Protein AF-A0A239II29-F1 (afdb_monomer)

pLDDT: mean 87.59, std 15.87, range [24.72, 98.88]

Nearest PDB structures (foldseek):
  6ksv-assembly1_A  TM=7.958E-01  e=6.996E-16  Streptomyces albidoflavus
  4u0t-assembly4_D  TM=7.988E-01  e=3.301E-16  Acinetobacter baumannii
  5wad-assembly4_D  TM=7.938E-01  e=5.446E-16  Acinetobacter baumannii
  4hes-assembly3_E  TM=8.765E-01  e=2.449E-13  Veillonella parvula DSM 2008
  6ixf-assembly1_A  TM=4.937E-01  e=3.330E-03  Homo sapiens

Radius of gyration: 54.1 Å; Cα contacts (8 Å, |Δi|>4): 1459; chains: 1; bounding box: 141×80×183 Å

Solvent-accessible surface area (backbone atoms only — not comparable to full-atom values): 43984 Å² total; per-residue (Å²): 139,77,89,79,90,82,90,82,88,83,86,90,82,89,79,88,86,89,84,82,89,90,83,83,90,90,81,90,73,76,77,74,76,81,72,78,83,39,49,44,47,72,52,49,54,56,32,50,50,39,50,52,40,54,49,32,56,53,34,46,76,69,60,27,47,35,18,36,13,37,31,47,69,51,50,75,57,81,44,56,70,44,72,36,63,66,81,67,79,38,73,25,53,47,43,57,52,53,65,54,53,50,51,52,39,42,35,35,76,73,68,77,39,56,54,80,43,71,47,74,44,57,63,90,41,89,40,64,46,69,82,53,48,65,71,71,77,56,78,63,64,36,76,42,33,47,47,58,34,51,44,40,29,47,18,54,48,13,29,26,36,43,36,49,48,40,57,73,57,61,31,55,64,48,49,41,50,52,40,43,75,75,68,44,86,56,54,38,65,47,56,58,64,92,56,80,63,47,87,81,75,26,52,35,29,23,45,19,56,63,54,24,50,52,48,49,38,42,74,70,34,72,83,40,54,63,71,48,32,52,50,53,48,53,39,21,42,54,37,66,74,50,76,31,48,56,62,69,43,63,65,94,33,36,25,38,37,63,15,66,48,91,43,27,40,34,39,36,38,36,42,57,45,90,87,30,25,31,31,37,16,32,38,35,43,41,52,84,90,55,46,54,76,66,47,26,55,56,42,23,51,54,43,43,55,54,49,53,55,46,68,53,68,61,47,77,90,74,85,50,72,67,55,51,40,51,50,36,51,53,50,28,52,50,39,48,52,51,30,50,54,38,47,54,52,28,50,56,40,46,56,50,31,55,56,38,50,56,49,34,52,52,33,51,52,49,31,52,53,37,46,53,52,22,53,52,31,45,52,49,20,51,50,31,45,51,50,25,54,50,30,50,50,54,27,55,54,33,47,55,50,26,54,55,34,47,54,48,29,56,53,31,48,58,50,22,76,72,66,72,42,75,70,35,52,52,50,30,52,52,29,48,52,52,25,54,54,29,48,52,49,31,53,55,28,51,51,49,29,51,54,29,47,51,49,24,51,52,31,43,51,49,24,51,53,31,49,50,51,32,54,51,35,50,51,52,31,52,52,38,51,52,50,37,56,50,35,51,53,51,33,52,52,33,50,53,54,31,52,55,34,52,52,50,31,54,50,35,47,51,54,34,54,50,52,50,52,51,52,51,53,52,51,54,49,49,50,57,35,54,78,52,52,35,50,17,33,35,38,26,40,34,46,80,86,47,74,49,79,45,64,35,59,20,26,28,66,78,50,59,48,58,34,51,84,77,34,25,36,50,34,10,35,44,20,29,43,61,45,32,51,55,54,52,35,33,38,75,70,67,76,45,62,52,81,47,34,43,41,84,80,34,81,44,80,39,29,70,90,29,79,71,38,39,62,34,21,52,48,25,34,35,28,19,11,38,23,35,51,43,49,46,84,39,87,92,45,82,47,64,48,61,48,81,48,68,54,69,74,47,51,32,74,32,40,46,42,40,39,52,50,47,53,39,50,24,64,73,71,71,46,60,58,56,58,53,41,41,70,72,42,27,59,78,54,64,18,87,65,51,40,29,48,57,53,80,91,45,57,92,40,40,38,18,26,9,44,76,87,42,52,56,60,66,70,78,78,35,91,65,61,39,49,34,42,42,24,30,25,20,40,65,38,52,43,39,43,44,55,41,37,73,65,59,33,59,87,46,53,71,69,57,44,52,52,38,74,33,84,68,34,62,52,46,84,44,95,87,51,66,70,47,92,48,40,31,18,9,46,34,39,35,34,37,54,46,95,92,41,60,30,45,33,50,58,14,69,66,69,20,26,17,22,39,38,44,33,24,67,94,68,45,33,37,38,30,38,36,22,28,10,43,42,30,70,81,39,45,68,61,53,47,26,73,77,74,48,82,71,76,56,65,66,59,64,67,71,103

Mean predicted aligned error: 17.49 Å

Sequence (848 aa):
MSQHQTRKHSRHTRVAVITALTMLFTFLAGAVPARAADPTPSQAASLLKRDLQGLVDEAASNNIRMGVSITDLAGVIDGDTITVGDQEPYKAASVIKLPLLAQLMDLADNGELSLDELVTIPEGSSNIVGGSGTLRLREFPLDISVRELMELMVQVSDNTATNVLIDRAGGFDAINDYIAELGYETMWLGRKMIHTAVPPLQENWLNSSEVTDFLVRLYEHDFLSAASSEHIIDLMKGQLVNTKFGAVVPREVLANKTGELGDASHDSGYILVEGREVALTATTAFAAPVTQAQANVYVQRAATFAYDFALTELSEQGPTTAERIAALREEEAAQRAQATLVEDQRTAKADELIRTEARVEDAQETLNATQNSSKISDQNATAATKKLTQAKTKRKKAVKKAAKATKKVAQAKKKHTRKKTTKTKRQLAQAKKRTRAAKTRVKNRRQAVLVAKLDAKNTKAAATAARTNVSEAQTSLNNLMAKQKQLTAEVDSLTTQLNDLLAQVEDLRTQADALEGISSKKSTLAEILAGRAIPGAQVVYTKDGVTEKYEYGVQNTRTGIKVAEDTIFQAASLSKVVGSYVVLKRVDEGVIDLDTPLWEYYESPRTAGNELAKTVTARMVLNHTTGFPNWAGGVGSDTPLVPAWTPGTKFGYSGDGFFLLQRTIEHLDGKPFEQTLQEEVFEPFGMSNTTLVTLPENFSRTAVGHNAAGVAGNVSNYSNGNTAYTLQTTAADYDKFIQRALLGGEGLESATHELWTTESSDAVRSATNGANPYIKWGLGVGLQTNANGKALWHWGDNGDRKAFFIAYPERRESIAIFWNSANGQQSANQILSLFLGAQAFHSVTWVG

Secondary structure (DSSP, 8-state):
-------------------------------PPP-PPPPPHHHHHHHHHHHHHHHHHHHHHTTEEEEEEEEESS-TTTT-EEEES--S-EE-GGGGHHHHHHHHHHHHHTTS--TT-EEEE-TT-TT---SS-SGGGS-SSEEEEHHHHHHHHHHS--HHHHHHHHHHTTHHHHHHHHHHHTT-SS-B--S-TTSPP-TTT---EE-HHHHHHHHHHHHTTSSS-HHHHHHHHHHHHT----SSHHHHS-GGGEEEEEEEETTEEEEEEEE--TT--EEEEEEEEE-TT--HHHHHHHHHHHHHHHHHHHH---PPPPPPHHHHHHHHHHHHHHHHHHHHHHHHHHHHHHHHHHHHHHHHHHHHHHHHHHHHHHHHHHHHHHHHHHHHHHHHHHHHHHHHHHHHHHHHHHHHHHHHHHH--HHHHHHHHHHHHHHHHHHHHHHHHHHHHHHHHHHHHHHHHHHHHHHHHHHHHHHHHHHHHHHHHHHHHHHHHHHHHHHHHHHHHHHHHHHHHHHHHHHHHHHHHHHHHHTTT--EEEEEEEETTEEEEEEEEBS-TTT-PBP-TT-BEE-GGGHHHHHHHHHHHHHHTTS--TTSBGGGT---TTTTT-TTGGG-BHHHHHTT-S---SSTTSTT--PPP--SS-TTSS----HHHHHHHHHHHHHHHTS-HHHHHIIIIIHHHT-TT-BSS--GGGGGGBPPPB-TT--B-PPP--SS--TTT--EE-HHHHHHHIIIIIIT-TTS-HHHHHHHHS--EE----SSSPPPTTEEE-SSSEEEEETTEEEEEEEEESSS-EEEEEEEGGGTEEEEEEESBTTGGGGHHHHHHHHH-SS--HHHHHH-

Structure (mmCIF, N/CA/C/O backbone):
data_AF-A0A239II29-F1
#
_entry.id   AF-A0A239II29-F1
#
loop_
_atom_site.group_PDB
_atom_site.id
_atom_site.type_symbol
_atom_site.label_atom_id
_atom_site.label_alt_id
_atom_site.label_comp_id
_atom_site.label_asym_id
_atom_site.label_entity_id
_atom_site.label_seq_id
_atom_site.pdbx_PDB_ins_code
_atom_site.Cartn_x
_atom_site.Cartn_y
_atom_site.Cartn_z
_atom_site.occupancy
_atom_site.B_iso_or_equiv
_atom_site.auth_seq_id
_atom_site.auth_comp_id
_atom_site.auth_asym_id
_atom_site.auth_atom_id
_atom_site.pdbx_PDB_model_num
ATOM 1 N N . MET A 1 1 ? 15.847 -54.180 61.008 1.00 36.28 1 MET A N 1
ATOM 2 C CA . MET A 1 1 ? 16.900 -53.158 60.816 1.00 36.28 1 MET A CA 1
ATOM 3 C C . MET A 1 1 ? 16.466 -52.295 59.647 1.00 36.28 1 MET A C 1
ATOM 5 O O . MET A 1 1 ? 16.169 -52.868 58.617 1.00 36.28 1 MET A O 1
ATOM 9 N N . SER A 1 2 ? 16.341 -50.979 59.696 1.00 30.03 2 SER A N 1
ATOM 10 C CA . SER A 1 2 ? 16.467 -49.950 60.737 1.00 30.03 2 SER A CA 1
ATOM 11 C C . SER A 1 2 ? 15.974 -48.674 60.021 1.00 30.03 2 SER A C 1
ATOM 13 O O . SER A 1 2 ? 16.447 -48.425 58.921 1.00 30.03 2 SER A O 1
ATOM 15 N N . GLN A 1 3 ? 14.828 -48.091 60.403 1.00 30.27 3 GLN A N 1
ATOM 16 C CA . GLN A 1 3 ? 14.713 -46.815 61.151 1.00 30.27 3 GLN A CA 1
ATOM 17 C C . GLN A 1 3 ? 15.144 -45.557 60.362 1.00 30.27 3 GLN A C 1
ATOM 19 O O . GLN A 1 3 ? 16.160 -45.580 59.695 1.00 30.27 3 GLN A O 1
ATOM 24 N N . HIS A 1 4 ? 14.520 -44.379 60.467 1.00 32.84 4 HIS A N 1
ATOM 25 C CA . HIS A 1 4 ? 13.220 -43.927 60.972 1.00 32.84 4 HIS A CA 1
ATOM 26 C C . HIS A 1 4 ? 13.128 -42.404 60.701 1.00 32.84 4 HIS A C 1
ATOM 28 O O . HIS A 1 4 ? 14.103 -41.704 60.927 1.00 32.84 4 HIS A O 1
ATOM 34 N N . GLN A 1 5 ? 11.925 -41.945 60.318 1.00 37.03 5 GLN A N 1
ATOM 35 C CA . GLN A 1 5 ? 11.215 -40.710 60.728 1.00 37.03 5 GLN A CA 1
ATOM 36 C C . GLN A 1 5 ? 11.885 -39.316 60.603 1.00 37.03 5 GLN A C 1
ATOM 38 O O . GLN A 1 5 ? 12.972 -39.070 61.096 1.00 37.03 5 GLN A O 1
ATOM 43 N N . THR A 1 6 ? 11.197 -38.287 60.086 1.00 30.09 6 THR A N 1
ATOM 44 C CA . THR A 1 6 ? 10.053 -37.591 60.739 1.00 30.09 6 THR A CA 1
ATOM 45 C C . THR A 1 6 ? 9.332 -36.659 59.724 1.00 30.09 6 THR A C 1
ATOM 47 O O . THR A 1 6 ? 9.998 -35.955 58.983 1.00 30.09 6 THR A O 1
ATOM 50 N N . ARG A 1 7 ? 8.008 -36.810 59.472 1.00 31.16 7 ARG A N 1
ATOM 51 C CA . ARG A 1 7 ? 6.821 -36.024 59.964 1.00 31.16 7 ARG A CA 1
ATOM 52 C C . ARG A 1 7 ? 6.779 -34.541 59.495 1.00 31.16 7 ARG A C 1
ATOM 54 O O . ARG A 1 7 ? 7.757 -33.851 59.698 1.00 31.16 7 ARG A O 1
ATOM 61 N N . LYS A 1 8 ? 5.683 -33.933 58.982 1.00 27.06 8 LYS A N 1
ATOM 62 C CA . LYS A 1 8 ? 4.230 -34.069 59.282 1.00 27.06 8 LYS A CA 1
ATOM 63 C C . LYS A 1 8 ? 3.334 -33.246 58.301 1.00 27.06 8 LYS A C 1
ATOM 65 O O . LYS A 1 8 ? 3.743 -32.187 57.849 1.00 27.06 8 LYS A O 1
ATOM 70 N N . HIS A 1 9 ? 2.092 -33.714 58.084 1.00 28.48 9 HIS A N 1
ATOM 71 C CA . HIS A 1 9 ? 0.885 -33.026 57.546 1.00 28.48 9 HIS A CA 1
ATOM 72 C C . HIS A 1 9 ? 0.504 -31.724 58.325 1.00 28.48 9 HIS A C 1
ATOM 74 O O . HIS A 1 9 ? 0.981 -31.572 59.445 1.00 28.48 9 HIS A O 1
ATOM 80 N N . SER A 1 10 ? -0.389 -30.790 57.917 1.00 27.70 10 SER A N 1
ATOM 81 C CA . SER A 1 10 ? -1.692 -30.908 57.216 1.00 27.70 10 SER A CA 1
ATOM 82 C C . SER A 1 10 ? -2.357 -29.548 56.843 1.00 27.70 10 SER A C 1
ATOM 84 O O . SER A 1 10 ? -2.187 -28.603 57.606 1.00 27.70 10 SER A O 1
ATOM 86 N N . ARG A 1 11 ? -3.287 -29.583 55.857 1.00 28.25 11 ARG A N 1
ATOM 87 C CA . ARG A 1 11 ? -4.561 -28.806 55.682 1.00 28.25 11 ARG A CA 1
ATOM 88 C C . ARG A 1 11 ? -4.477 -27.327 55.248 1.00 28.25 11 ARG A C 1
ATOM 90 O O . ARG A 1 11 ? -3.965 -26.497 55.976 1.00 28.25 11 ARG A O 1
ATOM 97 N N . HIS A 1 12 ? -4.881 -26.986 54.016 1.00 32.94 12 HIS A N 1
ATOM 98 C CA . HIS A 1 12 ? -6.247 -26.810 53.455 1.00 32.94 12 HIS A CA 1
ATOM 99 C C . HIS A 1 12 ? -6.937 -25.485 53.817 1.00 32.94 12 HIS A C 1
ATOM 101 O O . HIS A 1 12 ? -7.573 -25.412 54.864 1.00 32.94 12 HIS A O 1
ATOM 107 N N . THR A 1 13 ? -6.967 -24.561 52.842 1.00 29.80 13 THR A N 1
ATOM 108 C CA . THR A 1 13 ? -8.073 -23.618 52.586 1.00 29.80 13 THR A CA 1
ATOM 109 C C . THR A 1 13 ? -8.157 -23.318 51.073 1.00 29.80 13 THR A C 1
ATOM 111 O O . THR A 1 13 ? -7.210 -22.766 50.537 1.00 29.80 13 THR A O 1
ATOM 114 N N . ARG A 1 14 ? -9.253 -23.781 50.430 1.00 30.72 14 ARG A N 1
ATOM 115 C CA . ARG A 1 14 ? -10.121 -23.202 49.352 1.00 30.72 14 ARG A CA 1
ATOM 116 C C . ARG A 1 14 ? -9.496 -22.318 48.239 1.00 30.72 14 ARG A C 1
ATOM 118 O O . ARG A 1 14 ? -8.676 -21.482 48.552 1.00 30.72 14 ARG A O 1
ATOM 125 N N . VAL A 1 15 ? -9.914 -22.301 46.963 1.00 26.47 15 VAL A N 1
ATOM 126 C CA . VAL A 1 15 ? -11.033 -22.862 46.164 1.00 26.47 15 VAL A CA 1
ATOM 127 C C . VAL A 1 15 ? -10.697 -22.612 44.670 1.00 26.47 15 VAL A C 1
ATOM 129 O O . VAL A 1 15 ? -10.082 -21.595 44.386 1.00 26.47 15 VAL A O 1
ATOM 132 N N . ALA A 1 16 ? -11.135 -23.533 43.791 1.00 27.48 16 ALA A N 1
ATOM 133 C CA . ALA A 1 16 ? -11.420 -23.447 42.337 1.00 27.48 16 ALA A CA 1
ATOM 134 C C . ALA A 1 16 ? -10.447 -22.727 41.384 1.00 27.48 16 ALA A C 1
ATOM 136 O O . ALA A 1 16 ? -10.238 -21.547 41.577 1.00 27.48 16 ALA A O 1
ATOM 137 N N . VAL A 1 17 ? -10.035 -23.385 40.281 1.00 25.89 17 VAL A N 1
ATOM 138 C CA . VAL A 1 17 ? -10.300 -22.972 38.876 1.00 25.89 17 VAL A CA 1
ATOM 139 C C . VAL A 1 17 ? -10.040 -24.181 37.927 1.00 25.89 17 VAL A C 1
ATOM 141 O O . VAL A 1 17 ? -9.161 -25.000 38.179 1.00 25.89 17 VAL A O 1
ATOM 144 N N . ILE A 1 18 ? -10.779 -24.196 36.809 1.00 27.67 18 ILE A N 1
ATOM 145 C CA . ILE A 1 18 ? -10.488 -24.738 35.462 1.00 27.67 18 ILE A CA 1
ATOM 146 C C . ILE A 1 18 ? -11.085 -26.112 35.120 1.00 27.67 18 ILE A C 1
ATOM 148 O O . ILE A 1 18 ? -10.563 -27.175 35.445 1.00 27.67 18 ILE A O 1
ATOM 152 N N . THR A 1 19 ? -12.151 -26.070 34.318 1.00 26.77 19 THR A N 1
ATOM 153 C CA . THR A 1 19 ? -12.469 -27.097 33.321 1.00 26.77 19 THR A CA 1
ATOM 154 C C . THR A 1 19 ? -12.763 -26.401 31.994 1.00 26.77 19 THR A C 1
ATOM 156 O O . THR A 1 19 ? -13.279 -25.289 31.957 1.00 26.77 19 THR A O 1
ATOM 159 N N . ALA A 1 20 ? -12.325 -27.073 30.940 1.00 26.86 20 ALA A N 1
ATOM 160 C CA . ALA A 1 20 ? -12.114 -26.644 29.574 1.00 26.86 20 ALA A CA 1
ATOM 161 C C . ALA A 1 20 ? -13.373 -26.579 28.685 1.00 26.86 20 ALA A C 1
ATOM 163 O O . ALA A 1 20 ? -14.328 -27.316 28.906 1.00 26.86 20 ALA A O 1
ATOM 164 N N . LEU A 1 21 ? -13.234 -25.757 27.631 1.00 28.20 21 LEU A N 1
ATOM 165 C CA . LEU A 1 21 ? -13.748 -25.858 26.252 1.00 28.20 21 LEU A CA 1
ATOM 166 C C . LEU A 1 21 ? -15.239 -26.162 26.006 1.00 28.20 21 LEU A C 1
ATOM 168 O O . LEU A 1 21 ? -15.677 -27.289 26.210 1.00 28.20 21 LEU A O 1
ATOM 172 N N . THR A 1 22 ? -15.947 -25.238 25.333 1.00 26.81 22 THR A N 1
ATOM 173 C CA . THR A 1 22 ? -16.417 -25.396 23.925 1.00 26.81 22 THR A CA 1
ATOM 174 C C . THR A 1 22 ? -17.244 -24.187 23.431 1.00 26.81 22 THR A C 1
ATOM 176 O O . THR A 1 22 ? -18.323 -23.941 23.948 1.00 26.81 22 THR A O 1
ATOM 179 N N . MET A 1 23 ? -16.752 -23.480 22.402 1.00 25.64 23 MET A N 1
ATOM 180 C CA . MET A 1 23 ? -17.468 -22.659 21.386 1.00 25.64 23 MET A CA 1
ATOM 181 C C . MET A 1 23 ? -16.372 -22.207 20.396 1.00 25.64 23 MET A C 1
ATOM 183 O O . MET A 1 23 ? -15.473 -21.482 20.799 1.00 25.64 23 MET A O 1
ATOM 187 N N . LEU A 1 24 ? -16.138 -22.820 19.231 1.00 28.00 24 LEU A N 1
ATOM 188 C CA . LEU A 1 24 ? -16.898 -22.898 17.970 1.00 28.00 24 LEU A CA 1
ATOM 189 C C . LEU A 1 24 ? -17.251 -21.533 17.334 1.00 28.00 24 LEU A C 1
ATOM 191 O O . LEU A 1 24 ? -18.266 -20.938 17.665 1.00 28.00 24 LEU A O 1
ATOM 195 N N . PHE A 1 25 ? -16.373 -21.116 16.406 1.00 30.91 25 PHE A N 1
ATOM 196 C CA . PHE A 1 25 ? -16.589 -20.371 15.151 1.00 30.91 25 PHE A CA 1
ATOM 197 C C . PHE A 1 25 ? -17.743 -19.357 15.071 1.00 30.91 25 PHE A C 1
ATOM 199 O O . PHE A 1 25 ? -18.886 -19.764 14.906 1.00 30.91 25 PHE A O 1
ATOM 206 N N . THR A 1 26 ? -17.431 -18.054 15.000 1.00 28.48 26 THR A N 1
ATOM 207 C CA . THR A 1 26 ? -17.599 -17.159 13.818 1.00 28.48 26 THR A CA 1
ATOM 208 C C . THR A 1 26 ? -17.416 -15.688 14.222 1.00 28.48 26 THR A C 1
ATOM 210 O O . THR A 1 26 ? -18.191 -15.181 15.016 1.00 28.48 26 THR A O 1
ATOM 213 N N . PHE A 1 27 ? -16.386 -15.026 13.684 1.00 24.72 27 PHE A N 1
ATOM 214 C CA . PHE A 1 27 ? -16.415 -13.698 13.039 1.00 24.72 27 PHE A CA 1
ATOM 215 C C . PHE A 1 27 ? -14.976 -13.361 12.613 1.00 24.72 27 PHE A C 1
ATOM 217 O O . PHE A 1 27 ? -14.222 -12.690 13.309 1.00 24.72 27 PHE A O 1
ATOM 224 N N . LEU A 1 28 ? -14.576 -13.891 11.454 1.00 31.11 28 LEU A N 1
ATOM 225 C CA . LEU A 1 28 ? -13.528 -13.281 10.640 1.00 31.11 28 LEU A CA 1
ATOM 226 C C . LEU A 1 28 ? -14.181 -12.082 9.948 1.00 31.11 28 LEU A C 1
ATOM 228 O O . LEU A 1 28 ? -14.804 -12.226 8.902 1.00 31.11 28 LEU A O 1
ATOM 232 N N . ALA A 1 29 ? -14.076 -10.912 10.565 1.00 25.62 29 ALA A N 1
ATOM 233 C CA . ALA A 1 29 ? -14.125 -9.648 9.851 1.00 25.62 29 ALA A CA 1
ATOM 234 C C . ALA A 1 29 ? -12.725 -9.055 9.990 1.00 25.62 29 ALA A C 1
ATOM 236 O O . ALA A 1 29 ? -12.438 -8.304 10.918 1.00 25.62 29 ALA A O 1
ATOM 237 N N . GLY A 1 30 ? -11.816 -9.494 9.115 1.00 26.52 30 GLY A N 1
ATOM 238 C CA . GLY A 1 30 ? -10.582 -8.758 8.903 1.00 26.52 30 GLY A CA 1
ATOM 239 C C . GLY A 1 30 ? -10.982 -7.352 8.483 1.00 26.52 30 GLY A C 1
ATOM 240 O O . GLY A 1 30 ? -11.693 -7.192 7.491 1.00 26.52 30 GLY A O 1
ATOM 241 N N . ALA A 1 31 ? -10.594 -6.352 9.270 1.00 28.73 31 ALA A N 1
ATOM 242 C CA . ALA A 1 31 ? -10.656 -4.974 8.831 1.00 28.73 31 ALA A CA 1
ATOM 243 C C . ALA A 1 31 ? -9.832 -4.891 7.543 1.00 28.73 31 ALA A C 1
ATOM 245 O O . ALA A 1 31 ? -8.610 -5.036 7.568 1.00 28.73 31 ALA A O 1
ATOM 246 N N . VAL A 1 32 ? -10.523 -4.741 6.415 1.00 24.89 32 VAL A N 1
ATOM 247 C CA . VAL A 1 32 ? -9.907 -4.365 5.148 1.00 24.89 32 VAL A CA 1
ATOM 248 C C . VAL A 1 32 ? -9.171 -3.052 5.434 1.00 24.89 32 VAL A C 1
ATOM 250 O O . VAL A 1 32 ? -9.819 -2.103 5.890 1.00 24.89 32 VAL A O 1
ATOM 253 N N . PRO A 1 33 ? -7.836 -2.983 5.287 1.00 28.55 33 PRO A N 1
ATOM 254 C CA . PRO A 1 33 ? -7.124 -1.733 5.492 1.00 28.55 33 PRO A CA 1
ATOM 255 C C . PRO A 1 33 ? -7.699 -0.697 4.525 1.00 28.55 33 PRO A C 1
ATOM 257 O O . PRO A 1 33 ? -7.908 -0.983 3.347 1.00 28.55 33 PRO A O 1
ATOM 260 N N . ALA A 1 34 ? -8.028 0.484 5.052 1.00 29.78 34 ALA A N 1
ATOM 261 C CA . ALA A 1 34 ? -8.545 1.581 4.251 1.00 29.78 34 ALA A CA 1
ATOM 262 C C . ALA A 1 34 ? -7.544 1.889 3.129 1.00 29.78 34 ALA A C 1
ATOM 264 O O . ALA A 1 34 ? -6.390 2.223 3.403 1.00 29.78 34 ALA A O 1
ATOM 265 N N . ARG A 1 35 ? -8.012 1.733 1.888 1.00 32.53 35 ARG A N 1
ATOM 266 C CA . ARG A 1 35 ? -7.337 2.094 0.641 1.00 32.53 35 ARG A CA 1
ATOM 267 C C . ARG A 1 35 ? -6.657 3.463 0.787 1.00 32.53 35 ARG A C 1
ATOM 269 O O . ARG A 1 35 ? -7.245 4.381 1.365 1.00 32.53 35 ARG A O 1
ATOM 276 N N . ALA A 1 36 ? -5.423 3.600 0.294 1.00 41.00 36 ALA A N 1
ATOM 277 C CA . ALA A 1 36 ? -4.785 4.908 0.159 1.00 41.00 36 ALA A CA 1
ATOM 278 C C . ALA A 1 36 ? -5.750 5.845 -0.582 1.00 41.00 36 ALA A C 1
ATOM 280 O O . ALA A 1 36 ? -6.350 5.430 -1.566 1.00 41.00 36 ALA A O 1
ATOM 281 N N . ALA A 1 37 ? -5.955 7.066 -0.077 1.00 47.47 37 ALA A N 1
ATOM 282 C CA . ALA A 1 37 ? -6.949 7.962 -0.658 1.00 47.47 37 ALA A CA 1
ATOM 283 C C . ALA A 1 37 ? -6.609 8.230 -2.130 1.00 47.47 37 ALA A C 1
ATOM 285 O O . ALA A 1 37 ? -5.547 8.784 -2.430 1.00 47.47 37 ALA A O 1
ATOM 286 N N . ASP A 1 38 ? -7.514 7.818 -3.013 1.00 53.19 38 ASP A N 1
ATOM 287 C CA . ASP A 1 38 ? -7.429 8.026 -4.451 1.00 53.19 38 ASP A CA 1
ATOM 288 C C . ASP A 1 38 ? -7.221 9.530 -4.768 1.00 53.19 38 ASP A C 1
ATOM 290 O O . ASP A 1 38 ? -7.723 10.392 -4.032 1.00 53.19 38 ASP A O 1
ATOM 294 N N . PRO A 1 39 ? -6.450 9.905 -5.806 1.00 57.88 39 PRO A N 1
ATOM 295 C CA . PRO A 1 39 ? -6.188 11.311 -6.118 1.00 57.88 39 PRO A CA 1
ATOM 296 C C . PRO A 1 39 ? -7.489 12.069 -6.417 1.00 57.88 39 PRO A C 1
ATOM 298 O O . PRO A 1 39 ? -8.451 11.501 -6.930 1.00 57.88 39 PRO A O 1
ATOM 301 N N . THR A 1 40 ? -7.536 13.370 -6.108 1.00 71.81 40 THR A N 1
ATOM 302 C CA . THR A 1 40 ? -8.659 14.197 -6.580 1.00 71.81 40 THR A CA 1
ATOM 303 C C . THR A 1 40 ? -8.574 14.373 -8.102 1.00 71.81 40 THR A C 1
ATOM 305 O O . THR A 1 40 ? -7.468 14.316 -8.649 1.00 71.81 40 THR A O 1
ATOM 308 N N . PRO A 1 41 ? -9.687 14.674 -8.796 1.00 73.12 41 PRO A N 1
ATOM 309 C CA . PRO A 1 41 ? -9.674 14.936 -10.237 1.00 73.12 41 PRO A CA 1
ATOM 310 C C . PRO A 1 41 ? -8.590 15.938 -10.673 1.00 73.12 41 PRO A C 1
ATOM 312 O O . PRO A 1 41 ? -7.702 15.615 -11.457 1.00 73.12 41 PRO A O 1
ATOM 315 N N . SER A 1 42 ? -8.545 17.123 -10.057 1.00 67.31 42 SER A N 1
ATOM 316 C CA . SER A 1 42 ? -7.530 18.148 -10.362 1.00 67.31 42 SER A CA 1
ATOM 317 C C . SER A 1 42 ? -6.082 17.673 -10.126 1.00 67.31 42 SER A C 1
ATOM 319 O O . SER A 1 42 ? -5.158 18.070 -10.845 1.00 67.31 42 SER A O 1
ATOM 321 N N . GLN A 1 43 ? -5.864 16.790 -9.144 1.00 69.00 43 GLN A N 1
ATOM 322 C CA . GLN A 1 43 ? -4.553 16.185 -8.909 1.00 69.00 43 GLN A CA 1
ATOM 323 C C . GLN A 1 43 ? -4.198 15.195 -10.018 1.00 69.00 43 GLN A C 1
ATOM 325 O O . GLN A 1 43 ? -3.090 15.279 -10.539 1.00 69.00 43 GLN A O 1
ATOM 330 N N . ALA A 1 44 ? -5.122 14.320 -10.417 1.00 73.44 44 ALA A N 1
ATOM 331 C CA . ALA A 1 44 ? -4.906 13.361 -11.499 1.00 73.44 44 ALA A CA 1
ATOM 332 C C . ALA A 1 44 ? -4.549 14.058 -12.826 1.00 73.44 44 ALA A C 1
ATOM 334 O O . ALA A 1 44 ? -3.544 13.704 -13.442 1.00 73.44 44 ALA A O 1
ATOM 335 N N . ALA A 1 45 ? -5.264 15.123 -13.211 1.00 75.50 45 ALA A N 1
ATOM 336 C CA . ALA A 1 45 ? -4.929 15.913 -14.405 1.00 75.50 45 ALA A CA 1
ATOM 337 C C . ALA A 1 45 ? -3.557 16.594 -14.308 1.00 75.50 45 ALA A C 1
ATOM 339 O O . ALA A 1 45 ? -2.775 16.599 -15.261 1.00 75.50 45 ALA A O 1
ATOM 340 N N . SER A 1 46 ? -3.226 17.146 -13.137 1.00 76.69 46 SER A N 1
ATOM 341 C CA . SER A 1 46 ? -1.924 17.781 -12.911 1.00 76.69 46 SER A CA 1
ATOM 342 C C . SER A 1 46 ? -0.761 16.786 -12.974 1.00 76.69 46 SER A C 1
ATOM 344 O O . SER A 1 46 ? 0.338 17.168 -13.379 1.00 76.69 46 SER A O 1
ATOM 346 N N . LEU A 1 47 ? -0.978 15.533 -12.557 1.00 75.81 47 LEU A N 1
ATOM 347 C CA . LEU A 1 47 ? -0.005 14.442 -12.670 1.00 75.81 47 LEU A CA 1
ATOM 348 C C . LEU A 1 47 ? 0.163 14.031 -14.135 1.00 75.81 47 LEU A C 1
ATOM 350 O O . LEU A 1 47 ? 1.283 14.081 -14.644 1.00 75.81 47 LEU A O 1
ATOM 354 N N . LEU A 1 48 ? -0.948 13.765 -14.829 1.00 83.38 48 LEU A N 1
ATOM 355 C CA . LEU A 1 48 ? -0.954 13.386 -16.241 1.00 83.38 48 LEU A CA 1
ATOM 356 C C . LEU A 1 48 ? -0.223 14.421 -17.107 1.00 83.38 48 LEU A C 1
ATOM 358 O O . LEU A 1 48 ? 0.715 14.076 -17.822 1.00 83.38 48 LEU A O 1
ATOM 362 N N . LYS A 1 49 ? -0.559 15.713 -16.981 1.00 85.50 49 LYS A N 1
ATOM 363 C CA . LYS A 1 49 ? 0.130 16.802 -17.703 1.00 85.50 49 LYS A CA 1
ATOM 364 C C . LYS A 1 49 ? 1.638 16.773 -17.509 1.00 85.50 49 LYS A C 1
ATOM 366 O O . LYS A 1 49 ? 2.404 17.099 -18.417 1.00 85.50 49 LYS A O 1
ATOM 371 N N . ARG A 1 50 ? 2.074 16.390 -16.318 1.00 75.62 50 ARG A N 1
ATOM 372 C CA . ARG A 1 50 ? 3.481 16.372 -15.965 1.00 75.62 50 ARG A CA 1
ATOM 373 C C . ARG A 1 50 ? 4.221 15.160 -16.507 1.00 75.62 50 ARG A C 1
ATOM 375 O O . ARG A 1 50 ? 5.358 15.313 -16.950 1.00 75.62 50 ARG A O 1
ATOM 382 N N . ASP A 1 51 ? 3.585 13.995 -16.487 1.00 80.50 51 ASP A N 1
ATOM 383 C CA . ASP A 1 51 ? 4.117 12.769 -17.084 1.00 80.50 51 ASP A CA 1
ATOM 384 C C . ASP A 1 51 ? 4.284 12.934 -18.594 1.00 80.50 51 ASP A C 1
ATOM 386 O O . ASP A 1 51 ? 5.351 12.637 -19.138 1.00 80.50 51 ASP A O 1
ATOM 390 N N . LEU A 1 52 ? 3.286 13.532 -19.251 1.00 88.69 52 LEU A N 1
ATOM 391 C CA . LEU A 1 52 ? 3.359 13.863 -20.671 1.00 88.69 52 LEU A CA 1
ATOM 392 C C . LEU A 1 52 ? 4.471 14.874 -20.971 1.00 88.69 52 LEU A C 1
ATOM 394 O O . LEU A 1 52 ? 5.245 14.664 -21.902 1.00 88.69 52 LEU A O 1
ATOM 398 N N . GLN A 1 53 ? 4.609 15.946 -20.180 1.00 90.12 53 GLN A N 1
ATOM 399 C CA . GLN A 1 53 ? 5.701 16.907 -20.380 1.00 90.12 53 GLN A CA 1
ATOM 400 C C . GLN A 1 53 ? 7.071 16.236 -20.203 1.00 90.12 53 GLN A C 1
ATOM 402 O O . GLN A 1 53 ? 7.971 16.433 -21.015 1.00 90.12 53 GLN A O 1
ATOM 407 N N . GLY A 1 54 ? 7.221 15.389 -19.180 1.00 76.81 54 GLY A N 1
ATOM 408 C CA . GLY A 1 54 ? 8.452 14.635 -18.954 1.00 76.81 54 GLY A CA 1
ATOM 409 C C . GLY A 1 54 ? 8.788 13.673 -20.096 1.00 76.81 54 GLY A C 1
ATOM 410 O O . GLY A 1 54 ? 9.966 13.478 -20.391 1.00 76.81 54 GLY A O 1
ATOM 411 N N . LEU A 1 55 ? 7.774 13.095 -20.744 1.00 87.56 55 LEU A N 1
ATOM 412 C CA . LEU A 1 55 ? 7.930 12.259 -21.933 1.00 87.56 55 LEU A CA 1
ATOM 413 C C . LEU A 1 55 ? 8.395 13.073 -23.147 1.00 87.56 55 LEU A C 1
ATOM 415 O O . LEU A 1 55 ? 9.307 12.636 -23.847 1.00 87.56 55 LEU A O 1
ATOM 419 N N . VAL A 1 56 ? 7.811 14.255 -23.369 1.00 93.25 56 VAL A N 1
ATOM 420 C CA . VAL A 1 56 ? 8.212 15.182 -24.443 1.00 93.25 56 VAL A CA 1
ATOM 421 C C . VAL A 1 56 ? 9.669 15.619 -24.275 1.00 93.25 56 VAL A C 1
ATOM 423 O O . VAL A 1 56 ? 10.437 15.578 -25.237 1.00 93.25 56 VAL A O 1
ATOM 426 N N . ASP A 1 57 ? 10.080 15.972 -23.057 1.00 87.31 57 ASP A N 1
ATOM 427 C CA . ASP A 1 57 ? 11.458 16.389 -22.763 1.00 87.31 57 ASP A CA 1
ATOM 428 C C . ASP A 1 57 ? 12.465 15.240 -22.990 1.00 87.31 57 ASP A C 1
ATOM 430 O O . ASP A 1 57 ? 13.578 15.435 -23.499 1.00 87.31 57 ASP A O 1
ATOM 434 N N . GLU A 1 58 ? 12.075 14.012 -22.637 1.00 83.94 58 GLU A N 1
ATOM 435 C CA . GLU A 1 58 ? 12.879 12.810 -22.865 1.00 83.94 58 GLU A CA 1
ATOM 436 C C . GLU A 1 58 ? 12.997 12.478 -24.359 1.00 83.94 58 GLU A C 1
ATOM 438 O O . GLU A 1 58 ? 14.094 12.165 -24.832 1.00 83.94 58 GLU A O 1
ATOM 443 N N . ALA A 1 59 ? 11.897 12.574 -25.112 1.00 89.06 59 ALA A N 1
ATOM 444 C CA . ALA A 1 59 ? 11.892 12.396 -26.562 1.00 89.06 59 ALA A CA 1
ATOM 445 C C . ALA A 1 59 ? 12.834 13.408 -27.230 1.00 89.06 59 ALA A C 1
ATOM 447 O O . ALA A 1 59 ? 13.702 13.020 -28.019 1.00 89.06 59 ALA A O 1
ATOM 448 N N . ALA A 1 60 ? 12.751 14.682 -26.830 1.00 92.12 60 ALA A N 1
ATOM 449 C CA . ALA A 1 60 ? 13.613 15.743 -27.344 1.00 92.12 60 ALA A CA 1
ATOM 450 C C . ALA A 1 60 ? 15.101 15.444 -27.095 1.00 92.12 60 ALA A C 1
ATOM 452 O O . ALA A 1 60 ? 15.929 15.592 -27.995 1.00 92.12 60 ALA A O 1
ATOM 453 N N . SER A 1 61 ? 15.436 14.924 -25.910 1.00 88.12 61 SER A N 1
ATOM 454 C CA . SER A 1 61 ? 16.802 14.505 -25.554 1.00 88.12 61 SER A CA 1
ATOM 455 C C . SER A 1 61 ? 17.327 13.338 -26.405 1.00 88.12 61 SER A C 1
ATOM 457 O O . SER A 1 61 ? 18.536 13.135 -26.501 1.00 88.12 61 SER A O 1
ATOM 459 N N . ASN A 1 62 ? 16.429 12.589 -27.049 1.00 87.81 62 ASN A N 1
ATOM 460 C CA . ASN A 1 62 ? 16.734 11.491 -27.967 1.00 87.81 62 ASN A CA 1
ATOM 461 C C . ASN A 1 62 ? 16.557 11.883 -29.446 1.00 87.81 62 ASN A C 1
ATOM 463 O O . ASN A 1 62 ? 16.485 11.013 -30.314 1.00 87.81 62 ASN A O 1
ATOM 467 N N . ASN A 1 63 ? 16.551 13.187 -29.749 1.00 95.06 63 ASN A N 1
ATOM 468 C CA . ASN A 1 63 ? 16.378 13.750 -31.094 1.00 95.06 63 ASN A CA 1
ATOM 469 C C . ASN A 1 63 ? 15.024 13.411 -31.746 1.00 95.06 63 ASN A C 1
ATOM 471 O O . ASN A 1 63 ? 14.928 13.303 -32.970 1.00 95.06 63 ASN A O 1
ATOM 475 N N . ILE A 1 64 ? 13.979 13.252 -30.932 1.00 96.44 64 ILE A N 1
ATOM 476 C CA . ILE A 1 64 ? 12.594 13.084 -31.375 1.00 96.44 64 ILE A CA 1
ATOM 477 C C . ILE A 1 64 ? 11.800 14.291 -30.886 1.00 96.44 64 ILE A C 1
ATOM 479 O O . ILE A 1 64 ? 11.620 14.487 -29.688 1.00 96.44 64 ILE A O 1
ATOM 483 N N . ARG A 1 65 ? 11.292 15.107 -31.807 1.00 97.12 65 ARG A N 1
ATOM 484 C CA . ARG A 1 65 ? 10.313 16.142 -31.457 1.00 97.12 65 ARG A CA 1
ATOM 485 C C . ARG A 1 65 ? 8.961 15.472 -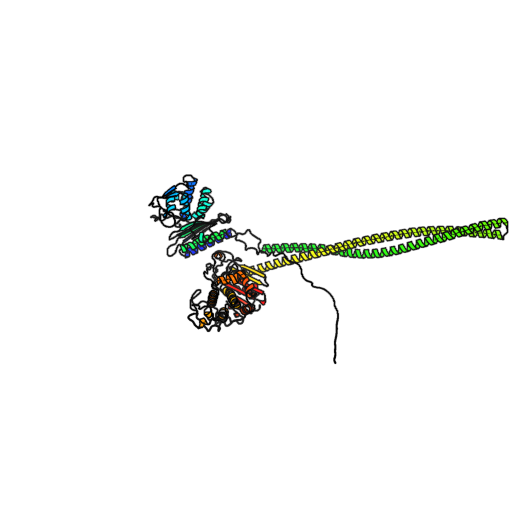31.256 1.00 97.12 65 ARG A C 1
ATOM 487 O O . ARG A 1 65 ? 8.585 14.655 -32.091 1.00 97.12 65 ARG A O 1
ATOM 494 N N . MET A 1 66 ? 8.247 15.815 -30.188 1.00 97.00 66 MET A N 1
ATOM 495 C CA . MET A 1 66 ? 6.977 15.180 -29.839 1.00 97.00 66 MET A CA 1
ATOM 496 C C . MET A 1 66 ? 5.941 16.199 -29.369 1.00 97.00 66 MET A C 1
ATOM 498 O O . MET A 1 66 ? 6.276 17.087 -28.590 1.00 97.00 66 MET A O 1
ATOM 502 N N . GLY A 1 67 ? 4.696 16.033 -29.817 1.00 97.88 67 GLY A N 1
ATOM 503 C CA . GLY A 1 67 ? 3.517 16.734 -29.314 1.00 97.88 67 GLY A CA 1
ATOM 504 C C . GLY A 1 67 ? 2.496 15.726 -28.797 1.00 97.88 67 GLY A C 1
ATOM 505 O O . GLY A 1 67 ? 2.321 14.662 -29.392 1.00 97.88 67 GLY A O 1
ATOM 506 N N . VAL A 1 68 ? 1.849 16.026 -27.673 1.00 98.19 68 VAL A N 1
ATOM 507 C CA . VAL A 1 68 ? 0.786 15.188 -27.107 1.00 98.19 68 VAL A CA 1
ATOM 508 C C . VAL A 1 68 ? -0.359 16.064 -26.635 1.00 98.19 68 VAL A C 1
ATOM 510 O O . VAL A 1 68 ? -0.121 17.043 -25.927 1.00 98.19 68 VAL A O 1
ATOM 513 N N . SER A 1 69 ? -1.584 15.682 -26.987 1.00 97.56 69 SER A N 1
ATOM 514 C CA . SER A 1 69 ? -2.810 16.319 -26.505 1.00 97.56 69 SER A CA 1
ATOM 515 C C . SER A 1 69 ? -3.818 15.275 -26.034 1.00 97.56 69 SER A C 1
ATOM 517 O O . SER A 1 69 ? -4.090 14.319 -26.763 1.00 97.56 69 SER A O 1
ATOM 519 N N . ILE A 1 70 ? -4.359 15.460 -24.828 1.00 95.44 70 ILE A N 1
ATOM 520 C CA . ILE A 1 70 ? -5.329 14.564 -24.183 1.00 95.44 70 ILE A CA 1
ATOM 521 C C . ILE A 1 70 ? -6.527 15.359 -23.677 1.00 95.44 70 ILE A C 1
ATOM 523 O O . ILE A 1 70 ? -6.320 16.364 -23.003 1.00 95.44 70 ILE A O 1
ATOM 527 N N . THR A 1 71 ? -7.742 14.871 -23.913 1.00 93.06 71 THR A N 1
ATOM 528 C CA . THR A 1 71 ? -8.981 15.444 -23.364 1.00 93.06 71 THR A CA 1
ATOM 529 C C . THR A 1 71 ? -9.801 14.363 -22.669 1.00 93.06 71 THR A C 1
ATOM 531 O O . THR A 1 71 ? -10.026 13.293 -23.235 1.00 93.06 71 THR A O 1
ATOM 534 N N . ASP A 1 72 ? -10.238 14.647 -21.442 1.00 87.88 72 ASP A N 1
ATOM 535 C CA . ASP A 1 72 ? -11.201 13.831 -20.697 1.00 87.88 72 ASP A CA 1
ATOM 536 C C . ASP A 1 72 ? -12.617 14.080 -21.234 1.00 87.88 72 ASP A C 1
ATOM 538 O O . ASP A 1 72 ? -13.153 15.177 -21.087 1.00 87.88 72 ASP A O 1
ATOM 542 N N . LEU A 1 73 ? -13.210 13.063 -21.859 1.00 85.56 73 LEU A N 1
ATOM 543 C CA . LEU A 1 73 ? -14.542 13.135 -22.468 1.00 85.56 73 LEU A CA 1
ATOM 544 C C . LEU A 1 73 ? -15.657 12.845 -21.456 1.00 85.56 73 LEU A C 1
ATOM 546 O O . LEU A 1 73 ? -16.809 13.202 -21.687 1.00 85.56 73 LEU A O 1
ATOM 550 N N . ALA A 1 74 ? -15.330 12.214 -20.326 1.00 78.62 74 ALA A N 1
ATOM 551 C CA . ALA A 1 74 ? -16.296 11.867 -19.288 1.00 78.62 74 ALA A CA 1
ATOM 552 C C . ALA A 1 74 ? -16.613 13.039 -18.337 1.00 78.62 74 ALA A C 1
ATOM 554 O O . ALA A 1 74 ? -17.498 12.928 -17.486 1.00 78.62 74 ALA A O 1
ATOM 555 N N . GLY A 1 75 ? -15.899 14.165 -18.464 1.00 66.88 75 GLY A N 1
ATOM 556 C CA . GLY A 1 75 ? -16.119 15.369 -17.656 1.00 66.88 75 GLY A CA 1
ATOM 557 C C . GLY A 1 75 ? -15.732 15.205 -16.184 1.00 66.88 75 GLY A C 1
ATOM 558 O O . GLY A 1 75 ? -16.197 15.957 -15.329 1.00 66.88 75 GLY A O 1
ATOM 559 N N . VAL A 1 76 ? -14.882 14.226 -15.872 1.00 63.81 76 VAL A N 1
ATOM 560 C CA . VAL A 1 76 ? -14.425 13.928 -14.512 1.00 63.81 76 VAL A CA 1
ATOM 561 C C . VAL A 1 76 ? -13.465 15.008 -14.001 1.00 63.81 76 VAL A C 1
ATOM 563 O O . VAL A 1 76 ? -13.423 15.268 -12.798 1.00 63.81 76 VAL A O 1
ATOM 566 N N . ILE A 1 77 ? -12.729 15.673 -14.896 1.00 60.25 77 ILE A N 1
ATOM 567 C CA . ILE A 1 77 ? -11.788 16.766 -14.586 1.00 60.25 77 ILE A CA 1
ATOM 568 C C . ILE A 1 77 ? -12.177 18.080 -15.283 1.00 60.25 77 ILE A C 1
ATOM 570 O O . ILE A 1 77 ? -11.325 18.781 -15.821 1.00 60.25 77 ILE A O 1
ATOM 574 N N . ASP A 1 78 ? -13.468 18.419 -15.290 1.00 56.78 78 ASP A N 1
ATOM 575 C CA . ASP A 1 78 ? -14.004 19.641 -15.921 1.00 56.78 78 ASP A CA 1
ATOM 576 C C . ASP A 1 78 ? -13.678 19.784 -17.434 1.00 56.78 78 ASP A C 1
ATOM 578 O O . ASP A 1 78 ? -13.771 20.876 -17.987 1.00 56.78 78 ASP A O 1
ATOM 582 N N . GLY A 1 79 ? -13.336 18.687 -18.130 1.00 53.91 79 GLY A N 1
ATOM 583 C CA . GLY A 1 79 ? -13.138 18.661 -19.590 1.00 53.91 79 GLY A CA 1
ATOM 584 C C . GLY A 1 79 ? -11.851 19.328 -20.103 1.00 53.91 79 GLY A C 1
ATOM 585 O O . GLY A 1 79 ? -11.740 19.605 -21.296 1.00 53.91 79 GLY A O 1
ATOM 586 N N . ASP A 1 80 ? -10.871 19.601 -19.234 1.00 66.50 80 ASP A N 1
ATOM 587 C CA . ASP A 1 80 ? -9.636 20.290 -19.627 1.00 66.50 80 ASP A CA 1
ATOM 588 C C . ASP A 1 80 ? -8.782 19.464 -20.612 1.00 66.50 80 ASP A C 1
ATOM 590 O O . ASP A 1 80 ? -8.337 18.350 -20.317 1.00 66.50 80 ASP A O 1
ATOM 594 N N . THR A 1 81 ? -8.454 20.062 -21.761 1.00 85.56 81 THR A N 1
ATOM 595 C CA . THR A 1 81 ? -7.452 19.523 -22.688 1.00 85.56 81 THR A CA 1
ATOM 596 C C . THR A 1 81 ? -6.040 19.786 -22.164 1.00 85.56 81 THR A C 1
ATOM 598 O O . THR A 1 81 ? -5.604 20.923 -21.961 1.00 85.56 81 THR A O 1
ATOM 601 N N . ILE A 1 82 ? -5.275 18.715 -21.987 1.00 91.81 82 ILE A N 1
ATOM 602 C CA . ILE A 1 82 ? -3.863 18.747 -21.630 1.00 91.81 82 ILE A CA 1
ATOM 603 C C . ILE A 1 82 ? -3.031 18.632 -22.904 1.00 91.81 82 ILE A C 1
ATOM 605 O O . ILE A 1 82 ? -2.921 17.550 -23.474 1.00 91.81 82 ILE A O 1
ATOM 609 N N . THR A 1 83 ? -2.365 19.720 -23.287 1.00 94.69 83 THR A N 1
ATOM 610 C CA . THR A 1 83 ? -1.430 19.749 -24.422 1.00 94.69 83 THR A CA 1
ATOM 611 C C . THR A 1 83 ? -0.001 20.046 -23.966 1.00 94.69 83 THR A C 1
ATOM 613 O O . THR A 1 83 ? 0.238 20.979 -23.194 1.00 94.69 83 THR A O 1
ATOM 616 N N . VAL A 1 84 ? 0.964 19.270 -24.468 1.00 95.00 84 VAL A N 1
ATOM 617 C CA . VAL A 1 84 ? 2.410 19.446 -24.250 1.00 95.00 84 VAL A CA 1
ATOM 618 C C . VAL A 1 84 ? 3.188 19.229 -25.552 1.00 95.00 84 VAL A C 1
ATOM 620 O O . VAL A 1 84 ? 2.806 18.414 -26.386 1.00 95.00 84 VAL A O 1
ATOM 623 N N . GLY A 1 85 ? 4.290 19.958 -25.755 1.00 91.50 85 GLY A N 1
ATOM 624 C CA . GLY A 1 85 ? 5.177 19.772 -26.921 1.00 91.50 85 GLY A CA 1
ATOM 625 C C . GLY A 1 85 ? 4.605 20.182 -28.292 1.00 91.50 85 GLY A C 1
ATOM 626 O O . GLY A 1 85 ? 5.267 20.038 -29.321 1.00 91.50 85 GLY A O 1
ATOM 627 N N . ASP A 1 86 ? 3.392 20.731 -28.327 1.00 91.25 86 ASP A N 1
ATOM 628 C CA . ASP A 1 86 ? 2.676 21.087 -29.554 1.00 91.25 86 ASP A CA 1
ATOM 629 C C . ASP A 1 86 ? 2.991 22.520 -30.010 1.00 91.25 86 ASP A C 1
ATOM 631 O O . ASP A 1 86 ? 2.193 23.433 -29.849 1.00 91.25 86 ASP A O 1
ATOM 635 N N . GLN A 1 87 ? 4.224 22.754 -30.466 1.00 79.88 87 GLN A N 1
ATOM 636 C CA . GLN A 1 87 ? 4.716 24.111 -30.771 1.00 79.88 87 GLN A CA 1
ATOM 637 C C . GLN A 1 87 ? 4.836 24.412 -32.273 1.00 79.88 87 GLN A C 1
ATOM 639 O O . GLN A 1 87 ? 4.770 25.570 -32.669 1.00 79.88 87 GLN A O 1
ATOM 644 N N . GLU A 1 88 ? 5.026 23.388 -33.109 1.00 87.12 88 GLU A N 1
ATOM 645 C CA . GLU A 1 88 ? 5.195 23.524 -34.561 1.00 87.12 88 GLU A CA 1
ATOM 646 C C . GLU A 1 88 ? 4.446 22.401 -35.298 1.00 87.12 88 GLU A C 1
ATOM 648 O O . GLU A 1 88 ? 4.382 21.283 -34.770 1.00 87.12 88 GLU A O 1
ATOM 653 N N . PRO A 1 89 ? 3.971 22.632 -36.537 1.00 92.56 89 PRO A N 1
ATOM 654 C CA . PRO A 1 89 ? 3.302 21.607 -37.335 1.00 92.56 89 PRO A CA 1
ATOM 655 C C . PRO A 1 89 ? 4.153 20.344 -37.539 1.00 92.56 89 PRO A C 1
ATOM 657 O O . PRO A 1 89 ? 5.380 20.389 -37.673 1.00 92.56 89 PRO A O 1
ATOM 660 N N . TYR A 1 90 ? 3.494 19.193 -37.592 1.00 95.81 90 TYR A N 1
ATOM 661 C CA . TYR A 1 90 ? 4.066 17.880 -37.877 1.00 95.81 90 TYR A CA 1
ATOM 662 C C . TYR A 1 90 ? 3.581 17.398 -39.240 1.00 95.81 90 TYR A C 1
ATOM 664 O O . TYR A 1 90 ? 2.428 17.620 -39.611 1.00 95.81 90 TYR A O 1
ATOM 672 N N . LYS A 1 91 ? 4.437 16.677 -39.975 1.00 96.19 91 LYS A N 1
ATOM 673 C CA . LYS A 1 91 ? 3.980 15.957 -41.169 1.00 96.19 91 LYS A CA 1
ATOM 674 C C . LYS A 1 91 ? 2.887 14.990 -40.754 1.00 96.19 91 LYS A C 1
ATOM 676 O O . LYS A 1 91 ? 3.140 14.135 -39.917 1.00 96.19 91 LYS A O 1
ATOM 681 N N . ALA A 1 92 ? 1.709 15.075 -41.344 1.00 94.81 92 ALA A N 1
ATOM 682 C CA . ALA A 1 92 ? 0.522 14.413 -40.819 1.00 94.81 92 ALA A CA 1
ATOM 683 C C . ALA A 1 92 ? 0.510 12.885 -40.947 1.00 94.81 92 ALA A C 1
ATOM 685 O O . ALA A 1 92 ? -0.294 12.203 -40.305 1.00 94.81 92 ALA A O 1
ATOM 686 N N . ALA A 1 93 ? 1.398 12.329 -41.776 1.00 94.50 93 ALA A N 1
ATOM 687 C CA . ALA A 1 93 ? 1.388 10.915 -42.126 1.00 94.50 93 ALA A CA 1
ATOM 688 C C . ALA A 1 93 ? -0.044 10.459 -42.494 1.00 94.50 93 ALA A C 1
ATOM 690 O O . ALA A 1 93 ? -0.749 11.165 -43.208 1.00 94.50 93 ALA A O 1
ATOM 691 N N . SER A 1 94 ? -0.488 9.291 -42.022 1.00 96.50 94 SER A N 1
ATOM 692 C CA . SER A 1 94 ? -1.851 8.794 -42.275 1.00 96.50 94 SER A CA 1
ATOM 693 C C . SER A 1 94 ? -2.916 9.299 -41.290 1.00 96.50 94 SER A C 1
ATOM 695 O O . SER A 1 94 ? -4.074 8.922 -41.452 1.00 96.50 94 SER A O 1
ATOM 697 N N . VAL A 1 95 ? -2.576 10.147 -40.310 1.00 97.56 95 VAL A N 1
ATOM 698 C CA . VAL A 1 95 ? -3.581 10.744 -39.405 1.00 97.56 95 VAL A CA 1
ATOM 699 C C . VAL A 1 95 ? -4.449 11.770 -40.153 1.00 97.56 95 VAL A C 1
ATOM 701 O O . VAL A 1 95 ? -5.637 11.867 -39.875 1.00 97.56 95 VAL A O 1
ATOM 704 N N . IL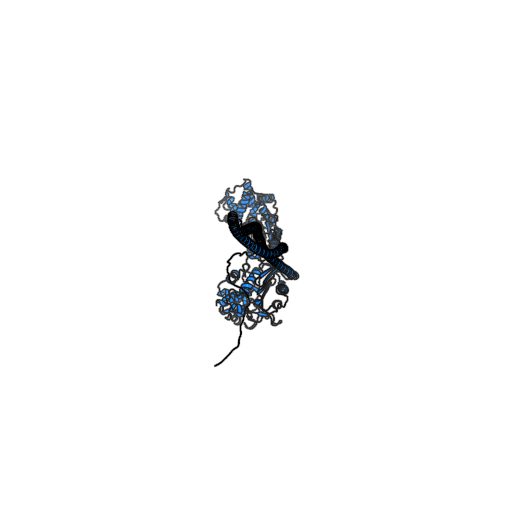E A 1 96 ? -3.930 12.402 -41.220 1.00 96.69 96 ILE A N 1
ATOM 705 C CA . ILE A 1 96 ? -4.700 13.294 -42.124 1.00 96.69 96 ILE A CA 1
ATOM 706 C C . ILE A 1 96 ? -5.920 12.624 -42.779 1.00 96.69 96 ILE A C 1
ATOM 708 O O . ILE A 1 96 ? -6.776 13.289 -43.349 1.00 96.69 96 ILE A O 1
ATOM 712 N N . LYS A 1 97 ? -6.013 11.292 -42.731 1.00 98.00 97 LYS A N 1
ATOM 713 C CA . LYS A 1 97 ? -7.159 10.551 -43.267 1.00 98.00 97 LYS A CA 1
ATOM 714 C C . LYS A 1 97 ? -8.428 10.763 -42.427 1.00 98.00 97 LYS A C 1
ATOM 716 O O . LYS A 1 97 ? -9.508 10.497 -42.937 1.00 98.00 97 LYS A O 1
ATOM 721 N N . LEU A 1 98 ? -8.307 11.238 -41.182 1.00 98.25 98 LEU A N 1
ATOM 722 C CA . LEU A 1 98 ? -9.439 11.538 -40.299 1.00 98.25 98 LEU A CA 1
ATOM 723 C C . LEU A 1 98 ? -10.333 12.680 -40.823 1.00 98.25 98 LEU A C 1
ATOM 725 O O . LEU A 1 98 ? -11.522 12.426 -41.004 1.00 98.25 98 LEU A O 1
ATOM 729 N N . PRO A 1 99 ? -9.820 13.884 -41.151 1.00 97.50 99 PRO A N 1
ATOM 730 C CA . PRO A 1 99 ? -10.660 14.937 -41.728 1.00 97.50 99 PRO A CA 1
ATOM 731 C C . PRO A 1 99 ? -11.234 14.570 -43.104 1.00 97.50 99 PRO A C 1
ATOM 733 O O . PRO A 1 99 ? -12.388 14.883 -43.376 1.00 97.50 99 PRO A O 1
ATOM 736 N N . LEU A 1 100 ? -10.491 13.831 -43.944 1.00 98.38 100 LEU A N 1
ATOM 737 C CA . LEU A 1 100 ? -11.031 13.287 -45.201 1.00 98.38 100 LEU A CA 1
ATOM 738 C C . LEU A 1 100 ? -12.227 12.358 -44.947 1.00 98.38 100 LEU A C 1
ATOM 740 O O . LEU A 1 100 ? -13.238 12.432 -45.641 1.00 98.38 100 LEU A O 1
ATOM 744 N N . LEU A 1 101 ? -12.104 11.460 -43.967 1.00 98.00 101 LEU A N 1
ATOM 745 C CA . LEU A 1 101 ? -13.179 10.547 -43.602 1.00 98.00 101 LEU A CA 1
ATOM 746 C C . LEU A 1 101 ? -14.408 11.310 -43.096 1.00 98.00 101 LEU A C 1
ATOM 748 O O . LEU A 1 101 ? -15.513 10.996 -43.522 1.00 98.00 101 LEU A O 1
ATOM 752 N N . ALA A 1 102 ? -14.213 12.323 -42.249 1.00 98.19 102 ALA A N 1
ATOM 753 C CA . ALA A 1 102 ? -15.302 13.176 -41.787 1.00 98.19 102 ALA A CA 1
ATOM 754 C C . ALA A 1 102 ? -16.008 13.903 -42.929 1.00 98.19 102 ALA A C 1
ATOM 756 O O . ALA A 1 102 ? -17.227 13.830 -43.002 1.00 98.19 102 ALA A O 1
ATOM 757 N N . GLN A 1 103 ? -15.274 14.517 -43.859 1.00 98.38 103 GLN A N 1
ATOM 758 C CA . GLN A 1 103 ? -15.897 15.190 -44.997 1.00 98.38 103 GLN A CA 1
ATOM 759 C C . GLN A 1 103 ? -16.736 14.233 -45.852 1.00 98.38 103 GLN A C 1
ATOM 761 O O . GLN A 1 103 ? -17.833 14.568 -46.283 1.00 98.38 103 GLN A O 1
ATOM 766 N N . LEU A 1 104 ? -16.239 13.025 -46.121 1.00 98.50 104 LEU A N 1
ATOM 767 C CA . LEU A 1 104 ? -17.006 12.051 -46.899 1.00 98.50 104 LEU A CA 1
ATOM 768 C C . LEU A 1 104 ? -18.304 11.638 -46.190 1.00 98.50 104 LEU A C 1
ATOM 770 O O . LEU A 1 104 ? -19.295 11.355 -46.862 1.00 98.50 104 LEU A O 1
ATOM 774 N N . MET A 1 105 ? -18.294 11.594 -44.856 1.00 98.38 105 MET A N 1
ATOM 775 C CA . MET A 1 105 ? -19.496 11.346 -44.063 1.00 98.38 105 MET A CA 1
ATOM 776 C C . MET A 1 105 ? -20.420 12.568 -44.015 1.00 98.38 105 MET A C 1
ATOM 778 O O . MET A 1 105 ? -21.629 12.384 -44.081 1.00 98.38 105 MET A O 1
ATOM 782 N N . ASP A 1 106 ? -19.886 13.791 -44.010 1.00 98.25 106 ASP A N 1
ATOM 783 C CA . ASP A 1 106 ? -20.677 15.022 -44.150 1.00 98.25 106 ASP A CA 1
ATOM 784 C C . ASP A 1 106 ? -21.403 15.063 -45.507 1.00 98.25 106 ASP A C 1
ATOM 786 O O . ASP A 1 106 ? -22.615 15.265 -45.578 1.00 98.25 106 ASP A O 1
ATOM 790 N N . LEU A 1 107 ? -20.707 14.727 -46.599 1.00 98.12 107 LEU A N 1
ATOM 791 C CA . LEU A 1 107 ? -21.331 14.555 -47.916 1.00 98.12 107 LEU A CA 1
ATOM 792 C C . LEU A 1 107 ? -22.433 13.483 -47.892 1.00 98.12 107 LEU A C 1
ATOM 794 O O . LEU A 1 107 ? -23.436 13.613 -48.596 1.00 98.12 107 LEU A O 1
ATOM 798 N N . ALA A 1 108 ? -22.267 12.417 -47.103 1.00 97.81 108 ALA A N 1
ATOM 799 C CA . ALA A 1 108 ? -23.284 11.380 -46.954 1.00 97.81 108 ALA A CA 1
ATOM 800 C C . ALA A 1 108 ? -24.500 11.867 -46.148 1.00 97.81 108 ALA A C 1
ATOM 802 O O . ALA A 1 108 ? -25.635 11.619 -46.562 1.00 97.81 108 ALA A O 1
ATOM 803 N N . ASP A 1 109 ? -24.280 12.600 -45.054 1.00 97.62 109 ASP A N 1
ATOM 804 C CA . ASP A 1 109 ? -25.333 13.231 -44.247 1.00 97.62 109 ASP A CA 1
ATOM 805 C C . ASP A 1 109 ? -26.162 14.219 -45.082 1.00 97.62 109 ASP A C 1
ATOM 807 O O . ASP A 1 109 ? -27.391 14.261 -44.969 1.00 97.62 109 ASP A O 1
ATOM 811 N N . ASN A 1 110 ? -25.505 14.947 -45.988 1.00 97.00 110 ASN A N 1
ATOM 812 C CA . ASN A 1 110 ? -26.134 15.893 -46.911 1.00 97.00 110 ASN A CA 1
ATOM 813 C C . ASN A 1 110 ? -26.738 15.229 -48.169 1.00 97.00 110 ASN A C 1
ATOM 815 O O . ASN A 1 110 ? -27.368 15.896 -48.992 1.00 97.00 110 ASN A O 1
ATOM 819 N N . GLY A 1 111 ? -26.605 13.905 -48.318 1.00 96.50 111 GLY A N 1
ATOM 820 C CA . GLY A 1 111 ? -27.156 13.140 -49.444 1.00 96.50 111 GLY A CA 1
ATOM 821 C C . GLY A 1 111 ? -26.419 13.335 -50.776 1.00 96.50 111 GLY A C 1
ATOM 822 O O . GLY A 1 111 ? -26.940 12.958 -51.827 1.00 96.50 111 GLY A O 1
ATOM 823 N N . GLU A 1 112 ? -25.216 13.906 -50.745 1.00 97.19 112 GLU A N 1
ATOM 824 C CA . GLU A 1 112 ? -24.327 14.137 -51.895 1.00 97.19 112 GLU A CA 1
ATOM 825 C C . GLU A 1 112 ? -23.405 12.939 -52.185 1.00 97.19 112 GLU A C 1
ATOM 827 O O . GLU A 1 112 ? -22.775 12.835 -53.246 1.00 97.19 112 GLU A O 1
ATOM 832 N N . LEU A 1 113 ? -23.330 12.005 -51.238 1.00 96.12 113 LEU A N 1
ATOM 833 C CA . LEU A 1 113 ? -22.579 10.764 -51.337 1.00 96.12 113 LEU A CA 1
ATOM 834 C C . LEU A 1 113 ? -23.407 9.596 -50.797 1.00 96.12 113 LEU A C 1
ATOM 836 O O . LEU A 1 113 ? -24.129 9.722 -49.813 1.00 96.12 113 LEU A O 1
ATOM 840 N N . SER A 1 114 ? -23.289 8.428 -51.430 1.00 97.06 114 SER A N 1
ATOM 841 C CA . SER A 1 114 ? -23.816 7.180 -50.876 1.00 97.06 114 SER A CA 1
ATOM 842 C C . SER A 1 114 ? -22.661 6.238 -50.586 1.00 97.06 114 SER A C 1
ATOM 844 O O . SER A 1 114 ? -21.858 5.952 -51.467 1.00 97.06 114 SER A O 1
ATOM 846 N N . LEU A 1 115 ? -22.595 5.703 -49.366 1.00 97.00 115 LEU A N 1
ATOM 847 C CA . LEU A 1 115 ? -21.541 4.760 -48.976 1.00 97.00 115 LEU A CA 1
ATOM 848 C C . LEU A 1 115 ? -21.539 3.479 -49.829 1.00 97.00 115 LEU A C 1
ATOM 850 O O . LEU A 1 115 ? -20.502 2.837 -49.981 1.00 97.00 115 LEU A O 1
ATOM 854 N N . ASP A 1 116 ? -22.683 3.119 -50.410 1.00 97.19 116 ASP A N 1
ATOM 855 C CA . ASP A 1 116 ? -22.827 1.917 -51.230 1.00 97.19 116 ASP A CA 1
ATOM 856 C C . ASP A 1 116 ? -22.638 2.201 -52.732 1.00 97.19 116 ASP A C 1
ATOM 858 O O . ASP A 1 116 ? -22.710 1.279 -53.547 1.00 97.19 116 ASP A O 1
ATOM 862 N N . GLU A 1 117 ? -22.379 3.457 -53.122 1.00 96.62 117 GLU A N 1
ATOM 863 C CA . GLU A 1 117 ? -22.033 3.767 -54.507 1.00 96.62 117 GLU A CA 1
ATOM 864 C C . GLU A 1 117 ? -20.670 3.171 -54.872 1.00 96.62 117 GLU A C 1
ATOM 866 O O . GLU A 1 117 ? -19.744 3.129 -54.057 1.00 96.62 117 GLU A O 1
ATOM 871 N N . LEU A 1 118 ? -20.548 2.715 -56.119 1.00 97.56 118 LEU A N 1
ATOM 872 C CA . LEU A 1 118 ? -19.324 2.116 -56.631 1.00 97.56 118 LEU A CA 1
ATOM 873 C C . LEU A 1 118 ? -18.437 3.172 -57.285 1.00 97.56 118 LEU A C 1
ATOM 875 O O . LEU A 1 118 ? -18.887 3.950 -58.126 1.00 97.56 118 LEU A O 1
ATOM 879 N N . VAL A 1 119 ? -17.152 3.131 -56.946 1.00 96.62 119 VAL A N 1
ATOM 880 C CA . VAL A 1 119 ? -16.090 3.873 -57.620 1.00 96.62 119 VAL A CA 1
ATOM 881 C C . VAL A 1 119 ? -15.266 2.890 -58.444 1.00 96.62 119 VAL A C 1
ATOM 883 O O . VAL A 1 119 ? -14.724 1.922 -57.911 1.00 96.62 119 VAL A O 1
ATOM 886 N N . THR A 1 120 ? -15.146 3.148 -59.746 1.00 96.88 120 THR A N 1
ATOM 887 C CA . THR A 1 120 ? -14.267 2.374 -60.628 1.00 96.88 120 THR A CA 1
ATOM 888 C C . THR A 1 120 ? -12.837 2.889 -60.515 1.00 96.88 120 THR A C 1
ATOM 890 O O . THR A 1 120 ? -12.565 4.055 -60.803 1.00 96.88 120 THR A O 1
ATOM 893 N N . ILE A 1 121 ? -11.899 2.014 -60.161 1.00 97.44 121 ILE A N 1
ATOM 894 C CA . ILE A 1 121 ? -10.459 2.285 -60.202 1.00 97.44 121 ILE A CA 1
ATOM 895 C C . ILE A 1 121 ? -9.903 1.696 -61.506 1.00 97.44 121 ILE A C 1
ATOM 897 O O . ILE A 1 121 ? -9.833 0.471 -61.622 1.00 97.44 121 ILE A O 1
ATOM 901 N N . PRO A 1 122 ? -9.499 2.519 -62.494 1.00 96.44 122 PRO A N 1
ATOM 902 C CA . PRO A 1 122 ? -8.959 2.013 -63.753 1.00 96.44 122 PRO A CA 1
ATOM 903 C C . PRO A 1 122 ? -7.604 1.325 -63.578 1.00 96.44 122 PRO A C 1
ATOM 905 O O . PRO A 1 122 ? -6.790 1.726 -62.739 1.00 96.44 122 PRO A O 1
ATOM 908 N N . GLU A 1 123 ? -7.320 0.346 -64.438 1.00 95.06 123 GLU A N 1
ATOM 909 C CA . GLU A 1 123 ? -5.970 -0.198 -64.581 1.00 95.06 123 GLU A CA 1
ATOM 910 C C . GLU A 1 123 ? -4.976 0.928 -64.925 1.00 95.06 123 GLU A C 1
ATOM 912 O O . GLU A 1 123 ? -5.255 1.797 -65.753 1.00 95.06 123 GLU A O 1
ATOM 917 N N . GLY A 1 124 ? -3.821 0.948 -64.254 1.00 92.44 124 GLY A N 1
ATOM 918 C CA . GLY A 1 124 ? -2.794 1.976 -64.459 1.00 92.44 124 GLY A CA 1
ATOM 919 C C . GLY A 1 124 ? -3.111 3.353 -63.858 1.00 92.44 124 GLY A C 1
ATOM 920 O O . GLY A 1 124 ? -2.373 4.303 -64.117 1.00 92.44 124 GLY A O 1
ATOM 921 N N . SER A 1 125 ? -4.174 3.485 -63.054 1.00 95.44 125 SER A N 1
ATOM 922 C CA . SER A 1 125 ? -4.492 4.729 -62.344 1.00 95.44 125 SER A CA 1
ATOM 923 C C . SER A 1 125 ? -3.325 5.220 -61.477 1.00 95.44 125 SER A C 1
ATOM 925 O O . SER A 1 125 ? -2.725 4.452 -60.725 1.00 95.44 125 SER A O 1
ATOM 927 N N . SER A 1 126 ? -3.059 6.532 -61.496 1.00 94.50 126 SER A N 1
ATOM 928 C CA . SER A 1 126 ? -2.046 7.181 -60.644 1.00 94.50 126 SER A CA 1
ATOM 929 C C . SER A 1 126 ? -2.370 7.136 -59.146 1.00 94.50 126 SER A C 1
ATOM 931 O O . SER A 1 126 ? -1.535 7.509 -58.317 1.00 94.50 126 SER A O 1
ATOM 933 N N . ASN A 1 127 ? -3.586 6.713 -58.789 1.00 96.31 127 ASN A N 1
ATOM 934 C CA . ASN A 1 127 ? -3.987 6.497 -57.403 1.00 96.31 127 ASN A CA 1
ATOM 935 C C . ASN A 1 127 ? -3.481 5.161 -56.852 1.00 96.31 127 ASN A C 1
ATOM 937 O O . ASN A 1 127 ? -3.362 5.041 -55.635 1.00 96.31 127 ASN A O 1
ATOM 941 N N . ILE A 1 128 ? -3.145 4.195 -57.717 1.00 96.44 128 ILE A N 1
ATOM 942 C CA . ILE A 1 128 ? -2.592 2.897 -57.318 1.00 96.44 128 ILE A CA 1
ATOM 943 C C . ILE A 1 128 ? -1.136 3.105 -56.900 1.00 96.44 128 ILE A C 1
ATOM 945 O O . ILE A 1 128 ? -0.247 3.294 -57.730 1.00 96.44 128 ILE A O 1
ATOM 949 N N . VAL A 1 129 ? -0.890 3.094 -55.591 1.00 95.50 129 VAL A N 1
ATOM 950 C CA . VAL A 1 129 ? 0.415 3.420 -54.998 1.00 95.50 129 VAL A CA 1
ATOM 951 C C . VAL A 1 129 ? 0.874 2.362 -53.996 1.00 95.50 129 VAL A C 1
ATOM 953 O O . VAL A 1 129 ? 0.095 1.542 -53.513 1.00 95.50 129 VAL A O 1
ATOM 956 N N . GLY A 1 130 ? 2.176 2.367 -53.699 1.00 89.38 130 GLY A N 1
ATOM 957 C CA . GLY A 1 130 ? 2.792 1.471 -52.721 1.00 89.38 130 GLY A CA 1
ATOM 958 C C . GLY A 1 130 ? 2.562 1.865 -51.254 1.00 89.38 130 GLY A C 1
ATOM 959 O O . GLY A 1 130 ? 1.664 2.630 -50.909 1.00 89.38 130 GLY A O 1
ATOM 960 N N . GLY A 1 131 ? 3.416 1.341 -50.371 1.00 88.31 131 GLY A N 1
ATOM 961 C CA . GLY A 1 131 ? 3.287 1.516 -48.921 1.00 88.31 131 GLY A CA 1
ATOM 962 C C . GLY A 1 131 ? 2.246 0.575 -48.303 1.00 88.31 131 GLY A C 1
ATOM 963 O O . GLY A 1 131 ? 2.057 -0.542 -48.795 1.00 88.31 131 GLY A O 1
ATOM 964 N N . SER A 1 132 ? 1.616 1.023 -47.215 1.00 86.25 132 SER A N 1
ATOM 965 C CA . SER A 1 132 ? 0.575 0.290 -46.481 1.00 86.25 132 SER A CA 1
ATOM 966 C C . SER A 1 132 ? -0.718 0.148 -47.290 1.00 86.25 132 SER A C 1
ATOM 968 O O . SER A 1 132 ? -1.067 1.027 -48.084 1.00 86.25 132 SER A O 1
ATOM 970 N N . GLY A 1 133 ? -1.426 -0.963 -47.073 1.00 87.81 133 GLY A N 1
ATOM 971 C CA . GLY A 1 133 ? -2.658 -1.300 -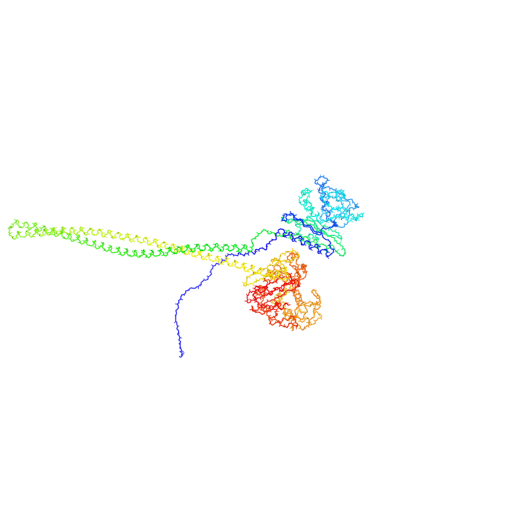47.785 1.00 87.81 133 GLY A CA 1
ATOM 972 C C . GLY A 1 133 ? -2.593 -2.599 -48.583 1.00 87.81 133 GLY A C 1
ATOM 973 O O . GLY A 1 133 ? -1.518 -3.089 -48.944 1.00 87.81 133 GLY A O 1
ATOM 974 N N . THR A 1 134 ? -3.767 -3.151 -48.866 1.00 92.06 134 THR A N 1
ATOM 975 C CA . THR A 1 134 ? -3.969 -4.410 -49.596 1.00 92.06 134 THR A CA 1
ATOM 976 C C . THR A 1 134 ? -4.667 -4.208 -50.939 1.00 92.06 134 THR A C 1
ATOM 978 O O . THR A 1 134 ? -4.582 -5.087 -51.794 1.00 92.06 134 THR A O 1
ATOM 981 N N . LEU A 1 135 ? -5.299 -3.055 -51.180 1.00 94.44 135 LEU A N 1
ATOM 982 C CA . LEU A 1 135 ? -6.090 -2.782 -52.380 1.00 94.44 135 LEU A CA 1
ATOM 983 C C . LEU A 1 135 ? -5.248 -2.862 -53.654 1.00 94.44 135 LEU A C 1
ATOM 985 O O . LEU A 1 135 ? -5.680 -3.440 -54.645 1.00 94.44 135 LEU A O 1
ATOM 989 N N . ARG A 1 136 ? -4.002 -2.375 -53.601 1.00 92.88 136 ARG A N 1
ATOM 990 C CA . ARG A 1 136 ? -3.038 -2.446 -54.716 1.00 92.88 136 ARG A CA 1
ATOM 991 C C . ARG A 1 136 ? -2.697 -3.871 -55.170 1.00 92.88 136 ARG A C 1
ATOM 993 O O . ARG A 1 136 ? -2.081 -4.030 -56.216 1.00 92.88 136 ARG A O 1
ATOM 1000 N N . LEU A 1 137 ? -3.005 -4.880 -54.351 1.00 92.31 137 LEU A N 1
ATOM 1001 C CA . LEU A 1 137 ? -2.744 -6.292 -54.644 1.00 92.31 137 LEU A CA 1
ATOM 1002 C C . LEU A 1 137 ? -3.919 -6.969 -55.364 1.00 92.31 137 LEU A C 1
ATOM 1004 O O . LEU A 1 137 ? -3.806 -8.139 -55.721 1.00 92.31 137 LEU A O 1
ATOM 1008 N N . ARG A 1 138 ? -5.046 -6.269 -55.539 1.00 95.38 138 ARG A N 1
ATOM 1009 C CA . ARG A 1 138 ? -6.205 -6.767 -56.284 1.00 95.38 138 ARG A CA 1
ATOM 1010 C C . ARG A 1 138 ? -6.016 -6.562 -57.791 1.00 95.38 138 ARG A C 1
ATOM 1012 O O . ARG A 1 138 ? -5.147 -5.807 -58.223 1.00 95.38 138 ARG A O 1
ATOM 1019 N N . GLU A 1 139 ? -6.831 -7.250 -58.586 1.00 95.75 139 GLU A N 1
ATOM 1020 C CA . GLU A 1 139 ? -6.879 -7.059 -60.038 1.00 95.75 139 GLU A CA 1
ATOM 1021 C C . GLU A 1 139 ? -7.675 -5.791 -60.389 1.00 95.75 139 GLU A C 1
ATOM 1023 O O . GLU A 1 139 ? -8.701 -5.510 -59.770 1.00 95.75 139 GLU A O 1
ATOM 1028 N N . PHE A 1 140 ? -7.190 -5.034 -61.378 1.00 95.44 140 PHE A N 1
ATOM 1029 C CA . PHE A 1 140 ? -7.814 -3.809 -61.888 1.00 95.44 140 PHE A CA 1
ATOM 1030 C C . PHE A 1 140 ? -8.184 -3.979 -63.377 1.00 95.44 140 PHE A C 1
ATOM 1032 O O . PHE A 1 140 ? -7.494 -4.726 -64.071 1.00 95.44 140 PHE A O 1
ATOM 1039 N N . PRO A 1 141 ? -9.215 -3.283 -63.900 1.00 95.75 141 PRO A N 1
ATOM 1040 C CA . PRO A 1 141 ? -10.052 -2.297 -63.217 1.00 95.75 141 PRO A CA 1
ATOM 1041 C C . PRO A 1 141 ? -10.938 -2.926 -62.136 1.00 95.75 141 PRO A C 1
ATOM 1043 O O . PRO A 1 141 ? -11.353 -4.074 -62.260 1.00 95.75 141 PRO A O 1
ATOM 1046 N N . LEU A 1 142 ? -11.207 -2.169 -61.074 1.00 97.31 142 LEU A N 1
ATOM 1047 C CA . LEU A 1 142 ? -11.951 -2.646 -59.910 1.00 97.31 142 LEU A CA 1
ATOM 1048 C C . LEU A 1 142 ? -13.080 -1.676 -59.574 1.00 97.31 142 LEU A C 1
ATOM 1050 O O . LEU A 1 142 ? -12.809 -0.510 -59.298 1.00 97.31 142 LEU A O 1
ATOM 1054 N N . ASP A 1 143 ? -14.312 -2.177 -59.546 1.00 97.75 143 ASP A N 1
ATOM 1055 C CA . ASP A 1 143 ? -15.440 -1.478 -58.932 1.00 97.75 143 ASP A CA 1
ATOM 1056 C C . ASP A 1 143 ? -15.483 -1.827 -57.444 1.00 97.75 143 ASP A C 1
ATOM 1058 O O . ASP A 1 143 ? -15.494 -3.002 -57.070 1.00 97.75 143 ASP A O 1
ATOM 1062 N N . ILE A 1 144 ? -15.482 -0.809 -56.592 1.00 98.06 144 ILE A N 1
ATOM 1063 C CA . ILE A 1 144 ? -15.444 -0.963 -55.137 1.00 98.06 144 ILE A CA 1
ATOM 1064 C C . ILE A 1 144 ? -16.296 0.124 -54.488 1.00 98.06 144 ILE A C 1
ATOM 1066 O O . ILE A 1 144 ? -16.339 1.253 -54.980 1.00 98.06 144 ILE A O 1
ATOM 1070 N N . SER A 1 145 ? -17.012 -0.211 -53.416 1.00 98.44 145 SER A N 1
ATOM 1071 C CA . SER A 1 145 ? -17.885 0.759 -52.755 1.00 98.44 145 SER A CA 1
ATOM 1072 C C . SER A 1 145 ? -17.086 1.804 -51.982 1.00 98.44 145 SER A C 1
ATOM 1074 O O . SER A 1 145 ? -15.986 1.530 -51.490 1.00 98.44 145 SER A O 1
ATOM 1076 N N . VAL A 1 146 ? -17.655 3.001 -51.823 1.00 98.19 146 VAL A N 1
ATOM 1077 C CA . VAL A 1 146 ? -17.075 4.037 -50.951 1.00 98.19 146 VAL A CA 1
ATOM 1078 C C . VAL A 1 146 ? -16.894 3.510 -49.523 1.00 98.19 146 VAL A C 1
ATOM 1080 O O . VAL A 1 146 ? -15.848 3.743 -48.920 1.00 98.19 146 VAL A O 1
ATOM 1083 N N . ARG A 1 147 ? -17.850 2.723 -49.017 1.00 98.06 147 ARG A N 1
ATOM 1084 C CA . ARG A 1 147 ? -17.774 2.044 -47.717 1.00 98.06 147 ARG A CA 1
ATOM 1085 C C . ARG A 1 147 ? -16.527 1.174 -47.588 1.00 98.06 147 ARG A C 1
ATOM 1087 O O . ARG A 1 147 ? -15.770 1.332 -46.636 1.00 98.06 147 ARG A O 1
ATOM 1094 N N . GLU A 1 148 ? -16.283 0.286 -48.550 1.00 98.19 148 GLU A N 1
ATOM 1095 C CA . GLU A 1 148 ? -15.124 -0.610 -48.493 1.00 98.19 148 GLU A CA 1
ATOM 1096 C C . GLU A 1 148 ? -13.809 0.176 -48.633 1.00 98.19 148 GLU A C 1
ATOM 1098 O O . GLU A 1 148 ? -12.815 -0.127 -47.970 1.00 98.19 148 GLU A O 1
ATOM 1103 N N . LEU A 1 149 ? -13.795 1.238 -49.445 1.00 98.50 149 LEU A N 1
ATOM 1104 C CA . LEU A 1 149 ? -12.647 2.141 -49.528 1.00 98.50 149 LEU A CA 1
ATOM 1105 C C . LEU A 1 149 ? -12.356 2.823 -48.182 1.00 98.50 149 LEU A C 1
ATOM 1107 O O . LEU A 1 149 ? -11.188 2.919 -47.800 1.00 98.50 149 LEU A O 1
ATOM 1111 N N . MET A 1 150 ? -13.381 3.272 -47.450 1.00 98.38 150 MET A N 1
ATOM 1112 C CA . MET A 1 150 ? -13.226 3.860 -46.112 1.00 98.38 150 MET A CA 1
ATOM 1113 C C . MET A 1 150 ? -12.699 2.837 -45.103 1.00 98.38 150 MET A C 1
ATOM 1115 O O . MET A 1 150 ? -11.753 3.131 -44.370 1.00 98.38 150 MET A O 1
ATOM 1119 N N . GLU A 1 151 ? -13.245 1.619 -45.108 1.00 97.81 151 GLU A N 1
ATOM 1120 C CA . GLU A 1 151 ? -12.778 0.512 -44.266 1.00 97.81 151 GLU A CA 1
ATOM 1121 C C . GLU A 1 151 ? -11.292 0.223 -44.498 1.00 97.81 151 GLU A C 1
ATOM 1123 O O . GLU A 1 151 ? -10.500 0.229 -43.553 1.00 97.81 151 GLU A O 1
ATOM 1128 N N . LEU A 1 152 ? -10.873 0.060 -45.756 1.00 97.38 152 LEU A N 1
ATOM 1129 C CA . LEU A 1 152 ? -9.469 -0.170 -46.106 1.00 97.38 152 LEU A CA 1
ATOM 1130 C C . LEU A 1 152 ? -8.578 1.025 -45.732 1.00 97.38 152 LEU A C 1
ATOM 1132 O O . LEU A 1 152 ? -7.466 0.848 -45.219 1.00 97.38 152 LEU A O 1
ATOM 1136 N N . MET A 1 153 ? -9.065 2.248 -45.956 1.00 97.88 153 MET A N 1
ATOM 1137 C CA . MET A 1 153 ? -8.361 3.485 -45.626 1.00 97.88 153 MET A CA 1
ATOM 1138 C C . MET A 1 153 ? -8.070 3.609 -44.126 1.00 97.88 153 MET A C 1
ATOM 1140 O O . MET A 1 153 ? -6.991 4.085 -43.756 1.00 97.88 153 MET A O 1
ATOM 1144 N N . VAL A 1 154 ? -9.005 3.206 -43.267 1.00 97.50 154 VAL A N 1
ATOM 1145 C CA . VAL A 1 154 ? -8.858 3.324 -41.812 1.00 97.50 154 VAL A CA 1
ATOM 1146 C C . VAL A 1 154 ? -8.162 2.097 -41.236 1.00 97.50 154 VAL A C 1
ATOM 1148 O O . VAL A 1 154 ? -7.112 2.254 -40.610 1.00 97.50 154 VAL A O 1
ATOM 1151 N N . GLN A 1 155 ? -8.681 0.890 -41.485 1.00 95.69 155 GLN A N 1
ATOM 1152 C CA . GLN A 1 155 ? -8.311 -0.324 -40.747 1.00 95.69 155 GLN A CA 1
ATOM 1153 C C . GLN A 1 155 ? -6.927 -0.874 -41.103 1.00 95.69 155 GLN A C 1
ATOM 1155 O O . GLN A 1 155 ? -6.211 -1.364 -40.233 1.00 95.69 155 GLN A O 1
ATOM 1160 N N . VAL A 1 156 ? -6.524 -0.777 -42.373 1.00 94.00 156 VAL A N 1
ATOM 1161 C CA . VAL A 1 156 ? -5.189 -1.204 -42.849 1.00 94.00 156 VAL A CA 1
ATOM 1162 C C . VAL A 1 156 ? -4.364 -0.043 -43.401 1.00 94.00 156 VAL A C 1
ATOM 1164 O O . VAL A 1 156 ? -3.298 -0.241 -43.989 1.00 94.00 156 VAL A O 1
ATOM 1167 N N . SER A 1 157 ? -4.840 1.186 -43.183 1.00 95.44 157 SER A N 1
ATOM 1168 C CA . SER A 1 157 ? -4.202 2.425 -43.621 1.00 95.44 157 SER A CA 1
ATOM 1169 C C . SER A 1 157 ? -3.898 2.472 -45.125 1.00 95.44 157 SER A C 1
ATOM 1171 O O . SER A 1 157 ? -2.867 3.023 -45.519 1.00 95.44 157 SER A O 1
ATOM 1173 N N . ASP A 1 158 ? -4.777 1.922 -45.969 1.00 97.12 158 ASP A N 1
ATOM 1174 C CA . ASP A 1 158 ? -4.529 1.758 -47.406 1.00 97.12 158 ASP A CA 1
ATOM 1175 C C . ASP A 1 158 ? -4.336 3.098 -48.131 1.00 97.12 158 ASP A C 1
ATOM 1177 O O . ASP A 1 158 ? -5.169 3.999 -48.042 1.00 97.12 158 ASP A O 1
ATOM 1181 N N . ASN A 1 159 ? -3.210 3.255 -48.830 1.00 97.19 159 ASN A N 1
ATOM 1182 C CA . ASN A 1 159 ? -2.877 4.494 -49.540 1.00 97.19 159 ASN A CA 1
ATOM 1183 C C . ASN A 1 159 ? -3.602 4.649 -50.881 1.00 97.19 159 ASN A C 1
ATOM 1185 O O . ASN A 1 159 ? -3.893 5.774 -51.287 1.00 97.19 159 ASN A O 1
ATOM 1189 N N . THR A 1 160 ? -3.892 3.539 -51.565 1.00 97.88 160 THR A N 1
ATOM 1190 C CA . THR A 1 160 ? -4.628 3.564 -52.836 1.00 97.88 160 THR A CA 1
ATOM 1191 C C . THR A 1 160 ? -6.074 3.958 -52.576 1.00 97.88 160 THR A C 1
ATOM 1193 O O . THR A 1 160 ? -6.584 4.857 -53.242 1.00 97.88 160 THR A O 1
ATOM 1196 N N . ALA A 1 161 ? -6.694 3.370 -51.548 1.00 98.19 161 ALA A N 1
ATOM 1197 C CA . ALA A 1 161 ? -8.045 3.730 -51.134 1.00 98.19 161 ALA A CA 1
ATOM 1198 C C . ALA A 1 161 ? -8.142 5.217 -50.764 1.00 98.19 161 ALA A C 1
ATOM 1200 O O . ALA A 1 161 ? -9.015 5.915 -51.269 1.00 98.19 161 ALA A O 1
ATOM 1201 N N . THR A 1 162 ? -7.186 5.737 -49.982 1.00 98.38 162 THR A N 1
ATOM 1202 C CA . THR A 1 162 ? -7.122 7.172 -49.654 1.00 98.38 162 THR A CA 1
ATOM 1203 C C . THR A 1 162 ? -7.047 8.053 -50.895 1.00 98.38 162 THR A C 1
ATOM 1205 O O . THR A 1 162 ? -7.786 9.023 -50.989 1.00 98.38 162 THR A O 1
ATOM 1208 N N . ASN A 1 163 ? -6.180 7.739 -51.860 1.00 98.31 163 ASN A N 1
ATOM 1209 C CA . ASN A 1 163 ? -6.020 8.577 -53.052 1.00 98.31 163 ASN A CA 1
ATOM 1210 C C . ASN A 1 163 ? -7.281 8.609 -53.925 1.00 98.31 163 ASN A C 1
ATOM 1212 O O . ASN A 1 163 ? -7.590 9.652 -54.495 1.00 98.31 163 ASN A O 1
ATOM 1216 N N . VAL A 1 164 ? -8.003 7.487 -54.013 1.00 98.31 164 VAL A N 1
ATOM 1217 C CA . VAL A 1 164 ? -9.302 7.405 -54.699 1.00 98.31 164 VAL A CA 1
ATOM 1218 C C . VAL A 1 164 ? -10.362 8.213 -53.951 1.00 98.31 164 VAL A C 1
ATOM 1220 O O . VAL A 1 164 ? -11.110 8.966 -54.568 1.00 98.31 164 VAL A O 1
ATOM 1223 N N . LEU A 1 165 ? -10.394 8.105 -52.623 1.00 98.56 165 LEU A N 1
ATOM 1224 C CA . LEU A 1 165 ? -11.331 8.841 -51.779 1.00 98.56 165 LEU A CA 1
ATOM 1225 C C . LEU A 1 165 ? -11.081 10.355 -51.777 1.00 98.56 165 LEU A C 1
ATOM 1227 O O . LEU A 1 165 ? -12.045 11.108 -51.740 1.00 98.56 165 LEU A O 1
ATOM 1231 N N . ILE A 1 166 ? -9.829 10.806 -51.901 1.00 98.50 166 ILE A N 1
ATOM 1232 C CA . ILE A 1 166 ? -9.502 12.229 -52.102 1.00 98.50 166 ILE A CA 1
ATOM 1233 C C . ILE A 1 166 ? -10.171 12.757 -53.375 1.00 98.50 166 ILE A C 1
ATOM 1235 O O . ILE A 1 166 ? -10.781 13.821 -53.353 1.00 98.50 166 ILE A O 1
ATOM 1239 N N . ASP A 1 167 ? -10.085 12.010 -54.480 1.00 97.75 167 ASP A N 1
ATOM 1240 C CA . ASP A 1 167 ? -10.731 12.419 -55.733 1.00 97.75 167 ASP A CA 1
ATOM 1241 C C . ASP A 1 167 ? -12.256 12.407 -55.596 1.00 97.75 167 ASP A C 1
ATOM 1243 O O . ASP A 1 167 ? -12.923 13.326 -56.071 1.00 97.75 167 ASP A O 1
ATOM 1247 N N . ARG A 1 168 ? -12.813 11.403 -54.901 1.00 97.00 168 ARG A N 1
ATOM 1248 C CA . ARG A 1 168 ? -14.258 11.314 -54.649 1.00 97.00 168 ARG A CA 1
ATOM 1249 C C . ARG A 1 168 ? -14.775 12.447 -53.758 1.00 97.00 168 ARG A C 1
ATOM 1251 O O . ARG A 1 168 ? -15.906 12.879 -53.967 1.00 97.00 168 ARG A O 1
ATOM 1258 N N . ALA A 1 169 ? -13.974 12.933 -52.814 1.00 96.94 169 ALA A N 1
ATOM 1259 C CA . ALA A 1 169 ? -14.316 14.054 -51.937 1.00 96.94 169 ALA A CA 1
ATOM 1260 C C . ALA A 1 169 ? -14.265 15.427 -52.640 1.00 96.94 169 ALA A C 1
ATOM 1262 O O . ALA A 1 169 ? -14.621 16.431 -52.037 1.00 96.94 169 ALA A O 1
ATOM 1263 N N . GLY A 1 170 ? -13.840 15.490 -53.910 1.00 95.81 170 GLY A N 1
ATOM 1264 C CA . GLY A 1 170 ? -13.720 16.746 -54.660 1.00 95.81 170 GLY A CA 1
ATOM 1265 C C . GLY A 1 170 ? -12.295 17.303 -54.745 1.00 95.81 170 GLY A C 1
ATOM 1266 O O . GLY A 1 170 ? -12.099 18.403 -55.257 1.00 95.81 170 GLY A O 1
ATOM 1267 N N . GLY A 1 171 ? -11.287 16.539 -54.312 1.00 95.69 171 GLY A N 1
ATOM 1268 C CA . GLY A 1 171 ? -9.878 16.929 -54.370 1.00 95.69 171 GLY A CA 1
ATOM 1269 C C . GLY A 1 171 ? -9.422 17.778 -53.179 1.00 95.69 171 GLY A C 1
ATOM 1270 O O . GLY A 1 171 ? -10.134 17.934 -52.192 1.00 95.69 171 GLY A O 1
ATOM 1271 N N . PHE A 1 172 ? -8.193 18.300 -53.253 1.00 94.56 172 PHE A N 1
ATOM 1272 C CA . PHE A 1 172 ? -7.549 18.990 -52.126 1.00 94.56 172 PHE A CA 1
ATOM 1273 C C . PHE A 1 172 ? -8.306 20.234 -51.660 1.00 94.56 172 PHE A C 1
ATOM 1275 O O . PHE A 1 172 ? -8.434 20.426 -50.457 1.00 94.56 172 PHE A O 1
ATOM 1282 N N . ASP A 1 173 ? -8.800 21.049 -52.595 1.00 95.19 173 ASP A N 1
ATOM 1283 C CA . ASP A 1 173 ? -9.471 22.312 -52.275 1.00 95.19 173 ASP A CA 1
ATOM 1284 C C . ASP A 1 173 ? -10.729 22.052 -51.441 1.00 95.19 173 ASP A C 1
ATOM 1286 O O . ASP A 1 173 ? -10.846 22.585 -50.347 1.00 95.19 173 ASP A O 1
ATOM 1290 N N . ALA A 1 174 ? -11.588 21.121 -51.874 1.00 97.50 174 ALA A N 1
ATOM 1291 C CA . ALA A 1 174 ? -12.792 20.756 -51.132 1.00 97.50 174 ALA A CA 1
ATOM 1292 C C . ALA A 1 174 ? -12.475 20.249 -49.715 1.00 97.50 174 ALA A C 1
ATOM 1294 O O . ALA A 1 174 ? -13.159 20.610 -48.762 1.00 97.50 174 ALA A O 1
ATOM 1295 N N . ILE A 1 175 ? -11.449 19.404 -49.560 1.00 98.12 175 ILE A N 1
ATOM 1296 C CA . ILE A 1 175 ? -11.057 18.856 -48.250 1.00 98.12 175 ILE A CA 1
ATOM 1297 C C . ILE A 1 175 ? -10.518 19.956 -47.335 1.00 98.12 175 ILE A C 1
ATOM 1299 O O . ILE A 1 175 ? -10.861 20.002 -46.156 1.00 98.12 175 ILE A O 1
ATOM 1303 N N . ASN A 1 176 ? -9.669 20.839 -47.857 1.00 97.56 176 ASN A N 1
ATOM 1304 C CA . ASN A 1 176 ? -9.072 21.905 -47.062 1.00 97.56 176 ASN A CA 1
ATOM 1305 C C . ASN A 1 176 ? -10.077 23.019 -46.735 1.00 97.56 176 ASN A C 1
ATOM 1307 O O . ASN A 1 176 ? -10.000 23.572 -45.642 1.00 97.56 176 ASN A O 1
ATOM 1311 N N . ASP A 1 177 ? -11.035 23.304 -47.622 1.00 97.44 177 ASP A N 1
ATOM 1312 C CA . ASP A 1 177 ? -12.153 24.211 -47.341 1.00 97.44 177 ASP A CA 1
ATOM 1313 C C . ASP A 1 177 ? -13.000 23.663 -46.185 1.00 97.44 177 ASP A C 1
ATOM 1315 O O . ASP A 1 177 ? -13.252 24.383 -45.224 1.00 97.44 177 ASP A O 1
ATOM 1319 N N . TYR A 1 178 ? -13.328 22.366 -46.202 1.00 97.94 178 TYR A N 1
ATOM 1320 C CA . TYR A 1 178 ? -14.030 21.707 -45.095 1.00 97.94 178 TYR A CA 1
ATOM 1321 C C . TYR A 1 178 ? -13.242 21.775 -43.775 1.00 97.94 178 TYR A C 1
ATOM 1323 O O . TYR A 1 178 ? -13.786 22.127 -42.731 1.00 97.94 178 TYR A O 1
ATOM 1331 N N . ILE A 1 179 ? -11.933 21.494 -43.804 1.00 97.62 179 ILE A N 1
ATOM 1332 C CA . ILE A 1 179 ? -11.064 21.616 -42.620 1.00 97.62 179 ILE A CA 1
ATOM 1333 C C . ILE A 1 179 ? -11.063 23.057 -42.076 1.00 97.62 179 ILE A C 1
ATOM 1335 O O . ILE A 1 179 ? -11.147 23.258 -40.862 1.00 97.62 179 ILE A O 1
ATOM 1339 N N . ALA A 1 180 ? -11.004 24.056 -42.960 1.00 96.31 180 ALA A N 1
ATOM 1340 C CA . ALA A 1 180 ? -11.024 25.466 -42.588 1.00 96.31 180 ALA A CA 1
ATOM 1341 C C . ALA A 1 180 ? -12.393 25.917 -42.051 1.00 96.31 180 ALA A C 1
ATOM 1343 O O . ALA A 1 180 ? -12.444 26.707 -41.108 1.00 96.31 180 ALA A O 1
ATOM 1344 N N . GLU A 1 181 ? -13.500 25.401 -42.594 1.00 96.94 181 GLU A N 1
ATOM 1345 C CA . GLU A 1 181 ? -14.862 25.639 -42.092 1.00 96.94 181 GLU A CA 1
ATOM 1346 C C . GLU A 1 181 ? -15.054 25.103 -40.669 1.00 96.94 181 GLU A C 1
ATOM 1348 O O . GLU A 1 181 ? -15.735 25.734 -39.858 1.00 96.94 181 GLU A O 1
ATOM 1353 N N . LEU A 1 182 ? -14.388 23.996 -40.328 1.00 95.44 182 LEU A N 1
ATOM 1354 C CA . LEU A 1 182 ? -14.325 23.491 -38.955 1.00 95.44 182 LEU A CA 1
ATOM 1355 C C . LEU A 1 182 ? -13.428 24.338 -38.036 1.00 95.44 182 LEU A C 1
ATOM 1357 O O . LEU A 1 182 ? -13.465 24.137 -36.823 1.00 95.44 182 LEU A O 1
ATOM 1361 N N . GLY A 1 183 ? -12.672 25.299 -38.571 1.00 95.56 183 GLY A N 1
ATOM 1362 C CA . GLY A 1 183 ? -11.857 26.243 -37.804 1.00 95.56 183 GLY A CA 1
ATOM 1363 C C . GLY A 1 183 ? -10.413 25.804 -37.555 1.00 95.56 183 GLY A C 1
ATOM 1364 O O . GLY A 1 183 ? -9.760 26.375 -36.682 1.00 95.56 183 GLY A O 1
ATOM 1365 N N . TYR A 1 184 ? -9.904 24.813 -38.291 1.00 95.69 184 TYR A N 1
ATOM 1366 C CA . TYR A 1 184 ? -8.525 24.338 -38.147 1.00 95.69 184 TYR A CA 1
ATOM 1367 C C . TYR A 1 184 ? -7.578 25.057 -39.109 1.00 95.69 184 TYR A C 1
ATOM 1369 O O . TYR A 1 184 ? -7.832 25.138 -40.309 1.00 95.69 184 TYR A O 1
ATOM 1377 N N . GLU A 1 185 ? -6.468 25.573 -38.578 1.00 89.56 185 GLU A N 1
ATOM 1378 C CA . GLU A 1 185 ? -5.493 26.357 -39.347 1.00 89.56 185 GLU A CA 1
ATOM 1379 C C . GLU A 1 185 ? -4.252 25.539 -39.734 1.00 89.56 185 GLU A C 1
ATOM 1381 O O . GLU A 1 185 ? -3.591 25.846 -40.730 1.00 89.56 185 GLU A O 1
ATOM 1386 N N . THR A 1 186 ? -3.911 24.507 -38.955 1.00 93.69 186 THR A N 1
ATOM 1387 C CA . THR A 1 186 ? -2.694 23.707 -39.156 1.00 93.69 186 THR A CA 1
ATOM 1388 C C . THR A 1 186 ? -2.960 22.435 -39.945 1.00 93.69 186 THR A C 1
ATOM 1390 O O . THR A 1 186 ? -2.100 22.006 -40.725 1.00 93.69 186 THR A O 1
ATOM 1393 N N . MET A 1 187 ? -4.116 21.802 -39.737 1.00 95.44 187 MET A N 1
ATOM 1394 C CA . MET A 1 187 ? -4.522 20.651 -40.534 1.00 95.44 187 MET A CA 1
ATOM 1395 C C . MET A 1 187 ? -4.613 21.025 -42.011 1.00 95.44 187 MET A C 1
ATOM 1397 O O . MET A 1 187 ? -5.344 21.925 -42.405 1.00 95.44 187 MET A O 1
ATOM 1401 N N . TRP A 1 188 ? -3.857 20.318 -42.843 1.00 95.19 188 TRP A N 1
ATOM 1402 C CA . TRP A 1 188 ? -3.792 20.621 -44.267 1.00 95.19 188 TRP A CA 1
ATOM 1403 C C . TRP A 1 188 ? -3.443 19.377 -45.072 1.00 95.19 188 TRP A C 1
ATOM 1405 O O . TRP A 1 188 ? -2.471 18.680 -44.769 1.00 95.19 188 TRP A O 1
ATOM 1415 N N . LEU A 1 189 ? -4.197 19.112 -46.136 1.00 96.25 189 LEU A N 1
ATOM 1416 C CA . LEU A 1 189 ? -3.902 18.081 -47.123 1.00 96.25 189 LEU A CA 1
ATOM 1417 C C . LEU A 1 189 ? -3.264 18.727 -48.361 1.00 96.25 189 LEU A C 1
ATOM 1419 O O . LEU A 1 189 ? -3.950 19.218 -49.256 1.00 96.25 189 LEU A O 1
ATOM 1423 N N . GLY A 1 190 ? -1.933 18.712 -48.423 1.00 93.44 190 GLY A N 1
ATOM 1424 C CA . GLY A 1 190 ? -1.162 19.276 -49.534 1.00 93.44 190 GLY A CA 1
ATOM 1425 C C . GLY A 1 190 ? -0.840 18.284 -50.651 1.00 93.44 190 GLY A C 1
ATOM 1426 O O . GLY A 1 190 ? -0.541 18.696 -51.767 1.00 93.44 190 GLY A O 1
ATOM 1427 N N . ARG A 1 191 ? -0.878 16.974 -50.382 1.00 94.56 191 ARG A N 1
ATOM 1428 C CA . ARG A 1 191 ? -0.558 15.943 -51.379 1.00 94.56 191 ARG A CA 1
ATOM 1429 C C . ARG A 1 191 ? -1.242 14.606 -51.122 1.00 94.56 191 ARG A C 1
ATOM 1431 O O . ARG A 1 191 ? -1.521 14.204 -49.990 1.00 94.56 191 ARG A O 1
ATOM 1438 N N . LYS A 1 192 ? -1.375 13.835 -52.202 1.00 95.69 192 LYS A N 1
ATOM 1439 C CA . LYS A 1 192 ? -1.759 12.420 -52.159 1.00 95.69 192 LYS A CA 1
ATOM 1440 C C . LYS A 1 192 ? -0.718 11.560 -51.428 1.00 95.69 192 LYS A C 1
ATOM 1442 O O . LYS A 1 192 ? 0.463 11.910 -51.304 1.00 95.69 192 LYS A O 1
ATOM 1447 N N . MET A 1 193 ? -1.157 10.402 -50.941 1.00 95.50 193 MET A N 1
ATOM 1448 C CA . MET A 1 193 ? -0.296 9.436 -50.255 1.00 95.50 193 MET A CA 1
ATOM 1449 C C . MET A 1 193 ? 0.775 8.906 -51.213 1.00 95.50 193 MET A C 1
ATOM 1451 O O . MET A 1 193 ? 0.454 8.563 -52.348 1.00 95.50 193 MET A O 1
ATOM 1455 N N . ILE A 1 194 ? 2.033 8.811 -50.757 1.00 91.94 194 ILE A N 1
ATOM 1456 C CA . ILE A 1 194 ? 3.219 8.334 -51.514 1.00 91.94 194 ILE A CA 1
ATOM 1457 C C . ILE A 1 194 ? 3.663 9.240 -52.680 1.00 91.94 194 ILE A C 1
ATOM 1459 O O . ILE A 1 194 ? 4.798 9.131 -53.138 1.00 91.94 194 ILE A O 1
ATOM 1463 N N . HIS A 1 195 ? 2.836 10.190 -53.117 1.00 88.88 195 HIS A N 1
ATOM 1464 C CA . HIS A 1 195 ? 3.247 11.214 -54.079 1.00 88.88 195 HIS A CA 1
ATOM 1465 C C . HIS A 1 195 ? 4.271 12.167 -53.445 1.00 88.88 195 HIS A C 1
ATOM 1467 O O . HIS A 1 195 ? 4.207 12.454 -52.247 1.00 88.88 195 HIS A O 1
ATOM 1473 N N . THR A 1 196 ? 5.230 12.647 -54.235 1.00 84.31 196 THR A N 1
ATOM 1474 C CA . THR A 1 196 ? 6.288 13.554 -53.765 1.00 84.31 196 THR A CA 1
ATOM 1475 C C . THR A 1 196 ? 5.717 14.943 -53.482 1.00 84.31 196 THR A C 1
ATOM 1477 O O . THR A 1 196 ? 5.006 15.492 -54.319 1.00 84.31 196 THR A O 1
ATOM 1480 N N . ALA A 1 197 ? 6.063 15.537 -52.336 1.00 80.94 197 ALA A N 1
ATOM 1481 C CA . ALA A 1 197 ? 5.768 16.945 -52.070 1.00 80.94 197 ALA A CA 1
ATOM 1482 C C . ALA A 1 197 ? 6.532 17.841 -53.061 1.00 80.94 197 ALA A C 1
ATOM 1484 O O . ALA A 1 197 ? 7.742 17.684 -53.241 1.00 80.94 197 ALA A O 1
ATOM 1485 N N . VAL A 1 198 ? 5.843 18.788 -53.696 1.00 78.00 198 VAL A N 1
ATOM 1486 C CA . VAL A 1 198 ? 6.440 19.710 -54.677 1.00 78.00 198 VAL A CA 1
ATOM 1487 C C . VAL A 1 198 ? 6.595 21.116 -54.084 1.00 78.00 198 VAL A C 1
ATOM 1489 O O . VAL A 1 198 ? 5.758 21.495 -53.274 1.00 78.00 198 VAL A O 1
ATOM 1492 N N . PRO A 1 199 ? 7.644 21.894 -54.425 1.00 59.06 199 PRO A N 1
ATOM 1493 C CA . PRO A 1 199 ? 7.803 23.276 -53.958 1.00 59.06 199 PRO A CA 1
ATOM 1494 C C . PRO A 1 199 ? 6.750 24.267 -54.518 1.00 59.06 199 PRO A C 1
ATOM 1496 O O . PRO A 1 199 ? 6.452 24.180 -55.710 1.00 59.06 199 PRO A O 1
ATOM 1499 N N . PRO A 1 200 ? 6.269 25.262 -53.733 1.00 70.62 200 PRO A N 1
ATOM 1500 C CA . PRO A 1 200 ? 6.477 25.402 -52.284 1.00 70.62 200 PRO A CA 1
ATOM 1501 C C . PRO A 1 200 ? 5.904 24.178 -51.567 1.00 70.62 200 PRO A C 1
ATOM 1503 O O . PRO A 1 200 ? 4.811 23.768 -51.920 1.00 70.62 200 PRO A O 1
ATOM 1506 N N . LEU A 1 201 ? 6.667 23.570 -50.643 1.00 69.56 201 LEU A N 1
ATOM 1507 C CA . LEU A 1 201 ? 6.444 22.195 -50.164 1.00 69.56 201 LEU A CA 1
ATOM 1508 C C . LEU A 1 201 ? 4.969 21.918 -49.833 1.00 69.56 201 LEU A C 1
ATOM 1510 O O . LEU A 1 201 ? 4.482 22.285 -48.767 1.00 69.56 201 LEU A O 1
ATOM 1514 N N . GLN A 1 202 ? 4.292 21.230 -50.750 1.00 83.69 202 GLN A N 1
ATOM 1515 C CA . GLN A 1 202 ? 2.915 20.778 -50.594 1.00 83.69 202 GLN A CA 1
ATOM 1516 C C . GLN A 1 202 ? 2.915 19.452 -49.830 1.00 83.69 202 GLN A C 1
ATOM 1518 O O . GLN A 1 202 ? 2.909 18.367 -50.409 1.00 83.69 202 GLN A O 1
ATOM 1523 N N . GLU A 1 203 ? 3.035 19.550 -48.511 1.00 92.19 203 GLU A N 1
ATOM 1524 C CA . GLU A 1 203 ? 3.021 18.418 -47.583 1.00 92.19 203 GLU A CA 1
ATOM 1525 C C . GLU A 1 203 ? 1.722 18.417 -46.770 1.00 92.19 203 GLU A C 1
ATOM 1527 O O . GLU A 1 203 ? 1.022 19.426 -46.702 1.00 92.19 203 GLU A O 1
ATOM 1532 N N . ASN A 1 204 ? 1.390 17.270 -46.184 1.00 96.12 204 ASN A N 1
ATOM 1533 C CA . ASN A 1 204 ? 0.253 17.148 -45.285 1.00 96.12 204 ASN A CA 1
ATOM 1534 C C . ASN A 1 204 ? 0.680 17.541 -43.870 1.00 96.12 204 ASN A C 1
ATOM 1536 O O . ASN A 1 204 ? 1.667 16.996 -43.369 1.00 96.12 204 ASN A O 1
ATOM 1540 N N . TRP A 1 205 ? -0.060 18.433 -43.221 1.00 95.44 205 TRP A N 1
ATOM 1541 C CA . TRP A 1 205 ? 0.287 19.004 -41.917 1.00 95.44 205 TRP A CA 1
ATOM 1542 C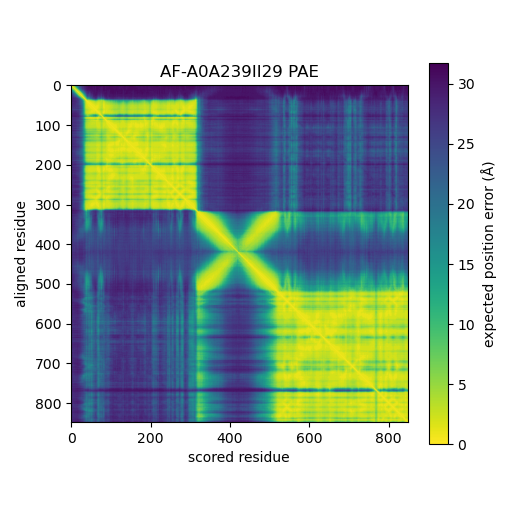 C . TRP A 1 205 ? -0.820 18.793 -40.893 1.00 95.44 205 TRP A C 1
ATOM 1544 O O . TRP A 1 205 ? -1.983 18.644 -41.255 1.00 95.44 205 TRP A O 1
ATOM 1554 N N . LEU A 1 206 ? -0.423 18.712 -39.624 1.00 96.12 206 LEU A N 1
ATOM 1555 C CA . LEU A 1 206 ? -1.294 18.744 -38.449 1.00 96.12 206 LEU A CA 1
ATOM 1556 C C . LEU A 1 206 ? -0.476 19.099 -37.205 1.00 96.12 206 LEU A C 1
ATOM 1558 O O . LEU A 1 206 ? 0.757 19.080 -37.215 1.00 96.12 206 LEU A O 1
ATOM 1562 N N . ASN A 1 207 ? -1.165 19.339 -36.108 1.00 94.88 207 ASN A N 1
ATOM 1563 C CA . ASN A 1 207 ? -0.651 19.427 -34.748 1.00 94.88 207 ASN A CA 1
ATOM 1564 C C . ASN A 1 207 ? -1.510 18.530 -33.840 1.00 94.88 207 ASN A C 1
ATOM 1566 O O . ASN A 1 207 ? -2.590 18.079 -34.219 1.00 94.88 207 ASN A O 1
ATOM 1570 N N . SER A 1 208 ? -0.993 18.179 -32.664 1.00 96.56 208 SER A N 1
ATOM 1571 C CA . SER A 1 208 ? -1.698 17.254 -31.768 1.00 96.56 208 SER A CA 1
ATOM 1572 C C . SER A 1 208 ? -2.953 17.880 -31.159 1.00 96.56 208 SER A C 1
ATOM 1574 O O . SER A 1 208 ? -3.933 17.168 -30.963 1.00 96.56 208 SER A O 1
ATOM 1576 N N . SER A 1 209 ? -2.944 19.192 -30.899 1.00 95.56 209 SER A N 1
ATOM 1577 C CA . SER A 1 209 ? -4.082 19.903 -30.305 1.00 95.56 209 SER A CA 1
ATOM 1578 C C . SER A 1 209 ? -5.298 19.959 -31.226 1.00 95.56 209 SER A C 1
ATOM 1580 O O . SER A 1 209 ? -6.371 19.554 -30.789 1.00 95.56 209 SER A O 1
ATOM 1582 N N . GLU A 1 210 ? -5.150 20.367 -32.495 1.00 96.44 210 GLU A N 1
ATOM 1583 C CA . GLU A 1 210 ? -6.288 20.413 -33.430 1.00 96.44 210 GLU A CA 1
ATOM 1584 C C . GLU A 1 210 ? -6.851 19.014 -33.692 1.00 96.44 210 GLU A C 1
ATOM 1586 O O . GLU A 1 210 ? -8.060 18.854 -33.811 1.00 96.44 210 GLU A O 1
ATOM 1591 N N . VAL A 1 211 ? -6.003 17.978 -33.761 1.00 98.12 211 VAL A N 1
ATOM 1592 C CA . VAL A 1 211 ? -6.483 16.603 -33.992 1.00 98.12 211 VAL A CA 1
ATOM 1593 C C . VAL A 1 211 ? -7.246 16.085 -32.781 1.00 98.12 211 VAL A C 1
ATOM 1595 O O . VAL A 1 211 ? -8.285 15.454 -32.953 1.00 98.12 211 VAL A O 1
ATOM 1598 N N . THR A 1 212 ? -6.775 16.357 -31.562 1.00 97.94 212 THR A N 1
ATOM 1599 C CA . THR A 1 212 ? -7.523 15.993 -30.353 1.00 97.94 212 THR A CA 1
ATOM 1600 C C . THR A 1 212 ? -8.836 16.768 -30.256 1.00 97.94 212 THR A C 1
ATOM 1602 O O . THR A 1 212 ? -9.851 16.149 -29.966 1.00 97.94 212 THR A O 1
ATOM 1605 N N . ASP A 1 213 ? -8.860 18.065 -30.569 1.00 96.12 213 ASP A N 1
ATOM 1606 C CA . ASP A 1 213 ? -10.101 18.854 -30.620 1.00 96.12 213 ASP A CA 1
ATOM 1607 C C . ASP A 1 213 ? -11.092 18.317 -31.669 1.00 96.12 213 ASP A C 1
ATOM 1609 O O . ASP A 1 213 ? -12.268 18.119 -31.374 1.00 96.12 213 ASP A O 1
ATOM 1613 N N . PHE A 1 214 ? -10.607 17.974 -32.864 1.00 98.19 214 PHE A N 1
ATOM 1614 C CA . PHE A 1 214 ? -11.413 17.327 -33.901 1.00 98.19 214 PHE A CA 1
ATOM 1615 C C . PHE A 1 214 ? -12.030 16.013 -33.413 1.00 98.19 214 PHE A C 1
ATOM 1617 O O . PHE A 1 214 ? -13.201 15.751 -33.678 1.00 98.19 214 PHE A O 1
ATOM 1624 N N . LEU A 1 215 ? -11.266 15.193 -32.683 1.00 98.25 215 LEU A N 1
ATOM 1625 C CA . LEU A 1 215 ? -11.774 13.961 -32.074 1.00 98.25 215 LEU A CA 1
ATOM 1626 C C . LEU A 1 215 ? -12.832 14.262 -30.998 1.00 98.25 215 LEU A C 1
ATOM 1628 O O . LEU A 1 215 ? -13.878 13.625 -30.984 1.00 98.25 215 LEU A O 1
ATOM 1632 N N . VAL A 1 216 ? -12.617 15.255 -30.134 1.00 95.81 216 VAL A N 1
ATOM 1633 C CA . VAL A 1 216 ? -13.617 15.669 -29.129 1.00 95.81 216 VAL A CA 1
ATOM 1634 C C . VAL A 1 216 ? -14.930 16.059 -29.812 1.00 95.81 216 VAL A C 1
ATOM 1636 O O . VAL A 1 216 ? -15.974 15.483 -29.521 1.00 95.81 216 VAL A O 1
ATOM 1639 N N . ARG A 1 217 ? -14.874 16.949 -30.804 1.00 95.12 217 ARG A N 1
ATOM 1640 C CA . ARG A 1 217 ? -16.059 17.431 -31.532 1.00 95.12 217 ARG A CA 1
ATOM 1641 C C . ARG A 1 217 ? -16.738 16.342 -32.364 1.00 95.12 217 ARG A C 1
ATOM 1643 O O . ARG A 1 217 ? -17.959 16.337 -32.506 1.00 95.12 217 ARG A O 1
ATOM 1650 N N . LEU A 1 218 ? -15.965 15.391 -32.890 1.00 96.81 218 LEU A N 1
ATOM 1651 C CA . LEU A 1 218 ? -16.493 14.208 -33.570 1.00 96.81 218 LEU A CA 1
ATOM 1652 C C . LEU A 1 218 ? -17.268 13.304 -32.599 1.00 96.81 218 LEU A C 1
ATOM 1654 O O . LEU A 1 218 ? -18.360 12.843 -32.946 1.00 96.81 218 LEU A O 1
ATOM 1658 N N . TYR A 1 219 ? -16.712 13.067 -31.407 1.00 94.56 219 TYR A N 1
ATOM 1659 C CA . TYR A 1 219 ? -17.329 12.286 -30.330 1.00 94.56 219 TYR A CA 1
ATOM 1660 C C . TYR A 1 219 ? -18.607 12.950 -29.801 1.00 94.56 219 TYR A C 1
ATOM 1662 O O . TYR A 1 219 ? -19.595 12.270 -29.553 1.00 94.56 219 TYR A O 1
ATOM 1670 N N . GLU A 1 220 ? -18.619 14.280 -29.707 1.00 89.50 220 GLU A N 1
ATOM 1671 C CA . GLU A 1 220 ? -19.778 15.081 -29.286 1.00 89.50 220 GLU A CA 1
ATOM 1672 C C . GLU A 1 220 ? -20.839 15.278 -30.387 1.00 89.50 220 GLU A C 1
ATOM 1674 O O . GLU A 1 220 ? -21.901 15.843 -30.123 1.00 89.50 220 GLU A O 1
ATOM 1679 N N . HIS A 1 221 ? -20.579 14.790 -31.606 1.00 93.25 221 HIS A N 1
ATOM 1680 C CA . HIS A 1 221 ? -21.448 14.944 -32.782 1.00 93.25 221 HIS A CA 1
ATOM 1681 C C . HIS A 1 221 ? -21.703 16.415 -33.168 1.00 93.25 221 HIS A C 1
ATOM 1683 O O . HIS A 1 221 ? -22.805 16.780 -33.576 1.00 93.25 221 HIS A O 1
ATOM 1689 N N . ASP A 1 222 ? -20.687 17.270 -33.028 1.00 91.19 222 ASP A N 1
ATOM 1690 C CA . ASP A 1 222 ? -20.808 18.721 -33.231 1.00 91.19 222 ASP A CA 1
ATOM 1691 C C . ASP A 1 222 ? -21.000 19.108 -34.709 1.00 91.19 222 ASP A C 1
ATOM 1693 O O . ASP A 1 222 ? -21.782 20.000 -35.032 1.00 91.19 222 ASP A O 1
ATOM 1697 N N . PHE A 1 223 ? -20.310 18.420 -35.624 1.00 95.12 223 PHE A N 1
ATOM 1698 C CA . PHE A 1 223 ? -20.297 18.761 -37.055 1.00 95.12 223 PHE A CA 1
ATOM 1699 C C . PHE A 1 223 ? -20.743 17.623 -37.989 1.00 95.12 223 PHE A C 1
ATOM 1701 O O . PHE A 1 223 ? -20.795 17.820 -39.196 1.00 95.12 223 PHE A O 1
ATOM 1708 N N . LEU A 1 224 ? -21.081 16.448 -37.452 1.00 96.69 224 LEU A N 1
ATOM 1709 C CA . LEU A 1 224 ? -21.643 15.317 -38.201 1.00 96.69 224 LEU A CA 1
ATOM 1710 C C . LEU A 1 224 ? -22.893 14.796 -37.502 1.00 96.69 224 LEU A C 1
ATOM 1712 O O . LEU A 1 224 ? -23.072 14.977 -36.296 1.00 96.69 224 LEU A O 1
ATOM 1716 N N . SER A 1 225 ? -23.745 14.082 -38.238 1.00 96.19 225 SER A N 1
ATOM 1717 C CA . SER A 1 225 ? -24.819 13.322 -37.610 1.00 96.19 225 SER A CA 1
ATOM 1718 C C . SER A 1 225 ? -24.245 12.265 -36.660 1.00 96.19 225 SER A C 1
ATOM 1720 O O . SER A 1 225 ? -23.187 11.686 -36.910 1.00 96.19 225 SER A O 1
ATOM 1722 N N . ALA A 1 226 ? -24.977 11.948 -35.588 1.00 90.62 226 ALA A N 1
ATOM 1723 C CA . ALA A 1 226 ? -24.551 10.922 -34.634 1.00 90.62 226 ALA A CA 1
ATOM 1724 C C . ALA A 1 226 ? -24.269 9.569 -35.317 1.00 90.62 226 ALA A C 1
ATOM 1726 O O . ALA A 1 226 ? -23.299 8.894 -34.989 1.00 90.62 226 ALA A O 1
ATOM 1727 N N . ALA A 1 227 ? -25.074 9.198 -36.321 1.00 95.88 227 ALA A N 1
ATOM 1728 C CA . ALA A 1 227 ? -24.861 7.974 -37.092 1.00 95.88 227 ALA A CA 1
ATOM 1729 C C . ALA A 1 227 ? -23.531 8.000 -37.862 1.00 95.88 227 ALA A C 1
ATOM 1731 O O . ALA A 1 227 ? -22.839 6.984 -37.933 1.00 95.88 227 ALA A O 1
ATOM 1732 N N . SER A 1 228 ? -23.170 9.157 -38.413 1.00 98.00 228 SER A N 1
ATOM 1733 C CA . SER A 1 228 ? -21.929 9.354 -39.151 1.00 98.00 228 SER A CA 1
ATOM 1734 C C . SER A 1 228 ? -20.702 9.383 -38.241 1.00 98.00 228 SER A C 1
ATOM 1736 O O . SER A 1 228 ? -19.723 8.690 -38.526 1.00 98.00 228 SER A O 1
ATOM 1738 N N . SER A 1 229 ? -20.768 10.088 -37.109 1.00 96.94 229 SER A N 1
ATOM 1739 C CA . SER A 1 229 ? -19.720 10.064 -36.081 1.00 96.94 229 SER A CA 1
ATOM 1740 C C . SER A 1 229 ? -19.456 8.654 -35.551 1.00 96.94 229 SER A C 1
ATOM 1742 O O . SER A 1 229 ? -18.306 8.213 -35.520 1.00 96.94 229 SER A O 1
ATOM 1744 N N . GLU A 1 230 ? -20.509 7.920 -35.184 1.00 95.81 230 GLU A N 1
ATOM 1745 C CA . GLU A 1 230 ? -20.382 6.548 -34.678 1.00 95.81 230 GLU A CA 1
ATOM 1746 C C . GLU A 1 230 ? -19.815 5.603 -35.738 1.00 95.81 230 GLU A C 1
ATOM 1748 O O . GLU A 1 230 ? -18.962 4.770 -35.434 1.00 95.81 230 GLU A O 1
ATOM 1753 N N . HIS A 1 231 ? -20.196 5.778 -37.010 1.00 97.31 231 HIS A N 1
ATOM 1754 C CA . HIS A 1 231 ? -19.611 4.995 -38.096 1.00 97.31 231 HIS A CA 1
ATOM 1755 C C . HIS A 1 231 ? -18.094 5.200 -38.194 1.00 97.31 231 HIS A C 1
ATOM 1757 O O . HIS A 1 231 ? -17.349 4.233 -38.360 1.00 97.31 231 HIS A O 1
ATOM 1763 N N . ILE A 1 232 ? -17.614 6.439 -38.045 1.00 98.31 232 ILE A N 1
ATOM 1764 C CA . ILE A 1 232 ? -16.176 6.737 -38.030 1.00 98.31 232 ILE A CA 1
ATOM 1765 C C . ILE A 1 232 ? -15.484 6.063 -36.842 1.00 98.31 232 ILE A C 1
ATOM 1767 O O . ILE A 1 232 ? -14.444 5.423 -37.023 1.00 98.31 232 ILE A O 1
ATOM 1771 N N . ILE A 1 233 ? -16.055 6.177 -35.642 1.00 97.69 233 ILE A N 1
ATOM 1772 C CA . ILE A 1 233 ? -15.501 5.564 -34.429 1.00 97.69 233 ILE A CA 1
ATOM 1773 C C . ILE A 1 233 ? -15.434 4.036 -34.586 1.00 97.69 233 ILE A C 1
ATOM 1775 O O . ILE A 1 233 ? -14.414 3.428 -34.255 1.00 97.69 233 ILE A O 1
ATOM 1779 N N . ASP A 1 234 ? -16.457 3.407 -35.161 1.00 97.50 234 ASP A N 1
ATOM 1780 C CA . ASP A 1 234 ? -16.479 1.964 -35.418 1.00 97.50 234 ASP A CA 1
ATOM 1781 C C . ASP A 1 234 ? -15.426 1.525 -36.445 1.00 97.50 234 ASP A C 1
ATOM 1783 O O . ASP A 1 234 ? -14.746 0.512 -36.246 1.00 97.50 234 ASP A O 1
ATOM 1787 N N . LEU A 1 235 ? -15.197 2.311 -37.502 1.00 97.94 235 LEU A N 1
ATOM 1788 C CA . LEU A 1 235 ? -14.082 2.070 -38.423 1.00 97.94 235 LEU A CA 1
ATOM 1789 C C . LEU A 1 235 ? -12.728 2.144 -37.701 1.00 97.94 235 LEU A C 1
ATOM 1791 O O . LEU A 1 235 ? -11.838 1.334 -37.973 1.00 97.94 235 LEU A O 1
ATOM 1795 N N . MET A 1 236 ? -12.571 3.088 -36.768 1.00 98.31 236 MET A N 1
ATOM 1796 C CA . MET A 1 236 ? -11.359 3.250 -35.959 1.00 98.31 236 MET A CA 1
ATOM 1797 C C . MET A 1 236 ? -11.151 2.099 -34.961 1.00 98.31 236 MET A C 1
ATOM 1799 O O . MET A 1 236 ? -10.006 1.689 -34.762 1.00 98.31 236 MET A O 1
ATOM 1803 N N . LYS A 1 237 ? -12.216 1.523 -34.381 1.00 97.56 237 LYS A N 1
ATOM 1804 C CA . LYS A 1 237 ? -12.137 0.285 -33.568 1.00 97.56 237 LYS A CA 1
ATOM 1805 C C . LYS A 1 237 ? -11.598 -0.897 -34.382 1.00 97.56 237 LYS A C 1
ATOM 1807 O O . LYS A 1 237 ? -10.878 -1.742 -33.858 1.00 97.56 237 LYS A O 1
ATOM 1812 N N . GLY A 1 238 ? -11.884 -0.931 -35.685 1.00 95.06 238 GLY A N 1
ATOM 1813 C CA . GLY A 1 238 ? -11.385 -1.948 -36.618 1.00 95.06 238 GLY A CA 1
ATOM 1814 C C . GLY A 1 238 ? -9.901 -1.827 -37.000 1.00 95.06 238 GLY A C 1
ATOM 1815 O O . GLY A 1 238 ? -9.426 -2.598 -37.832 1.00 95.06 238 GLY A O 1
ATOM 1816 N N . GLN A 1 239 ? -9.147 -0.867 -36.454 1.00 94.56 239 GLN A N 1
ATOM 1817 C CA . GLN A 1 239 ? -7.734 -0.655 -36.785 1.00 94.56 239 GLN A CA 1
ATOM 1818 C C . GLN A 1 239 ? -6.879 -1.908 -36.555 1.00 94.56 239 GLN A C 1
ATOM 1820 O O . GLN A 1 239 ? -6.747 -2.375 -35.429 1.00 94.56 239 GLN A O 1
ATOM 1825 N N . LEU A 1 240 ? -6.186 -2.397 -37.585 1.00 90.56 240 LEU A N 1
ATOM 1826 C CA . LEU A 1 240 ? -5.369 -3.614 -37.492 1.00 90.56 240 LEU A CA 1
ATOM 1827 C C . LEU A 1 240 ? -3.887 -3.339 -37.205 1.00 90.56 240 LEU A C 1
ATOM 1829 O O . LEU A 1 240 ? -3.165 -4.228 -36.750 1.00 90.56 240 LEU A O 1
ATOM 1833 N N . VAL A 1 241 ? -3.401 -2.116 -37.434 1.00 87.00 241 VAL A N 1
ATOM 1834 C CA . VAL A 1 241 ? -2.003 -1.764 -37.136 1.00 87.00 241 VAL A CA 1
ATOM 1835 C C . VAL A 1 241 ? -1.796 -1.703 -35.619 1.00 87.00 241 VAL A C 1
ATOM 1837 O O . VAL A 1 241 ? -2.434 -0.903 -34.938 1.00 87.00 241 VAL A O 1
ATOM 1840 N N . ASN A 1 242 ? -0.900 -2.546 -35.084 1.00 87.94 242 ASN A N 1
ATOM 1841 C CA . ASN A 1 242 ? -0.729 -2.776 -33.639 1.00 87.94 242 ASN A CA 1
ATOM 1842 C C . ASN A 1 242 ? 0.622 -2.327 -33.058 1.00 87.94 242 ASN A C 1
ATOM 1844 O O . ASN A 1 242 ? 1.083 -2.877 -32.067 1.00 87.94 242 ASN A O 1
ATOM 1848 N N . THR A 1 243 ? 1.309 -1.381 -33.695 1.00 88.25 243 THR A N 1
ATOM 1849 C CA . THR A 1 243 ? 2.690 -1.009 -33.330 1.00 88.25 243 THR A CA 1
ATOM 1850 C C . THR A 1 243 ? 2.793 0.145 -32.330 1.00 88.25 243 THR A C 1
ATOM 1852 O O . THR A 1 243 ? 3.895 0.434 -31.867 1.00 88.25 243 THR A O 1
ATOM 1855 N N . LYS A 1 244 ? 1.684 0.830 -32.020 1.00 95.19 244 LYS A N 1
ATOM 1856 C CA . LYS A 1 244 ? 1.629 2.074 -31.226 1.00 95.19 244 LYS A CA 1
ATOM 1857 C C . LYS A 1 244 ? 0.590 1.970 -30.108 1.00 95.19 244 LYS A C 1
ATOM 1859 O O . LYS A 1 244 ? 0.820 1.171 -29.210 1.00 95.19 244 LYS A O 1
ATOM 1864 N N . PHE A 1 245 ? -0.541 2.682 -30.147 1.00 97.12 245 PHE A N 1
ATOM 1865 C CA . PHE A 1 245 ? -1.538 2.603 -29.067 1.00 97.12 245 PHE A CA 1
ATOM 1866 C C . PHE A 1 245 ? -2.021 1.164 -28.856 1.00 97.12 245 PHE A C 1
ATOM 1868 O O . PHE A 1 245 ? -1.974 0.664 -27.739 1.00 97.12 245 PHE A O 1
ATOM 1875 N N . GLY A 1 246 ? -2.330 0.439 -29.937 1.00 89.75 246 GLY A N 1
ATOM 1876 C CA . GLY A 1 246 ? -2.744 -0.970 -29.854 1.00 89.75 246 GLY A CA 1
ATOM 1877 C C . GLY A 1 246 ? -1.683 -1.935 -29.300 1.00 89.75 246 GLY A C 1
ATOM 1878 O O . GLY A 1 246 ? -2.014 -3.055 -28.919 1.00 89.75 246 GLY A O 1
ATOM 1879 N N . ALA A 1 247 ? -0.411 -1.528 -29.221 1.00 89.06 247 ALA A N 1
ATOM 1880 C CA . ALA A 1 247 ? 0.621 -2.349 -28.587 1.00 89.06 247 ALA A CA 1
ATOM 1881 C C . ALA A 1 247 ? 0.499 -2.370 -27.053 1.00 89.06 247 ALA A C 1
ATOM 1883 O O . ALA A 1 247 ? 1.037 -3.280 -26.428 1.00 89.06 247 ALA A O 1
ATOM 1884 N N . VAL A 1 248 ? -0.153 -1.361 -26.459 1.00 86.25 248 VAL A N 1
ATOM 1885 C CA . VAL A 1 248 ? -0.165 -1.123 -25.003 1.00 86.25 248 VAL A CA 1
ATOM 1886 C C . VAL A 1 248 ? -1.554 -0.863 -24.414 1.00 86.25 248 VAL A C 1
ATOM 1888 O O . VAL A 1 248 ? -1.709 -0.960 -23.202 1.00 86.25 248 VAL A O 1
ATOM 1891 N N . VAL A 1 249 ? -2.561 -0.563 -25.240 1.00 84.00 249 VAL A N 1
ATOM 1892 C CA . VAL A 1 249 ? -3.967 -0.410 -24.835 1.00 84.00 249 VAL A CA 1
ATOM 1893 C C . VAL A 1 249 ? -4.775 -1.597 -25.374 1.00 84.00 249 VAL A C 1
ATOM 1895 O O . VAL A 1 249 ? -4.631 -1.917 -26.561 1.00 84.00 249 VAL A O 1
ATOM 1898 N N . PRO A 1 250 ? -5.623 -2.253 -24.553 1.00 87.00 250 PRO A N 1
ATOM 1899 C CA . PRO A 1 250 ? -6.473 -3.350 -25.011 1.00 87.00 250 PRO A CA 1
ATOM 1900 C C . PRO A 1 250 ? -7.374 -2.934 -26.177 1.00 87.00 250 PRO A C 1
ATOM 1902 O O . PRO A 1 250 ? -7.895 -1.818 -26.220 1.00 87.00 250 PRO A O 1
ATOM 1905 N N . ARG A 1 251 ? -7.560 -3.836 -27.143 1.00 88.81 251 ARG A N 1
ATOM 1906 C CA . ARG A 1 251 ? -8.283 -3.528 -28.388 1.00 88.81 251 ARG A CA 1
ATOM 1907 C C . ARG A 1 251 ? -9.767 -3.279 -28.173 1.00 88.81 251 ARG A C 1
ATOM 1909 O O . ARG A 1 251 ? -10.376 -2.554 -28.947 1.00 88.81 251 ARG A O 1
ATOM 1916 N N . GLU A 1 252 ? -10.322 -3.843 -27.115 1.00 89.94 252 GLU A N 1
ATOM 1917 C CA . GLU A 1 252 ? -11.729 -3.756 -26.742 1.00 89.94 252 GLU A CA 1
ATOM 1918 C C . GLU A 1 252 ? -12.144 -2.325 -26.382 1.00 89.94 252 GLU A C 1
ATOM 1920 O O . GLU A 1 252 ? -13.307 -1.968 -26.541 1.00 89.94 252 GLU A O 1
ATOM 1925 N N . VAL A 1 253 ? -11.190 -1.510 -25.925 1.00 93.69 253 VAL A N 1
ATOM 1926 C CA . VAL A 1 253 ? -11.406 -0.122 -25.492 1.00 93.69 253 VAL A CA 1
ATOM 1927 C C . VAL A 1 253 ? -10.679 0.886 -26.384 1.00 93.69 253 VAL A C 1
ATOM 1929 O O . VAL A 1 253 ? -10.607 2.058 -26.038 1.00 93.69 253 VAL A O 1
ATOM 1932 N N . LEU A 1 254 ? -10.112 0.466 -27.520 1.00 97.00 254 LEU A N 1
ATOM 1933 C CA . LEU A 1 254 ? -9.306 1.332 -28.381 1.00 97.00 254 LEU A CA 1
ATOM 1934 C C . LEU A 1 254 ? -9.981 1.562 -29.733 1.00 97.00 254 LEU A C 1
ATOM 1936 O O . LEU A 1 254 ? -10.251 0.620 -30.476 1.00 97.00 254 LEU A O 1
ATOM 1940 N N . ALA A 1 255 ? -10.146 2.830 -30.097 1.00 98.19 255 ALA A N 1
ATOM 1941 C CA . ALA A 1 255 ? -10.529 3.245 -31.441 1.00 98.19 255 ALA A CA 1
ATOM 1942 C C . ALA A 1 255 ? -9.487 4.237 -31.956 1.00 98.19 255 ALA A C 1
ATOM 1944 O O . ALA A 1 255 ? -9.405 5.343 -31.434 1.00 98.19 255 ALA A O 1
ATOM 1945 N N . ASN A 1 256 ? -8.661 3.877 -32.945 1.00 98.19 256 ASN A N 1
ATOM 1946 C CA . ASN A 1 256 ? -7.530 4.728 -33.328 1.00 98.19 256 ASN A CA 1
ATOM 1947 C C . ASN A 1 256 ? -7.166 4.732 -34.820 1.00 98.19 256 ASN A C 1
ATOM 1949 O O . ASN A 1 256 ? -7.456 3.815 -35.595 1.00 98.19 256 ASN A O 1
ATOM 1953 N N . LYS A 1 257 ? -6.441 5.779 -35.220 1.00 97.69 257 LYS A N 1
ATOM 1954 C CA . LYS A 1 257 ? -5.804 5.921 -36.525 1.00 97.69 257 LYS A CA 1
ATOM 1955 C C . LYS A 1 257 ? -4.301 6.116 -36.367 1.00 97.69 257 LYS A C 1
ATOM 1957 O O . LYS A 1 257 ? -3.816 7.136 -35.893 1.00 97.69 257 LYS A O 1
ATOM 1962 N N . THR A 1 258 ? -3.557 5.160 -36.913 1.00 96.50 258 THR A N 1
ATOM 1963 C CA . THR A 1 258 ? -2.093 5.213 -36.957 1.00 96.50 258 THR A CA 1
ATOM 1964 C C . THR A 1 258 ? -1.571 6.105 -38.091 1.00 96.50 258 THR A C 1
ATOM 1966 O O . THR A 1 258 ? -2.176 6.188 -39.166 1.00 96.50 258 THR A O 1
ATOM 1969 N N . GLY A 1 259 ? -0.409 6.731 -37.893 1.00 95.00 259 GLY A N 1
ATOM 1970 C CA . GLY A 1 259 ? 0.311 7.489 -38.918 1.00 95.00 259 GLY A CA 1
ATOM 1971 C C . GLY A 1 259 ? 1.791 7.130 -38.962 1.00 95.00 259 GLY A C 1
ATOM 1972 O O . GLY A 1 259 ? 2.462 7.163 -37.940 1.00 95.00 259 GLY A O 1
ATOM 1973 N N . GLU A 1 260 ? 2.311 6.792 -40.142 1.00 91.69 260 GLU A N 1
ATOM 1974 C CA . GLU A 1 260 ? 3.709 6.383 -40.311 1.00 91.69 260 GLU A CA 1
ATOM 1975 C C . GLU A 1 260 ? 4.339 7.011 -41.563 1.00 91.69 260 GLU A C 1
ATOM 1977 O O . GLU A 1 260 ? 3.782 6.937 -42.660 1.00 91.69 260 GLU A O 1
ATOM 1982 N N . LEU A 1 261 ? 5.518 7.609 -41.388 1.00 91.62 261 LEU A N 1
ATOM 1983 C CA . LEU A 1 261 ? 6.464 8.011 -42.434 1.00 91.62 261 LEU A CA 1
ATOM 1984 C C . LEU A 1 261 ? 7.878 7.565 -42.022 1.00 91.62 261 LEU A C 1
ATOM 1986 O O . LEU A 1 261 ? 8.092 7.074 -40.913 1.00 91.62 261 LEU A O 1
ATOM 1990 N N . GLY A 1 262 ? 8.862 7.740 -42.908 1.00 88.88 262 GLY A N 1
ATOM 1991 C CA . GLY A 1 262 ? 10.266 7.453 -42.580 1.00 88.88 262 GLY A CA 1
ATOM 1992 C C . GLY A 1 262 ? 10.847 8.364 -41.489 1.00 88.88 262 GLY A C 1
ATOM 1993 O O . GLY A 1 262 ? 11.823 7.991 -40.848 1.00 88.88 262 GLY A O 1
ATOM 1994 N N . ASP A 1 263 ? 10.239 9.532 -41.278 1.00 94.06 263 ASP A N 1
ATOM 1995 C CA . ASP A 1 263 ? 10.662 10.608 -40.375 1.00 94.06 263 ASP A CA 1
ATOM 1996 C C . ASP A 1 263 ? 9.555 11.052 -39.393 1.00 94.06 263 ASP A C 1
ATOM 1998 O O . ASP A 1 263 ? 9.690 12.075 -38.719 1.00 94.06 263 ASP A O 1
ATOM 2002 N N . ALA A 1 264 ? 8.453 10.298 -39.307 1.00 95.56 264 ALA A N 1
ATOM 2003 C CA . ALA A 1 264 ? 7.342 10.574 -38.397 1.00 95.56 264 ALA A CA 1
ATOM 2004 C C . ALA A 1 264 ? 6.624 9.287 -37.961 1.00 95.56 264 ALA A C 1
ATOM 2006 O O . ALA A 1 264 ? 6.460 8.352 -38.752 1.00 95.56 264 ALA A O 1
ATOM 2007 N N . SER A 1 265 ? 6.163 9.254 -36.711 1.00 96.62 265 SER A N 1
ATOM 2008 C CA . SER A 1 265 ? 5.358 8.158 -36.166 1.00 96.62 265 SER A CA 1
ATOM 2009 C C . SER A 1 265 ? 4.310 8.687 -35.192 1.00 96.62 265 SER A C 1
ATOM 2011 O O . SER A 1 265 ? 4.651 9.264 -34.161 1.00 96.62 265 SER A O 1
ATOM 2013 N N . HIS A 1 266 ? 3.038 8.499 -35.526 1.00 97.56 266 HIS A N 1
ATOM 2014 C CA . HIS A 1 266 ? 1.900 9.120 -34.849 1.00 97.56 266 HIS A CA 1
ATOM 2015 C C . HIS A 1 266 ? 0.817 8.102 -34.538 1.00 97.56 266 HIS A C 1
ATOM 2017 O O . HIS A 1 266 ? 0.675 7.096 -35.241 1.00 97.56 266 HIS A O 1
ATOM 2023 N N . ASP A 1 267 ? -0.011 8.407 -33.552 1.00 98.38 267 ASP A N 1
ATOM 2024 C CA . ASP A 1 267 ? -1.273 7.707 -33.326 1.00 98.38 267 ASP A CA 1
ATOM 2025 C C . ASP A 1 267 ? -2.293 8.669 -32.703 1.00 98.38 267 ASP A C 1
ATOM 2027 O O . ASP A 1 267 ? -1.923 9.627 -32.011 1.00 98.38 267 ASP A O 1
ATOM 2031 N N . SER A 1 268 ? -3.570 8.483 -33.022 1.00 98.50 268 SER A N 1
ATOM 2032 C CA . SER A 1 268 ? -4.646 9.398 -32.618 1.00 98.50 268 SER A CA 1
ATOM 2033 C C . SER A 1 268 ? -5.965 8.650 -32.505 1.00 98.50 268 SER A C 1
ATOM 2035 O O . SER A 1 268 ? -6.295 7.854 -33.386 1.00 98.50 268 SER A O 1
ATOM 2037 N N . GLY A 1 269 ? -6.725 8.882 -31.442 1.00 97.94 269 GLY A N 1
ATOM 2038 C CA . GLY A 1 269 ? -7.999 8.204 -31.241 1.00 97.94 269 GLY A CA 1
ATOM 2039 C C . GLY A 1 269 ? -8.515 8.271 -29.814 1.00 97.94 269 GLY A C 1
ATOM 2040 O O . GLY A 1 269 ? -8.169 9.178 -29.063 1.00 97.94 269 GLY A O 1
ATOM 2041 N N . TYR A 1 270 ? -9.334 7.289 -29.455 1.00 98.31 270 TYR A N 1
ATOM 2042 C CA . TYR A 1 270 ? -10.041 7.217 -28.186 1.00 98.31 270 TYR A CA 1
ATOM 2043 C C . TYR A 1 270 ? -9.628 6.002 -27.367 1.00 98.31 270 TYR A C 1
ATOM 2045 O O . TYR A 1 270 ? -9.419 4.910 -27.905 1.00 98.31 270 TYR A O 1
ATOM 2053 N N . ILE A 1 271 ? -9.604 6.204 -26.056 1.00 97.06 271 ILE A N 1
ATOM 2054 C CA . ILE A 1 271 ? -9.632 5.159 -25.040 1.00 97.06 271 ILE A CA 1
ATOM 2055 C C . ILE A 1 271 ? -11.037 5.187 -24.428 1.00 97.06 271 ILE A C 1
ATOM 2057 O O . ILE A 1 271 ? -11.410 6.151 -23.767 1.00 97.06 271 ILE A O 1
ATOM 2061 N N . LEU A 1 272 ? -11.822 4.145 -24.685 1.00 94.25 272 LEU A N 1
ATOM 2062 C CA . LEU A 1 272 ? -13.254 4.043 -24.394 1.00 94.25 272 LEU A CA 1
ATOM 2063 C C . LEU A 1 272 ? -13.504 3.155 -23.168 1.00 94.25 272 LEU A C 1
ATOM 2065 O O . LEU A 1 272 ? -14.129 2.099 -23.257 1.00 94.25 272 LEU A O 1
ATOM 2069 N N . VAL A 1 273 ? -12.952 3.560 -22.025 1.00 87.00 273 VAL A N 1
ATOM 2070 C CA . VAL A 1 273 ? -13.297 2.963 -20.728 1.00 87.00 273 VAL A CA 1
ATOM 2071 C C . VAL A 1 273 ? -14.601 3.601 -20.257 1.00 87.00 273 VAL A C 1
ATOM 2073 O O . VAL A 1 273 ? -14.675 4.822 -20.176 1.00 87.00 273 VAL A O 1
ATOM 2076 N N . GLU A 1 274 ? -15.610 2.783 -19.950 1.00 82.94 274 GLU A N 1
ATOM 2077 C CA . GLU A 1 274 ? -16.955 3.253 -19.593 1.00 82.94 274 GLU A CA 1
ATOM 2078 C C . GLU A 1 274 ? -16.924 4.270 -18.438 1.00 82.94 274 GLU A C 1
ATOM 2080 O O . GLU A 1 274 ? -16.428 3.982 -17.345 1.00 82.94 274 GLU A O 1
ATOM 2085 N N . GLY A 1 275 ? -17.458 5.467 -18.695 1.00 79.38 275 GLY A N 1
ATOM 2086 C CA . GLY A 1 275 ? -17.527 6.578 -17.745 1.00 79.38 275 GLY A CA 1
ATOM 2087 C C . GLY A 1 275 ? -16.193 7.278 -17.483 1.00 79.38 275 GLY A C 1
ATOM 2088 O O . GLY A 1 275 ? -16.122 8.079 -16.551 1.00 79.38 275 GLY A O 1
ATOM 2089 N N . ARG A 1 276 ? -15.141 6.948 -18.246 1.00 86.75 276 ARG A N 1
ATOM 2090 C CA . ARG A 1 276 ? -13.764 7.473 -18.165 1.00 86.75 276 ARG A CA 1
ATOM 2091 C C . ARG A 1 276 ? -13.130 7.594 -19.555 1.00 86.75 276 ARG A C 1
ATOM 2093 O O . ARG A 1 276 ? -11.944 7.316 -19.737 1.00 86.75 276 ARG A O 1
ATOM 2100 N N . GLU A 1 277 ? -13.931 7.959 -20.544 1.00 91.94 277 GLU A N 1
ATOM 2101 C CA . GLU A 1 277 ? -13.524 8.047 -21.939 1.00 91.94 277 GLU A CA 1
ATOM 2102 C C . GLU A 1 277 ? -12.534 9.199 -22.165 1.00 91.94 277 GLU A C 1
ATOM 2104 O O . GLU A 1 277 ? -12.655 10.278 -21.585 1.00 91.94 277 GLU A O 1
ATOM 2109 N N . VAL A 1 278 ? -11.534 8.979 -23.022 1.00 93.69 278 VAL A N 1
ATOM 2110 C CA . VAL A 1 278 ? -10.454 9.943 -23.283 1.00 93.69 278 VAL A CA 1
ATOM 2111 C C . VAL A 1 278 ? -10.152 10.023 -24.778 1.00 93.69 278 VAL A C 1
ATOM 2113 O O . VAL A 1 278 ? -9.972 8.990 -25.425 1.00 93.69 278 VAL A O 1
ATOM 2116 N N . ALA A 1 279 ? -10.014 11.239 -25.313 1.00 97.25 279 ALA A N 1
ATOM 2117 C CA . ALA A 1 279 ? -9.423 11.497 -26.628 1.00 97.25 279 ALA A CA 1
ATOM 2118 C C . ALA A 1 279 ? -7.917 11.777 -26.488 1.00 97.25 279 ALA A C 1
ATOM 2120 O O . ALA A 1 279 ? -7.500 12.543 -25.621 1.00 97.25 279 ALA A O 1
ATOM 2121 N N . LEU A 1 280 ? -7.089 11.173 -27.341 1.00 97.75 280 LEU A N 1
ATOM 2122 C CA . LEU A 1 280 ? -5.628 11.271 -27.292 1.00 97.75 280 LEU A CA 1
ATOM 2123 C C . LEU A 1 280 ? -5.035 11.378 -28.701 1.00 97.75 280 LEU A C 1
ATOM 2125 O O . LEU A 1 280 ? -5.300 10.543 -29.566 1.00 97.75 280 LEU A O 1
ATOM 2129 N N . THR A 1 281 ? -4.106 12.317 -28.874 1.00 98.62 281 THR A N 1
ATOM 2130 C CA . THR A 1 281 ? -3.218 12.402 -30.038 1.00 98.62 281 THR A CA 1
ATOM 2131 C C . THR A 1 281 ? -1.767 12.504 -29.596 1.00 98.62 281 THR A C 1
ATOM 2133 O O . THR A 1 281 ? -1.425 13.360 -28.782 1.00 98.62 281 THR A O 1
ATOM 2136 N N . ALA A 1 282 ? -0.897 11.678 -30.178 1.00 98.31 282 ALA A N 1
ATOM 2137 C CA . ALA A 1 282 ? 0.551 11.763 -30.016 1.00 98.31 282 ALA A CA 1
ATOM 2138 C C . ALA A 1 282 ? 1.238 11.851 -31.387 1.00 98.31 282 ALA A C 1
ATOM 2140 O O . ALA A 1 282 ? 1.078 10.966 -32.233 1.00 98.31 282 ALA A O 1
ATOM 2141 N N . THR A 1 283 ? 2.024 12.907 -31.592 1.00 98.25 283 THR A N 1
ATOM 2142 C CA . THR A 1 283 ? 2.746 13.189 -32.837 1.00 98.25 283 THR A CA 1
ATOM 2143 C C . THR A 1 283 ? 4.255 13.200 -32.613 1.00 98.25 283 THR A C 1
ATOM 2145 O O . THR A 1 283 ? 4.727 13.687 -31.590 1.00 98.25 283 THR A O 1
ATOM 2148 N N . THR A 1 284 ? 5.039 12.684 -33.566 1.00 97.81 284 THR A N 1
ATOM 2149 C CA . THR A 1 284 ? 6.509 12.723 -33.527 1.00 97.81 284 THR A CA 1
ATOM 2150 C C . THR A 1 284 ? 7.154 13.153 -34.847 1.00 97.81 284 THR A C 1
ATOM 2152 O O . THR A 1 284 ? 6.663 12.849 -35.931 1.00 97.81 284 THR A O 1
ATOM 2155 N N . ALA A 1 285 ? 8.297 13.830 -34.776 1.00 97.06 285 ALA A N 1
ATOM 2156 C CA . ALA A 1 285 ? 9.155 14.116 -35.924 1.00 97.06 285 ALA A CA 1
ATOM 2157 C C . ALA A 1 285 ? 10.615 13.810 -35.577 1.00 97.06 285 ALA A C 1
ATOM 2159 O O . ALA A 1 285 ? 11.107 14.214 -34.521 1.00 97.06 285 ALA A O 1
ATOM 2160 N N . PHE A 1 286 ? 11.312 13.098 -36.459 1.00 96.50 286 PHE A N 1
ATOM 2161 C CA . PHE A 1 286 ? 12.683 12.642 -36.224 1.00 96.50 286 PHE A CA 1
ATOM 2162 C C . PHE A 1 286 ? 13.452 12.452 -37.534 1.00 96.50 286 PHE A C 1
ATOM 2164 O O . PHE A 1 286 ? 12.877 12.418 -38.615 1.00 96.50 286 PHE A O 1
ATOM 2171 N N . ALA A 1 287 ? 14.774 12.316 -37.448 1.00 94.00 287 ALA A N 1
ATOM 2172 C CA . ALA A 1 287 ? 15.640 12.040 -38.592 1.00 94.00 287 ALA A CA 1
ATOM 2173 C C . ALA A 1 287 ? 16.640 10.925 -38.262 1.00 94.00 287 ALA A C 1
ATOM 2175 O O . ALA A 1 287 ? 16.894 10.627 -37.093 1.00 94.00 287 ALA A O 1
ATOM 2176 N N . ALA A 1 288 ? 17.246 10.326 -39.292 1.00 87.44 288 ALA A N 1
ATOM 2177 C CA . ALA A 1 288 ? 18.295 9.326 -39.107 1.00 87.44 288 ALA A CA 1
ATOM 2178 C C . ALA A 1 288 ? 19.419 9.865 -38.185 1.00 87.44 288 ALA A C 1
ATOM 2180 O O . ALA A 1 288 ? 19.827 11.018 -38.344 1.00 87.44 288 ALA A O 1
ATOM 2181 N N . PRO A 1 289 ? 19.940 9.059 -37.237 1.00 90.56 289 PRO A N 1
ATOM 2182 C CA . PRO A 1 289 ? 19.790 7.605 -37.132 1.00 90.56 289 PRO A CA 1
ATOM 2183 C C . PRO A 1 289 ? 18.562 7.125 -36.338 1.00 90.56 289 PRO A C 1
ATOM 2185 O O . PRO A 1 289 ? 18.435 5.920 -36.132 1.00 90.56 289 PRO A O 1
ATOM 2188 N N . VAL A 1 290 ? 17.675 8.020 -35.886 1.00 93.19 290 VAL A N 1
ATOM 2189 C CA . VAL A 1 290 ? 16.459 7.618 -35.167 1.00 93.19 290 VAL A CA 1
ATOM 2190 C C . VAL A 1 290 ? 15.559 6.811 -36.096 1.00 93.19 290 VAL A C 1
ATOM 2192 O O . VAL A 1 290 ? 15.245 7.228 -37.212 1.00 93.19 290 VAL A O 1
ATOM 2195 N N . THR A 1 291 ? 15.150 5.639 -35.626 1.00 92.94 291 THR A N 1
ATOM 2196 C CA . THR A 1 291 ? 14.244 4.743 -36.343 1.00 92.94 291 THR A CA 1
ATOM 2197 C C . THR A 1 291 ? 12.806 4.933 -35.876 1.00 92.94 291 THR A C 1
ATOM 2199 O O . THR A 1 291 ? 12.542 5.296 -34.730 1.00 92.94 291 THR A O 1
ATOM 2202 N N . GLN A 1 292 ? 11.855 4.582 -36.739 1.00 91.81 292 GLN A N 1
ATOM 2203 C CA . GLN A 1 292 ? 10.439 4.568 -36.381 1.00 91.81 292 GLN A CA 1
ATOM 2204 C C . GLN A 1 292 ? 10.150 3.675 -35.162 1.00 91.81 292 GLN A C 1
ATOM 2206 O O . GLN A 1 292 ? 9.360 4.053 -34.307 1.00 91.81 292 GLN A O 1
ATOM 2211 N N . ALA A 1 293 ? 10.826 2.527 -35.032 1.00 89.44 293 ALA A N 1
ATOM 2212 C CA . ALA A 1 293 ? 10.668 1.647 -33.874 1.00 89.44 293 ALA A CA 1
ATOM 2213 C C . ALA A 1 293 ? 11.054 2.340 -32.554 1.00 89.44 293 ALA A C 1
ATOM 2215 O O . ALA A 1 293 ? 10.386 2.138 -31.545 1.00 89.44 293 ALA A O 1
ATOM 2216 N N . GLN A 1 294 ? 12.084 3.193 -32.567 1.00 88.94 294 GLN A N 1
ATOM 2217 C CA . GLN A 1 294 ? 12.463 3.997 -31.401 1.00 88.94 294 GLN A CA 1
ATOM 2218 C C . GLN A 1 294 ? 11.430 5.091 -31.108 1.00 88.94 294 GLN A C 1
ATOM 2220 O O . GLN A 1 294 ? 11.086 5.298 -29.949 1.00 88.94 294 GLN A O 1
ATOM 2225 N N . ALA A 1 295 ? 10.884 5.748 -32.136 1.00 93.31 295 ALA A N 1
ATOM 2226 C CA . ALA A 1 295 ? 9.822 6.740 -31.960 1.00 93.31 295 ALA A CA 1
ATOM 2227 C C . ALA A 1 295 ? 8.505 6.122 -31.447 1.00 93.31 295 ALA A C 1
ATOM 2229 O O . ALA A 1 295 ? 7.837 6.720 -30.604 1.00 93.31 295 ALA A O 1
ATOM 2230 N N . ASN A 1 296 ? 8.166 4.900 -31.880 1.00 93.88 296 ASN A N 1
ATOM 2231 C CA . ASN A 1 296 ? 6.966 4.180 -31.437 1.00 93.88 296 ASN A CA 1
ATOM 2232 C C . ASN A 1 296 ? 6.914 4.015 -29.917 1.00 93.88 296 ASN A C 1
ATOM 2234 O O . ASN A 1 296 ? 5.833 4.115 -29.347 1.00 93.88 296 ASN A O 1
ATOM 2238 N N . VAL A 1 297 ? 8.059 3.815 -29.257 1.00 89.31 297 VAL A N 1
ATOM 2239 C CA . VAL A 1 297 ? 8.132 3.668 -27.792 1.00 89.31 297 VAL A CA 1
ATOM 2240 C C . VAL A 1 297 ? 7.578 4.903 -27.077 1.00 89.31 297 VAL A C 1
ATOM 2242 O O . VAL A 1 297 ? 6.900 4.777 -26.060 1.00 89.31 297 VAL A O 1
ATOM 2245 N N . TYR A 1 298 ? 7.817 6.102 -27.609 1.00 94.38 298 TYR A N 1
ATOM 2246 C CA . TYR A 1 298 ? 7.294 7.333 -27.014 1.00 94.38 298 TYR A CA 1
ATOM 2247 C C . TYR A 1 298 ? 5.786 7.462 -27.232 1.00 94.38 298 TYR A C 1
ATOM 2249 O O . TYR A 1 298 ? 5.056 7.765 -26.293 1.00 94.38 298 TYR A O 1
ATOM 2257 N N . VAL A 1 299 ? 5.301 7.145 -28.435 1.00 97.19 299 VAL A N 1
ATOM 2258 C CA . VAL A 1 299 ? 3.859 7.131 -28.738 1.00 97.19 299 VAL A CA 1
ATOM 2259 C C . VAL A 1 299 ? 3.117 6.113 -27.862 1.00 97.19 299 VAL A C 1
ATOM 2261 O O . VAL A 1 299 ? 2.062 6.423 -27.317 1.00 97.19 299 VAL A O 1
ATOM 2264 N N . GLN A 1 300 ? 3.692 4.925 -27.663 1.00 94.31 300 GLN A N 1
ATOM 2265 C CA . GLN A 1 300 ? 3.170 3.901 -26.752 1.00 94.31 300 GLN A CA 1
ATOM 2266 C C . GLN A 1 300 ? 3.072 4.432 -25.319 1.00 94.31 300 GLN A C 1
ATOM 2268 O O . GLN A 1 300 ? 2.013 4.358 -24.711 1.00 94.31 300 GLN A O 1
ATOM 2273 N N . ARG A 1 301 ? 4.140 5.043 -24.794 1.00 90.50 301 ARG A N 1
ATOM 2274 C CA . ARG A 1 301 ? 4.145 5.586 -23.426 1.00 90.50 301 ARG A CA 1
ATOM 2275 C C . ARG A 1 301 ? 3.115 6.696 -23.215 1.00 90.50 301 ARG A C 1
ATOM 2277 O O . ARG A 1 301 ? 2.525 6.752 -22.142 1.00 90.50 301 ARG A O 1
ATOM 2284 N N . ALA A 1 302 ? 2.858 7.537 -24.220 1.00 92.62 302 ALA A N 1
ATOM 2285 C CA . ALA A 1 302 ? 1.780 8.527 -24.151 1.00 92.62 302 ALA A CA 1
ATOM 2286 C C . ALA A 1 302 ? 0.400 7.860 -23.997 1.00 92.62 302 ALA A C 1
ATOM 2288 O O . ALA A 1 302 ? -0.391 8.283 -23.157 1.00 92.62 302 ALA A O 1
ATOM 2289 N N . ALA A 1 303 ? 0.142 6.782 -24.746 1.00 90.00 303 ALA A N 1
ATOM 2290 C CA . ALA A 1 303 ? -1.071 5.978 -24.593 1.00 90.00 303 ALA A CA 1
ATOM 2291 C C . ALA A 1 303 ? -1.155 5.258 -23.247 1.00 90.00 303 ALA A C 1
ATOM 2293 O O . ALA A 1 303 ? -2.230 5.223 -22.661 1.00 90.00 303 ALA A O 1
ATOM 2294 N N . THR A 1 304 ? -0.044 4.731 -22.727 1.00 82.25 304 THR A N 1
ATOM 2295 C CA . THR A 1 304 ? -0.014 4.132 -21.385 1.00 82.25 304 THR A CA 1
ATOM 2296 C C . THR A 1 304 ? -0.414 5.151 -20.322 1.00 82.25 304 THR A C 1
ATOM 2298 O O . THR A 1 304 ? -1.276 4.853 -19.508 1.00 82.25 304 THR A O 1
ATOM 2301 N N . PHE A 1 305 ? 0.123 6.377 -20.363 1.00 85.56 305 PHE A N 1
ATOM 2302 C CA . PHE A 1 305 ? -0.269 7.419 -19.407 1.00 85.56 305 PHE A CA 1
ATOM 2303 C C . PHE A 1 305 ? -1.751 7.793 -19.506 1.00 85.56 305 PHE A C 1
ATOM 2305 O O . PHE A 1 305 ? -2.404 7.973 -18.482 1.00 85.56 305 PHE A O 1
ATOM 2312 N N . ALA A 1 306 ? -2.294 7.880 -20.722 1.00 88.69 306 ALA A N 1
ATOM 2313 C CA . ALA A 1 306 ? -3.714 8.147 -20.940 1.00 88.69 306 ALA A CA 1
ATOM 2314 C C . ALA A 1 306 ? -4.614 7.004 -20.436 1.00 88.69 306 ALA A C 1
ATOM 2316 O O . ALA A 1 306 ? -5.664 7.249 -19.845 1.00 88.69 306 ALA A O 1
ATOM 2317 N N . TYR A 1 307 ? -4.194 5.755 -20.650 1.00 87.44 307 TYR A N 1
ATOM 2318 C CA . TYR A 1 307 ? -4.930 4.568 -20.225 1.00 87.44 307 TYR A CA 1
ATOM 2319 C C . TYR A 1 307 ? -4.904 4.393 -18.704 1.00 87.44 307 TYR A C 1
ATOM 2321 O O . TYR A 1 307 ? -5.954 4.218 -18.089 1.00 87.44 307 TYR A O 1
ATOM 2329 N N . ASP A 1 308 ? -3.733 4.535 -18.080 1.00 79.06 308 ASP A N 1
ATOM 2330 C CA . ASP A 1 308 ? -3.577 4.509 -16.621 1.00 79.06 308 ASP A CA 1
ATOM 2331 C C . ASP A 1 308 ? -4.428 5.602 -15.963 1.00 79.06 308 ASP A C 1
ATOM 2333 O O . ASP A 1 308 ? -5.088 5.377 -14.946 1.00 79.06 308 ASP A O 1
ATOM 2337 N N . PHE A 1 309 ? -4.462 6.786 -16.574 1.00 82.12 309 PHE A N 1
ATOM 2338 C CA . PHE A 1 309 ? -5.326 7.874 -16.147 1.00 82.12 309 PHE A CA 1
ATOM 2339 C C . PHE A 1 309 ? -6.815 7.487 -16.192 1.00 82.12 309 PHE A C 1
ATOM 2341 O O . PHE A 1 309 ? -7.516 7.684 -15.197 1.00 82.12 309 PHE A O 1
ATOM 2348 N N . ALA A 1 310 ? -7.289 6.889 -17.291 1.00 80.31 310 ALA A N 1
ATOM 2349 C CA . ALA A 1 310 ? -8.673 6.425 -17.427 1.00 80.31 310 ALA A CA 1
ATOM 2350 C C . ALA A 1 310 ? -9.042 5.344 -16.390 1.00 80.31 310 ALA A C 1
ATOM 2352 O O . ALA A 1 310 ? -10.169 5.316 -15.898 1.00 80.31 310 ALA A O 1
ATOM 2353 N N . LEU A 1 311 ? -8.084 4.500 -15.992 1.00 75.38 311 LEU A N 1
ATOM 2354 C CA . LEU A 1 311 ? -8.272 3.457 -14.975 1.00 75.38 311 LEU A CA 1
ATOM 2355 C C . LEU A 1 311 ? -8.105 3.940 -13.524 1.00 75.38 311 LEU A C 1
ATOM 2357 O O . LEU A 1 311 ? -8.467 3.218 -12.595 1.00 75.38 311 LEU A O 1
ATOM 2361 N N . THR A 1 312 ? -7.548 5.132 -13.302 1.00 68.88 312 THR A N 1
ATOM 2362 C CA . THR A 1 312 ? -7.266 5.648 -11.954 1.00 68.88 312 THR A CA 1
ATOM 2363 C C . THR A 1 312 ? -8.570 5.892 -11.197 1.00 68.88 312 THR A C 1
ATOM 2365 O O . THR A 1 312 ? -9.336 6.769 -11.585 1.00 68.88 312 THR A O 1
ATOM 2368 N N . GLU A 1 313 ? -8.832 5.168 -10.107 1.00 64.12 313 GLU A N 1
ATOM 2369 C CA . GLU A 1 313 ? -9.928 5.521 -9.193 1.00 64.12 313 GLU A CA 1
ATOM 2370 C C . GLU A 1 313 ? -9.657 6.901 -8.572 1.00 64.12 313 GLU A C 1
ATOM 2372 O O . GLU A 1 313 ? -8.504 7.251 -8.320 1.00 64.12 313 GLU A O 1
ATOM 2377 N N . LEU A 1 314 ? -10.703 7.709 -8.372 1.00 60.53 314 LEU A N 1
ATOM 2378 C CA . LEU A 1 314 ? -10.623 9.075 -7.839 1.00 60.53 314 LEU A CA 1
ATOM 2379 C C . LEU A 1 314 ? -11.454 9.161 -6.557 1.00 60.53 314 LEU A C 1
ATOM 2381 O O . LEU A 1 314 ? -12.550 8.605 -6.502 1.00 60.53 314 LEU A O 1
ATOM 2385 N N . SER A 1 315 ? -10.954 9.841 -5.520 1.00 55.19 315 SER A N 1
ATOM 2386 C CA . SER A 1 315 ? -11.637 9.825 -4.216 1.00 55.19 315 SER A CA 1
ATOM 2387 C C . SER A 1 315 ? -12.805 10.806 -4.146 1.00 55.19 315 SER A C 1
ATOM 2389 O O . SER A 1 315 ? -12.665 11.990 -4.460 1.00 55.19 315 SER A O 1
ATOM 2391 N N . GLU A 1 316 ? -13.924 10.342 -3.582 1.00 50.12 316 GLU A N 1
ATOM 2392 C CA . GLU A 1 316 ? -14.781 11.179 -2.737 1.00 50.12 316 GLU A CA 1
ATOM 2393 C C . GLU A 1 316 ? -14.177 11.194 -1.313 1.00 50.12 316 GLU A C 1
ATOM 2395 O O . GLU A 1 316 ? -13.787 10.153 -0.780 1.00 50.12 316 GLU A O 1
ATOM 2400 N N . GLN A 1 317 ? -14.009 12.371 -0.697 1.00 41.91 317 GLN A N 1
ATOM 2401 C CA . GLN A 1 317 ? -13.215 12.537 0.536 1.00 41.91 317 GLN A CA 1
ATOM 2402 C C . GLN A 1 317 ? -13.763 11.736 1.741 1.00 41.91 317 GLN A C 1
ATOM 2404 O O . GLN A 1 317 ? -14.836 12.039 2.258 1.00 41.91 317 GLN A O 1
ATOM 2409 N N . GLY A 1 318 ? -12.987 10.768 2.249 1.00 43.59 318 GLY A N 1
ATOM 2410 C CA . GLY A 1 318 ? -13.203 10.115 3.553 1.00 43.59 318 GLY A CA 1
ATOM 2411 C C . GLY A 1 318 ? -12.528 10.846 4.736 1.00 43.59 318 GLY A C 1
ATOM 2412 O O . GLY A 1 318 ? -11.680 11.714 4.513 1.00 43.59 318 GLY A O 1
ATOM 2413 N N . PRO A 1 319 ? -12.858 10.498 6.001 1.00 44.38 319 PRO A N 1
ATOM 2414 C CA . PRO A 1 319 ? -12.363 11.200 7.189 1.00 44.38 319 PRO A CA 1
ATOM 2415 C C . PRO A 1 319 ? -10.865 10.966 7.452 1.00 44.38 319 PRO A C 1
ATOM 2417 O O . PRO A 1 319 ? -10.359 9.840 7.429 1.00 44.38 319 PRO A O 1
ATOM 2420 N N . THR A 1 320 ? -10.154 12.046 7.766 1.00 55.09 320 THR A N 1
ATOM 2421 C CA . THR A 1 320 ? -8.733 12.092 8.134 1.00 55.09 320 THR A CA 1
ATOM 2422 C C . THR A 1 320 ? -8.438 11.350 9.445 1.00 55.09 320 THR A C 1
ATOM 2424 O O . THR A 1 320 ? -9.313 11.138 10.283 1.00 55.09 320 THR A O 1
ATOM 2427 N N . THR A 1 321 ? -7.172 10.987 9.695 1.00 58.81 321 THR A N 1
ATOM 2428 C CA . THR A 1 321 ? -6.752 10.374 10.975 1.00 58.81 321 THR A CA 1
ATOM 2429 C C . THR A 1 321 ? -7.099 11.248 12.184 1.00 58.81 321 THR A C 1
ATOM 2431 O O . THR A 1 321 ? -7.478 10.715 13.222 1.00 58.81 321 THR A O 1
ATOM 2434 N N . ALA A 1 322 ? -7.010 12.576 12.052 1.00 57.28 322 ALA A N 1
ATOM 2435 C CA . ALA A 1 322 ? -7.390 13.504 13.114 1.00 57.28 322 ALA A CA 1
ATOM 2436 C C . ALA A 1 322 ? -8.899 13.444 13.404 1.00 57.28 322 ALA A C 1
ATOM 2438 O O . ALA A 1 322 ? -9.294 13.397 14.565 1.00 57.28 322 ALA A O 1
ATOM 2439 N N . GLU A 1 323 ? -9.728 13.369 12.361 1.00 62.59 323 GLU A N 1
ATOM 2440 C CA . GLU A 1 323 ? -11.181 13.204 12.493 1.00 62.59 323 GLU A CA 1
ATOM 2441 C C . GLU A 1 323 ? -11.548 11.831 13.065 1.00 62.59 323 GLU A C 1
ATOM 2443 O O . GLU A 1 323 ? -12.441 11.738 13.900 1.00 62.59 323 GLU A O 1
ATOM 2448 N N . ARG A 1 324 ? -10.814 10.771 12.706 1.00 67.62 324 ARG A N 1
ATOM 2449 C CA . ARG A 1 324 ? -10.988 9.432 13.294 1.00 67.62 324 ARG A CA 1
ATOM 2450 C C . ARG A 1 324 ? -10.633 9.400 14.782 1.00 67.62 324 ARG A C 1
ATOM 2452 O O . ARG A 1 324 ? -11.377 8.813 15.559 1.00 67.62 324 ARG A O 1
ATOM 2459 N N . ILE A 1 325 ? -9.531 10.038 15.189 1.00 66.81 325 ILE A N 1
ATOM 2460 C CA . ILE A 1 325 ? -9.167 10.174 16.611 1.00 66.81 325 ILE A CA 1
ATOM 2461 C C . ILE A 1 325 ? -10.242 10.983 17.343 1.00 66.81 325 ILE A C 1
ATOM 2463 O O . ILE A 1 325 ? -10.700 10.561 18.400 1.00 66.81 325 ILE A O 1
ATOM 2467 N N . ALA A 1 326 ? -10.680 12.111 16.776 1.00 72.88 326 ALA A N 1
ATOM 2468 C CA . ALA A 1 326 ? -11.729 12.934 17.370 1.00 72.88 326 ALA A CA 1
ATOM 2469 C C . ALA A 1 326 ? -13.038 12.149 17.556 1.00 72.88 326 ALA A C 1
ATOM 2471 O O . ALA A 1 326 ? -13.612 12.196 18.641 1.00 72.88 326 ALA A O 1
ATOM 2472 N N . ALA A 1 327 ? -13.450 11.367 16.554 1.00 73.94 327 ALA A N 1
ATOM 2473 C CA . ALA A 1 327 ? -14.633 10.514 16.626 1.00 73.94 327 ALA A CA 1
ATOM 2474 C C . ALA A 1 327 ? -14.512 9.435 17.716 1.00 73.94 327 ALA A C 1
ATOM 2476 O O . ALA A 1 327 ? -15.423 9.284 18.526 1.00 73.94 327 ALA A O 1
ATOM 2477 N N . LEU A 1 328 ? -13.370 8.740 17.804 1.00 79.69 328 LEU A N 1
ATOM 2478 C CA . LEU A 1 328 ? -13.126 7.746 18.860 1.00 79.69 328 LEU A CA 1
ATOM 2479 C C . LEU A 1 328 ? -13.164 8.373 20.259 1.00 79.69 328 LEU A C 1
ATOM 2481 O O . LEU A 1 328 ? -13.713 7.779 21.181 1.00 79.69 328 LEU A O 1
ATOM 2485 N N . ARG A 1 329 ? -12.615 9.583 20.425 1.00 88.81 329 ARG A N 1
ATOM 2486 C CA . ARG A 1 329 ? -12.647 10.317 21.702 1.00 88.81 329 ARG A CA 1
ATOM 2487 C C . ARG A 1 329 ? -14.045 10.807 22.061 1.00 88.81 329 ARG A C 1
ATOM 2489 O O . ARG A 1 329 ? -14.404 10.812 23.237 1.00 88.81 329 ARG A O 1
ATOM 2496 N N . GLU A 1 330 ? -14.825 11.230 21.073 1.00 92.12 330 GLU A N 1
ATOM 2497 C CA . GLU A 1 330 ? -16.221 11.613 21.272 1.00 92.12 330 GLU A CA 1
ATOM 2498 C C . GLU A 1 330 ? -17.056 10.405 21.715 1.00 92.12 330 GLU A C 1
ATOM 2500 O O . GLU A 1 330 ? -17.804 10.496 22.692 1.00 92.12 330 GLU A O 1
ATOM 2505 N N . GLU A 1 331 ? -16.860 9.250 21.077 1.00 92.19 331 GLU A N 1
ATOM 2506 C CA . GLU A 1 331 ? -17.519 8.002 21.458 1.00 92.19 331 GLU A CA 1
ATOM 2507 C C . GLU A 1 331 ? -17.055 7.499 22.837 1.00 92.19 331 GLU A C 1
ATOM 2509 O O . GLU A 1 331 ? -17.891 7.146 23.671 1.00 92.19 331 GLU A O 1
ATOM 2514 N N . GLU A 1 332 ? -15.751 7.559 23.141 1.00 94.38 332 GLU A N 1
ATOM 2515 C CA . GLU A 1 332 ? -15.191 7.256 24.469 1.00 94.38 332 GLU A CA 1
ATOM 2516 C C . GLU A 1 332 ? -15.866 8.118 25.550 1.00 94.38 332 GLU A C 1
ATOM 2518 O O . GLU A 1 332 ? -16.317 7.613 26.585 1.00 94.38 332 GLU A O 1
ATOM 2523 N N . ALA A 1 333 ? -15.988 9.427 25.301 1.00 91.88 333 ALA A N 1
ATOM 2524 C CA . ALA A 1 333 ? -16.629 10.364 26.216 1.00 91.88 333 ALA A CA 1
ATOM 2525 C C . ALA A 1 333 ? -18.125 10.061 26.403 1.00 91.88 333 ALA A C 1
ATOM 2527 O O . ALA A 1 333 ? -18.619 10.109 27.535 1.00 91.88 333 ALA A O 1
ATOM 2528 N N . ALA A 1 334 ? -18.835 9.708 25.327 1.00 93.62 334 ALA A N 1
ATOM 2529 C CA . ALA A 1 334 ? -20.242 9.323 25.378 1.00 93.62 334 ALA A CA 1
ATOM 2530 C C . ALA A 1 334 ? -20.454 8.042 26.203 1.00 93.62 334 ALA A C 1
ATOM 2532 O O . ALA A 1 334 ? -21.298 8.021 27.106 1.00 93.62 334 ALA A O 1
ATOM 2533 N N . GLN A 1 335 ? -19.644 7.004 25.974 1.00 95.00 335 GLN A N 1
ATOM 2534 C CA . GLN A 1 335 ? -19.716 5.751 26.734 1.00 95.00 335 GLN A CA 1
ATOM 2535 C C . GLN A 1 335 ? -19.362 5.958 28.209 1.00 95.00 335 GLN A C 1
ATOM 2537 O O . GLN A 1 335 ? -20.022 5.421 29.100 1.00 95.00 335 GLN A O 1
ATOM 2542 N N . ARG A 1 336 ? -18.378 6.812 28.504 1.00 94.75 336 ARG A N 1
ATOM 2543 C CA . ARG A 1 336 ? -18.012 7.163 29.882 1.00 94.75 336 ARG A CA 1
ATOM 2544 C C . ARG A 1 336 ? -19.119 7.936 30.606 1.00 94.75 336 ARG A C 1
ATOM 2546 O O . ARG A 1 336 ? -19.356 7.706 31.797 1.00 94.75 336 ARG A O 1
ATOM 2553 N N . ALA A 1 337 ? -19.813 8.832 29.905 1.00 94.75 337 ALA A N 1
ATOM 2554 C CA . ALA A 1 337 ? -20.982 9.523 30.444 1.00 94.75 337 ALA A CA 1
ATOM 2555 C C . ALA A 1 337 ? -22.118 8.531 30.750 1.00 94.75 337 ALA A C 1
ATOM 2557 O O . ALA A 1 337 ? -22.705 8.579 31.833 1.00 94.75 337 ALA A O 1
ATOM 2558 N N . GLN A 1 338 ? -22.366 7.576 29.849 1.00 95.50 338 GLN A N 1
ATOM 2559 C CA . GLN A 1 338 ? -23.344 6.510 30.060 1.00 95.50 338 GLN A CA 1
ATOM 2560 C C . GLN A 1 338 ? -22.970 5.607 31.247 1.00 95.50 338 GLN A C 1
ATOM 2562 O O . GLN A 1 338 ? -23.833 5.293 32.067 1.00 95.50 338 GLN A O 1
ATOM 2567 N N . ALA A 1 339 ? -21.694 5.237 31.392 1.00 95.62 339 ALA A N 1
ATOM 2568 C CA . ALA A 1 339 ? -21.198 4.461 32.530 1.00 95.62 339 ALA A CA 1
ATOM 2569 C C . ALA A 1 339 ? -21.447 5.184 33.862 1.00 95.62 339 ALA A C 1
ATOM 2571 O O . ALA A 1 339 ? -21.884 4.567 34.830 1.00 95.62 339 ALA A O 1
ATOM 2572 N N . THR A 1 340 ? -21.245 6.505 33.893 1.00 96.56 340 THR A N 1
ATOM 2573 C CA . THR A 1 340 ? -21.517 7.333 35.080 1.00 96.56 340 THR A CA 1
ATOM 2574 C C . THR A 1 340 ? -23.001 7.297 35.453 1.00 96.56 340 THR A C 1
ATOM 2576 O O . THR A 1 340 ? -23.343 7.078 36.612 1.00 96.56 340 THR A O 1
ATOM 2579 N N . LEU A 1 341 ? -23.896 7.422 34.467 1.00 96.44 341 LEU A N 1
ATOM 2580 C CA . LEU A 1 341 ? -25.340 7.335 34.700 1.00 96.44 341 LEU A CA 1
ATOM 2581 C C . LEU A 1 341 ? -25.763 5.956 35.234 1.00 96.44 341 LEU A C 1
ATOM 2583 O O . LEU A 1 341 ? -26.592 5.870 36.142 1.00 96.44 341 LEU A O 1
ATOM 2587 N N . VAL A 1 342 ? -25.211 4.877 34.673 1.00 97.06 342 VAL A N 1
ATOM 2588 C CA . VAL A 1 342 ? -25.486 3.502 35.126 1.00 97.06 342 VAL A CA 1
ATOM 2589 C C . VAL A 1 342 ? -24.959 3.282 36.545 1.00 97.06 342 VAL A C 1
ATOM 2591 O O . VAL A 1 342 ? -25.646 2.659 37.354 1.00 97.06 342 VAL A O 1
ATOM 2594 N N . GLU A 1 343 ? -23.795 3.836 36.886 1.00 97.12 343 GLU A N 1
ATOM 2595 C CA . GLU A 1 343 ? -23.237 3.773 38.240 1.00 97.12 343 GLU A CA 1
ATOM 2596 C C . GLU A 1 343 ? -24.109 4.512 39.265 1.00 97.12 343 GLU A C 1
ATOM 2598 O O . GLU A 1 343 ? -24.376 3.983 40.349 1.00 97.12 343 GLU A O 1
ATOM 2603 N N . ASP A 1 344 ? -24.631 5.689 38.915 1.00 96.75 344 ASP A N 1
ATOM 2604 C CA . ASP A 1 344 ? -25.564 6.437 39.765 1.00 96.75 344 ASP A CA 1
ATOM 2605 C C . ASP A 1 344 ? -26.865 5.651 39.993 1.00 96.75 344 ASP A C 1
ATOM 2607 O O . ASP A 1 344 ? -27.356 5.543 41.123 1.00 96.75 344 ASP A O 1
ATOM 2611 N N . GLN A 1 345 ? -27.412 5.040 38.935 1.00 96.81 345 GLN A N 1
ATOM 2612 C CA . GLN A 1 345 ? -28.588 4.170 39.032 1.00 96.81 345 GLN A CA 1
ATOM 2613 C C . GLN A 1 345 ? -28.311 2.952 39.914 1.00 96.81 345 GLN A C 1
ATOM 2615 O O . GLN A 1 345 ? -29.121 2.626 40.787 1.00 96.81 345 GLN A O 1
ATOM 2620 N N . ARG A 1 346 ? -27.161 2.298 39.718 1.00 97.62 346 ARG A N 1
ATOM 2621 C CA . ARG A 1 346 ? -26.724 1.146 40.513 1.00 97.62 346 ARG A CA 1
ATOM 2622 C C . ARG A 1 346 ? -26.623 1.521 41.985 1.00 97.62 346 ARG A C 1
ATOM 2624 O O . ARG A 1 346 ? -27.160 0.805 42.828 1.00 97.62 346 ARG A O 1
ATOM 2631 N N . THR A 1 347 ? -26.003 2.659 42.286 1.00 96.50 347 THR A N 1
ATOM 2632 C CA . THR A 1 347 ? -25.827 3.173 43.650 1.00 96.50 347 THR A CA 1
ATOM 2633 C C . THR A 1 347 ? -27.175 3.468 44.305 1.00 96.50 347 THR A C 1
ATOM 2635 O O . THR A 1 347 ? -27.450 2.983 45.402 1.00 96.50 347 THR A O 1
ATOM 2638 N N . ALA A 1 348 ? -28.079 4.161 43.606 1.00 95.38 348 ALA A N 1
ATOM 2639 C CA . ALA A 1 348 ? -29.421 4.441 44.117 1.00 95.38 348 ALA A CA 1
ATOM 2640 C C . ALA A 1 348 ? -30.218 3.156 44.413 1.00 95.38 348 ALA A C 1
ATOM 2642 O O . ALA A 1 348 ? -30.942 3.080 45.413 1.00 95.38 348 ALA A O 1
ATOM 2643 N N . LYS A 1 349 ? -30.076 2.129 43.566 1.00 97.00 349 LYS A N 1
ATOM 2644 C CA . LYS A 1 349 ? -30.706 0.815 43.757 1.00 97.00 349 LYS A CA 1
ATOM 2645 C C . LYS A 1 349 ? -30.076 0.016 44.888 1.00 97.00 349 LYS A C 1
ATOM 2647 O O . LYS A 1 349 ? -30.815 -0.603 45.652 1.00 97.00 349 LYS A O 1
ATOM 2652 N N . ALA A 1 350 ? -28.759 0.078 45.049 1.00 95.75 350 ALA A N 1
ATOM 2653 C CA . ALA A 1 350 ? -28.057 -0.518 46.180 1.00 95.75 350 ALA A CA 1
ATOM 2654 C C . ALA A 1 350 ? -28.502 0.119 47.510 1.00 95.75 350 ALA A C 1
ATOM 2656 O O . ALA A 1 350 ? -28.803 -0.596 48.464 1.00 95.75 350 ALA A O 1
ATOM 2657 N N . ASP A 1 351 ? -28.677 1.441 47.557 1.00 96.31 351 ASP A N 1
ATOM 2658 C CA . ASP A 1 351 ? -29.206 2.140 48.735 1.00 96.31 351 ASP A CA 1
ATOM 2659 C C . ASP A 1 351 ? -30.675 1.786 49.034 1.00 96.31 351 ASP A C 1
ATOM 2661 O O . ASP A 1 351 ? -31.107 1.741 50.193 1.00 96.31 351 ASP A O 1
ATOM 2665 N N . GLU A 1 352 ? -31.498 1.569 48.001 1.00 96.69 352 GLU A N 1
ATOM 2666 C CA . GLU A 1 352 ? -32.866 1.050 48.160 1.00 96.69 352 GLU A CA 1
ATOM 2667 C C . GLU A 1 352 ? -32.851 -0.394 48.684 1.00 96.69 352 GLU A C 1
ATOM 2669 O O . GLU A 1 352 ? -33.650 -0.734 49.565 1.00 96.69 352 GLU A O 1
ATOM 2674 N N . LEU A 1 353 ? -31.927 -1.224 48.188 1.00 96.94 353 LEU A N 1
ATOM 2675 C CA . LEU A 1 353 ? -31.734 -2.604 48.625 1.00 96.94 353 LEU A CA 1
ATOM 2676 C C . LEU A 1 353 ? -31.357 -2.641 50.105 1.00 96.94 353 LEU A C 1
ATOM 2678 O O . LEU A 1 353 ? -32.105 -3.230 50.877 1.00 96.94 353 LEU A O 1
ATOM 2682 N N . ILE A 1 354 ? -30.316 -1.919 50.527 1.00 95.38 354 ILE A N 1
ATOM 2683 C CA . ILE A 1 354 ? -29.863 -1.856 51.930 1.00 95.38 354 ILE A CA 1
ATOM 2684 C C . ILE A 1 354 ? -31.009 -1.444 52.866 1.00 95.38 354 ILE A C 1
ATOM 2686 O O . ILE A 1 354 ? -31.249 -2.067 53.903 1.00 95.38 354 ILE A O 1
ATOM 2690 N N . ARG A 1 355 ? -31.782 -0.414 52.494 1.00 95.25 355 ARG A N 1
ATOM 2691 C CA . ARG A 1 355 ? -32.955 0.009 53.280 1.00 95.25 355 ARG A CA 1
ATOM 2692 C C . ARG A 1 355 ? -34.046 -1.058 53.318 1.00 95.25 355 ARG A C 1
ATOM 2694 O O . ARG A 1 355 ? -34.730 -1.194 54.331 1.00 95.25 355 ARG A O 1
ATOM 2701 N N . THR A 1 356 ? -34.240 -1.795 52.230 1.00 95.50 356 THR A N 1
ATOM 2702 C CA . THR A 1 356 ? -35.211 -2.894 52.161 1.00 95.50 356 THR A CA 1
ATOM 2703 C C . THR A 1 356 ? -34.765 -4.075 53.016 1.00 95.50 356 THR A C 1
ATOM 2705 O O . THR A 1 356 ? -35.595 -4.631 53.728 1.00 95.50 356 THR A O 1
ATOM 2708 N N . GLU A 1 357 ? -33.475 -4.407 53.030 1.00 94.81 357 GLU A N 1
ATOM 2709 C CA . GLU A 1 357 ? -32.892 -5.459 53.871 1.00 94.81 357 GLU A CA 1
ATOM 2710 C C . GLU A 1 357 ? -33.099 -5.176 55.357 1.00 94.81 357 GLU A C 1
ATOM 2712 O O . GLU A 1 357 ? -33.623 -6.028 56.075 1.00 94.81 357 GLU A O 1
ATOM 2717 N N . ALA A 1 358 ? -32.831 -3.944 55.796 1.00 94.69 358 ALA A N 1
ATOM 2718 C CA . ALA A 1 358 ? -33.114 -3.526 57.170 1.00 94.69 358 ALA A CA 1
ATOM 2719 C C . ALA A 1 358 ? -34.609 -3.661 57.529 1.00 94.69 358 ALA A C 1
ATOM 2721 O O . ALA A 1 358 ? -34.963 -4.069 58.635 1.00 94.69 358 ALA A O 1
ATOM 2722 N N . ARG A 1 359 ? -35.517 -3.361 56.587 1.00 95.25 359 ARG A N 1
ATOM 2723 C CA . ARG A 1 359 ? -36.971 -3.529 56.789 1.00 95.25 359 ARG A CA 1
ATOM 2724 C C . ARG A 1 359 ? -37.396 -4.995 56.804 1.00 95.25 359 ARG A C 1
ATOM 2726 O O . ARG A 1 359 ? -38.342 -5.326 57.513 1.00 95.25 359 ARG A O 1
ATOM 2733 N N . VAL A 1 360 ? -36.747 -5.860 56.022 1.00 95.12 360 VAL A N 1
ATOM 2734 C CA . VAL A 1 360 ? -36.961 -7.316 56.067 1.00 95.12 360 VAL A CA 1
ATOM 2735 C C . VAL A 1 360 ? -36.587 -7.842 57.451 1.00 95.12 360 VAL A C 1
ATOM 2737 O O . VAL A 1 360 ? -37.364 -8.598 58.033 1.00 95.12 360 VAL A O 1
ATOM 2740 N N . GLU A 1 361 ? -35.453 -7.405 57.998 1.00 93.94 361 GLU A N 1
ATOM 2741 C CA . GLU A 1 361 ? -34.986 -7.802 59.330 1.00 93.94 361 GLU A CA 1
ATOM 2742 C C . GLU A 1 361 ? -35.968 -7.364 60.434 1.00 93.94 361 GLU A C 1
ATOM 2744 O O . GLU A 1 361 ? -36.443 -8.201 61.206 1.00 93.94 361 GLU A O 1
ATOM 2749 N N . ASP A 1 362 ? -36.402 -6.099 60.428 1.00 93.31 362 ASP A N 1
ATOM 2750 C CA . ASP A 1 362 ? -37.403 -5.575 61.376 1.00 93.31 362 ASP A CA 1
ATOM 2751 C C . ASP A 1 362 ? -38.779 -6.265 61.242 1.00 93.31 362 ASP A C 1
ATOM 2753 O O . ASP A 1 362 ? -39.432 -6.625 62.231 1.00 93.31 362 ASP A O 1
ATOM 2757 N N . ALA A 1 363 ? -39.227 -6.533 60.010 1.00 93.19 363 ALA A N 1
ATOM 2758 C CA . ALA A 1 363 ? -40.466 -7.269 59.759 1.00 93.19 363 ALA A CA 1
ATOM 2759 C C . ALA A 1 363 ? -40.381 -8.722 60.251 1.00 93.19 363 ALA A C 1
ATOM 2761 O O . ALA A 1 363 ? -41.370 -9.266 60.758 1.00 93.19 363 ALA A O 1
ATOM 2762 N N . GLN A 1 364 ? -39.209 -9.349 60.138 1.00 94.50 364 GLN A N 1
ATOM 2763 C CA . GLN A 1 364 ? -38.952 -10.695 60.637 1.00 94.50 364 GLN A CA 1
ATOM 2764 C C . GLN A 1 364 ? -38.973 -10.737 62.172 1.00 94.50 364 GLN A C 1
ATOM 2766 O O . GLN A 1 364 ? -39.580 -11.649 62.749 1.00 94.50 364 GLN A O 1
ATOM 2771 N N . GLU A 1 365 ? -38.386 -9.746 62.846 1.00 92.94 365 GLU A N 1
ATOM 2772 C CA . GLU A 1 365 ? -38.487 -9.596 64.304 1.00 92.94 365 GLU A CA 1
ATOM 2773 C C . GLU A 1 365 ? -39.933 -9.358 64.756 1.00 92.94 365 GLU A C 1
ATOM 2775 O O . GLU A 1 365 ? -40.427 -10.029 65.671 1.00 92.94 365 GLU A O 1
ATOM 2780 N N . THR A 1 366 ? -40.654 -8.473 64.065 1.00 91.81 366 THR A N 1
ATOM 2781 C CA . THR A 1 366 ? -42.072 -8.192 64.326 1.00 91.81 366 THR A CA 1
ATOM 2782 C C . THR A 1 366 ? -42.925 -9.448 64.171 1.00 91.81 366 THR A C 1
ATOM 2784 O O . THR A 1 366 ? -43.760 -9.748 65.033 1.00 91.81 366 THR A O 1
ATOM 2787 N N . LEU A 1 367 ? -42.709 -10.237 63.115 1.00 93.38 367 LEU A N 1
ATOM 2788 C CA . LEU A 1 367 ? -43.391 -11.514 62.916 1.00 93.38 367 LEU A CA 1
ATOM 2789 C C . LEU A 1 367 ? -43.125 -12.469 64.086 1.00 93.38 367 LEU A C 1
ATOM 2791 O O . LEU A 1 367 ? -44.076 -13.027 64.641 1.00 93.38 367 LEU A O 1
ATOM 2795 N N . ASN A 1 368 ? -41.865 -12.608 64.510 1.00 91.50 368 ASN A N 1
ATOM 2796 C CA . ASN A 1 368 ? -41.481 -13.458 65.641 1.00 91.50 368 ASN A CA 1
ATOM 2797 C C . ASN A 1 368 ? -42.190 -13.027 66.938 1.00 91.50 368 ASN A C 1
ATOM 2799 O O . ASN A 1 368 ? -42.772 -13.859 67.645 1.00 91.50 368 ASN A O 1
ATOM 2803 N N . ALA A 1 369 ? -42.216 -11.724 67.233 1.00 90.12 369 ALA A N 1
ATOM 2804 C CA . ALA A 1 369 ? -42.913 -11.171 68.394 1.00 90.12 369 ALA A CA 1
ATOM 2805 C C . ALA A 1 369 ? -44.432 -11.425 68.332 1.00 90.12 369 ALA A C 1
ATOM 2807 O O . ALA A 1 369 ? -45.047 -11.859 69.316 1.00 90.12 369 ALA A O 1
ATOM 2808 N N . THR A 1 370 ? -45.038 -11.224 67.160 1.00 90.75 370 THR A N 1
ATOM 2809 C CA . THR A 1 370 ? -46.482 -11.401 66.935 1.00 90.75 370 THR A CA 1
ATOM 2810 C C . THR A 1 370 ? -46.891 -12.872 67.047 1.00 90.75 370 THR A C 1
ATOM 2812 O O . THR A 1 370 ? -47.901 -13.192 67.681 1.00 90.75 370 THR A O 1
ATOM 2815 N N . GLN A 1 371 ? -46.076 -13.793 66.522 1.00 91.00 371 GLN A N 1
ATOM 2816 C CA . GLN A 1 371 ? -46.260 -15.238 66.683 1.00 91.00 371 GLN A CA 1
ATOM 2817 C C . GLN A 1 371 ? -46.215 -15.651 68.157 1.00 91.00 371 GLN A C 1
ATOM 2819 O O . GLN A 1 371 ? -47.054 -16.438 68.612 1.00 91.00 371 GLN A O 1
ATOM 2824 N N . ASN A 1 372 ? -45.287 -15.085 68.931 1.00 89.56 372 ASN A N 1
ATOM 2825 C CA . ASN A 1 372 ? -45.170 -15.374 70.358 1.00 89.56 372 ASN A CA 1
ATOM 2826 C C . ASN A 1 372 ? -46.401 -14.869 71.142 1.00 89.56 372 ASN A C 1
ATOM 2828 O O . ASN A 1 372 ? -46.980 -15.602 71.948 1.00 89.56 372 ASN A O 1
ATOM 2832 N N . SER A 1 373 ? -46.878 -13.656 70.838 1.00 87.00 373 SER A N 1
ATOM 2833 C CA . SER A 1 373 ? -48.110 -13.084 71.411 1.00 87.00 373 SER A CA 1
ATOM 2834 C C . SER A 1 373 ? -49.370 -13.889 71.050 1.00 87.00 373 SER A C 1
ATOM 2836 O O . SER A 1 373 ? -50.226 -14.158 71.905 1.00 87.00 373 SER A O 1
ATOM 2838 N N . SER A 1 374 ? -49.468 -14.358 69.802 1.00 91.00 374 SER A N 1
ATOM 2839 C CA . SER A 1 374 ? -50.540 -15.250 69.340 1.00 91.00 374 SER A CA 1
ATOM 2840 C C . SER A 1 374 ? -50.554 -16.570 70.115 1.00 91.00 374 SER A C 1
ATOM 2842 O O . SER A 1 374 ? -51.602 -16.991 70.614 1.00 91.00 374 SER A O 1
ATOM 2844 N N . LYS A 1 375 ? -49.378 -17.167 70.349 1.00 89.94 375 LYS A N 1
ATOM 2845 C CA . LYS A 1 375 ? -49.222 -18.393 71.147 1.00 89.94 375 LYS A CA 1
ATOM 2846 C C . LYS A 1 375 ? -49.715 -18.213 72.587 1.00 89.94 375 LYS A C 1
ATOM 2848 O O . LYS A 1 375 ? -50.419 -19.080 73.110 1.00 89.94 375 LYS A O 1
ATOM 2853 N N . ILE A 1 376 ? -49.408 -17.077 73.216 1.00 88.62 376 ILE A N 1
ATOM 2854 C CA . ILE A 1 376 ? -49.908 -16.720 74.557 1.00 88.62 376 ILE A CA 1
ATOM 2855 C C . ILE A 1 376 ? -51.435 -16.544 74.540 1.00 88.62 376 ILE A C 1
ATOM 2857 O O . ILE A 1 376 ? -52.139 -17.049 75.421 1.00 88.62 376 ILE A O 1
ATOM 2861 N N . SER A 1 377 ? -51.973 -15.867 73.524 1.00 87.69 377 SER A N 1
ATOM 2862 C CA . SER A 1 377 ? -53.418 -15.652 73.366 1.00 87.69 377 SER A CA 1
ATOM 2863 C C . SER A 1 377 ? -54.183 -16.969 73.185 1.00 87.69 377 SER A C 1
ATOM 2865 O O . SER A 1 377 ? -55.224 -17.173 73.819 1.00 87.69 377 SER A O 1
ATOM 2867 N N . ASP A 1 378 ? -53.630 -17.909 72.418 1.00 85.25 378 ASP A N 1
ATOM 2868 C CA . ASP A 1 378 ? -54.165 -19.263 72.240 1.00 85.25 378 ASP A CA 1
ATOM 2869 C C . ASP A 1 378 ? -54.146 -20.081 73.542 1.00 85.25 378 ASP A C 1
ATOM 2871 O O . ASP A 1 378 ? -55.127 -20.762 73.884 1.00 85.25 378 ASP A O 1
ATOM 2875 N N . GLN A 1 379 ? -53.068 -19.982 74.326 1.00 88.00 379 GLN A N 1
ATOM 2876 C CA . GLN A 1 379 ? -52.985 -20.601 75.653 1.00 88.00 379 GLN A CA 1
ATOM 2877 C C . GLN A 1 379 ? -54.047 -20.034 76.608 1.00 88.00 379 GLN A C 1
ATOM 2879 O O . GLN A 1 379 ? -54.741 -20.797 77.293 1.00 88.00 379 GLN A O 1
ATOM 2884 N N . ASN A 1 380 ? -54.240 -18.713 76.612 1.00 86.88 380 ASN A N 1
ATOM 2885 C CA . ASN A 1 380 ? -55.249 -18.036 77.429 1.00 86.88 380 ASN A CA 1
ATOM 2886 C C . ASN A 1 380 ? -56.680 -18.426 77.030 1.00 86.88 380 ASN A C 1
ATOM 2888 O O . ASN A 1 380 ? -57.491 -18.758 77.902 1.00 86.88 380 ASN A O 1
ATOM 2892 N N . ALA A 1 381 ? -56.986 -18.478 75.730 1.00 87.06 381 ALA A N 1
ATOM 2893 C CA . ALA A 1 381 ? -58.279 -18.942 75.222 1.00 87.06 381 ALA A CA 1
ATOM 2894 C C . ALA A 1 381 ? -58.563 -20.402 75.620 1.00 87.06 381 ALA A C 1
ATOM 2896 O O . ALA A 1 381 ? -59.674 -20.749 76.049 1.00 87.06 381 ALA A O 1
ATOM 2897 N N . THR A 1 382 ? -57.541 -21.258 75.564 1.00 87.44 382 THR A N 1
ATOM 2898 C CA . THR A 1 382 ? -57.620 -22.659 76.003 1.00 87.44 382 THR A CA 1
ATOM 2899 C C . THR A 1 382 ? -57.893 -22.756 77.508 1.00 87.44 382 THR A C 1
ATOM 2901 O O . THR A 1 382 ? -58.799 -23.479 77.948 1.00 87.44 382 THR A O 1
ATOM 2904 N N . ALA A 1 383 ? -57.178 -21.974 78.322 1.00 86.12 383 ALA A N 1
ATOM 2905 C CA . ALA A 1 383 ? -57.363 -21.919 79.770 1.00 86.12 383 ALA A CA 1
ATOM 2906 C C . ALA A 1 383 ? -58.759 -21.399 80.168 1.00 86.12 383 ALA A C 1
ATOM 2908 O O . ALA A 1 383 ? -59.417 -21.991 81.037 1.00 86.12 383 ALA A O 1
ATOM 2909 N N . ALA A 1 384 ? -59.256 -20.346 79.514 1.00 86.69 384 ALA A N 1
ATOM 2910 C CA . ALA A 1 384 ? -60.594 -19.792 79.733 1.00 86.69 384 ALA A CA 1
ATOM 2911 C C . ALA A 1 384 ? -61.696 -20.800 79.356 1.00 86.69 384 ALA A C 1
ATOM 2913 O O . ALA A 1 384 ? -62.650 -21.015 80.115 1.00 86.69 384 ALA A O 1
ATOM 2914 N N . THR A 1 385 ? -61.522 -21.527 78.249 1.00 86.81 385 THR A N 1
ATOM 2915 C CA . THR A 1 385 ? -62.430 -22.608 77.824 1.00 86.81 385 THR A CA 1
ATOM 2916 C C . THR A 1 385 ? -62.473 -23.751 78.846 1.00 86.81 385 THR A C 1
ATOM 2918 O O . THR A 1 385 ? -63.551 -24.259 79.199 1.00 86.81 385 THR A O 1
ATOM 2921 N N . LYS A 1 386 ? -61.320 -24.116 79.421 1.00 87.69 386 LYS A N 1
ATOM 2922 C CA . LYS A 1 386 ? -61.222 -25.097 80.516 1.00 87.69 386 LYS A CA 1
ATOM 2923 C C . LYS A 1 386 ? -61.943 -24.602 81.777 1.00 87.69 386 LYS A C 1
ATOM 2925 O O . LYS A 1 386 ? -62.739 -25.351 82.357 1.00 87.69 386 LYS A O 1
ATOM 2930 N N . LYS A 1 387 ? -61.757 -23.334 82.175 1.00 87.69 387 LYS A N 1
ATOM 2931 C CA . LYS A 1 387 ? -62.469 -22.700 83.309 1.00 87.69 387 LYS A CA 1
ATOM 2932 C C . LYS A 1 387 ? -63.987 -22.677 83.098 1.00 87.69 387 LYS A C 1
ATOM 2934 O O . LYS A 1 387 ? -64.730 -23.040 84.016 1.00 87.69 387 LYS A O 1
ATOM 2939 N N . LEU A 1 388 ? -64.465 -22.340 81.898 1.00 89.69 388 LEU A N 1
ATOM 2940 C CA . LEU A 1 388 ? -65.889 -22.383 81.540 1.00 89.69 388 LEU A CA 1
ATOM 2941 C C . LEU A 1 388 ? -66.466 -23.796 81.687 1.00 89.69 388 LEU A C 1
ATOM 2943 O O . LEU A 1 388 ? -67.534 -23.982 82.284 1.00 89.69 388 LEU A O 1
ATOM 2947 N N . THR A 1 389 ? -65.749 -24.807 81.199 1.00 86.75 389 THR A N 1
ATOM 2948 C CA . THR A 1 389 ? -66.145 -26.221 81.300 1.00 86.75 389 THR A CA 1
ATOM 2949 C C . THR A 1 389 ? -66.238 -26.674 82.762 1.00 86.75 389 THR A C 1
ATOM 2951 O O . THR A 1 389 ? -67.236 -27.276 83.187 1.00 86.75 389 THR A O 1
ATOM 2954 N N . GLN A 1 390 ? -65.264 -26.294 83.592 1.00 85.94 390 GLN A N 1
ATOM 2955 C CA . GLN A 1 390 ? -65.297 -26.546 85.035 1.00 85.94 390 GLN A CA 1
ATOM 2956 C C . GLN A 1 390 ? -66.450 -25.808 85.735 1.00 85.94 390 GLN A C 1
ATOM 2958 O O . GLN A 1 390 ? -67.127 -26.389 86.592 1.00 85.94 390 GLN A O 1
ATOM 2963 N N . ALA A 1 391 ? -66.713 -24.547 85.382 1.00 85.94 391 ALA A N 1
ATOM 2964 C CA . ALA A 1 391 ? -67.803 -23.751 85.946 1.00 85.94 391 ALA A CA 1
ATOM 2965 C C . ALA A 1 391 ? -69.177 -24.356 85.609 1.00 85.94 391 ALA A C 1
ATOM 2967 O O . ALA A 1 391 ? -70.009 -24.529 86.510 1.00 85.94 391 ALA A O 1
ATOM 2968 N N . LYS A 1 392 ? -69.391 -24.771 84.349 1.00 86.94 392 LYS A N 1
ATOM 2969 C CA . LYS A 1 392 ? -70.595 -25.499 83.897 1.00 86.94 392 LYS A CA 1
ATOM 2970 C C . LYS A 1 392 ? -70.791 -26.787 84.701 1.00 86.94 392 LYS A C 1
ATOM 2972 O O . LYS A 1 392 ? -71.884 -27.040 85.216 1.00 86.94 392 LYS A O 1
ATOM 2977 N N . THR A 1 393 ? -69.718 -27.548 84.911 1.00 86.25 393 THR A N 1
ATOM 2978 C CA . THR A 1 393 ? -69.730 -28.792 85.698 1.00 86.25 393 THR A CA 1
ATOM 2979 C C . THR A 1 393 ? -70.079 -28.544 87.170 1.00 86.25 393 THR A C 1
ATOM 2981 O O . THR A 1 393 ? -70.963 -29.204 87.732 1.00 86.25 393 THR A O 1
ATOM 2984 N N . LYS A 1 394 ? -69.450 -27.547 87.809 1.00 86.00 394 LYS A N 1
ATOM 2985 C CA . LYS A 1 394 ? -69.736 -27.144 89.200 1.00 86.00 394 LYS A CA 1
ATOM 2986 C C . LYS A 1 394 ? -71.181 -26.648 89.356 1.00 86.00 394 LYS A C 1
ATOM 2988 O O . LYS A 1 394 ? -71.826 -26.983 90.354 1.00 86.00 394 LYS A O 1
ATOM 2993 N N . ARG A 1 395 ? -71.727 -25.917 88.374 1.00 88.50 395 ARG A N 1
ATOM 2994 C CA . ARG A 1 395 ? -73.145 -25.512 88.332 1.00 88.50 395 ARG A CA 1
ATOM 2995 C C . ARG A 1 395 ? -74.072 -26.724 88.228 1.00 88.50 395 ARG A C 1
ATOM 2997 O O . ARG A 1 395 ? -74.988 -26.827 89.039 1.00 88.50 395 ARG A O 1
ATOM 3004 N N . LYS A 1 396 ? -73.807 -27.672 87.320 1.00 86.19 396 LYS A N 1
ATOM 3005 C CA . LYS A 1 396 ? -74.586 -28.923 87.171 1.00 86.19 396 LYS A CA 1
ATOM 3006 C C . LYS A 1 396 ? -74.649 -29.703 88.493 1.00 86.19 396 LYS A C 1
ATOM 3008 O O . LYS A 1 396 ? -75.729 -30.104 88.926 1.00 86.19 396 LYS A O 1
ATOM 3013 N N . LYS A 1 397 ? -73.516 -29.830 89.202 1.00 83.81 397 LYS A N 1
ATOM 3014 C CA . LYS A 1 397 ? -73.451 -30.441 90.548 1.00 83.81 397 LYS A CA 1
ATOM 3015 C C . LYS A 1 397 ? -74.255 -29.652 91.598 1.00 83.81 397 LYS A C 1
ATOM 3017 O O . LYS A 1 397 ? -74.957 -30.258 92.409 1.00 83.81 397 LYS A O 1
ATOM 3022 N N . ALA A 1 398 ? -74.183 -28.318 91.593 1.00 81.75 398 ALA A N 1
ATOM 3023 C CA . ALA A 1 398 ? -74.932 -27.464 92.522 1.00 81.75 398 ALA A CA 1
ATOM 3024 C C . ALA A 1 398 ? -76.453 -27.538 92.300 1.00 81.75 398 ALA A C 1
ATOM 3026 O O . ALA A 1 398 ? -77.195 -27.636 93.275 1.00 81.75 398 ALA A O 1
ATOM 3027 N N . VAL A 1 399 ? -76.907 -27.571 91.042 1.00 82.38 399 VAL A N 1
ATOM 3028 C CA . VAL A 1 399 ? -78.323 -27.751 90.670 1.00 82.38 399 VAL A CA 1
ATOM 3029 C C . VAL A 1 399 ? -78.844 -29.099 91.173 1.00 82.38 399 VAL A C 1
ATOM 3031 O O . VAL A 1 399 ? -79.855 -29.132 91.873 1.00 82.38 399 VAL A O 1
ATOM 3034 N N . LYS A 1 400 ? -78.106 -30.199 90.940 1.00 82.75 400 LYS A N 1
ATOM 3035 C CA . LYS A 1 400 ? -78.451 -31.526 91.490 1.00 82.75 400 LYS A CA 1
ATOM 3036 C C . LYS A 1 400 ? -78.555 -31.511 93.025 1.00 82.75 400 LYS A C 1
ATOM 3038 O O . LYS A 1 400 ? -79.509 -32.049 93.589 1.00 82.75 400 LYS A O 1
ATOM 3043 N N . LYS A 1 401 ? -77.607 -30.868 93.724 1.00 80.69 401 LYS A N 1
ATOM 3044 C CA . LYS A 1 401 ? -77.646 -30.732 95.197 1.00 80.69 401 LYS A CA 1
ATOM 3045 C C . LYS A 1 401 ? -78.835 -29.889 95.680 1.00 80.69 401 LYS A C 1
ATOM 3047 O O . LYS A 1 401 ? -79.454 -30.258 96.676 1.00 80.69 401 LYS A O 1
ATOM 3052 N N . ALA A 1 402 ? -79.177 -28.800 94.990 1.00 80.12 402 ALA A N 1
ATOM 3053 C CA . ALA A 1 402 ? -80.329 -27.960 95.320 1.00 80.12 402 ALA A CA 1
ATOM 3054 C C . ALA A 1 402 ? -81.663 -28.696 95.116 1.00 80.12 402 ALA A C 1
ATOM 3056 O O . ALA A 1 402 ? -82.536 -28.613 95.982 1.00 80.12 402 ALA A O 1
ATOM 3057 N N . ALA A 1 403 ? -81.796 -29.489 94.048 1.00 79.81 403 ALA A N 1
ATOM 3058 C CA . ALA A 1 403 ? -82.952 -30.361 93.830 1.00 79.81 403 ALA A CA 1
ATOM 3059 C C . ALA A 1 403 ? -83.111 -31.383 94.975 1.00 79.81 403 ALA A C 1
ATOM 3061 O O . ALA A 1 403 ? -84.189 -31.511 95.559 1.00 79.81 403 ALA A O 1
ATOM 3062 N N . LYS A 1 404 ? -82.011 -32.029 95.394 1.00 79.31 404 LYS A N 1
ATOM 3063 C CA . LYS A 1 404 ? -82.001 -32.975 96.529 1.00 79.31 404 LYS A CA 1
ATOM 3064 C C . LYS A 1 404 ? -82.356 -32.301 97.865 1.00 79.31 404 LYS A C 1
ATOM 3066 O O . LYS A 1 404 ? -83.096 -32.876 98.660 1.00 79.31 404 LYS A O 1
ATOM 3071 N N . ALA A 1 405 ? -81.864 -31.085 98.118 1.00 75.94 405 ALA A N 1
ATOM 3072 C CA . ALA A 1 405 ? -82.191 -30.308 99.320 1.00 75.94 405 ALA A CA 1
ATOM 3073 C C . ALA A 1 405 ? -83.669 -29.873 99.355 1.00 75.94 405 ALA A C 1
ATOM 3075 O O . ALA A 1 405 ? -84.320 -29.998 100.391 1.00 75.94 405 ALA A O 1
ATOM 3076 N N . THR A 1 406 ? -84.215 -29.466 98.206 1.00 77.38 406 THR A N 1
ATOM 3077 C CA . THR A 1 406 ? -85.634 -29.104 98.051 1.00 77.38 406 THR A CA 1
ATOM 3078 C C . THR A 1 406 ? -86.541 -30.311 98.321 1.00 77.38 406 THR A C 1
ATOM 3080 O O . THR A 1 406 ? -87.504 -30.200 99.080 1.00 77.38 406 THR A O 1
ATOM 3083 N N . LYS A 1 407 ? -86.169 -31.501 97.822 1.00 78.50 407 LYS A N 1
ATOM 3084 C CA . LYS A 1 407 ? -86.861 -32.770 98.120 1.00 78.50 407 LYS A CA 1
ATOM 3085 C C . LYS A 1 407 ? -86.837 -33.105 99.623 1.00 78.50 407 LYS A C 1
ATOM 3087 O O . LYS A 1 407 ? -87.855 -33.511 100.180 1.00 78.50 407 LYS A O 1
ATOM 3092 N N . LYS A 1 408 ? -85.715 -32.851 100.315 1.00 74.69 408 LYS A N 1
ATOM 3093 C CA . LYS A 1 408 ? -85.605 -33.013 101.781 1.00 74.69 408 LYS A CA 1
ATOM 3094 C C . LYS A 1 408 ? -86.460 -32.015 102.574 1.00 74.69 408 LYS A C 1
ATOM 3096 O O . LYS A 1 408 ? -86.965 -32.384 103.629 1.00 74.69 408 LYS A O 1
ATOM 3101 N N . VAL A 1 409 ? -86.658 -30.784 102.090 1.00 74.56 409 VAL A N 1
ATOM 3102 C CA . VAL A 1 409 ? -87.611 -29.835 102.703 1.00 74.56 409 VAL A CA 1
ATOM 3103 C C . VAL A 1 409 ? -89.036 -30.352 102.593 1.00 74.56 409 VAL A C 1
ATOM 3105 O O . VAL A 1 409 ? -89.741 -30.327 103.594 1.00 74.56 409 VAL A O 1
ATOM 3108 N N . ALA A 1 410 ? -89.448 -30.865 101.430 1.00 73.38 410 ALA A N 1
ATOM 3109 C CA . ALA A 1 410 ? -90.777 -31.457 101.261 1.00 73.38 410 ALA A CA 1
ATOM 3110 C C . ALA A 1 410 ? -91.004 -32.633 102.235 1.00 73.38 410 ALA A C 1
ATOM 3112 O O . ALA A 1 410 ? -92.026 -32.683 102.918 1.00 73.38 410 ALA A O 1
ATOM 3113 N N . GLN A 1 411 ? -90.009 -33.515 102.392 1.00 71.88 411 GLN A N 1
ATOM 3114 C CA . GLN A 1 411 ? -90.043 -34.623 103.358 1.00 71.88 411 GLN A CA 1
ATOM 3115 C C . GLN A 1 411 ? -90.092 -34.147 104.821 1.00 71.88 411 GLN A C 1
ATOM 3117 O O . GLN A 1 411 ? -90.899 -34.648 105.602 1.00 71.88 411 GLN A O 1
ATOM 3122 N N . ALA A 1 412 ? -89.263 -33.169 105.205 1.00 66.88 412 ALA A N 1
ATOM 3123 C CA . ALA A 1 412 ? -89.246 -32.609 106.561 1.00 66.88 412 ALA A CA 1
ATOM 3124 C C . ALA A 1 412 ? -90.532 -31.831 106.891 1.00 66.88 412 ALA A C 1
ATOM 3126 O O . ALA A 1 412 ? -91.006 -31.892 108.024 1.00 66.88 412 ALA A O 1
ATOM 3127 N N . LYS A 1 413 ? -91.128 -31.150 105.900 1.00 73.25 413 LYS A N 1
ATOM 3128 C CA . LYS A 1 413 ? -92.413 -30.442 106.023 1.00 73.25 413 LYS A CA 1
ATOM 3129 C C . LYS A 1 413 ? -93.530 -31.448 106.301 1.00 73.25 413 LYS A C 1
ATOM 3131 O O . LYS A 1 413 ? -94.235 -31.275 107.286 1.00 73.25 413 LYS A O 1
ATOM 3136 N N . LYS A 1 414 ? -93.570 -32.554 105.540 1.00 72.06 414 LYS A N 1
ATOM 3137 C CA . LYS A 1 414 ? -94.498 -33.687 105.727 1.00 72.06 414 LYS A CA 1
ATOM 3138 C C . LYS A 1 414 ? -94.339 -34.372 107.098 1.00 72.06 414 LYS A C 1
ATOM 3140 O O . LYS A 1 414 ? -95.327 -34.762 107.716 1.00 72.06 414 LYS A O 1
ATOM 3145 N N . LYS A 1 415 ? -93.101 -34.498 107.602 1.00 66.56 415 LYS A N 1
ATOM 3146 C CA . LYS A 1 415 ? -92.793 -35.061 108.935 1.00 66.56 415 LYS A CA 1
ATOM 3147 C C . LYS A 1 415 ? -93.223 -34.138 110.085 1.00 66.56 415 LYS A C 1
ATOM 3149 O O . LYS A 1 415 ? -93.730 -34.629 111.091 1.00 66.56 415 LYS A O 1
ATOM 3154 N N . HIS A 1 416 ? -93.036 -32.823 109.943 1.00 69.31 416 HIS A N 1
ATOM 3155 C CA . HIS A 1 416 ? -93.443 -31.839 110.951 1.00 69.31 416 HIS A CA 1
ATOM 3156 C C . HIS A 1 416 ? -94.968 -31.702 111.049 1.00 69.31 416 HIS A C 1
ATOM 3158 O O . HIS A 1 416 ? -95.486 -31.697 112.161 1.00 69.31 416 HIS A O 1
ATOM 3164 N N . THR A 1 417 ? -95.691 -31.693 109.922 1.00 67.62 417 THR A N 1
ATOM 3165 C CA . THR A 1 417 ? -97.168 -31.673 109.916 1.00 67.62 417 THR A CA 1
ATOM 3166 C C . THR A 1 417 ? -97.792 -32.887 110.607 1.00 67.62 417 THR A C 1
ATOM 3168 O O . THR A 1 417 ? -98.858 -32.742 111.186 1.00 67.62 417 THR A O 1
ATOM 3171 N N . ARG A 1 418 ? -97.123 -34.054 110.601 1.00 65.06 418 ARG A N 1
ATOM 3172 C CA . ARG A 1 418 ? -97.591 -35.273 111.292 1.00 65.06 418 ARG A CA 1
ATOM 3173 C C . ARG A 1 418 ? -97.277 -35.318 112.793 1.00 65.06 418 ARG A C 1
ATOM 3175 O O . ARG A 1 418 ? -98.121 -35.755 113.554 1.00 65.06 418 ARG A O 1
ATOM 3182 N N . LYS A 1 419 ? -96.062 -34.939 113.220 1.00 65.62 419 LYS A N 1
ATOM 3183 C CA . LYS A 1 419 ? -95.606 -35.130 114.619 1.00 65.62 419 LYS A CA 1
ATOM 3184 C C . LYS A 1 419 ? -95.611 -33.865 115.489 1.00 65.62 419 LYS A C 1
ATOM 3186 O O . LYS A 1 419 ? -95.552 -33.997 116.700 1.00 65.62 419 LYS A O 1
ATOM 3191 N N . LYS A 1 420 ? -95.589 -32.659 114.903 1.00 65.12 420 LYS A N 1
ATOM 3192 C CA . LYS A 1 420 ? -95.622 -31.335 115.577 1.00 65.12 420 LYS A CA 1
ATOM 3193 C C . LYS A 1 420 ? -94.667 -31.104 116.776 1.00 65.12 420 LYS A C 1
ATOM 3195 O O . LYS A 1 420 ? -94.824 -30.135 117.504 1.00 65.12 420 LYS A O 1
ATOM 3200 N N . THR A 1 421 ? -93.606 -31.896 116.943 1.00 66.00 421 THR A N 1
ATOM 3201 C CA . THR A 1 421 ? -92.637 -31.732 118.047 1.00 66.00 421 THR A CA 1
ATOM 3202 C C . THR A 1 421 ? -91.554 -30.677 117.779 1.00 66.00 421 THR A C 1
ATOM 3204 O O . THR A 1 421 ? -91.181 -30.417 116.627 1.00 66.00 421 THR A O 1
ATOM 3207 N N . THR A 1 422 ? -90.933 -30.155 118.841 1.00 67.94 422 THR A N 1
ATOM 3208 C CA . THR A 1 422 ? -89.807 -29.195 118.804 1.00 67.94 422 THR A CA 1
ATOM 3209 C C . THR A 1 422 ? -88.633 -29.686 117.940 1.00 67.94 422 THR A C 1
ATOM 3211 O O . THR A 1 422 ? -88.044 -28.920 117.170 1.00 67.94 422 THR A O 1
ATOM 3214 N N . LYS A 1 423 ? -88.351 -30.998 117.962 1.00 72.69 423 LYS A N 1
ATOM 3215 C CA . LYS A 1 423 ? -87.333 -31.658 117.119 1.00 72.69 423 LYS A CA 1
ATOM 3216 C C . LYS A 1 423 ? -87.665 -31.561 115.625 1.00 72.69 423 LYS A C 1
ATOM 3218 O O . LYS A 1 423 ? -86.786 -31.270 114.813 1.00 72.69 423 LYS A O 1
ATOM 3223 N N . THR A 1 424 ? -88.931 -31.744 115.245 1.00 68.25 424 THR A N 1
ATOM 3224 C CA . THR A 1 424 ? -89.357 -31.664 113.833 1.00 68.25 424 THR A CA 1
ATOM 3225 C C . THR A 1 424 ? -89.424 -30.224 113.304 1.00 68.25 424 THR A C 1
ATOM 3227 O O . THR A 1 424 ? -89.081 -29.998 112.141 1.00 68.25 424 THR A O 1
ATOM 3230 N N . LYS A 1 425 ? -89.735 -29.234 114.158 1.00 72.94 425 LYS A N 1
ATOM 3231 C CA . LYS A 1 425 ? -89.671 -27.792 113.829 1.00 72.94 425 LYS A CA 1
ATOM 3232 C C . LYS A 1 425 ? -88.234 -27.345 113.521 1.00 72.94 425 LYS A C 1
ATOM 3234 O O . LYS A 1 425 ? -87.992 -26.723 112.484 1.00 72.94 425 LYS A O 1
ATOM 3239 N N . ARG A 1 426 ? -87.257 -27.744 114.354 1.00 74.00 426 ARG A N 1
ATOM 3240 C CA . ARG A 1 426 ? -85.815 -27.505 114.111 1.00 74.00 426 ARG A CA 1
ATOM 3241 C C . ARG A 1 426 ? -85.327 -28.171 112.820 1.00 74.00 426 ARG A C 1
ATOM 3243 O O . ARG A 1 426 ? -84.646 -27.524 112.027 1.00 74.00 426 ARG A O 1
ATOM 3250 N N . GLN A 1 427 ? -85.724 -29.418 112.551 1.00 74.38 427 GLN A N 1
ATOM 3251 C CA . GLN A 1 427 ? -85.354 -30.126 111.316 1.00 74.38 427 GLN A CA 1
ATOM 3252 C C . GLN A 1 427 ? -85.920 -29.459 110.048 1.00 74.38 427 GLN A C 1
ATOM 3254 O O . GLN A 1 427 ? -85.204 -29.340 109.051 1.00 74.38 427 GLN A O 1
ATOM 3259 N N . LEU A 1 428 ? -87.167 -28.969 110.076 1.00 73.56 428 LEU A N 1
ATOM 3260 C CA . LEU A 1 428 ? -87.761 -28.210 108.968 1.00 73.56 428 LEU A CA 1
ATOM 3261 C C . LEU A 1 428 ? -87.062 -26.856 108.758 1.00 73.56 428 LEU A C 1
ATOM 3263 O O . LEU A 1 428 ? -86.750 -26.502 107.618 1.00 73.56 428 LEU A O 1
ATOM 3267 N N . ALA A 1 429 ? -86.765 -26.122 109.834 1.00 75.31 429 ALA A N 1
ATOM 3268 C CA . ALA A 1 429 ? -86.018 -24.863 109.767 1.00 75.31 429 ALA A CA 1
ATOM 3269 C C . ALA A 1 429 ? -84.601 -25.068 109.195 1.00 75.31 429 ALA A C 1
ATOM 3271 O O . ALA A 1 429 ? -84.175 -24.344 108.292 1.00 75.31 429 ALA A O 1
ATOM 3272 N N . GLN A 1 430 ? -83.900 -26.118 109.630 1.00 76.94 430 GLN A N 1
ATOM 3273 C CA . GLN A 1 430 ? -82.563 -26.465 109.142 1.00 76.94 430 GLN A CA 1
ATOM 3274 C C . GLN A 1 430 ? -82.583 -26.921 107.672 1.00 76.94 430 GLN A C 1
ATOM 3276 O O . GLN A 1 430 ? -81.697 -26.554 106.896 1.00 76.94 430 GLN A O 1
ATOM 3281 N N . ALA A 1 431 ? -83.613 -27.660 107.244 1.00 74.62 431 ALA A N 1
ATOM 3282 C CA . ALA A 1 431 ? -83.805 -28.038 105.843 1.00 74.62 431 ALA A CA 1
ATOM 3283 C C . ALA A 1 431 ? -84.112 -26.821 104.947 1.00 74.62 431 ALA A C 1
ATOM 3285 O O . ALA A 1 431 ? -83.545 -26.705 103.853 1.00 74.62 431 ALA A O 1
ATOM 3286 N N . LYS A 1 432 ? -84.952 -25.880 105.412 1.00 78.81 432 LYS A N 1
ATOM 3287 C CA . LYS A 1 432 ? -85.225 -24.607 104.718 1.00 78.81 432 LYS A CA 1
ATOM 3288 C C . LYS A 1 432 ? -83.953 -23.758 104.595 1.00 78.81 432 LYS A C 1
ATOM 3290 O O . LYS A 1 432 ? -83.649 -23.303 103.493 1.00 78.81 432 LYS A O 1
ATOM 3295 N N . LYS A 1 433 ? -83.155 -23.635 105.666 1.00 81.44 433 LYS A N 1
ATOM 3296 C CA . LYS A 1 433 ? -81.848 -22.941 105.660 1.00 81.44 433 LYS A CA 1
ATOM 3297 C C . LYS A 1 433 ? -80.878 -23.569 104.653 1.00 81.44 433 LYS A C 1
ATOM 3299 O O . LYS A 1 433 ? -80.314 -22.862 103.820 1.00 81.44 433 LYS A O 1
ATOM 3304 N N . ARG A 1 434 ? -80.751 -24.903 104.648 1.00 80.12 434 ARG A N 1
ATOM 3305 C CA . ARG A 1 434 ? -79.920 -25.650 103.680 1.00 80.12 434 ARG A CA 1
ATOM 3306 C C . ARG A 1 434 ? -80.386 -25.470 102.233 1.00 80.12 434 ARG A C 1
ATOM 3308 O O . ARG A 1 434 ? -79.551 -25.372 101.338 1.00 80.12 434 ARG A O 1
ATOM 3315 N N . THR A 1 435 ? -81.693 -25.387 101.993 1.00 81.25 435 THR A N 1
ATOM 3316 C CA . THR A 1 435 ? -82.249 -25.155 100.649 1.00 81.25 435 THR A CA 1
ATOM 3317 C C . THR A 1 435 ? -82.028 -23.723 100.180 1.00 81.25 435 THR A C 1
ATOM 3319 O O . THR A 1 435 ? -81.634 -23.527 99.033 1.00 81.25 435 THR A O 1
ATOM 3322 N N . ARG A 1 436 ? -82.202 -22.726 101.058 1.00 80.44 436 ARG A N 1
ATOM 3323 C CA . ARG A 1 436 ? -81.897 -21.318 100.754 1.00 80.44 436 ARG A CA 1
ATOM 3324 C C . ARG A 1 436 ? -80.413 -21.159 100.406 1.00 80.44 436 ARG A C 1
ATOM 3326 O O . ARG A 1 436 ? -80.103 -20.654 99.335 1.00 80.44 436 ARG A O 1
ATOM 3333 N N . ALA A 1 437 ? -79.517 -21.740 101.209 1.00 80.44 437 ALA A N 1
ATOM 3334 C CA . ALA A 1 437 ? -78.081 -21.782 100.919 1.00 80.44 437 ALA A CA 1
ATOM 3335 C C . ALA A 1 437 ? -77.754 -22.507 99.595 1.00 80.44 437 ALA A C 1
ATOM 3337 O O . ALA A 1 437 ? -76.911 -22.047 98.827 1.00 80.44 437 ALA A O 1
ATOM 3338 N N . ALA A 1 438 ? -78.437 -23.615 99.279 1.00 79.62 438 ALA A N 1
ATOM 3339 C CA . ALA A 1 438 ? -78.247 -24.329 98.016 1.00 79.62 438 ALA A CA 1
ATOM 3340 C C . ALA A 1 438 ? -78.748 -23.533 96.795 1.00 79.62 438 ALA A C 1
ATOM 3342 O O . ALA A 1 438 ? -78.070 -23.526 95.768 1.00 79.62 438 ALA A O 1
ATOM 3343 N N . LYS A 1 439 ? -79.883 -22.825 96.904 1.00 81.88 439 LYS A N 1
ATOM 3344 C CA . LYS A 1 439 ? -80.401 -21.922 95.858 1.00 81.88 439 LYS A CA 1
ATOM 3345 C C . LYS A 1 439 ? -79.464 -20.732 95.630 1.00 81.88 439 LYS A C 1
ATOM 3347 O O . LYS A 1 439 ? -79.125 -20.458 94.480 1.00 81.88 439 LYS A O 1
ATOM 3352 N N . THR A 1 440 ? -78.956 -20.104 96.693 1.00 84.25 440 THR A N 1
ATOM 3353 C CA . THR A 1 440 ? -77.920 -19.058 96.592 1.00 84.25 440 THR A CA 1
ATOM 3354 C C . THR A 1 440 ? -76.660 -19.595 95.912 1.00 84.25 440 THR A C 1
ATOM 3356 O O . THR A 1 440 ? -76.128 -18.970 95.000 1.00 84.25 440 THR A O 1
ATOM 3359 N N . ARG A 1 441 ? -76.227 -20.817 96.248 1.00 84.44 441 ARG A N 1
ATOM 3360 C CA . ARG A 1 441 ? -75.074 -21.464 95.601 1.00 84.44 441 ARG A CA 1
ATOM 3361 C C . ARG A 1 441 ? -75.304 -21.729 94.109 1.00 84.44 441 ARG A C 1
ATOM 3363 O O . ARG A 1 441 ? -74.358 -21.621 93.335 1.00 84.44 441 ARG A O 1
ATOM 3370 N N . VAL A 1 442 ? -76.530 -22.049 93.686 1.00 82.06 442 VAL A N 1
ATOM 3371 C CA . VAL A 1 442 ? -76.892 -22.160 92.260 1.00 82.06 442 VAL A CA 1
ATOM 3372 C C . VAL A 1 442 ? -76.863 -20.795 91.573 1.00 82.06 442 VAL A C 1
ATOM 3374 O O . VAL A 1 442 ? -76.293 -20.708 90.487 1.00 82.06 442 VAL A O 1
ATOM 3377 N N . LYS A 1 443 ? -77.405 -19.739 92.198 1.00 83.88 443 LYS A N 1
ATOM 3378 C CA . LYS A 1 443 ? -77.353 -18.360 91.675 1.00 83.88 443 LYS A CA 1
ATOM 3379 C C . LYS A 1 443 ? -75.902 -17.909 91.466 1.00 83.88 443 LYS A C 1
ATOM 3381 O O . LYS A 1 443 ? -75.537 -17.554 90.351 1.00 83.88 443 LYS A O 1
ATOM 3386 N N . ASN A 1 444 ? -75.044 -18.074 92.473 1.00 83.62 444 ASN A N 1
ATOM 3387 C CA . ASN A 1 444 ? -73.625 -17.707 92.386 1.00 83.62 444 ASN A CA 1
ATOM 3388 C C . ASN A 1 444 ? -72.877 -18.540 91.330 1.00 83.62 444 ASN A C 1
ATOM 3390 O O . ASN A 1 444 ? -72.035 -18.024 90.604 1.00 83.62 444 ASN A O 1
ATOM 3394 N N . ARG A 1 445 ? -73.202 -19.834 91.180 1.00 87.56 445 ARG A N 1
ATOM 3395 C CA . ARG A 1 445 ? -72.616 -20.680 90.122 1.00 87.56 445 ARG A CA 1
ATOM 3396 C C . ARG A 1 445 ? -73.149 -20.352 88.726 1.00 87.56 445 ARG A C 1
ATOM 3398 O O . ARG A 1 445 ? -72.424 -20.564 87.762 1.00 87.56 445 ARG A O 1
ATOM 3405 N N . ARG A 1 446 ? -74.383 -19.855 88.597 1.00 85.81 446 ARG A N 1
ATOM 3406 C CA . ARG A 1 446 ? -74.919 -19.321 87.334 1.00 85.81 446 ARG A CA 1
ATOM 3407 C C . ARG A 1 446 ? -74.161 -18.058 86.938 1.00 85.81 446 ARG A C 1
ATOM 3409 O O . ARG A 1 446 ? -73.721 -17.999 85.797 1.00 85.81 446 ARG A O 1
ATOM 3416 N N . GLN A 1 447 ? -73.934 -17.144 87.883 1.00 86.25 447 GLN A N 1
ATOM 3417 C CA . GLN A 1 447 ? -73.123 -15.947 87.656 1.00 86.25 447 GLN A CA 1
ATOM 3418 C C . GLN A 1 447 ? -71.691 -16.308 87.239 1.00 86.25 447 GLN A C 1
ATOM 3420 O O . GLN A 1 447 ? -71.220 -15.833 86.215 1.00 86.25 447 GLN A O 1
ATOM 3425 N N . ALA A 1 448 ? -71.041 -17.244 87.939 1.00 85.00 448 ALA A N 1
ATOM 3426 C CA . ALA A 1 448 ? -69.692 -17.702 87.589 1.00 85.00 448 ALA A CA 1
ATOM 3427 C C . ALA A 1 448 ? -69.595 -18.349 86.191 1.00 85.00 448 ALA A C 1
ATOM 3429 O O . ALA A 1 448 ? -68.570 -18.228 85.531 1.00 85.00 448 ALA A O 1
ATOM 3430 N N . VAL A 1 449 ? -70.646 -19.038 85.723 1.00 86.50 449 VAL A N 1
ATOM 3431 C CA . VAL A 1 449 ? -70.703 -19.554 84.341 1.00 86.50 449 VAL A CA 1
ATOM 3432 C C . VAL A 1 449 ? -70.861 -18.423 83.332 1.00 86.50 449 VAL A C 1
ATOM 3434 O O . VAL A 1 449 ? -70.301 -18.521 82.249 1.00 86.50 449 VAL A O 1
ATOM 3437 N N . LEU A 1 450 ? -71.626 -17.381 83.663 1.00 86.00 450 LEU A N 1
ATOM 3438 C CA . LEU A 1 450 ? -71.834 -16.228 82.789 1.00 86.00 450 LEU A CA 1
ATOM 3439 C C . LEU A 1 450 ? -70.528 -15.444 82.608 1.00 86.00 450 LEU A C 1
ATOM 3441 O O . LEU A 1 450 ? -70.127 -15.205 81.475 1.00 86.00 450 LEU A O 1
ATOM 3445 N N . VAL A 1 451 ? -69.821 -15.182 83.713 1.00 86.31 451 VAL A N 1
ATOM 3446 C CA . VAL A 1 451 ? -68.487 -14.559 83.718 1.00 86.31 451 VAL A CA 1
ATOM 3447 C C . VAL A 1 451 ? -67.488 -15.403 82.924 1.00 86.31 451 VAL A C 1
ATOM 3449 O O . VAL A 1 451 ? -66.883 -14.899 81.991 1.00 86.31 451 VAL A O 1
ATOM 3452 N N . ALA A 1 452 ? -67.388 -16.711 83.195 1.00 86.19 452 ALA A N 1
ATOM 3453 C CA . ALA A 1 452 ? -66.477 -17.587 82.450 1.00 86.19 452 ALA A CA 1
ATOM 3454 C C . ALA A 1 452 ? -66.852 -17.746 80.961 1.00 86.19 452 ALA A C 1
ATOM 3456 O O . ALA A 1 452 ? -66.005 -18.095 80.147 1.00 86.19 452 ALA A O 1
ATOM 3457 N N . LYS A 1 453 ? -68.127 -17.539 80.592 1.00 88.81 453 LYS A N 1
ATOM 3458 C CA . LYS A 1 453 ? -68.582 -17.581 79.193 1.00 88.81 453 LYS A CA 1
ATOM 3459 C C . LYS A 1 453 ? -68.170 -16.311 78.451 1.00 88.81 453 LYS A C 1
ATOM 3461 O O . LYS A 1 453 ? -67.761 -16.417 77.302 1.00 88.81 453 LYS A O 1
ATOM 3466 N N . LEU A 1 454 ? -68.286 -15.151 79.099 1.00 88.62 454 LEU A N 1
ATOM 3467 C CA . LEU A 1 454 ? -67.777 -13.880 78.581 1.00 88.62 454 LEU A CA 1
ATOM 3468 C C . LEU A 1 454 ? -66.253 -13.919 78.436 1.00 88.62 454 LEU A C 1
ATOM 3470 O O . LEU A 1 454 ? -65.752 -13.633 77.359 1.00 88.62 454 LEU A O 1
ATOM 3474 N N . ASP A 1 455 ? -65.547 -14.384 79.466 1.00 88.75 455 ASP A N 1
ATOM 3475 C CA . ASP A 1 455 ? -64.087 -14.541 79.466 1.00 88.75 455 ASP A CA 1
ATOM 3476 C C . ASP A 1 455 ? -63.605 -15.447 78.317 1.00 88.75 455 ASP A C 1
ATOM 3478 O O . ASP A 1 455 ? -62.760 -15.058 77.516 1.00 88.75 455 ASP A O 1
ATOM 3482 N N . ALA A 1 456 ? -64.230 -16.619 78.135 1.00 86.75 456 ALA A N 1
ATOM 3483 C CA . ALA A 1 456 ? -63.925 -17.518 77.017 1.00 86.75 456 ALA A CA 1
ATOM 3484 C C . ALA A 1 456 ? -64.277 -16.927 75.637 1.00 86.75 456 ALA A C 1
ATOM 3486 O O . ALA A 1 456 ? -63.607 -17.233 74.655 1.00 86.75 456 ALA A O 1
ATOM 3487 N N . LYS A 1 457 ? -65.329 -16.099 75.534 1.00 90.00 457 LYS A N 1
ATOM 3488 C CA . LYS A 1 457 ? -65.684 -15.416 74.278 1.00 90.00 457 LYS A CA 1
ATOM 3489 C C . LYS A 1 457 ? -64.638 -14.354 73.931 1.00 90.00 457 LYS A C 1
ATOM 3491 O O . LYS A 1 457 ? -64.172 -14.330 72.798 1.00 90.00 457 LYS A O 1
ATOM 3496 N N . ASN A 1 458 ? -64.262 -13.524 74.901 1.00 88.19 458 ASN A N 1
ATOM 3497 C CA . ASN A 1 458 ? -63.313 -12.429 74.710 1.00 88.19 458 ASN A CA 1
ATOM 3498 C C . ASN A 1 458 ? -61.906 -12.957 74.409 1.00 88.19 458 ASN A C 1
ATOM 3500 O O . ASN A 1 458 ? -61.291 -12.519 73.446 1.00 88.19 458 ASN A O 1
ATOM 3504 N N . THR A 1 459 ? -61.431 -13.956 75.157 1.00 88.62 459 THR A N 1
ATOM 3505 C CA . THR A 1 459 ? -60.121 -14.585 74.900 1.00 88.62 459 THR A CA 1
ATOM 3506 C C . THR A 1 459 ? -60.073 -15.319 73.559 1.00 88.62 459 THR A C 1
ATOM 3508 O O . THR A 1 459 ? -59.059 -15.254 72.875 1.00 88.62 459 THR A O 1
ATOM 3511 N N . LYS A 1 460 ? -61.170 -15.958 73.117 1.00 88.12 460 LYS A N 1
ATOM 3512 C CA . LYS A 1 460 ? -61.250 -16.562 71.775 1.00 88.12 460 LYS A CA 1
ATOM 3513 C C . LYS A 1 460 ? -61.236 -15.512 70.656 1.00 88.12 460 LYS A C 1
ATOM 3515 O O . LYS A 1 460 ? -60.598 -15.736 69.630 1.00 88.12 460 LYS A O 1
ATOM 3520 N N . ALA A 1 461 ? -61.925 -14.386 70.842 1.00 87.56 461 ALA A N 1
ATOM 3521 C CA . ALA A 1 461 ? -61.880 -13.270 69.898 1.00 87.56 461 ALA A CA 1
ATOM 3522 C C . ALA A 1 461 ? -60.467 -12.664 69.821 1.00 87.56 461 ALA A C 1
ATOM 3524 O O . ALA A 1 461 ? -59.956 -12.482 68.723 1.00 87.56 461 ALA A O 1
ATOM 3525 N N . ALA A 1 462 ? -59.805 -12.465 70.967 1.00 86.62 462 ALA A N 1
ATOM 3526 C CA . ALA A 1 462 ? -58.422 -11.991 71.035 1.00 86.62 462 ALA A CA 1
ATOM 3527 C C . ALA A 1 462 ? -57.433 -12.953 70.352 1.00 86.62 462 ALA A C 1
ATOM 3529 O O . ALA A 1 462 ? -56.591 -12.512 69.582 1.00 86.62 462 ALA A O 1
ATOM 3530 N N . ALA A 1 463 ? -57.577 -14.266 70.559 1.00 87.00 463 ALA A N 1
ATOM 3531 C CA . ALA A 1 463 ? -56.773 -15.276 69.866 1.00 87.00 463 ALA A CA 1
ATOM 3532 C C . ALA A 1 463 ? -56.998 -15.274 68.343 1.00 87.00 463 ALA A C 1
ATOM 3534 O O . ALA A 1 463 ? -56.059 -15.451 67.574 1.00 87.00 463 ALA A O 1
ATOM 3535 N N . THR A 1 464 ? -58.236 -15.034 67.896 1.00 88.94 464 THR A N 1
ATOM 3536 C CA . THR A 1 464 ? -58.547 -14.910 66.462 1.00 88.94 464 THR A CA 1
ATOM 3537 C C . THR A 1 464 ? -57.878 -13.668 65.871 1.00 88.94 464 THR A C 1
ATOM 3539 O O . THR A 1 464 ? -57.191 -13.789 64.865 1.00 88.94 464 THR A O 1
ATOM 3542 N N . ALA A 1 465 ? -57.999 -12.512 66.533 1.00 89.00 465 ALA A N 1
ATOM 3543 C CA . ALA A 1 465 ? -57.335 -11.277 66.115 1.00 89.00 465 ALA A CA 1
ATOM 3544 C C . ALA A 1 465 ? -55.803 -11.424 66.086 1.00 89.00 465 ALA A C 1
ATOM 3546 O O . ALA A 1 465 ? -55.164 -11.023 65.123 1.00 89.00 465 ALA A O 1
ATOM 3547 N N . ALA A 1 466 ? -55.209 -12.083 67.087 1.00 88.38 466 ALA A N 1
ATOM 3548 C CA . ALA A 1 466 ? -53.766 -12.313 67.124 1.00 88.38 466 ALA A CA 1
ATOM 3549 C C . ALA A 1 466 ? -53.267 -13.187 65.958 1.00 88.38 466 ALA A C 1
ATOM 3551 O O . ALA A 1 466 ? -52.180 -12.951 65.441 1.00 88.38 466 ALA A O 1
ATOM 3552 N N . ARG A 1 467 ? -54.056 -14.172 65.503 1.00 88.62 467 ARG A N 1
ATOM 3553 C CA . ARG A 1 467 ? -53.734 -14.965 64.302 1.00 88.62 467 ARG A CA 1
ATOM 3554 C C . ARG A 1 467 ? -53.843 -14.147 63.018 1.00 88.62 467 ARG A C 1
ATOM 3556 O O . ARG A 1 467 ? -53.005 -14.324 62.141 1.00 88.62 467 ARG A O 1
ATOM 3563 N N . THR A 1 468 ? -54.829 -13.255 62.923 1.00 91.31 468 THR A N 1
ATOM 3564 C CA . THR A 1 468 ? -54.929 -12.305 61.806 1.00 91.31 468 THR A CA 1
ATOM 3565 C C . THR A 1 468 ? -53.683 -11.423 61.739 1.00 91.31 468 THR A C 1
ATOM 3567 O O . THR A 1 468 ? -53.049 -11.375 60.691 1.00 91.31 468 THR A O 1
ATOM 3570 N N . ASN A 1 469 ? -53.243 -10.860 62.869 1.00 91.19 469 ASN A N 1
ATOM 3571 C CA . ASN A 1 469 ? -52.026 -10.042 62.924 1.00 91.19 469 ASN A CA 1
ATOM 3572 C C . ASN A 1 469 ? -50.768 -10.821 62.492 1.00 91.19 469 ASN A C 1
ATOM 3574 O O . ASN A 1 469 ? -49.907 -10.267 61.819 1.00 91.19 469 ASN A O 1
ATOM 3578 N N . VAL A 1 470 ? -50.653 -12.114 62.839 1.00 91.81 470 VAL A N 1
ATOM 3579 C CA . VAL A 1 470 ? -49.554 -12.971 62.343 1.00 91.81 470 VAL A CA 1
ATOM 3580 C C . VAL A 1 470 ? -49.615 -13.123 60.822 1.00 91.81 470 VAL A C 1
ATOM 3582 O O . VAL A 1 470 ? -48.584 -13.036 60.161 1.00 91.81 470 VAL A O 1
ATOM 3585 N N . SER A 1 471 ? -50.806 -13.342 60.260 1.00 91.94 471 SER A N 1
ATOM 3586 C CA . SER A 1 471 ? -50.994 -13.460 58.809 1.00 91.94 471 SER A CA 1
ATOM 3587 C C . SER A 1 471 ? -50.630 -12.167 58.074 1.00 91.94 471 SER A C 1
ATOM 3589 O O . SER A 1 471 ? -49.998 -12.216 57.018 1.00 91.94 471 SER A O 1
ATOM 3591 N N . GLU A 1 472 ? -51.010 -11.015 58.624 1.00 92.62 472 GLU A N 1
ATOM 3592 C CA . GLU A 1 472 ? -50.675 -9.696 58.077 1.00 92.62 472 GLU A CA 1
ATOM 3593 C C . GLU A 1 472 ? -49.164 -9.434 58.142 1.00 92.62 472 GLU A C 1
ATOM 3595 O O . GLU A 1 472 ? -48.565 -9.073 57.128 1.00 92.62 472 GLU A O 1
ATOM 3600 N N . ALA A 1 473 ? -48.521 -9.714 59.283 1.00 91.62 473 ALA A N 1
ATOM 3601 C CA . ALA A 1 473 ? -47.070 -9.592 59.440 1.00 91.62 473 ALA A CA 1
ATOM 3602 C C . ALA A 1 473 ? -46.301 -10.505 58.468 1.00 91.62 473 ALA A C 1
ATOM 3604 O O . ALA A 1 473 ? -45.343 -10.066 57.835 1.00 91.62 473 ALA A O 1
ATOM 3605 N N . GLN A 1 474 ? -46.754 -11.751 58.281 1.00 93.50 474 GLN A N 1
ATOM 3606 C CA . GLN A 1 474 ? -46.154 -12.684 57.322 1.00 93.50 474 GLN A CA 1
ATOM 3607 C C . GLN A 1 474 ? -46.292 -12.189 55.878 1.00 93.50 474 GLN A C 1
ATOM 3609 O O . GLN A 1 474 ? -45.356 -12.310 55.091 1.00 93.50 474 GLN A O 1
ATOM 3614 N N . THR A 1 475 ? -47.452 -11.633 55.523 1.00 94.00 475 THR A N 1
ATOM 3615 C CA . THR A 1 475 ? -47.691 -11.075 54.184 1.00 94.00 475 THR A CA 1
ATOM 3616 C C . THR A 1 475 ? -46.776 -9.879 53.928 1.00 94.00 475 THR A C 1
ATOM 3618 O O . THR A 1 475 ? -46.154 -9.800 52.871 1.00 94.00 475 THR A O 1
ATOM 3621 N N . SER A 1 476 ? -46.636 -8.989 54.916 1.00 93.62 476 SER A N 1
ATOM 3622 C CA . SER A 1 476 ? -45.720 -7.845 54.851 1.00 93.62 476 SER A CA 1
ATOM 3623 C C . SER A 1 476 ? -44.268 -8.289 54.627 1.00 93.62 476 SER A C 1
ATOM 3625 O O . SER A 1 476 ? -43.612 -7.801 53.708 1.00 93.62 476 SER A O 1
ATOM 3627 N N . LEU A 1 477 ? -43.795 -9.280 55.394 1.00 94.75 477 LEU A N 1
ATOM 3628 C CA . LEU A 1 477 ? -42.455 -9.851 55.236 1.00 94.75 477 LEU A CA 1
ATOM 3629 C C . LEU A 1 477 ? -42.244 -10.455 53.840 1.00 94.75 477 LEU A C 1
ATOM 3631 O O . LEU A 1 477 ? -41.236 -10.179 53.197 1.00 94.75 477 LEU A O 1
ATOM 3635 N N . ASN A 1 478 ? -43.199 -11.247 53.344 1.00 94.00 478 ASN A N 1
ATOM 3636 C CA . ASN A 1 478 ? -43.097 -11.863 52.018 1.00 94.00 478 ASN A CA 1
ATOM 3637 C C . ASN A 1 478 ? -42.996 -10.809 50.904 1.00 94.00 478 ASN A C 1
ATOM 3639 O O . ASN A 1 478 ? -42.203 -10.974 49.978 1.00 94.00 478 ASN A O 1
ATOM 3643 N N . ASN A 1 479 ? -43.761 -9.718 51.008 1.00 94.44 479 ASN A N 1
ATOM 3644 C CA . ASN A 1 479 ? -43.702 -8.612 50.052 1.00 94.44 479 ASN A CA 1
ATOM 3645 C C . ASN A 1 479 ? -42.335 -7.912 50.080 1.00 94.44 479 ASN A C 1
ATOM 3647 O O . ASN A 1 479 ? -41.782 -7.609 49.023 1.00 94.44 479 ASN A O 1
ATOM 3651 N N . LEU A 1 480 ? -41.768 -7.690 51.271 1.00 96.06 480 LEU A N 1
ATOM 3652 C CA . LEU A 1 480 ? -40.434 -7.101 51.417 1.00 96.06 480 LEU A CA 1
ATOM 3653 C C . LEU A 1 480 ? -39.337 -8.020 50.865 1.00 96.06 480 LEU A C 1
ATOM 3655 O O . LEU A 1 480 ? -38.483 -7.543 50.126 1.00 96.06 480 LEU A O 1
ATOM 3659 N N . MET A 1 481 ? -39.390 -9.330 51.130 1.00 95.50 481 MET A N 1
ATOM 3660 C CA . MET A 1 481 ? -38.432 -10.293 50.563 1.00 95.50 481 MET A CA 1
ATOM 3661 C C . MET A 1 481 ? -38.527 -10.382 49.033 1.00 95.50 481 MET A C 1
ATOM 3663 O O . MET A 1 481 ? -37.509 -10.498 48.353 1.00 95.50 481 MET A O 1
ATOM 3667 N N . ALA A 1 482 ? -39.736 -10.301 48.464 1.00 95.25 482 ALA A N 1
ATOM 3668 C CA . ALA A 1 482 ? -39.911 -10.251 47.012 1.00 95.25 482 ALA A CA 1
ATOM 3669 C C . ALA A 1 482 ? -39.280 -8.983 46.412 1.00 95.25 482 ALA A C 1
ATOM 3671 O O . ALA A 1 482 ? -38.576 -9.064 45.405 1.00 95.25 482 ALA A O 1
ATOM 3672 N N . LYS A 1 483 ? -39.476 -7.829 47.064 1.00 95.69 483 LYS A N 1
ATOM 3673 C CA . LYS A 1 483 ? -38.863 -6.557 46.665 1.00 95.69 483 LYS A CA 1
ATOM 3674 C C . LYS A 1 483 ? -37.338 -6.572 46.822 1.00 95.69 483 LYS A C 1
ATOM 3676 O O . LYS A 1 483 ? -36.657 -6.085 45.928 1.00 95.69 483 LYS A O 1
ATOM 3681 N N . GLN A 1 484 ? -36.808 -7.172 47.891 1.00 96.50 484 GLN A N 1
ATOM 3682 C CA . GLN A 1 484 ? -35.368 -7.387 48.078 1.00 96.50 484 GLN A CA 1
ATOM 3683 C C . GLN A 1 484 ? -34.795 -8.189 46.906 1.00 96.50 484 GLN A C 1
ATOM 3685 O O . GLN A 1 484 ? -33.882 -7.718 46.241 1.00 96.50 484 GLN A O 1
ATOM 3690 N N . LYS A 1 485 ? -35.389 -9.347 46.582 1.00 96.31 485 LYS A N 1
ATOM 3691 C CA . LYS A 1 485 ? -34.945 -10.193 45.462 1.00 96.31 485 LYS A CA 1
ATOM 3692 C C . LYS A 1 485 ? -34.962 -9.451 44.121 1.00 96.31 485 LYS A C 1
ATOM 3694 O O . LYS A 1 485 ? -34.053 -9.630 43.317 1.00 96.31 485 LYS A O 1
ATOM 3699 N N . GLN A 1 486 ? -35.995 -8.644 43.877 1.00 96.50 486 GLN A N 1
ATOM 3700 C CA . GLN A 1 486 ? -36.076 -7.808 42.679 1.00 96.50 486 GLN A CA 1
ATOM 3701 C C . GLN A 1 486 ? -34.930 -6.787 42.635 1.00 96.50 486 GLN A C 1
ATOM 3703 O O . GLN A 1 486 ? -34.255 -6.683 41.617 1.00 96.50 486 GLN A O 1
ATOM 3708 N N . LEU A 1 487 ? -34.694 -6.061 43.731 1.00 96.75 487 LEU A N 1
ATOM 3709 C CA . LEU A 1 487 ? -33.630 -5.059 43.808 1.00 96.75 487 LEU A CA 1
ATOM 3710 C C . LEU A 1 487 ? -32.237 -5.677 43.660 1.00 96.75 487 LEU A C 1
ATOM 3712 O O . LEU A 1 487 ? -31.404 -5.093 42.980 1.00 96.75 487 LEU A O 1
ATOM 3716 N N . THR A 1 488 ? -31.996 -6.864 44.224 1.00 96.81 488 THR A N 1
ATOM 3717 C CA . THR A 1 488 ? -30.744 -7.606 44.006 1.00 96.81 488 THR A CA 1
ATOM 3718 C C . THR A 1 488 ? -30.516 -7.874 42.519 1.00 96.81 488 THR A C 1
ATOM 3720 O O . THR A 1 488 ? -29.458 -7.542 42.002 1.00 96.81 488 THR A O 1
ATOM 3723 N N . ALA A 1 489 ? -31.527 -8.382 41.805 1.00 96.00 489 ALA A N 1
ATOM 3724 C CA . ALA A 1 489 ? -31.413 -8.633 40.369 1.00 96.00 489 ALA A CA 1
ATOM 3725 C C . ALA A 1 489 ? -31.202 -7.342 39.550 1.00 96.00 489 ALA A C 1
ATOM 3727 O O . ALA A 1 489 ? -30.451 -7.353 38.578 1.00 96.00 489 ALA A O 1
ATOM 3728 N N . GLU A 1 490 ? -31.839 -6.230 39.941 1.00 97.06 490 GLU A N 1
ATOM 3729 C CA . GLU A 1 490 ? -31.622 -4.916 39.315 1.00 97.06 490 GLU A CA 1
ATOM 3730 C C . GLU A 1 490 ? -30.177 -4.423 39.524 1.00 97.06 490 GLU A C 1
ATOM 3732 O O . GLU A 1 490 ? -29.543 -3.980 38.568 1.00 97.06 490 GLU A O 1
ATOM 3737 N N . VAL A 1 491 ? -29.631 -4.539 40.742 1.00 97.50 491 VAL A N 1
ATOM 3738 C CA . VAL A 1 491 ? -28.239 -4.161 41.054 1.00 97.50 491 VAL A CA 1
ATOM 3739 C C . VAL A 1 491 ? -27.238 -5.037 40.299 1.00 97.50 491 VAL A C 1
ATOM 3741 O O . VAL A 1 491 ? -26.279 -4.508 39.733 1.00 97.50 491 VAL A O 1
ATOM 3744 N N . ASP A 1 492 ? -27.462 -6.352 40.244 1.00 95.94 492 ASP A N 1
ATOM 3745 C CA . ASP A 1 492 ? -26.599 -7.282 39.507 1.00 95.94 492 ASP A CA 1
ATOM 3746 C C . ASP A 1 492 ? -26.590 -6.946 38.008 1.00 95.94 492 ASP A C 1
ATOM 3748 O O . ASP A 1 492 ? -25.526 -6.824 37.404 1.00 95.94 492 ASP A O 1
ATOM 3752 N N . SER A 1 493 ? -27.768 -6.701 37.421 1.00 97.06 493 SER A N 1
ATOM 3753 C CA . SER A 1 493 ? -27.897 -6.314 36.011 1.00 97.06 493 SER A CA 1
ATOM 3754 C C . SER A 1 493 ? -27.175 -5.002 35.697 1.00 97.06 493 SER A C 1
ATOM 3756 O O . SER A 1 493 ? -26.473 -4.919 34.691 1.00 97.06 493 SER A O 1
ATOM 3758 N N . LEU A 1 494 ? -27.328 -3.979 36.546 1.00 97.50 494 LEU A N 1
ATOM 3759 C CA . LEU A 1 494 ? -26.639 -2.694 36.376 1.00 97.50 494 LEU A CA 1
ATOM 3760 C C . LEU A 1 494 ? -25.123 -2.836 36.561 1.00 97.50 494 LEU A C 1
ATOM 3762 O O . LEU A 1 494 ? -24.358 -2.153 35.890 1.00 97.50 494 LEU A O 1
ATOM 3766 N N . THR A 1 495 ? -24.676 -3.750 37.426 1.00 97.00 495 THR A N 1
ATOM 3767 C CA . THR A 1 495 ? -23.248 -4.050 37.607 1.00 97.00 495 THR A CA 1
ATOM 3768 C C . THR A 1 495 ? -22.644 -4.671 36.351 1.00 97.00 495 THR A C 1
ATOM 3770 O O . THR A 1 495 ? -21.561 -4.263 35.937 1.00 97.00 495 THR A O 1
ATOM 3773 N N . THR A 1 496 ? -23.335 -5.622 35.718 1.00 96.44 496 THR A N 1
ATOM 3774 C CA . THR A 1 496 ? -22.899 -6.182 34.430 1.00 96.44 496 THR A CA 1
ATOM 3775 C C . THR A 1 496 ? -22.839 -5.099 33.357 1.00 96.44 496 THR A C 1
ATOM 3777 O O . THR A 1 496 ? -21.798 -4.935 32.729 1.00 96.44 496 THR A O 1
ATOM 3780 N N . GLN A 1 497 ? -23.903 -4.302 33.217 1.00 96.88 497 GLN A N 1
ATOM 3781 C CA . GLN A 1 497 ? -23.953 -3.217 32.235 1.00 96.88 497 GLN A CA 1
ATOM 3782 C C . GLN A 1 497 ? -22.822 -2.194 32.431 1.00 96.88 497 GLN A C 1
ATOM 3784 O O . GLN A 1 497 ? -22.235 -1.731 31.456 1.00 96.88 497 GLN A O 1
ATOM 3789 N N . LEU A 1 498 ? -22.495 -1.851 33.680 1.00 96.88 498 LEU A N 1
ATOM 3790 C CA . LEU A 1 498 ? -21.388 -0.952 33.995 1.00 96.88 498 LEU A CA 1
ATOM 3791 C C . LEU A 1 498 ? -20.036 -1.532 33.565 1.00 96.88 498 LEU A C 1
ATOM 3793 O O . LEU A 1 498 ? -19.233 -0.820 32.969 1.00 96.88 498 LEU A O 1
ATOM 3797 N N . ASN A 1 499 ? -19.780 -2.808 33.862 1.00 94.75 499 ASN A N 1
ATOM 3798 C CA . ASN A 1 499 ? -18.518 -3.454 33.500 1.00 94.75 499 ASN A CA 1
ATOM 3799 C C . ASN A 1 499 ? -18.325 -3.509 31.977 1.00 94.75 499 ASN A C 1
ATOM 3801 O O . ASN A 1 499 ? -17.221 -3.244 31.504 1.00 94.75 499 ASN A O 1
ATOM 3805 N N . ASP A 1 500 ? -19.389 -3.791 31.222 1.00 94.50 500 ASP A N 1
ATOM 3806 C CA . ASP A 1 500 ? -19.344 -3.814 29.756 1.00 94.50 500 ASP A CA 1
ATOM 3807 C C . ASP A 1 500 ? -19.030 -2.423 29.180 1.00 94.50 500 ASP A C 1
ATOM 3809 O O . ASP A 1 500 ? -18.186 -2.295 28.293 1.00 94.50 500 ASP A O 1
ATOM 3813 N N . LEU A 1 501 ? -19.652 -1.367 29.720 1.00 94.56 501 LEU A N 1
ATOM 3814 C CA . LEU A 1 501 ? -19.368 0.018 29.322 1.00 94.56 501 LEU A CA 1
ATOM 3815 C C . LEU A 1 501 ? -17.921 0.419 29.633 1.00 94.56 501 LEU A C 1
ATOM 3817 O O . LEU A 1 501 ? -17.266 1.050 28.808 1.00 94.56 501 LEU A O 1
ATOM 3821 N N . LEU A 1 502 ? -17.395 0.039 30.801 1.00 94.00 502 LEU A N 1
ATOM 3822 C CA . LEU A 1 502 ? -16.006 0.329 31.172 1.00 94.00 502 LEU A CA 1
ATOM 3823 C C . LEU A 1 502 ? -15.000 -0.396 30.269 1.00 94.00 502 LEU A C 1
ATOM 3825 O O . LEU A 1 502 ? -13.968 0.182 29.935 1.00 94.00 502 LEU A O 1
ATOM 3829 N N . ALA A 1 503 ? -15.303 -1.624 29.841 1.00 90.81 503 ALA A N 1
ATOM 3830 C CA . ALA A 1 503 ? -14.474 -2.347 28.879 1.00 90.81 503 ALA A CA 1
ATOM 3831 C C . ALA A 1 503 ? -14.458 -1.657 27.503 1.00 90.81 503 ALA A C 1
ATOM 3833 O O . ALA A 1 503 ? -13.394 -1.524 26.906 1.00 90.81 503 ALA A O 1
ATOM 3834 N N . GLN A 1 504 ? -15.610 -1.166 27.029 1.00 91.50 504 GLN A N 1
ATOM 3835 C CA . GLN A 1 504 ? -15.700 -0.399 25.777 1.00 91.50 504 GLN A CA 1
ATOM 3836 C C . GLN A 1 504 ? -14.920 0.919 25.848 1.00 91.50 504 GLN A C 1
ATOM 3838 O O . GLN A 1 504 ? -14.233 1.273 24.895 1.00 91.50 504 GLN A O 1
ATOM 3843 N N . VAL A 1 505 ? -14.981 1.630 26.981 1.00 92.75 505 VAL A N 1
ATOM 3844 C CA . VAL A 1 505 ? -14.197 2.859 27.199 1.00 92.75 505 VAL A CA 1
ATOM 3845 C C . VAL A 1 505 ? -12.695 2.584 27.090 1.00 92.75 505 VAL A C 1
ATOM 3847 O O . VAL A 1 505 ? -11.988 3.338 26.428 1.00 92.75 505 VAL A O 1
ATOM 3850 N N . GLU A 1 506 ? -12.201 1.509 27.709 1.00 90.31 506 GLU A N 1
ATOM 3851 C CA . GLU A 1 506 ? -10.774 1.166 27.656 1.00 90.31 506 GLU A CA 1
ATOM 3852 C C . GLU A 1 506 ? -10.323 0.763 26.243 1.00 90.31 506 GLU A C 1
ATOM 3854 O O . GLU A 1 506 ? -9.232 1.141 25.813 1.00 90.31 506 GLU A O 1
ATOM 3859 N N . ASP A 1 507 ? -11.165 0.043 25.499 1.00 85.50 507 ASP A N 1
ATOM 3860 C CA . ASP A 1 507 ? -10.885 -0.331 24.110 1.00 85.50 507 ASP A CA 1
ATOM 3861 C C . ASP A 1 507 ? -10.811 0.900 23.191 1.00 85.50 507 ASP A C 1
ATOM 3863 O O . ASP A 1 507 ? -9.797 1.109 22.523 1.00 85.50 507 ASP A O 1
ATOM 3867 N N . LEU A 1 508 ? -11.821 1.778 23.231 1.00 86.56 508 LEU A N 1
ATOM 3868 C CA . LEU A 1 508 ? -11.846 3.030 22.458 1.00 86.56 508 LEU A CA 1
ATOM 3869 C C . LEU A 1 508 ? -10.635 3.914 22.768 1.00 86.56 508 LEU A C 1
ATOM 3871 O O . LEU A 1 508 ? -9.992 4.445 21.858 1.00 86.56 508 LEU A O 1
ATOM 3875 N N . ARG A 1 509 ? -10.280 4.025 24.051 1.00 86.31 509 ARG A N 1
ATOM 3876 C CA . ARG A 1 509 ? -9.091 4.753 24.488 1.00 86.31 509 ARG A CA 1
ATOM 3877 C C . ARG A 1 509 ? -7.813 4.138 23.925 1.00 86.31 509 ARG A C 1
ATOM 3879 O O . ARG A 1 509 ? -6.968 4.870 23.417 1.00 86.31 509 ARG A O 1
ATOM 3886 N N . THR A 1 510 ? -7.673 2.816 23.994 1.00 80.94 510 THR A N 1
ATOM 3887 C CA . THR A 1 510 ? -6.501 2.099 23.471 1.00 80.94 510 THR A CA 1
ATOM 3888 C C . THR A 1 510 ? -6.359 2.305 21.963 1.00 80.94 510 THR A C 1
ATOM 3890 O O . THR A 1 510 ? -5.256 2.558 21.478 1.00 80.94 510 THR A O 1
ATOM 3893 N N . GLN A 1 511 ? -7.468 2.268 21.218 1.00 73.12 511 GLN A N 1
ATOM 3894 C CA . GLN A 1 511 ? -7.481 2.555 19.782 1.00 73.12 511 GLN A CA 1
ATOM 3895 C C . GLN A 1 511 ? -7.048 3.999 19.480 1.00 73.12 511 GLN A C 1
ATOM 3897 O O . GLN A 1 511 ? -6.227 4.223 18.586 1.00 73.12 511 GLN A O 1
ATOM 3902 N N . ALA A 1 512 ? -7.558 4.978 20.233 1.00 71.81 512 ALA A N 1
ATOM 3903 C CA . ALA A 1 512 ? -7.184 6.381 20.072 1.00 71.81 512 ALA A CA 1
ATOM 3904 C C . ALA A 1 512 ? -5.702 6.628 20.412 1.00 71.81 512 ALA A C 1
ATOM 3906 O O . ALA A 1 512 ? -4.990 7.237 19.614 1.00 71.81 512 ALA A O 1
ATOM 3907 N N . ASP A 1 513 ? -5.216 6.093 21.536 1.00 75.44 513 ASP A N 1
ATOM 3908 C CA . ASP A 1 513 ? -3.817 6.202 21.972 1.00 75.44 513 ASP A CA 1
ATOM 3909 C C . ASP A 1 513 ? -2.862 5.553 20.946 1.00 75.44 513 ASP A C 1
ATOM 3911 O O . ASP A 1 513 ? -1.799 6.102 20.637 1.00 75.44 513 ASP A O 1
ATOM 3915 N N . ALA A 1 514 ? -3.245 4.414 20.356 1.00 68.00 514 ALA A N 1
ATOM 3916 C CA . ALA A 1 514 ? -2.475 3.762 19.295 1.00 68.00 514 ALA A CA 1
ATOM 3917 C C . ALA A 1 514 ? -2.397 4.625 18.023 1.00 68.00 514 ALA A C 1
ATOM 3919 O O . ALA A 1 514 ? -1.311 4.808 17.464 1.00 68.00 514 ALA A O 1
ATOM 3920 N N . LEU A 1 515 ? -3.522 5.201 17.581 1.00 65.50 515 LEU A N 1
ATOM 3921 C CA . LEU A 1 515 ? -3.556 6.105 16.425 1.00 65.50 515 LEU A CA 1
ATOM 3922 C C . LEU A 1 515 ? -2.758 7.391 16.671 1.00 65.50 515 LEU A C 1
ATOM 3924 O O . LEU A 1 515 ? -2.065 7.857 15.765 1.00 65.50 515 LEU A O 1
ATOM 3928 N N . GLU A 1 516 ? -2.806 7.946 17.882 1.00 73.56 516 GLU A N 1
ATOM 3929 C CA . GLU A 1 516 ? -1.975 9.084 18.288 1.00 73.56 516 GLU A CA 1
ATOM 3930 C C . GLU A 1 516 ? -0.483 8.729 18.258 1.00 73.56 516 GLU A C 1
ATOM 3932 O O . GLU A 1 516 ? 0.320 9.488 17.710 1.00 73.56 516 GLU A O 1
ATOM 3937 N N . GLY A 1 517 ? -0.104 7.556 18.774 1.00 67.44 517 GLY A N 1
ATOM 3938 C CA . GLY A 1 517 ? 1.269 7.051 18.721 1.00 67.44 517 GLY A CA 1
ATOM 3939 C C . GLY A 1 517 ? 1.785 6.900 17.288 1.00 67.44 517 GLY A C 1
ATOM 3940 O O . GLY A 1 517 ? 2.883 7.366 16.970 1.00 67.44 517 GLY A O 1
ATOM 3941 N N . ILE A 1 518 ? 0.976 6.317 16.397 1.00 68.88 518 ILE A N 1
ATOM 3942 C CA . ILE A 1 518 ? 1.293 6.198 14.966 1.00 68.88 518 ILE A CA 1
ATOM 3943 C C . ILE A 1 518 ? 1.412 7.585 14.324 1.00 68.88 518 ILE A C 1
ATOM 3945 O O . ILE A 1 518 ? 2.376 7.838 13.602 1.00 68.88 518 ILE A O 1
ATOM 3949 N N . SER A 1 519 ? 0.477 8.497 14.606 1.00 69.50 519 SER A N 1
ATOM 3950 C CA . SER A 1 519 ? 0.480 9.869 14.081 1.00 69.50 519 SER A CA 1
ATOM 3951 C C . SER A 1 519 ? 1.733 10.645 14.507 1.00 69.50 519 SER A C 1
ATOM 3953 O O . SER A 1 519 ? 2.397 11.271 13.678 1.00 69.50 519 SER A O 1
ATOM 3955 N N . SER A 1 520 ? 2.125 10.526 15.777 1.00 75.88 520 SER A N 1
ATOM 3956 C CA . SER A 1 520 ? 3.344 11.129 16.325 1.00 75.88 520 SER A CA 1
ATOM 3957 C C . SER A 1 520 ? 4.603 10.597 15.634 1.00 75.88 520 SER A C 1
ATOM 3959 O O . SER A 1 520 ? 5.388 11.379 15.092 1.00 75.88 520 SER A O 1
ATOM 3961 N N . LYS A 1 521 ? 4.752 9.265 15.532 1.00 83.00 521 LYS A N 1
ATOM 3962 C CA . LYS A 1 521 ? 5.857 8.638 14.784 1.00 83.00 521 LYS A CA 1
ATOM 3963 C C . LYS A 1 521 ? 5.876 9.092 13.324 1.00 83.00 521 LYS A C 1
ATOM 3965 O O . LYS A 1 521 ? 6.947 9.395 12.807 1.00 83.00 521 LYS A O 1
ATOM 3970 N N . LYS A 1 522 ? 4.714 9.194 12.668 1.00 80.69 522 LYS A N 1
ATOM 3971 C CA . LYS A 1 522 ? 4.597 9.672 11.281 1.00 80.69 522 LYS A CA 1
ATOM 3972 C C . LYS A 1 522 ? 5.100 11.110 11.136 1.00 80.69 522 LYS A C 1
ATOM 3974 O O . LYS A 1 522 ? 5.843 11.390 10.198 1.00 80.69 522 LYS A O 1
ATOM 3979 N N . SER A 1 523 ? 4.756 11.998 12.070 1.00 76.88 523 SER A N 1
ATOM 3980 C CA . SER A 1 523 ? 5.245 13.385 12.082 1.00 76.88 523 SER A CA 1
ATOM 3981 C C . SER A 1 523 ? 6.759 13.453 12.285 1.00 76.88 523 SER A C 1
ATOM 3983 O O . SER A 1 523 ? 7.461 14.086 11.501 1.00 76.88 523 SER A O 1
ATOM 3985 N N . THR A 1 524 ? 7.298 12.752 13.285 1.00 84.12 524 THR A N 1
ATOM 3986 C CA . THR A 1 524 ? 8.748 12.743 13.536 1.00 84.12 524 THR A CA 1
ATOM 3987 C C . THR A 1 524 ? 9.524 12.097 12.387 1.00 84.12 524 THR A C 1
ATOM 3989 O O . THR A 1 524 ? 10.585 12.586 12.003 1.00 84.12 524 THR A O 1
ATOM 3992 N N . LEU A 1 525 ? 8.996 11.027 11.785 1.00 90.50 525 LEU A N 1
ATOM 3993 C CA . LEU A 1 525 ? 9.564 10.423 10.580 1.00 90.50 525 LEU A CA 1
ATOM 3994 C C . LEU A 1 525 ? 9.599 11.435 9.427 1.00 90.50 525 LEU A C 1
ATOM 3996 O O . LEU A 1 525 ? 10.630 11.573 8.768 1.00 90.50 525 LEU A O 1
ATOM 4000 N N . ALA A 1 526 ? 8.508 12.176 9.221 1.00 83.56 526 ALA A N 1
ATOM 4001 C CA . ALA A 1 526 ? 8.436 13.221 8.209 1.00 83.56 526 ALA A CA 1
ATOM 4002 C C . ALA A 1 526 ? 9.487 14.319 8.432 1.00 83.56 526 ALA A C 1
ATOM 4004 O O . ALA A 1 526 ? 10.136 14.734 7.475 1.00 83.56 526 ALA A O 1
ATOM 4005 N N . GLU A 1 527 ? 9.716 14.742 9.676 1.00 83.94 527 GLU A N 1
ATOM 4006 C CA . GLU A 1 527 ? 10.764 15.710 10.030 1.00 83.94 527 GLU A CA 1
ATOM 4007 C C . GLU A 1 527 ? 12.176 15.171 9.751 1.00 83.94 527 GLU A C 1
ATOM 4009 O O . GLU A 1 527 ? 13.006 15.873 9.165 1.00 83.94 527 GLU A O 1
ATOM 4014 N N . ILE A 1 528 ? 12.453 13.912 10.117 1.00 91.00 528 ILE A N 1
ATOM 4015 C CA . ILE A 1 528 ? 13.747 13.250 9.875 1.00 91.00 528 ILE A CA 1
ATOM 4016 C C . ILE A 1 528 ? 14.068 13.194 8.374 1.00 91.00 528 ILE A C 1
ATOM 4018 O O . ILE A 1 528 ? 15.214 13.450 7.978 1.00 91.00 528 ILE A O 1
ATOM 4022 N N . LEU A 1 529 ? 13.073 12.836 7.557 1.00 92.88 529 LEU A N 1
ATOM 4023 C CA . LEU A 1 529 ? 13.205 12.689 6.107 1.00 92.88 529 LEU A CA 1
ATOM 4024 C C . LEU A 1 529 ? 13.291 14.055 5.407 1.00 92.88 529 LEU A C 1
ATOM 4026 O O . LEU A 1 529 ? 14.196 14.270 4.593 1.00 92.88 529 LEU A O 1
ATOM 4030 N N . ALA A 1 530 ? 12.433 15.007 5.791 1.00 85.88 530 ALA A N 1
ATOM 4031 C CA . ALA A 1 530 ? 12.442 16.377 5.273 1.00 85.88 530 ALA A CA 1
ATOM 4032 C C . ALA A 1 530 ? 13.779 17.079 5.541 1.00 85.88 530 ALA A C 1
ATOM 4034 O O . ALA A 1 530 ? 14.349 17.693 4.639 1.00 85.88 530 ALA A O 1
ATOM 4035 N N . GLY A 1 531 ? 14.331 16.927 6.752 1.00 84.25 531 GLY A N 1
ATOM 4036 C CA . GLY A 1 531 ? 15.610 17.523 7.152 1.00 84.25 531 GLY A CA 1
ATOM 4037 C C . GLY A 1 531 ? 16.823 17.059 6.333 1.00 84.25 531 GLY A C 1
ATOM 4038 O O . GLY A 1 531 ? 17.911 17.605 6.497 1.00 84.25 531 GLY A O 1
ATOM 4039 N N . ARG A 1 532 ? 16.655 16.064 5.450 1.00 87.12 532 ARG A N 1
ATOM 4040 C CA . ARG A 1 532 ? 17.691 15.524 4.550 1.00 87.12 532 ARG A CA 1
ATOM 4041 C C . ARG A 1 532 ? 17.349 15.625 3.068 1.00 87.12 532 ARG A C 1
ATOM 4043 O O . ARG A 1 532 ? 18.051 15.029 2.250 1.00 87.12 532 ARG A O 1
ATOM 4050 N N . ALA A 1 533 ? 16.280 16.344 2.723 1.00 87.44 533 ALA A N 1
ATOM 4051 C CA . ALA A 1 533 ?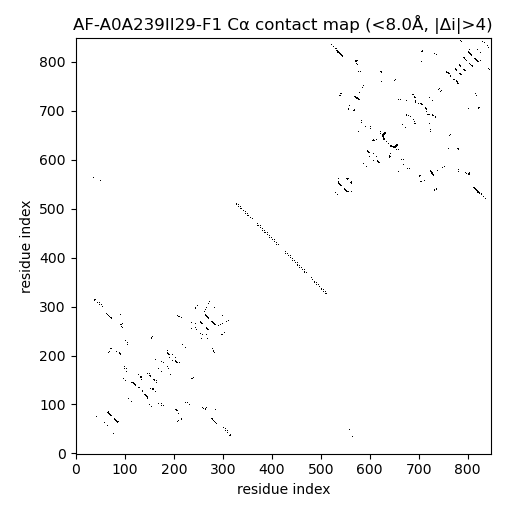 15.775 16.425 1.355 1.00 87.44 533 ALA A CA 1
ATOM 4052 C C . ALA A 1 533 ? 15.555 15.035 0.722 1.00 87.44 533 ALA A C 1
ATOM 4054 O O . ALA A 1 533 ? 15.854 14.822 -0.452 1.00 87.44 533 ALA A O 1
ATOM 4055 N N . ILE A 1 534 ? 15.075 14.068 1.513 1.00 94.50 534 ILE A N 1
ATOM 4056 C CA . ILE A 1 534 ? 14.692 12.746 1.013 1.00 94.50 534 ILE A CA 1
ATOM 4057 C C . ILE A 1 534 ? 13.280 12.867 0.438 1.00 94.50 534 ILE A C 1
ATOM 4059 O O . ILE A 1 534 ? 12.377 13.192 1.204 1.00 94.50 534 ILE A O 1
ATOM 4063 N N . PRO A 1 535 ? 13.048 12.621 -0.864 1.00 90.31 535 PRO A N 1
ATOM 4064 C CA . PRO A 1 535 ? 11.730 12.872 -1.435 1.00 90.31 535 PRO A CA 1
ATOM 4065 C C . PRO A 1 535 ? 10.667 11.859 -1.057 1.00 90.31 535 PRO A C 1
ATOM 4067 O O . PRO A 1 535 ? 9.523 12.257 -0.876 1.00 90.31 535 PRO A O 1
ATOM 4070 N N . GLY A 1 536 ? 11.024 10.582 -0.944 1.00 95.19 536 GLY A N 1
ATOM 4071 C CA . GLY A 1 536 ? 10.077 9.509 -0.699 1.00 95.19 536 GLY A CA 1
ATOM 4072 C C . GLY A 1 536 ? 10.676 8.327 0.054 1.00 95.19 536 GLY A C 1
ATOM 4073 O O . GLY A 1 536 ? 11.852 7.977 -0.111 1.00 95.19 536 GLY A O 1
ATOM 4074 N N . ALA A 1 537 ? 9.856 7.709 0.900 1.00 98.19 537 ALA A N 1
ATOM 4075 C CA . ALA A 1 537 ? 10.234 6.513 1.638 1.00 98.19 537 ALA A CA 1
ATOM 4076 C C . ALA A 1 537 ? 9.027 5.648 2.011 1.00 98.19 537 ALA A C 1
ATOM 4078 O O . ALA A 1 537 ? 7.933 6.169 2.232 1.00 98.19 537 ALA A O 1
ATOM 4079 N N . GLN A 1 538 ? 9.276 4.349 2.161 1.00 98.38 538 GLN A N 1
ATOM 4080 C CA . GLN A 1 538 ? 8.420 3.428 2.904 1.00 98.38 538 GLN A CA 1
ATOM 4081 C C . GLN A 1 538 ? 9.173 2.915 4.135 1.00 98.38 538 GLN A C 1
ATOM 4083 O O . GLN A 1 538 ? 10.344 2.537 4.042 1.00 98.38 538 GLN A O 1
ATOM 4088 N N . VAL A 1 539 ? 8.502 2.879 5.284 1.00 98.38 539 VAL A N 1
ATOM 4089 C CA . VAL A 1 539 ? 8.987 2.245 6.516 1.00 98.38 539 VAL A CA 1
ATOM 4090 C C . VAL A 1 539 ? 7.930 1.263 6.996 1.00 98.38 539 VAL A C 1
ATOM 4092 O O . VAL A 1 539 ? 6.775 1.641 7.176 1.00 98.38 539 VAL A O 1
ATOM 4095 N N . VAL A 1 540 ? 8.328 0.021 7.243 1.00 98.31 540 VAL A N 1
ATOM 4096 C CA . VAL A 1 540 ? 7.477 -0.994 7.869 1.00 98.31 540 VAL A CA 1
ATOM 4097 C C . VAL A 1 540 ? 8.145 -1.445 9.151 1.00 98.31 540 VAL A C 1
ATOM 4099 O O . VAL A 1 540 ? 9.292 -1.882 9.127 1.00 98.31 540 VAL A O 1
ATOM 4102 N N . TYR A 1 541 ? 7.441 -1.294 10.267 1.00 98.00 541 TYR A N 1
ATOM 4103 C CA . TYR A 1 541 ? 7.887 -1.684 11.597 1.00 98.00 541 TYR A CA 1
ATOM 4104 C C . TYR A 1 541 ? 6.942 -2.748 12.141 1.00 98.00 541 TYR A C 1
ATOM 4106 O O . TYR A 1 541 ? 5.743 -2.507 12.245 1.00 98.00 541 TYR A O 1
ATOM 4114 N N . THR A 1 542 ? 7.478 -3.907 12.509 1.00 97.50 542 THR A N 1
ATOM 4115 C CA . THR A 1 542 ? 6.687 -5.015 13.045 1.00 97.50 542 THR A CA 1
ATOM 4116 C C . THR A 1 542 ? 7.188 -5.371 14.434 1.00 97.50 542 THR A C 1
ATOM 4118 O O . THR A 1 542 ? 8.386 -5.570 14.629 1.00 97.50 542 THR A O 1
ATOM 4121 N N . LYS A 1 543 ? 6.284 -5.471 15.411 1.00 94.88 543 LYS A N 1
ATOM 4122 C CA . LYS A 1 543 ? 6.589 -5.914 16.776 1.00 94.88 543 LYS A CA 1
ATOM 4123 C C . LYS A 1 543 ? 5.491 -6.809 17.319 1.00 94.88 543 LYS A C 1
ATOM 4125 O O . LYS A 1 543 ? 4.319 -6.450 17.276 1.00 94.88 543 LYS A O 1
ATOM 4130 N N . ASP A 1 544 ? 5.878 -7.975 17.830 1.00 89.81 544 ASP A N 1
ATOM 4131 C CA . ASP A 1 544 ? 4.960 -8.961 18.414 1.00 89.81 544 ASP A CA 1
ATOM 4132 C C . ASP A 1 544 ? 3.801 -9.347 17.467 1.00 89.81 544 ASP A C 1
ATOM 4134 O O . ASP A 1 544 ? 2.707 -9.700 17.898 1.00 89.81 544 ASP A O 1
ATOM 4138 N N . GLY A 1 545 ? 4.060 -9.315 16.153 1.00 84.62 545 GLY A N 1
ATOM 4139 C CA . GLY A 1 545 ? 3.079 -9.599 15.098 1.00 84.62 545 GLY A CA 1
ATOM 4140 C C . GLY A 1 545 ? 2.184 -8.417 14.703 1.00 84.62 545 GLY A C 1
ATOM 4141 O O . GLY A 1 545 ? 1.362 -8.570 13.805 1.00 84.62 545 GLY A O 1
ATOM 4142 N N . VAL A 1 546 ? 2.338 -7.250 15.333 1.00 84.50 546 VAL A N 1
ATOM 4143 C CA . VAL A 1 546 ? 1.655 -6.008 14.948 1.00 84.50 546 VAL A CA 1
ATOM 4144 C C . VAL A 1 546 ? 2.545 -5.225 13.990 1.00 84.50 546 VAL A C 1
ATOM 4146 O O . VAL A 1 546 ? 3.678 -4.901 14.339 1.00 84.50 546 VAL A O 1
ATOM 4149 N N . THR A 1 547 ? 2.027 -4.908 12.802 1.00 88.31 547 THR A N 1
ATOM 4150 C CA . THR A 1 547 ? 2.754 -4.191 11.746 1.00 88.31 547 THR A CA 1
ATOM 4151 C C . THR A 1 547 ? 2.228 -2.766 11.584 1.00 88.31 547 THR A C 1
ATOM 4153 O O . THR A 1 547 ? 1.051 -2.553 11.298 1.00 88.31 547 THR A O 1
ATOM 4156 N N . GLU A 1 548 ? 3.119 -1.790 11.713 1.00 89.44 548 GLU A N 1
ATOM 4157 C CA . GLU A 1 548 ? 2.906 -0.377 11.406 1.00 89.44 548 GLU A CA 1
ATOM 4158 C C . GLU A 1 548 ? 3.577 -0.049 10.058 1.00 89.44 548 GLU A C 1
ATOM 4160 O O . GLU A 1 548 ? 4.736 -0.404 9.832 1.00 89.44 548 GLU A O 1
ATOM 4165 N N . LYS A 1 549 ? 2.864 0.641 9.161 1.00 90.19 549 LYS A N 1
ATOM 4166 C CA . LYS A 1 549 ? 3.356 1.045 7.833 1.00 90.19 549 LYS A CA 1
ATOM 4167 C C . LYS A 1 549 ? 3.347 2.563 7.711 1.00 90.19 549 LYS A C 1
ATOM 4169 O O . LYS A 1 549 ? 2.423 3.222 8.194 1.00 90.19 549 LYS A O 1
ATOM 4174 N N . TYR A 1 550 ? 4.388 3.108 7.099 1.00 90.12 550 TYR A N 1
ATOM 4175 C CA . TYR A 1 550 ? 4.562 4.541 6.927 1.00 90.12 550 TYR A CA 1
ATOM 4176 C C . TYR A 1 550 ? 5.051 4.864 5.526 1.00 90.12 550 TYR A C 1
ATOM 4178 O O . TYR A 1 550 ? 6.173 4.524 5.148 1.00 90.12 550 TYR A O 1
ATOM 4186 N N . GLU A 1 551 ? 4.241 5.626 4.809 1.00 92.25 551 GLU A N 1
ATOM 4187 C CA . GLU A 1 551 ? 4.566 6.204 3.518 1.00 92.25 551 GLU A CA 1
ATOM 4188 C C . GLU A 1 551 ? 4.860 7.691 3.704 1.00 92.25 551 GLU A C 1
ATOM 4190 O O . GLU A 1 551 ? 4.121 8.432 4.370 1.00 92.25 551 GLU A O 1
ATOM 4195 N N . TYR A 1 552 ? 5.960 8.138 3.112 1.00 91.44 552 TYR A N 1
ATOM 4196 C CA . TYR A 1 552 ? 6.368 9.530 3.153 1.00 91.44 552 TYR A CA 1
ATOM 4197 C C . TYR A 1 552 ? 6.646 10.053 1.753 1.00 91.44 552 TYR A C 1
ATOM 4199 O O . TYR A 1 552 ? 7.350 9.414 0.974 1.00 91.44 552 TYR A O 1
ATOM 4207 N N . GLY A 1 553 ? 6.157 11.266 1.496 1.00 87.31 553 GLY A N 1
ATOM 4208 C CA . GLY A 1 553 ? 6.566 12.090 0.370 1.00 87.31 553 GLY A CA 1
ATOM 4209 C C . GLY A 1 553 ? 6.129 11.549 -0.989 1.00 87.31 553 GLY A C 1
ATOM 4210 O O . GLY A 1 553 ? 4.992 11.110 -1.155 1.00 87.31 553 GLY A O 1
ATOM 4211 N N . VAL A 1 554 ? 7.012 11.652 -1.979 1.00 78.19 554 VAL A N 1
ATOM 4212 C CA . VAL A 1 554 ? 6.725 11.377 -3.391 1.00 78.19 554 VAL A CA 1
ATOM 4213 C C . VAL A 1 554 ? 7.648 10.308 -3.950 1.00 78.19 554 VAL A C 1
ATOM 4215 O O . VAL A 1 554 ? 8.856 10.324 -3.711 1.00 78.19 554 VAL A O 1
ATOM 4218 N N . GLN A 1 555 ? 7.090 9.398 -4.745 1.00 85.00 555 GLN A N 1
ATOM 4219 C CA . GLN A 1 555 ? 7.873 8.386 -5.450 1.00 85.00 555 GLN A CA 1
ATOM 4220 C C . GLN A 1 555 ? 8.727 9.020 -6.561 1.00 85.00 555 GLN A C 1
ATOM 4222 O O . GLN A 1 555 ? 9.739 8.445 -6.961 1.00 85.00 555 GLN A O 1
ATOM 4227 N N . ASN A 1 556 ? 8.348 10.219 -7.027 1.00 75.94 556 ASN A N 1
ATOM 4228 C CA . ASN A 1 556 ? 9.044 10.977 -8.061 1.00 75.94 556 ASN A CA 1
ATOM 4229 C C . ASN A 1 556 ? 8.758 12.492 -7.936 1.00 75.94 556 ASN A C 1
ATOM 4231 O O . ASN A 1 556 ? 7.628 12.921 -8.171 1.00 75.94 556 ASN A O 1
ATOM 4235 N N . THR A 1 557 ? 9.769 13.311 -7.603 1.00 69.31 557 THR A N 1
ATOM 4236 C CA . THR A 1 557 ? 9.640 14.779 -7.445 1.00 69.31 557 THR A CA 1
ATOM 4237 C C . THR A 1 557 ? 9.295 15.494 -8.732 1.00 69.31 557 THR A C 1
ATOM 4239 O O . THR A 1 557 ? 8.659 16.548 -8.673 1.00 69.31 557 THR A O 1
ATOM 4242 N N . ARG A 1 558 ? 9.666 14.915 -9.885 1.00 65.69 558 ARG A N 1
ATOM 4243 C CA . ARG A 1 558 ? 9.207 15.411 -11.175 1.00 65.69 558 ARG A CA 1
ATOM 4244 C C . ARG A 1 558 ? 7.708 15.275 -11.207 1.00 65.69 558 ARG A C 1
ATOM 4246 O O . ARG A 1 558 ? 7.114 16.321 -11.248 1.00 65.69 558 ARG A O 1
ATOM 4253 N N . THR A 1 559 ? 7.115 14.090 -11.060 1.00 56.78 559 THR A N 1
ATOM 4254 C CA . THR A 1 559 ? 5.652 13.843 -11.185 1.00 56.78 559 THR A CA 1
ATOM 4255 C C . THR A 1 559 ? 4.808 14.400 -10.036 1.00 56.78 559 THR A C 1
ATOM 4257 O O . THR A 1 559 ? 3.707 14.876 -10.259 1.00 56.78 559 THR A O 1
ATOM 4260 N N . GLY A 1 560 ? 5.316 14.393 -8.802 1.00 59.94 560 GLY A N 1
ATOM 4261 C CA . GLY A 1 560 ? 4.527 14.664 -7.599 1.00 59.94 560 GLY A CA 1
ATOM 4262 C C . GLY A 1 560 ? 3.676 13.484 -7.112 1.00 59.94 560 GLY A C 1
ATOM 4263 O O . GLY A 1 560 ? 2.994 13.641 -6.099 1.00 59.94 560 GLY A O 1
ATOM 4264 N N . ILE A 1 561 ? 3.726 12.320 -7.777 1.00 68.12 561 ILE A N 1
ATOM 4265 C CA . ILE A 1 561 ? 3.028 11.105 -7.331 1.00 68.12 561 ILE A CA 1
ATOM 4266 C C . ILE A 1 561 ? 3.520 10.750 -5.929 1.00 68.12 561 ILE A C 1
ATOM 4268 O O . ILE A 1 561 ? 4.728 10.633 -5.693 1.00 68.12 561 ILE A O 1
ATOM 4272 N N . LYS A 1 562 ? 2.584 10.610 -4.989 1.00 78.94 562 LYS A N 1
ATOM 4273 C CA . LYS A 1 562 ? 2.891 10.265 -3.600 1.00 78.94 562 LYS A CA 1
ATOM 4274 C C . LYS A 1 562 ? 3.413 8.837 -3.510 1.00 78.94 562 LYS A C 1
ATOM 4276 O O . LYS A 1 562 ? 3.035 7.987 -4.304 1.00 78.94 562 LYS A O 1
ATOM 4281 N N . VAL A 1 563 ? 4.263 8.577 -2.523 1.00 82.00 563 VAL A N 1
ATOM 4282 C CA . VAL A 1 563 ? 4.525 7.191 -2.125 1.00 82.00 563 VAL A CA 1
ATOM 4283 C C . VAL A 1 563 ? 3.229 6.620 -1.541 1.00 82.00 563 VAL A C 1
ATOM 4285 O O . VAL A 1 563 ? 2.664 7.205 -0.617 1.00 82.00 563 VAL A O 1
ATOM 4288 N N . ALA A 1 564 ? 2.768 5.508 -2.101 1.00 82.44 564 ALA A N 1
ATOM 4289 C CA . ALA A 1 564 ? 1.637 4.707 -1.646 1.00 82.44 564 ALA A CA 1
ATOM 4290 C C . ALA A 1 564 ? 2.132 3.362 -1.087 1.00 82.44 564 ALA A C 1
ATOM 4292 O O . ALA A 1 564 ? 3.330 3.079 -1.125 1.00 82.44 564 ALA A O 1
ATOM 4293 N N . GLU A 1 565 ? 1.234 2.532 -0.550 1.00 83.81 565 GLU A N 1
ATOM 4294 C CA . GLU A 1 565 ? 1.583 1.216 0.016 1.00 83.81 565 GLU A CA 1
ATOM 4295 C C . GLU A 1 565 ? 2.146 0.257 -1.047 1.00 83.81 565 GLU A C 1
ATOM 4297 O O . GLU A 1 565 ? 3.065 -0.520 -0.780 1.00 83.81 565 GLU A O 1
ATOM 4302 N N . ASP A 1 566 ? 1.632 0.346 -2.270 1.00 89.19 566 ASP A N 1
ATOM 4303 C CA . ASP A 1 566 ? 2.031 -0.470 -3.412 1.00 89.19 566 ASP A CA 1
ATOM 4304 C C . ASP A 1 566 ? 3.127 0.179 -4.273 1.00 89.19 566 ASP A C 1
ATOM 4306 O O . ASP A 1 566 ? 3.507 -0.380 -5.301 1.00 89.19 566 ASP A O 1
ATOM 4310 N N . THR A 1 567 ? 3.684 1.324 -3.849 1.00 92.12 567 THR A N 1
ATOM 4311 C CA . THR A 1 567 ? 4.846 1.915 -4.520 1.00 92.12 567 THR A CA 1
ATOM 4312 C C . THR A 1 567 ? 6.028 0.954 -4.450 1.00 92.12 567 THR A C 1
ATOM 4314 O O . THR A 1 567 ? 6.505 0.592 -3.373 1.00 92.12 567 THR A O 1
ATOM 4317 N N . ILE A 1 568 ? 6.546 0.593 -5.617 1.00 96.88 568 ILE A N 1
ATOM 4318 C CA . ILE A 1 568 ? 7.662 -0.329 -5.782 1.00 96.88 568 ILE A CA 1
ATOM 4319 C C . ILE A 1 568 ? 8.980 0.432 -5.620 1.00 96.88 568 ILE A C 1
ATOM 4321 O O . ILE A 1 568 ? 9.251 1.423 -6.299 1.00 96.88 568 ILE A O 1
ATOM 4325 N N . PHE A 1 569 ? 9.836 -0.062 -4.733 1.00 98.06 569 PHE A N 1
ATOM 4326 C CA . PHE A 1 569 ? 11.197 0.411 -4.519 1.00 98.06 569 PHE A CA 1
ATOM 4327 C C . PHE A 1 569 ? 12.203 -0.651 -4.945 1.00 98.06 569 PHE A C 1
ATOM 4329 O O . PHE A 1 569 ? 11.930 -1.849 -4.953 1.00 98.06 569 PHE A O 1
ATOM 4336 N N . GLN A 1 570 ? 13.429 -0.218 -5.228 1.00 97.31 570 GLN A N 1
ATOM 4337 C CA . GLN A 1 570 ? 14.540 -1.154 -5.347 1.00 97.31 570 GLN A CA 1
ATOM 4338 C C . GLN A 1 570 ? 15.017 -1.576 -3.963 1.00 97.31 570 GLN A C 1
ATOM 4340 O O . GLN A 1 570 ? 15.480 -0.750 -3.176 1.00 97.31 570 GLN A O 1
ATOM 4345 N N . ALA A 1 571 ? 14.989 -2.880 -3.710 1.00 97.81 571 ALA A N 1
ATOM 4346 C CA . ALA A 1 571 ? 15.638 -3.495 -2.559 1.00 97.81 571 ALA A CA 1
ATOM 4347 C C . ALA A 1 571 ? 17.167 -3.474 -2.683 1.00 97.81 571 ALA A C 1
ATOM 4349 O O . ALA A 1 571 ? 17.876 -3.602 -1.680 1.00 97.81 571 ALA A O 1
ATOM 4350 N N . ALA A 1 572 ? 17.700 -3.293 -3.897 1.00 96.62 572 ALA A N 1
ATOM 4351 C CA . ALA A 1 572 ? 19.133 -3.329 -4.145 1.00 96.62 572 ALA A CA 1
ATOM 4352 C C . ALA A 1 572 ? 19.737 -4.603 -3.523 1.00 96.62 572 ALA A C 1
ATOM 4354 O O . ALA A 1 572 ? 19.228 -5.702 -3.736 1.00 96.62 572 ALA A O 1
ATOM 4355 N N . SER A 1 573 ? 20.790 -4.498 -2.714 1.00 97.75 573 SER A N 1
ATOM 4356 C CA . SER A 1 573 ? 21.456 -5.673 -2.137 1.00 97.75 573 SER A CA 1
ATOM 4357 C C . SER A 1 573 ? 20.650 -6.480 -1.111 1.00 97.75 573 SER A C 1
ATOM 4359 O O . SER A 1 573 ? 21.086 -7.579 -0.775 1.00 97.75 573 SER A O 1
ATOM 4361 N N . LEU A 1 574 ? 19.458 -6.037 -0.692 1.00 98.62 574 LEU A N 1
ATOM 4362 C CA . LEU A 1 574 ? 18.516 -6.905 0.035 1.00 98.62 574 LEU A CA 1
ATOM 4363 C C . LEU A 1 574 ? 18.104 -8.135 -0.800 1.00 98.62 574 LEU A C 1
ATOM 4365 O O . LEU A 1 574 ? 17.812 -9.184 -0.232 1.00 98.62 574 LEU A O 1
ATOM 4369 N N . SER A 1 575 ? 18.204 -8.052 -2.135 1.00 98.50 575 SER A N 1
ATOM 4370 C CA . SER A 1 575 ? 18.035 -9.183 -3.066 1.00 98.50 575 SER A CA 1
ATOM 4371 C C . SER A 1 575 ? 18.826 -10.432 -2.646 1.00 98.50 575 SER A C 1
ATOM 4373 O O . SER A 1 575 ? 18.365 -11.556 -2.832 1.00 98.50 575 SER A O 1
ATOM 4375 N N . LYS A 1 576 ? 20.012 -10.249 -2.046 1.00 98.75 576 LYS A N 1
ATOM 4376 C CA . LYS A 1 576 ? 20.896 -11.349 -1.641 1.00 98.75 576 LYS A CA 1
ATOM 4377 C C . LYS A 1 576 ? 20.310 -12.189 -0.519 1.00 98.75 576 LYS A C 1
ATOM 4379 O O . LYS A 1 576 ? 20.519 -13.396 -0.507 1.00 98.75 576 LYS A O 1
ATOM 4384 N N . VAL A 1 577 ? 19.573 -11.574 0.403 1.00 98.75 577 VAL A N 1
ATOM 4385 C CA . VAL A 1 577 ? 18.956 -12.295 1.524 1.00 98.75 577 VAL A CA 1
ATOM 4386 C C . VAL A 1 577 ? 17.874 -13.233 0.991 1.00 98.75 577 VAL A C 1
ATOM 4388 O O . VAL A 1 577 ? 17.840 -14.406 1.348 1.00 98.75 577 VAL A O 1
ATOM 4391 N N . VAL A 1 578 ? 17.068 -12.737 0.052 1.00 98.62 578 VAL A N 1
ATOM 4392 C CA . VAL A 1 578 ? 16.055 -13.517 -0.667 1.00 98.62 578 VAL A CA 1
ATOM 4393 C C . VAL A 1 578 ? 16.690 -14.638 -1.504 1.00 98.62 578 VAL A C 1
ATOM 4395 O O . VAL A 1 578 ? 16.265 -15.785 -1.416 1.00 98.62 578 VAL A O 1
ATOM 4398 N N . GLY A 1 579 ? 17.764 -14.357 -2.246 1.00 98.31 579 GLY A N 1
ATOM 4399 C CA . GLY A 1 579 ? 18.487 -15.392 -2.997 1.00 98.31 579 GLY A CA 1
ATOM 4400 C C . GLY A 1 579 ? 19.150 -16.451 -2.107 1.00 98.31 579 GLY A C 1
ATOM 4401 O O . GLY A 1 579 ? 19.191 -17.626 -2.464 1.00 98.31 579 GLY A O 1
ATOM 4402 N N . SER A 1 580 ? 19.625 -16.059 -0.921 1.00 98.75 580 SER A N 1
ATOM 4403 C CA . SER A 1 580 ? 20.230 -16.984 0.049 1.00 98.75 580 SER A CA 1
ATOM 4404 C C . SER A 1 580 ? 19.221 -18.000 0.564 1.00 98.75 580 SER A C 1
ATOM 4406 O O . SER A 1 580 ? 19.568 -19.168 0.705 1.00 98.75 580 SER A O 1
ATOM 4408 N N . TYR A 1 581 ? 17.970 -17.582 0.778 1.00 98.75 581 TYR A N 1
ATOM 4409 C CA . TYR A 1 581 ? 16.882 -18.486 1.146 1.00 98.75 581 TYR A CA 1
ATOM 4410 C C . TYR A 1 581 ? 16.698 -19.606 0.115 1.00 98.75 581 TYR A C 1
ATOM 4412 O O . TYR A 1 581 ? 16.670 -20.773 0.491 1.00 98.75 581 TYR A O 1
ATOM 4420 N N . VAL A 1 582 ? 16.654 -19.274 -1.182 1.00 98.44 582 VAL A N 1
ATOM 4421 C CA . VAL A 1 582 ? 16.521 -20.281 -2.252 1.00 98.44 582 VAL A CA 1
ATOM 4422 C C . VAL A 1 582 ? 17.695 -21.252 -2.253 1.00 98.44 582 VAL A C 1
ATOM 4424 O O . VAL A 1 582 ? 17.495 -22.458 -2.343 1.00 98.44 582 VAL A O 1
ATOM 4427 N N . VAL A 1 583 ? 18.924 -20.750 -2.118 1.00 98.69 583 VAL A N 1
ATOM 4428 C CA . VAL A 1 583 ? 20.114 -21.614 -2.091 1.00 98.69 583 VAL A CA 1
ATOM 4429 C C . VAL A 1 583 ? 20.063 -22.564 -0.897 1.00 98.69 583 VAL A C 1
ATOM 4431 O O . VAL A 1 583 ? 20.334 -23.747 -1.054 1.00 98.69 583 VAL A O 1
ATOM 4434 N N . LEU A 1 584 ? 19.682 -22.074 0.282 1.00 98.81 584 LEU A N 1
ATOM 4435 C CA . LEU A 1 584 ? 19.549 -22.900 1.482 1.00 98.81 584 LEU A CA 1
ATOM 4436 C C . LEU A 1 584 ? 18.408 -23.915 1.365 1.00 98.81 584 LEU A C 1
ATOM 4438 O O . LEU A 1 584 ? 18.566 -25.053 1.789 1.00 98.81 584 LEU A O 1
ATOM 4442 N N . LYS A 1 585 ? 17.307 -23.560 0.704 1.00 98.50 585 LYS A N 1
ATOM 4443 C CA . LYS A 1 585 ? 16.241 -24.512 0.386 1.00 98.50 585 LYS A CA 1
ATOM 4444 C C . LYS A 1 585 ? 16.744 -25.642 -0.520 1.00 98.50 585 LYS A C 1
ATOM 4446 O O . LYS A 1 585 ? 16.451 -26.807 -0.280 1.00 98.50 585 LYS A O 1
ATOM 4451 N N . ARG A 1 586 ? 17.592 -25.322 -1.503 1.00 98.44 586 ARG A N 1
ATOM 4452 C CA . ARG A 1 586 ? 18.260 -26.319 -2.359 1.00 98.44 586 ARG A CA 1
ATOM 4453 C C . ARG A 1 586 ? 19.266 -27.189 -1.595 1.00 98.44 586 ARG A C 1
ATOM 4455 O O . ARG A 1 586 ? 19.534 -28.308 -2.029 1.00 98.44 586 ARG A O 1
ATOM 4462 N N . VAL A 1 587 ? 19.806 -26.708 -0.472 1.00 98.62 587 VAL A N 1
ATOM 4463 C CA . VAL A 1 587 ? 20.625 -27.520 0.446 1.00 98.62 587 VAL A CA 1
ATOM 4464 C C . VAL A 1 587 ? 19.757 -28.550 1.165 1.00 98.62 587 VAL A C 1
ATOM 4466 O O . VAL A 1 587 ? 20.111 -29.726 1.161 1.00 98.62 587 VAL A O 1
ATOM 4469 N N . ASP A 1 588 ? 18.606 -28.142 1.705 1.00 98.62 588 ASP A N 1
ATOM 4470 C CA . ASP A 1 588 ? 17.648 -29.061 2.345 1.00 98.62 588 ASP A CA 1
ATOM 4471 C C . ASP A 1 588 ? 17.146 -30.135 1.371 1.00 98.62 588 ASP A C 1
ATOM 4473 O O . ASP A 1 588 ? 17.016 -31.308 1.716 1.00 98.62 588 ASP A O 1
ATOM 4477 N N . GLU A 1 589 ? 16.924 -29.752 0.114 1.00 98.31 589 GLU A N 1
ATOM 4478 C CA . GLU A 1 589 ? 16.510 -30.662 -0.958 1.00 98.31 589 GLU A CA 1
ATOM 4479 C C . GLU A 1 589 ? 17.651 -31.567 -1.467 1.00 98.31 589 GLU A C 1
ATOM 4481 O O . GLU A 1 589 ? 17.414 -32.459 -2.285 1.00 98.31 589 GLU A O 1
ATOM 4486 N N . GLY A 1 590 ? 18.890 -31.357 -1.008 1.00 98.12 590 GLY A N 1
ATOM 4487 C CA . GLY A 1 590 ? 20.071 -32.109 -1.442 1.00 98.12 590 GLY A CA 1
ATOM 4488 C C . GLY A 1 590 ? 20.500 -31.832 -2.887 1.00 98.12 590 GLY A C 1
ATOM 4489 O O . GLY A 1 590 ? 21.253 -32.618 -3.462 1.00 98.12 590 GLY A O 1
ATOM 4490 N N . VAL A 1 591 ? 20.023 -30.736 -3.485 1.00 98.25 591 VAL A N 1
ATOM 4491 C CA . VAL A 1 591 ? 20.353 -30.312 -4.858 1.00 98.25 591 VAL A CA 1
ATOM 4492 C C . VAL A 1 591 ? 21.744 -29.680 -4.921 1.00 98.25 591 VAL A C 1
ATOM 4494 O O . VAL A 1 591 ? 22.449 -29.836 -5.918 1.00 98.25 591 VAL A O 1
ATOM 4497 N N . ILE A 1 592 ? 22.153 -28.980 -3.860 1.00 98.31 592 ILE A N 1
ATOM 4498 C CA . ILE A 1 592 ? 23.478 -28.368 -3.746 1.00 98.31 592 ILE A CA 1
ATOM 4499 C C . ILE A 1 592 ? 24.056 -28.585 -2.346 1.00 98.31 592 ILE A C 1
ATOM 4501 O O . ILE A 1 592 ? 23.393 -28.357 -1.340 1.00 98.31 592 ILE A O 1
ATOM 4505 N N . ASP A 1 593 ? 25.319 -28.991 -2.275 1.00 98.62 593 ASP A N 1
ATOM 4506 C CA . ASP A 1 593 ? 26.094 -29.025 -1.034 1.00 98.62 593 ASP A CA 1
ATOM 4507 C C . ASP A 1 593 ? 26.893 -27.721 -0.862 1.00 98.62 593 ASP A C 1
ATOM 4509 O O . ASP A 1 593 ? 27.528 -27.230 -1.799 1.00 98.62 593 ASP A O 1
ATOM 4513 N N . LEU A 1 594 ? 26.866 -27.151 0.349 1.00 98.75 594 LEU A N 1
ATOM 4514 C CA . LEU A 1 594 ? 27.454 -25.837 0.644 1.00 98.75 594 LEU A CA 1
ATOM 4515 C C . LEU A 1 594 ? 28.977 -25.773 0.451 1.00 98.75 594 LEU A C 1
ATOM 4517 O O . LEU A 1 594 ? 29.511 -24.682 0.219 1.00 98.75 594 LEU A O 1
ATOM 4521 N N . ASP A 1 595 ? 29.668 -26.904 0.572 1.00 98.62 595 ASP A N 1
ATOM 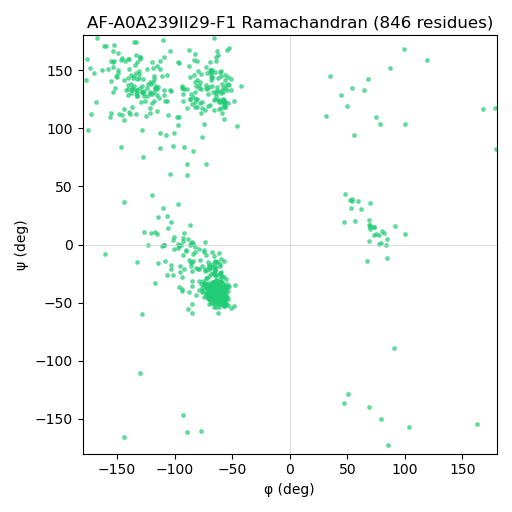4522 C CA . ASP A 1 595 ? 31.129 -26.999 0.610 1.00 98.62 595 ASP A CA 1
ATOM 4523 C C . ASP A 1 595 ? 31.720 -27.671 -0.638 1.00 98.62 595 ASP A C 1
ATOM 4525 O O . ASP A 1 595 ? 32.940 -27.722 -0.803 1.00 98.62 595 ASP A O 1
ATOM 4529 N N . THR A 1 596 ? 30.864 -28.097 -1.563 1.00 98.81 596 THR A N 1
ATOM 4530 C CA . THR A 1 596 ? 31.266 -28.545 -2.895 1.00 98.81 596 THR A CA 1
ATOM 4531 C C . THR A 1 596 ? 31.548 -27.330 -3.794 1.00 98.81 596 THR A C 1
ATOM 4533 O O . THR A 1 596 ? 30.770 -26.365 -3.797 1.00 98.81 596 THR A O 1
ATOM 4536 N N . PRO A 1 597 ? 32.658 -27.315 -4.557 1.00 98.69 597 PRO A N 1
ATOM 4537 C CA . PRO A 1 597 ? 32.958 -26.219 -5.471 1.00 98.69 597 PRO A CA 1
ATOM 4538 C C . PRO A 1 597 ? 31.849 -26.003 -6.509 1.00 98.69 597 PRO A C 1
ATOM 4540 O O . PRO A 1 597 ? 31.395 -26.944 -7.154 1.00 98.69 597 PRO A O 1
ATOM 4543 N N . LEU A 1 598 ? 31.454 -24.745 -6.737 1.00 98.69 598 LEU A N 1
ATOM 4544 C CA . LEU A 1 598 ? 30.398 -24.393 -7.700 1.00 98.69 598 LEU A CA 1
ATOM 4545 C C . LEU A 1 598 ? 30.728 -24.842 -9.128 1.00 98.69 598 LEU A C 1
ATOM 4547 O O . LEU A 1 598 ? 29.820 -25.106 -9.914 1.00 98.69 598 LEU A O 1
ATOM 4551 N N . TRP A 1 599 ? 32.021 -24.954 -9.442 1.00 98.38 599 TRP A N 1
ATOM 4552 C CA . TRP A 1 599 ? 32.519 -25.473 -10.713 1.00 98.38 599 TRP A CA 1
ATOM 4553 C C . TRP A 1 599 ? 32.036 -26.897 -11.013 1.00 98.38 599 TRP A C 1
ATOM 4555 O O . TRP A 1 599 ? 31.812 -27.219 -12.175 1.00 98.38 599 TRP A O 1
ATOM 4565 N N . GLU A 1 600 ? 31.847 -27.736 -9.990 1.00 98.38 600 GLU A N 1
ATOM 4566 C CA . GLU A 1 600 ? 31.380 -29.119 -10.167 1.00 98.38 600 GLU A CA 1
ATOM 4567 C C . GLU A 1 600 ? 29.898 -29.194 -10.567 1.00 98.38 600 GLU A C 1
ATOM 4569 O O . GLU A 1 600 ? 29.475 -30.177 -11.169 1.00 98.38 600 GLU A O 1
ATOM 4574 N N . TYR A 1 601 ? 29.125 -28.141 -10.280 1.00 98.44 601 TYR A N 1
ATOM 4575 C CA . TYR A 1 601 ? 27.721 -28.019 -10.681 1.00 98.44 601 TYR A CA 1
ATOM 4576 C C . TYR A 1 601 ? 27.553 -27.264 -12.000 1.00 98.44 601 TYR A C 1
ATOM 4578 O O . TYR A 1 601 ? 26.695 -27.607 -12.806 1.00 98.44 601 TYR A O 1
ATOM 4586 N N . TYR A 1 602 ? 28.336 -26.203 -12.205 1.00 98.19 602 TYR A N 1
ATOM 4587 C CA . TYR A 1 602 ? 28.241 -25.329 -13.368 1.00 98.19 602 TYR A CA 1
ATOM 4588 C C . TYR A 1 602 ? 29.628 -24.809 -13.764 1.00 98.19 602 TYR A C 1
ATOM 4590 O O . TYR A 1 602 ? 30.221 -23.969 -13.078 1.00 98.19 602 TYR A O 1
ATOM 4598 N N . GLU A 1 603 ? 30.121 -25.266 -14.917 1.00 97.62 603 GLU A N 1
ATOM 4599 C CA . GLU A 1 603 ? 31.397 -24.849 -15.512 1.00 97.62 603 GLU A CA 1
ATOM 4600 C C . GLU A 1 603 ? 31.313 -23.422 -16.089 1.00 97.62 603 GLU A C 1
ATOM 4602 O O . GLU A 1 603 ? 31.319 -23.191 -17.300 1.00 97.62 603 GLU A O 1
ATOM 4607 N N . SER A 1 604 ? 31.195 -22.429 -15.205 1.00 95.88 604 SER A N 1
ATOM 4608 C CA . SER A 1 604 ? 30.985 -21.032 -15.586 1.00 95.88 604 SER A CA 1
ATOM 4609 C C . SER A 1 604 ? 32.121 -20.489 -16.466 1.00 95.88 604 SER A C 1
ATOM 4611 O O . SER A 1 604 ? 33.291 -20.523 -16.059 1.00 95.88 604 SER A O 1
ATOM 4613 N N . PRO A 1 605 ? 31.814 -19.853 -17.615 1.00 95.44 605 PRO A N 1
ATOM 4614 C CA . PRO A 1 605 ? 32.825 -19.204 -18.451 1.00 95.44 605 PRO A CA 1
ATOM 4615 C C . PRO A 1 605 ? 33.667 -18.173 -17.690 1.00 95.44 605 PRO A C 1
ATOM 4617 O O . PRO A 1 605 ? 34.848 -17.988 -17.986 1.00 95.44 605 PRO A O 1
ATOM 4620 N N . ARG A 1 606 ? 33.088 -17.532 -16.665 1.00 94.81 606 ARG A N 1
ATOM 4621 C CA . ARG A 1 606 ? 33.774 -16.504 -15.872 1.00 94.81 606 ARG A CA 1
ATOM 4622 C C . ARG A 1 606 ? 34.830 -17.076 -14.925 1.00 94.81 606 ARG A C 1
ATOM 4624 O O . ARG A 1 606 ? 35.729 -16.337 -14.542 1.00 94.81 606 ARG A O 1
ATOM 4631 N N . THR A 1 607 ? 34.769 -18.357 -14.563 1.00 96.69 607 THR A N 1
ATOM 4632 C CA . THR A 1 607 ? 35.756 -19.012 -13.678 1.00 96.69 607 THR A CA 1
ATOM 4633 C C . THR A 1 607 ? 36.669 -19.994 -14.417 1.00 96.69 607 THR A C 1
ATOM 4635 O O . THR A 1 607 ? 37.709 -20.376 -13.886 1.00 96.69 607 THR A O 1
ATOM 4638 N N . ALA A 1 608 ? 36.333 -20.378 -15.655 1.00 95.12 608 ALA A N 1
ATOM 4639 C CA . ALA A 1 608 ? 37.024 -21.422 -16.419 1.00 95.12 608 ALA A CA 1
ATOM 4640 C C . ALA A 1 608 ? 38.542 -21.214 -16.575 1.00 95.12 608 ALA A C 1
ATOM 4642 O O . ALA A 1 608 ? 39.305 -22.183 -16.565 1.00 95.12 608 ALA A O 1
ATOM 4643 N N . GLY A 1 609 ? 38.987 -19.959 -16.683 1.00 93.38 609 GLY A N 1
ATOM 4644 C CA . GLY A 1 609 ? 40.395 -19.599 -16.870 1.00 93.38 609 GLY A CA 1
ATOM 4645 C C . GLY A 1 609 ? 41.233 -19.488 -15.590 1.00 93.38 609 GLY A C 1
ATOM 4646 O O . GLY A 1 609 ? 42.397 -19.104 -15.684 1.00 93.38 609 GLY A O 1
ATOM 4647 N N . ASN A 1 610 ? 40.677 -19.758 -14.402 1.00 96.00 610 ASN A N 1
ATOM 4648 C CA . ASN A 1 610 ? 41.379 -19.558 -13.131 1.00 96.00 610 ASN A CA 1
ATOM 4649 C C . ASN A 1 610 ? 41.125 -20.708 -12.143 1.00 96.00 610 ASN A C 1
ATOM 4651 O O . ASN A 1 610 ? 40.034 -20.838 -11.598 1.00 96.00 610 ASN A O 1
ATOM 4655 N N . GLU A 1 611 ? 42.161 -21.500 -11.852 1.00 97.19 611 GLU A N 1
ATOM 4656 C CA . GLU A 1 611 ? 42.067 -22.661 -10.951 1.00 97.19 611 GLU A CA 1
ATOM 4657 C C . GLU A 1 611 ? 41.626 -22.300 -9.529 1.00 97.19 611 GLU A C 1
ATOM 4659 O O . GLU A 1 611 ? 40.908 -23.064 -8.897 1.00 97.19 611 GLU A O 1
ATOM 4664 N N . LEU A 1 612 ? 41.991 -21.116 -9.034 1.00 96.69 612 LEU A N 1
ATOM 4665 C CA . LEU A 1 612 ? 41.576 -20.658 -7.711 1.00 96.69 612 LEU A CA 1
ATOM 4666 C C . LEU A 1 612 ? 40.101 -20.227 -7.700 1.00 96.69 612 LEU A C 1
ATOM 4668 O O . LEU A 1 612 ? 39.407 -20.414 -6.708 1.00 96.69 612 LEU A O 1
ATOM 4672 N N . ALA A 1 613 ? 39.593 -19.681 -8.807 1.00 97.44 613 ALA A N 1
ATOM 4673 C CA . ALA A 1 613 ? 38.173 -19.359 -8.943 1.00 97.44 613 ALA A CA 1
ATOM 4674 C C . ALA A 1 613 ? 37.298 -20.623 -8.964 1.00 97.44 613 ALA A C 1
ATOM 4676 O O . ALA A 1 613 ? 36.177 -20.597 -8.459 1.00 97.44 613 ALA A O 1
ATOM 4677 N N . LYS A 1 614 ? 37.818 -21.733 -9.505 1.00 98.25 614 LYS A N 1
ATOM 4678 C CA . LYS A 1 614 ? 37.118 -23.027 -9.554 1.00 98.25 614 LYS A CA 1
ATOM 4679 C C . LYS A 1 614 ? 36.913 -23.665 -8.182 1.00 98.25 614 LYS A C 1
ATOM 4681 O O . LYS A 1 614 ? 36.032 -24.503 -8.060 1.00 98.25 614 LYS A O 1
ATOM 4686 N N . THR A 1 615 ? 37.668 -23.267 -7.152 1.00 98.38 615 THR A N 1
ATOM 4687 C CA . THR A 1 615 ? 37.516 -23.810 -5.788 1.00 98.38 615 THR A CA 1
ATOM 4688 C C . THR A 1 615 ? 36.458 -23.088 -4.951 1.00 98.38 615 THR A C 1
ATOM 4690 O O . THR A 1 615 ? 36.290 -23.415 -3.779 1.00 98.38 615 THR A O 1
ATOM 4693 N N . VAL A 1 616 ? 35.792 -22.060 -5.488 1.00 98.75 616 VAL A N 1
ATOM 4694 C CA . VAL A 1 616 ? 34.780 -21.293 -4.746 1.00 98.75 616 VAL A CA 1
ATOM 4695 C C . VAL A 1 616 ? 33.521 -22.136 -4.536 1.00 98.75 616 VAL A C 1
ATOM 4697 O O . VAL A 1 616 ? 32.976 -22.686 -5.490 1.00 98.75 616 VAL A O 1
ATOM 4700 N N . THR A 1 617 ? 33.041 -22.202 -3.294 1.00 98.88 617 THR A N 1
ATOM 4701 C CA . THR A 1 617 ? 31.835 -22.950 -2.895 1.00 98.88 617 THR A CA 1
ATOM 4702 C C . THR A 1 617 ? 30.643 -22.019 -2.645 1.00 98.88 617 THR A C 1
ATOM 4704 O O . THR A 1 617 ? 30.809 -20.801 -2.497 1.00 98.88 617 THR A O 1
ATOM 4707 N N . ALA A 1 618 ? 29.431 -22.578 -2.540 1.00 98.81 618 ALA A N 1
ATOM 4708 C CA . ALA A 1 618 ? 28.237 -21.808 -2.179 1.00 98.81 618 ALA A CA 1
ATOM 4709 C C . ALA A 1 618 ? 28.383 -21.134 -0.801 1.00 98.81 618 ALA A C 1
ATOM 4711 O O . ALA A 1 618 ? 28.054 -19.953 -0.659 1.00 98.81 618 ALA A O 1
ATOM 4712 N N . ARG A 1 619 ? 28.963 -21.824 0.195 1.00 98.81 619 ARG A N 1
ATOM 4713 C CA . ARG A 1 619 ? 29.251 -21.244 1.519 1.00 98.81 619 ARG A CA 1
ATOM 4714 C C . ARG A 1 619 ? 30.119 -19.997 1.411 1.00 98.81 619 ARG A C 1
ATOM 4716 O O . ARG A 1 619 ? 29.808 -18.991 2.044 1.00 98.81 619 ARG A O 1
ATOM 4723 N N . MET A 1 620 ? 31.172 -20.053 0.592 1.00 98.75 620 MET A N 1
ATOM 4724 C CA . MET A 1 620 ? 32.090 -18.929 0.392 1.00 98.75 620 MET A CA 1
ATOM 4725 C C . MET A 1 620 ? 31.410 -17.732 -0.275 1.00 98.75 620 MET A C 1
ATOM 4727 O O . MET A 1 620 ? 31.754 -16.588 0.020 1.00 98.75 620 MET A O 1
ATOM 4731 N N . VAL A 1 621 ? 30.450 -17.968 -1.174 1.00 98.75 621 VAL A N 1
ATOM 4732 C CA . VAL A 1 621 ? 29.634 -16.892 -1.753 1.00 98.75 621 VAL A CA 1
ATOM 4733 C C . VAL A 1 621 ? 28.763 -16.245 -0.681 1.00 98.75 621 VAL A C 1
ATOM 4735 O O . VAL A 1 621 ? 28.827 -15.027 -0.502 1.00 98.75 621 VAL A O 1
ATOM 4738 N N . LEU A 1 622 ? 27.985 -17.054 0.042 1.00 98.75 622 LEU A N 1
ATOM 4739 C CA . LEU A 1 622 ? 27.006 -16.583 1.023 1.00 98.75 622 LEU A CA 1
ATOM 4740 C C . LEU A 1 622 ? 27.670 -15.822 2.179 1.00 98.75 622 LEU A C 1
ATOM 4742 O O . LEU A 1 622 ? 27.145 -14.802 2.625 1.00 98.75 622 LEU A O 1
ATOM 4746 N N . ASN A 1 623 ? 28.848 -16.262 2.628 1.00 97.88 623 ASN A N 1
ATOM 4747 C CA . ASN A 1 623 ? 29.611 -15.57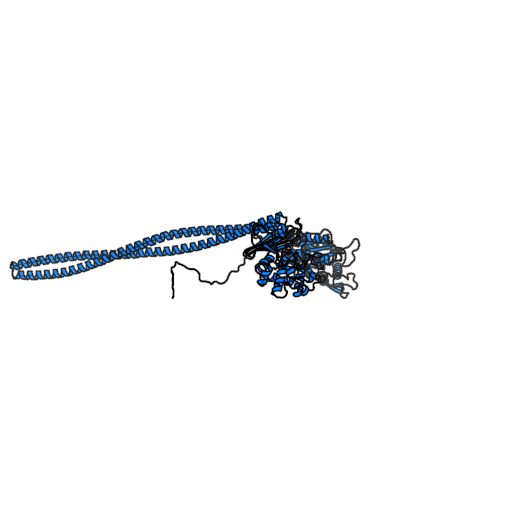4 3.671 1.00 97.88 623 ASN A CA 1
ATOM 4748 C C . ASN A 1 623 ? 30.639 -14.552 3.143 1.00 97.88 623 ASN A C 1
ATOM 4750 O O . ASN A 1 623 ? 31.462 -14.051 3.904 1.00 97.88 623 ASN A O 1
ATOM 4754 N N . HIS A 1 624 ? 30.609 -14.229 1.844 1.00 97.69 624 HIS A N 1
ATOM 4755 C CA . HIS A 1 624 ? 31.518 -13.273 1.203 1.00 97.69 624 HIS A CA 1
ATOM 4756 C C . HIS A 1 624 ? 33.014 -13.564 1.423 1.00 97.69 624 HIS A C 1
ATOM 4758 O O . HIS A 1 624 ? 33.813 -12.644 1.573 1.00 97.69 624 HIS A O 1
ATOM 4764 N N . THR A 1 625 ? 33.435 -14.827 1.402 1.00 97.75 625 THR A N 1
ATOM 4765 C CA . THR A 1 625 ? 34.856 -15.212 1.495 1.00 97.75 625 THR A CA 1
ATOM 4766 C C . THR A 1 625 ? 35.468 -15.680 0.173 1.00 97.75 625 THR A C 1
ATOM 4768 O O . THR A 1 625 ? 36.568 -16.225 0.156 1.00 97.75 625 THR A O 1
ATOM 4771 N N . THR A 1 626 ? 34.807 -15.431 -0.960 1.00 97.88 626 THR A N 1
ATOM 4772 C CA . THR A 1 626 ? 35.266 -15.864 -2.297 1.00 97.88 626 THR A CA 1
ATOM 4773 C C . THR A 1 626 ? 36.586 -15.233 -2.745 1.00 97.88 626 THR A C 1
ATOM 4775 O O . THR A 1 626 ? 37.318 -15.829 -3.528 1.00 97.88 626 THR A O 1
ATOM 4778 N N . GLY A 1 627 ? 36.873 -14.007 -2.300 1.00 96.06 627 GLY A N 1
ATOM 4779 C CA . GLY A 1 627 ? 37.952 -13.181 -2.843 1.00 96.06 627 GLY A CA 1
ATOM 4780 C C . GLY A 1 627 ? 37.633 -12.508 -4.178 1.00 96.06 627 GLY A C 1
ATOM 4781 O O . GLY A 1 627 ? 38.486 -11.795 -4.705 1.00 96.06 627 GLY A O 1
ATOM 4782 N N . PHE A 1 628 ? 36.433 -12.697 -4.729 1.00 96.88 628 PHE A N 1
ATOM 4783 C CA . PHE A 1 628 ? 36.011 -12.018 -5.950 1.00 96.88 628 PHE A CA 1
ATOM 4784 C C . PHE A 1 628 ? 35.792 -10.515 -5.722 1.00 96.88 628 PHE A C 1
ATOM 4786 O O . PHE A 1 628 ? 35.397 -10.104 -4.628 1.00 96.88 628 PHE A O 1
ATOM 4793 N N . PRO A 1 629 ? 36.011 -9.676 -6.752 1.00 93.62 629 PRO A N 1
ATOM 4794 C CA . PRO A 1 629 ? 35.606 -8.276 -6.699 1.00 93.62 629 PRO A CA 1
ATOM 4795 C C . PRO A 1 629 ? 34.079 -8.152 -6.581 1.00 93.62 629 PRO A C 1
ATOM 4797 O O . PRO A 1 629 ? 33.335 -9.110 -6.798 1.00 93.62 629 PRO A O 1
ATOM 4800 N N . ASN A 1 630 ? 33.599 -6.953 -6.247 1.00 93.06 630 ASN A N 1
ATOM 4801 C CA . ASN A 1 630 ? 32.161 -6.703 -6.210 1.00 93.06 630 ASN A CA 1
ATOM 4802 C C . ASN A 1 630 ? 31.533 -6.703 -7.610 1.00 93.06 630 ASN A C 1
ATOM 4804 O O . ASN A 1 630 ? 30.477 -7.305 -7.771 1.00 93.06 630 ASN A O 1
ATOM 4808 N N . TRP A 1 631 ? 32.209 -6.061 -8.575 1.00 94.06 631 TRP A N 1
ATOM 4809 C CA . TRP A 1 631 ? 31.798 -5.943 -9.980 1.00 94.06 631 TRP A CA 1
ATOM 4810 C C . TRP A 1 631 ? 33.019 -5.921 -10.921 1.00 94.06 631 TRP A C 1
ATOM 4812 O O . TRP A 1 631 ? 33.520 -4.853 -11.286 1.00 94.06 631 TRP A O 1
ATOM 4822 N N . ALA A 1 632 ? 33.542 -7.091 -11.291 1.00 91.50 632 ALA A N 1
ATOM 4823 C CA . ALA A 1 632 ? 34.640 -7.254 -12.241 1.00 91.50 632 ALA A CA 1
ATOM 4824 C C . ALA A 1 632 ? 34.263 -6.639 -13.594 1.00 91.50 632 ALA A C 1
ATOM 4826 O O . ALA A 1 632 ? 33.371 -7.130 -14.274 1.00 91.50 632 ALA A O 1
ATOM 4827 N N . GLY A 1 633 ? 34.946 -5.563 -13.989 1.00 86.81 633 GLY A N 1
ATOM 4828 C CA . GLY A 1 633 ? 34.671 -4.878 -15.255 1.00 86.81 633 GLY A CA 1
ATOM 4829 C C . GLY A 1 633 ? 33.331 -4.131 -15.307 1.00 86.81 633 GLY A C 1
ATOM 4830 O O . GLY A 1 633 ? 32.923 -3.729 -16.393 1.00 86.81 633 GLY A O 1
ATOM 4831 N N . GLY A 1 634 ? 32.668 -3.922 -14.162 1.00 87.50 634 GLY A N 1
ATOM 4832 C CA . GLY A 1 634 ? 31.383 -3.226 -14.059 1.00 87.50 634 GLY A CA 1
ATOM 4833 C C . GLY A 1 634 ? 30.169 -4.156 -13.955 1.00 87.50 634 GLY A C 1
ATOM 4834 O O . GLY A 1 634 ? 30.258 -5.368 -14.138 1.00 87.50 634 GLY A O 1
ATOM 4835 N N . VAL A 1 635 ? 29.017 -3.574 -13.620 1.00 83.81 635 VAL A N 1
ATOM 4836 C CA . VAL A 1 635 ? 27.747 -4.303 -13.497 1.00 83.81 635 VAL A CA 1
ATOM 4837 C C . VAL A 1 635 ? 27.343 -4.876 -14.859 1.00 83.81 635 VAL A C 1
ATOM 4839 O O . VAL A 1 635 ? 27.360 -4.160 -15.856 1.00 83.81 635 VAL A O 1
ATOM 4842 N N . GLY A 1 636 ? 26.974 -6.160 -14.898 1.00 78.88 636 GLY A N 1
ATOM 4843 C CA . GLY A 1 636 ? 26.570 -6.849 -16.132 1.00 78.88 636 GLY A CA 1
ATOM 4844 C C . GLY A 1 636 ? 27.727 -7.264 -17.049 1.00 78.88 636 GLY A C 1
ATOM 4845 O O . GLY A 1 636 ? 27.481 -7.698 -18.168 1.00 78.88 636 GLY A O 1
ATOM 4846 N N . SER A 1 637 ? 28.978 -7.129 -16.600 1.00 87.38 637 SER A N 1
ATOM 4847 C CA . SER A 1 637 ? 30.160 -7.531 -17.364 1.00 87.38 637 SER A CA 1
ATOM 4848 C C . SER A 1 637 ? 30.451 -9.029 -17.235 1.00 87.38 637 SER A C 1
ATOM 4850 O O . SER A 1 637 ? 30.426 -9.587 -16.138 1.00 87.38 637 SER A O 1
ATOM 4852 N N . ASP A 1 638 ? 30.848 -9.659 -18.342 1.00 88.19 638 ASP A N 1
ATOM 4853 C CA . ASP A 1 638 ? 31.309 -11.055 -18.381 1.00 88.19 638 ASP A CA 1
ATOM 4854 C C . ASP A 1 638 ? 32.810 -11.204 -18.085 1.00 88.19 638 ASP A C 1
ATOM 4856 O O . ASP A 1 638 ? 33.421 -12.237 -18.369 1.00 88.19 638 ASP A O 1
ATOM 4860 N N . THR A 1 639 ? 33.435 -10.177 -17.502 1.00 93.75 639 THR A N 1
ATOM 4861 C CA . THR A 1 639 ? 34.863 -10.209 -17.159 1.00 93.75 639 THR A CA 1
ATOM 4862 C C . THR A 1 639 ? 35.175 -11.437 -16.291 1.00 93.75 639 THR A C 1
ATOM 4864 O O . THR A 1 639 ? 34.447 -11.679 -15.314 1.00 93.75 639 THR A O 1
ATOM 4867 N N . PRO A 1 640 ? 36.242 -12.205 -16.605 1.00 95.31 640 PRO A N 1
ATOM 4868 C CA . PRO A 1 640 ? 36.655 -13.349 -15.802 1.00 95.31 640 PRO A CA 1
ATOM 4869 C C . PRO A 1 640 ? 36.868 -12.989 -14.331 1.00 95.31 640 PRO A C 1
ATOM 4871 O O . PRO A 1 640 ? 37.449 -11.954 -13.997 1.00 95.31 640 PRO A O 1
ATOM 4874 N N . LEU A 1 641 ? 36.412 -13.868 -13.445 1.00 96.44 641 LEU A N 1
ATOM 4875 C CA . LEU A 1 641 ? 36.524 -13.710 -12.005 1.00 96.44 641 LEU A CA 1
ATOM 4876 C C . LEU A 1 641 ? 37.884 -14.211 -11.525 1.00 96.44 641 LEU A C 1
ATOM 4878 O O . LEU A 1 641 ? 38.246 -15.374 -11.695 1.00 96.44 641 LEU A O 1
ATOM 4882 N N . VAL A 1 642 ? 38.635 -13.312 -10.892 1.00 96.12 642 VAL A N 1
ATOM 4883 C CA . VAL A 1 642 ? 39.960 -13.587 -10.333 1.00 96.12 642 VAL A CA 1
ATOM 4884 C C . VAL A 1 642 ? 39.916 -13.289 -8.834 1.00 96.12 642 VAL A C 1
ATOM 4886 O O . VAL A 1 642 ? 39.751 -12.122 -8.470 1.00 96.12 642 VAL A O 1
ATOM 4889 N N . PRO A 1 643 ? 40.046 -14.301 -7.955 1.00 96.75 643 PRO A N 1
ATOM 4890 C CA . PRO A 1 643 ? 40.131 -14.065 -6.520 1.00 96.75 643 PRO A CA 1
ATOM 4891 C C . PRO A 1 643 ? 41.374 -13.241 -6.163 1.00 96.75 643 PRO A C 1
ATOM 4893 O O . PRO A 1 643 ? 42.484 -13.560 -6.587 1.00 96.75 643 PRO A O 1
ATOM 4896 N N . ALA A 1 644 ? 41.208 -12.202 -5.347 1.00 94.88 644 ALA A N 1
ATOM 4897 C CA . ALA A 1 644 ? 42.308 -11.371 -4.850 1.00 94.88 644 ALA A CA 1
ATOM 4898 C C . ALA A 1 644 ? 43.091 -12.028 -3.692 1.00 94.88 644 ALA A C 1
ATOM 4900 O O . ALA A 1 644 ? 44.176 -11.573 -3.325 1.00 94.88 644 ALA A O 1
ATOM 4901 N N . TRP A 1 645 ? 42.548 -13.091 -3.101 1.00 94.88 645 TRP A N 1
ATOM 4902 C CA . TRP A 1 645 ? 43.170 -13.925 -2.072 1.00 94.88 645 TRP A CA 1
ATOM 4903 C C . TRP A 1 645 ? 42.599 -15.344 -2.145 1.00 94.88 645 TRP A C 1
ATOM 4905 O O . TRP A 1 645 ? 41.634 -15.589 -2.865 1.00 94.88 645 TRP A O 1
ATOM 4915 N N . THR A 1 646 ? 43.186 -16.277 -1.393 1.00 97.44 646 THR A N 1
ATOM 4916 C CA . THR A 1 646 ? 42.698 -17.659 -1.302 1.00 97.44 646 THR A CA 1
ATOM 4917 C C . THR A 1 646 ? 41.240 -17.689 -0.820 1.00 97.44 646 THR A C 1
ATOM 4919 O O . THR A 1 646 ? 40.984 -17.209 0.292 1.00 97.44 646 THR A O 1
ATOM 4922 N N . PRO A 1 647 ? 40.295 -18.251 -1.598 1.00 98.00 647 PRO A N 1
ATOM 4923 C CA . PRO A 1 647 ? 38.903 -18.385 -1.185 1.00 98.00 647 PRO A CA 1
ATOM 4924 C C . PRO A 1 647 ? 38.766 -19.041 0.196 1.00 98.00 647 PRO A C 1
ATOM 4926 O O . PRO A 1 647 ? 39.551 -19.913 0.565 1.00 98.00 647 PRO A O 1
ATOM 4929 N N . GLY A 1 648 ? 37.808 -18.571 0.990 1.00 96.69 648 GLY A N 1
ATOM 4930 C CA . GLY A 1 648 ? 37.568 -19.010 2.366 1.00 96.69 648 GLY A CA 1
ATOM 4931 C C . GLY A 1 648 ? 38.421 -18.315 3.435 1.00 96.69 648 GLY A C 1
ATOM 4932 O O . GLY A 1 648 ? 38.130 -18.459 4.617 1.00 96.69 648 GLY A O 1
ATOM 4933 N N . THR A 1 649 ? 39.461 -17.549 3.072 1.00 94.88 649 THR A N 1
ATOM 4934 C CA . THR A 1 649 ? 40.417 -17.019 4.075 1.00 94.88 649 THR A CA 1
ATOM 4935 C C . THR A 1 649 ? 40.132 -15.606 4.580 1.00 94.88 649 THR A C 1
ATOM 4937 O O . THR A 1 649 ? 40.606 -15.246 5.657 1.00 94.88 649 THR A O 1
ATOM 4940 N N . LYS A 1 650 ? 39.406 -14.776 3.819 1.00 92.94 650 LYS A N 1
ATOM 4941 C CA . LYS A 1 650 ? 39.088 -13.386 4.195 1.00 92.94 650 LYS A CA 1
ATOM 4942 C C . LYS A 1 650 ? 37.746 -12.956 3.629 1.00 92.94 650 LYS A C 1
ATOM 4944 O O . LYS A 1 650 ? 37.385 -13.376 2.532 1.00 92.94 650 LYS A O 1
ATOM 4949 N N . PHE A 1 651 ? 37.079 -12.058 4.347 1.00 93.50 651 PHE A N 1
ATOM 4950 C CA . PHE A 1 651 ? 35.865 -11.393 3.890 1.00 93.50 651 PHE A CA 1
ATOM 4951 C C . PHE A 1 651 ? 36.158 -10.353 2.798 1.00 93.50 651 PHE A C 1
ATOM 4953 O O . PHE A 1 651 ? 37.065 -9.530 2.936 1.00 93.50 651 PHE A O 1
ATOM 4960 N N . GLY A 1 652 ? 35.348 -10.365 1.746 1.00 94.06 652 GLY A N 1
ATOM 4961 C CA . GLY A 1 652 ? 35.289 -9.375 0.679 1.00 94.06 652 GLY A CA 1
ATOM 4962 C C . GLY A 1 652 ? 33.912 -9.405 0.031 1.00 94.06 652 GLY A C 1
ATOM 4963 O O . GLY A 1 652 ? 33.555 -10.365 -0.649 1.00 94.06 652 GLY A O 1
ATOM 4964 N N . TYR A 1 653 ? 33.137 -8.344 0.260 1.00 94.62 653 TYR A N 1
ATOM 4965 C CA . TYR A 1 653 ? 31.775 -8.224 -0.250 1.00 94.62 653 TYR A CA 1
ATOM 4966 C C . TYR A 1 653 ? 31.746 -8.335 -1.782 1.00 94.62 653 TYR A C 1
ATOM 4968 O O . TYR A 1 653 ? 32.429 -7.572 -2.470 1.00 94.62 653 TYR A O 1
ATOM 4976 N N . SER A 1 654 ? 30.949 -9.271 -2.310 1.00 96.31 654 SER A N 1
ATOM 4977 C CA . SER A 1 654 ? 30.928 -9.576 -3.744 1.00 96.31 654 SER A CA 1
ATOM 4978 C C . SER A 1 654 ? 29.523 -9.823 -4.299 1.00 96.31 654 SER A C 1
ATOM 4980 O O . SER A 1 654 ? 28.871 -10.812 -3.961 1.00 96.31 654 SER A O 1
ATOM 4982 N N . GLY A 1 655 ? 29.071 -8.928 -5.182 1.00 96.50 655 GLY A N 1
ATOM 4983 C CA . GLY A 1 655 ? 27.889 -9.100 -6.024 1.00 96.50 655 GLY A CA 1
ATOM 4984 C C . GLY A 1 655 ? 28.107 -10.139 -7.120 1.00 96.50 655 GLY A C 1
ATOM 4985 O O . GLY A 1 655 ? 27.229 -10.969 -7.342 1.00 96.50 655 GLY A O 1
ATOM 4986 N N . ASP A 1 656 ? 29.296 -10.170 -7.726 1.00 96.69 656 ASP A N 1
ATOM 4987 C CA . ASP A 1 656 ? 29.680 -11.200 -8.698 1.00 96.69 656 ASP A CA 1
ATOM 4988 C C . ASP A 1 656 ? 29.594 -12.624 -8.142 1.00 96.69 656 ASP A C 1
ATOM 4990 O O . ASP A 1 656 ? 29.145 -13.522 -8.849 1.00 96.69 656 ASP A O 1
ATOM 4994 N N . GLY A 1 657 ? 29.987 -12.840 -6.882 1.00 97.69 657 GLY A N 1
ATOM 4995 C CA . GLY A 1 657 ? 29.834 -14.141 -6.229 1.00 97.69 657 GLY A CA 1
ATOM 4996 C C . GLY A 1 657 ? 28.370 -14.579 -6.176 1.00 97.69 657 GLY A C 1
ATOM 4997 O O . GLY A 1 657 ? 28.049 -15.704 -6.545 1.00 97.69 657 GLY A O 1
ATOM 4998 N N . PHE A 1 658 ? 27.473 -13.671 -5.785 1.00 98.38 658 PHE A N 1
ATOM 4999 C CA . PHE A 1 658 ? 26.033 -13.935 -5.754 1.00 98.38 658 PHE A CA 1
ATOM 5000 C C . PHE A 1 658 ? 25.446 -14.159 -7.148 1.00 98.38 658 PHE A C 1
ATOM 5002 O O . PHE A 1 658 ? 24.595 -15.026 -7.314 1.00 98.38 658 PHE A O 1
ATOM 5009 N N . PHE A 1 659 ? 25.915 -13.428 -8.160 1.00 97.12 659 PHE A N 1
ATOM 5010 C CA . PHE A 1 659 ? 25.470 -13.656 -9.531 1.00 97.12 659 PHE A CA 1
ATOM 5011 C C . PHE A 1 659 ? 25.982 -14.991 -10.089 1.00 97.12 659 PHE A C 1
ATOM 5013 O O . PHE A 1 659 ? 25.234 -15.690 -10.761 1.00 97.12 659 PHE A O 1
ATOM 5020 N N . LEU A 1 660 ? 27.214 -15.403 -9.765 1.00 97.81 660 LEU A N 1
ATOM 5021 C CA . LEU A 1 660 ? 27.699 -16.751 -10.080 1.00 97.81 660 LEU A CA 1
ATOM 5022 C C . LEU A 1 660 ? 26.799 -17.815 -9.439 1.00 97.81 660 LEU A C 1
ATOM 5024 O O . LEU A 1 660 ? 26.393 -18.748 -10.124 1.00 97.81 660 LEU A O 1
ATOM 5028 N N . LEU A 1 661 ? 26.448 -17.639 -8.163 1.00 98.38 661 LEU A N 1
ATOM 5029 C CA . LEU A 1 661 ? 25.567 -18.556 -7.441 1.00 98.38 661 LEU A CA 1
ATOM 5030 C C . LEU A 1 661 ? 24.160 -18.611 -8.051 1.00 98.38 661 LEU A C 1
ATOM 5032 O O . LEU A 1 661 ? 23.638 -19.704 -8.236 1.00 98.38 661 LEU A O 1
ATOM 5036 N N . GLN A 1 662 ? 23.589 -17.471 -8.456 1.00 97.94 662 GLN A N 1
ATOM 5037 C CA . GLN A 1 662 ? 22.353 -17.437 -9.245 1.00 97.94 662 GLN A CA 1
ATOM 5038 C C . GLN A 1 662 ? 22.476 -18.296 -10.506 1.00 97.94 662 GLN A C 1
ATOM 5040 O O . GLN A 1 662 ? 21.629 -19.151 -10.737 1.00 97.94 662 GLN A O 1
ATOM 5045 N N . ARG A 1 663 ? 23.527 -18.096 -11.315 1.00 97.56 663 ARG A N 1
ATOM 5046 C CA . ARG A 1 663 ? 23.721 -18.841 -12.574 1.00 97.56 663 ARG A CA 1
ATOM 5047 C C . ARG A 1 663 ? 23.880 -20.343 -12.330 1.00 97.56 663 ARG A C 1
ATOM 5049 O O . ARG A 1 663 ? 23.392 -21.133 -13.132 1.00 97.56 663 ARG A O 1
ATOM 5056 N N . THR A 1 664 ? 24.521 -20.736 -11.228 1.00 98.50 664 THR A N 1
ATOM 5057 C CA . THR A 1 664 ? 24.597 -22.143 -10.816 1.00 98.50 664 THR A CA 1
ATOM 5058 C C . THR A 1 664 ? 23.214 -22.702 -10.482 1.00 98.50 664 THR A C 1
ATOM 5060 O O . THR A 1 664 ? 22.876 -23.770 -10.979 1.00 98.50 664 THR A O 1
ATOM 5063 N N . ILE A 1 665 ? 22.388 -21.987 -9.709 1.00 98.44 665 ILE A N 1
ATOM 5064 C CA . ILE A 1 665 ? 21.020 -22.440 -9.407 1.00 98.44 665 ILE A CA 1
ATOM 5065 C C . ILE A 1 665 ? 20.151 -22.489 -10.670 1.00 98.44 665 ILE A C 1
ATOM 5067 O O . ILE A 1 665 ? 19.459 -23.475 -10.875 1.00 98.44 665 ILE A O 1
ATOM 5071 N N . GLU A 1 666 ? 20.232 -21.501 -11.564 1.00 97.88 666 GLU A N 1
ATOM 5072 C CA . GLU A 1 666 ? 19.525 -21.533 -12.858 1.00 97.88 666 GLU A CA 1
ATOM 5073 C C . GLU A 1 666 ? 19.917 -22.751 -13.703 1.00 97.88 666 GLU A C 1
ATOM 5075 O O . GLU A 1 666 ? 19.070 -23.350 -14.365 1.00 97.88 666 GLU A O 1
ATOM 5080 N N . HIS A 1 667 ? 21.202 -23.124 -13.686 1.00 98.19 667 HIS A N 1
ATOM 5081 C CA . HIS A 1 667 ? 21.689 -24.311 -14.382 1.00 98.19 667 HIS A CA 1
ATOM 5082 C C . HIS A 1 667 ? 21.115 -25.603 -13.787 1.00 98.19 667 HIS A C 1
ATOM 5084 O O . HIS A 1 667 ? 20.700 -26.480 -14.541 1.00 98.19 667 HIS A O 1
ATOM 5090 N N . LEU A 1 668 ? 21.071 -25.704 -12.455 1.00 98.00 668 LEU A N 1
ATOM 5091 C CA . LEU A 1 668 ? 20.550 -26.875 -11.743 1.00 98.00 668 LEU A CA 1
ATOM 5092 C C . LEU A 1 668 ? 19.024 -27.000 -11.857 1.00 98.00 668 LEU A C 1
ATOM 5094 O O . LEU A 1 668 ? 18.519 -28.095 -12.091 1.00 98.00 668 LEU A O 1
ATOM 5098 N N . ASP A 1 669 ? 18.299 -25.887 -11.741 1.00 96.25 669 ASP A N 1
ATOM 5099 C CA . ASP A 1 669 ? 16.834 -25.852 -11.812 1.00 96.25 669 ASP A CA 1
ATOM 5100 C C . ASP A 1 669 ? 16.316 -25.912 -13.264 1.00 96.25 669 ASP A C 1
ATOM 5102 O O . ASP A 1 669 ? 15.152 -26.239 -13.499 1.00 96.25 669 ASP A O 1
ATOM 5106 N N . GLY A 1 670 ? 17.150 -25.567 -14.253 1.00 97.06 670 GLY A N 1
ATOM 5107 C CA . GLY A 1 670 ? 16.776 -25.535 -15.670 1.00 97.06 670 GLY A CA 1
ATOM 5108 C C . GLY A 1 670 ? 15.802 -24.411 -16.048 1.00 97.06 670 GLY A C 1
ATOM 5109 O O . GLY A 1 670 ? 15.191 -24.468 -17.116 1.00 97.06 670 GLY A O 1
ATOM 5110 N N . LYS A 1 671 ? 15.646 -23.393 -15.193 1.00 95.44 671 LYS A N 1
ATOM 5111 C CA . LYS A 1 671 ? 14.733 -22.253 -15.380 1.00 95.44 671 LYS A CA 1
ATOM 5112 C C . LYS A 1 671 ? 15.367 -20.935 -14.908 1.00 95.44 671 LYS A C 1
ATOM 5114 O O . LYS A 1 671 ? 16.325 -20.970 -14.133 1.00 95.44 671 LYS A O 1
ATOM 5119 N N . PRO A 1 672 ? 14.877 -19.767 -15.370 1.00 95.31 672 PRO A N 1
ATOM 5120 C CA . PRO A 1 672 ? 15.374 -18.470 -14.911 1.00 95.31 672 PRO A CA 1
ATOM 5121 C C . PRO A 1 672 ? 15.186 -18.284 -13.402 1.00 95.31 672 PRO A C 1
ATOM 5123 O O . PRO A 1 672 ? 14.161 -18.683 -12.853 1.00 95.31 672 PRO A O 1
ATOM 5126 N N . PHE A 1 673 ? 16.124 -17.608 -12.734 1.00 96.38 673 PHE A N 1
ATOM 5127 C CA . PHE A 1 673 ? 16.078 -17.459 -11.274 1.00 96.38 673 PHE A CA 1
ATOM 5128 C C . PHE A 1 673 ? 14.859 -16.669 -10.795 1.00 96.38 673 PHE A C 1
ATOM 5130 O O . PHE A 1 673 ? 14.342 -16.931 -9.715 1.00 96.38 673 PHE A O 1
ATOM 5137 N N . GLU A 1 674 ? 14.375 -15.736 -11.620 1.00 95.19 674 GLU A N 1
ATOM 5138 C CA . GLU A 1 674 ? 13.131 -15.011 -11.358 1.00 95.19 674 GLU A CA 1
ATOM 5139 C C . GLU A 1 674 ? 11.942 -15.959 -11.203 1.00 95.19 674 GLU A C 1
ATOM 5141 O O . GLU A 1 674 ? 11.151 -15.813 -10.279 1.00 95.19 674 GLU A O 1
ATOM 5146 N N . GLN A 1 675 ? 11.858 -16.985 -12.051 1.00 95.69 675 GLN A N 1
ATOM 5147 C CA . GLN A 1 675 ? 10.806 -17.988 -11.947 1.00 95.69 675 GLN A CA 1
ATOM 5148 C C . GLN A 1 675 ? 10.954 -18.812 -10.660 1.00 95.69 675 GLN A C 1
ATOM 5150 O O . GLN A 1 675 ? 9.962 -19.075 -9.985 1.00 95.69 675 GLN A O 1
ATOM 5155 N N . THR A 1 676 ? 12.183 -19.179 -10.275 1.00 96.56 676 THR A N 1
ATOM 5156 C CA . THR A 1 676 ? 12.430 -19.844 -8.985 1.00 96.56 676 THR A CA 1
ATOM 5157 C C . THR A 1 676 ? 11.981 -18.973 -7.810 1.00 96.56 676 THR A C 1
ATOM 5159 O O . THR A 1 676 ? 11.331 -19.474 -6.899 1.00 96.56 676 THR A O 1
ATOM 5162 N N . LEU A 1 677 ? 12.280 -17.673 -7.815 1.00 97.69 677 LEU A N 1
ATOM 5163 C CA . LEU A 1 677 ? 11.843 -16.773 -6.746 1.00 97.69 677 LEU A CA 1
ATOM 5164 C C . LEU A 1 677 ? 10.331 -16.574 -6.716 1.00 97.69 677 LEU A C 1
ATOM 5166 O O . LEU A 1 677 ? 9.757 -16.566 -5.629 1.00 97.69 677 LEU A O 1
ATOM 5170 N N . GLN A 1 678 ? 9.690 -16.458 -7.877 1.00 96.88 678 GLN A N 1
ATOM 5171 C CA . GLN A 1 678 ? 8.240 -16.350 -7.973 1.00 96.88 678 GLN A CA 1
ATOM 5172 C C . GLN A 1 678 ? 7.557 -17.550 -7.299 1.00 96.88 678 GLN A C 1
ATOM 5174 O O . GLN A 1 678 ? 6.751 -17.367 -6.386 1.00 96.88 678 GLN A O 1
ATOM 5179 N N . GLU A 1 679 ? 7.944 -18.766 -7.688 1.00 97.00 679 GLU A N 1
ATOM 5180 C CA . GLU A 1 679 ? 7.324 -20.016 -7.231 1.00 97.00 679 GLU A CA 1
ATOM 5181 C C . GLU A 1 679 ? 7.660 -20.357 -5.768 1.00 97.00 679 GLU A C 1
ATOM 5183 O O . GLU A 1 679 ? 6.821 -20.889 -5.042 1.00 97.00 679 GLU A O 1
ATOM 5188 N N . GLU A 1 680 ? 8.883 -20.063 -5.317 1.00 96.56 680 GLU A N 1
ATOM 5189 C CA . GLU A 1 680 ? 9.392 -20.547 -4.025 1.00 96.56 680 GLU A CA 1
ATOM 5190 C C . GLU A 1 680 ? 9.382 -19.489 -2.918 1.00 96.56 680 GLU A C 1
ATOM 5192 O O . GLU A 1 680 ? 9.499 -19.835 -1.741 1.00 96.56 680 GLU A O 1
ATOM 5197 N N . VAL A 1 681 ? 9.271 -18.207 -3.277 1.00 98.25 681 VAL A N 1
ATOM 5198 C CA . VAL A 1 681 ? 9.350 -17.084 -2.333 1.00 98.25 681 VAL A CA 1
ATOM 5199 C C . VAL A 1 681 ? 8.158 -16.151 -2.487 1.00 98.25 681 VAL A C 1
ATOM 5201 O O . VAL A 1 681 ? 7.410 -15.961 -1.527 1.00 98.25 681 VAL A O 1
ATOM 5204 N N . PHE A 1 682 ? 7.957 -15.559 -3.665 1.00 98.25 682 PHE A N 1
ATOM 5205 C CA . PHE A 1 682 ? 7.006 -14.460 -3.800 1.00 98.25 682 PHE A CA 1
ATOM 5206 C C . PHE A 1 682 ? 5.562 -14.937 -3.656 1.00 98.25 682 PHE A C 1
ATOM 5208 O O . PHE A 1 682 ? 4.815 -14.368 -2.859 1.00 98.25 682 PHE A O 1
ATOM 5215 N N . GLU A 1 683 ? 5.170 -16.020 -4.324 1.00 97.50 683 GLU A N 1
ATOM 5216 C CA . GLU A 1 683 ? 3.822 -16.582 -4.180 1.00 97.50 683 GLU A CA 1
ATOM 5217 C C . GLU A 1 683 ? 3.583 -17.189 -2.788 1.00 97.50 683 GLU A C 1
ATOM 5219 O O . GLU A 1 683 ? 2.610 -16.785 -2.140 1.00 97.50 683 GLU A O 1
ATOM 5224 N N . PRO A 1 684 ? 4.457 -18.067 -2.245 1.00 97.62 684 PRO A N 1
ATOM 5225 C CA . PRO A 1 684 ? 4.227 -18.674 -0.931 1.00 97.62 684 PRO A CA 1
ATOM 5226 C C . PRO A 1 684 ? 4.158 -17.654 0.209 1.00 97.62 684 PRO A C 1
ATOM 5228 O O . PRO A 1 684 ? 3.363 -17.812 1.147 1.00 97.62 684 PRO A O 1
ATOM 5231 N N . PHE A 1 685 ? 4.957 -16.583 0.130 1.00 97.38 685 PHE A N 1
ATOM 5232 C CA . PHE A 1 685 ? 4.974 -15.527 1.141 1.00 97.38 685 PHE A CA 1
ATOM 5233 C C . PHE A 1 685 ? 3.987 -14.386 0.875 1.00 97.38 685 PHE A C 1
ATOM 5235 O O . PHE A 1 685 ? 3.800 -13.539 1.752 1.00 97.38 685 PHE A O 1
ATOM 5242 N N . GLY A 1 686 ? 3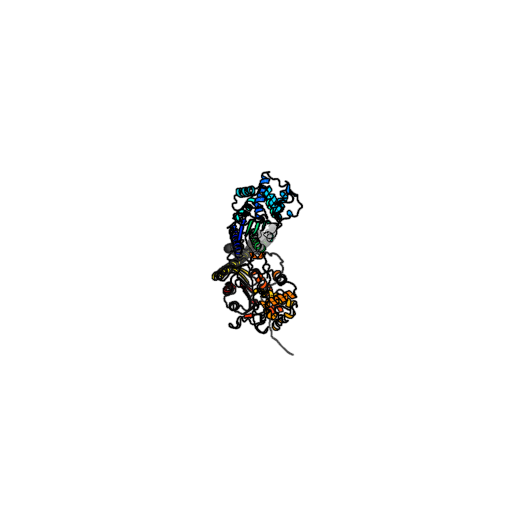.288 -14.402 -0.264 1.00 96.56 686 GLY A N 1
ATOM 5243 C CA . GLY A 1 686 ? 2.294 -13.395 -0.638 1.00 96.56 686 GLY A CA 1
ATOM 5244 C C . GLY A 1 686 ? 2.908 -12.034 -0.970 1.00 96.56 686 GLY A C 1
ATOM 5245 O O . GLY A 1 686 ? 2.330 -11.003 -0.625 1.00 96.56 686 GLY A O 1
ATOM 5246 N N . MET A 1 687 ? 4.089 -12.022 -1.584 1.00 98.00 687 MET A N 1
ATOM 5247 C CA . MET A 1 687 ? 4.837 -10.839 -2.015 1.00 98.00 687 MET A CA 1
ATOM 5248 C C . MET A 1 687 ? 4.449 -10.425 -3.447 1.00 98.00 687 MET A C 1
ATOM 5250 O O . MET A 1 687 ? 5.277 -10.422 -4.355 1.00 98.00 687 MET A O 1
ATOM 5254 N N . SER A 1 688 ? 3.172 -10.110 -3.666 1.00 94.19 688 SER A N 1
ATOM 5255 C CA . SER A 1 688 ? 2.583 -9.901 -5.000 1.00 94.19 688 SER A CA 1
ATOM 5256 C C . SER A 1 688 ? 3.118 -8.695 -5.783 1.00 94.19 688 SER A C 1
ATOM 5258 O O . SER A 1 688 ? 2.856 -8.588 -6.975 1.00 94.19 688 SER A O 1
ATOM 5260 N N . ASN A 1 689 ? 3.837 -7.773 -5.140 1.00 94.50 689 ASN A N 1
ATOM 5261 C CA . ASN A 1 689 ? 4.460 -6.604 -5.769 1.00 94.50 689 ASN A CA 1
ATOM 5262 C C . ASN A 1 689 ? 5.984 -6.766 -5.880 1.00 94.50 689 ASN A C 1
ATOM 5264 O O . ASN A 1 689 ? 6.715 -5.773 -5.883 1.00 94.50 689 ASN A O 1
ATOM 5268 N N . THR A 1 690 ? 6.477 -8.007 -5.896 1.00 97.94 690 THR A N 1
ATOM 5269 C CA . THR A 1 690 ? 7.910 -8.310 -5.888 1.00 97.94 690 THR A CA 1
ATOM 5270 C C . THR A 1 690 ? 8.347 -9.031 -7.159 1.00 97.94 690 THR A C 1
ATOM 5272 O O . THR A 1 690 ? 7.679 -9.954 -7.601 1.00 97.94 690 THR A O 1
ATOM 5275 N N . THR A 1 691 ? 9.464 -8.588 -7.742 1.00 96.31 691 THR A N 1
ATOM 5276 C CA . THR A 1 691 ? 10.044 -9.118 -8.991 1.00 96.31 691 THR A CA 1
ATOM 5277 C C . THR A 1 691 ? 11.542 -8.786 -9.072 1.00 96.31 691 THR A C 1
ATOM 5279 O O . THR A 1 691 ? 11.977 -7.759 -8.539 1.00 96.31 691 THR A O 1
ATOM 5282 N N . LEU A 1 692 ? 12.372 -9.599 -9.737 1.00 95.06 692 LEU A N 1
ATOM 5283 C CA . LEU A 1 692 ? 13.751 -9.218 -10.108 1.00 95.06 692 LEU A CA 1
ATOM 5284 C C . LEU A 1 692 ? 13.841 -8.446 -11.427 1.00 95.06 692 LEU A C 1
ATOM 5286 O O . LEU A 1 692 ? 14.895 -7.860 -11.695 1.00 95.06 692 LEU A O 1
ATOM 5290 N N . VAL A 1 693 ? 12.797 -8.462 -12.256 1.00 90.62 693 VAL A N 1
ATOM 5291 C CA . VAL A 1 693 ? 12.747 -7.781 -13.562 1.00 90.62 693 VAL A CA 1
ATOM 5292 C C . VAL A 1 693 ? 11.737 -6.640 -13.548 1.00 90.62 693 VAL A C 1
ATOM 5294 O O . VAL A 1 693 ? 10.751 -6.670 -12.816 1.00 90.62 693 VAL A O 1
ATOM 5297 N N . THR A 1 694 ? 11.962 -5.601 -14.349 1.00 81.19 694 THR A N 1
ATOM 5298 C CA . THR A 1 694 ? 10.972 -4.526 -14.459 1.00 81.19 694 THR A CA 1
ATOM 5299 C C . THR A 1 694 ? 9.852 -4.942 -15.399 1.00 81.19 694 THR A C 1
ATOM 5301 O O . THR A 1 694 ? 10.081 -5.163 -16.586 1.00 81.19 694 THR A O 1
ATOM 5304 N N . LEU A 1 695 ? 8.640 -5.010 -14.856 1.00 76.38 695 LEU A N 1
ATOM 5305 C CA . LEU A 1 695 ? 7.424 -5.267 -15.614 1.00 76.38 695 LEU A CA 1
ATOM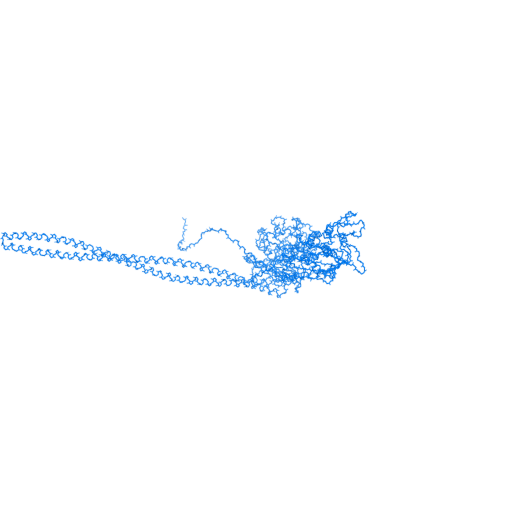 5306 C C . LEU A 1 695 ? 6.826 -3.935 -16.109 1.00 76.38 695 LEU A C 1
ATOM 5308 O O . LEU A 1 695 ? 6.764 -2.991 -15.313 1.00 76.38 695 LEU A O 1
ATOM 5312 N N . PRO A 1 696 ? 6.412 -3.811 -17.386 1.00 72.00 696 PRO A N 1
ATOM 5313 C CA . PRO A 1 696 ? 5.870 -2.564 -17.928 1.00 72.00 696 PRO A CA 1
ATOM 5314 C C . PRO A 1 696 ? 4.702 -1.978 -17.126 1.00 72.00 696 PRO A C 1
ATOM 5316 O O . PRO A 1 696 ? 4.668 -0.774 -16.875 1.00 72.00 696 PRO A O 1
ATOM 5319 N N . GLU A 1 697 ? 3.798 -2.830 -16.650 1.00 70.50 697 GLU A N 1
ATOM 5320 C CA . GLU A 1 697 ? 2.645 -2.480 -15.814 1.00 70.50 697 GLU A CA 1
ATOM 5321 C C . GLU A 1 697 ? 3.027 -1.884 -14.446 1.00 70.50 697 GLU A C 1
ATOM 5323 O O . GLU A 1 697 ? 2.205 -1.268 -13.773 1.00 70.50 697 GLU A O 1
ATOM 5328 N N . ASN A 1 698 ? 4.287 -2.026 -14.026 1.00 79.25 698 ASN A N 1
ATOM 5329 C CA . ASN A 1 698 ? 4.796 -1.486 -12.767 1.00 79.25 698 ASN A CA 1
ATOM 5330 C C . ASN A 1 698 ? 5.508 -0.136 -12.927 1.00 79.25 698 ASN A C 1
ATOM 5332 O O . ASN A 1 698 ? 5.925 0.447 -11.921 1.00 79.25 698 ASN A O 1
ATOM 5336 N N . PHE A 1 699 ? 5.665 0.396 -14.147 1.00 73.69 699 PHE A N 1
ATOM 5337 C CA . PHE A 1 699 ? 6.385 1.657 -14.352 1.00 73.69 699 PHE A CA 1
ATOM 5338 C C . PHE A 1 699 ? 5.736 2.840 -13.626 1.00 73.69 699 PHE A C 1
ATOM 5340 O O . PHE A 1 699 ? 6.453 3.631 -13.012 1.00 73.69 699 PHE A O 1
ATOM 5347 N N . SER A 1 700 ? 4.404 2.938 -13.641 1.00 73.19 700 SER A N 1
ATOM 5348 C CA . SER A 1 700 ? 3.647 4.028 -13.006 1.00 73.19 700 SER A CA 1
ATOM 5349 C C . SER A 1 700 ? 3.687 3.986 -11.476 1.00 73.19 700 SER A C 1
ATOM 5351 O O . SER A 1 700 ? 3.495 5.011 -10.823 1.00 73.19 700 SER A O 1
ATOM 5353 N N . ARG A 1 701 ? 4.013 2.830 -10.888 1.00 83.31 701 ARG A N 1
ATOM 5354 C CA . ARG A 1 701 ? 4.075 2.613 -9.432 1.00 83.31 701 ARG A CA 1
ATOM 5355 C C . ARG A 1 701 ? 5.501 2.434 -8.904 1.00 83.31 701 ARG A C 1
ATOM 5357 O O . ARG A 1 701 ? 5.693 2.258 -7.706 1.00 83.31 701 ARG A O 1
ATOM 5364 N N . THR A 1 702 ? 6.518 2.483 -9.767 1.00 86.38 702 THR A N 1
ATOM 5365 C CA . THR A 1 702 ? 7.929 2.367 -9.367 1.00 86.38 702 THR A CA 1
ATOM 5366 C C . THR A 1 702 ? 8.510 3.728 -8.979 1.00 86.38 702 THR A C 1
ATOM 5368 O O . THR A 1 702 ? 8.537 4.670 -9.773 1.00 86.38 702 THR A O 1
ATOM 5371 N N . ALA A 1 703 ? 9.071 3.825 -7.774 1.00 91.69 703 ALA A N 1
ATOM 5372 C CA . ALA A 1 703 ? 9.777 5.015 -7.321 1.00 91.69 703 ALA A CA 1
ATOM 5373 C C . ALA A 1 703 ? 11.065 5.262 -8.125 1.00 91.69 703 ALA A C 1
ATOM 5375 O O . ALA A 1 703 ? 11.920 4.382 -8.277 1.00 91.69 703 ALA A O 1
ATOM 5376 N N . VAL A 1 704 ? 11.255 6.500 -8.593 1.00 88.69 704 VAL A N 1
ATOM 5377 C CA . VAL A 1 704 ? 12.516 6.919 -9.226 1.00 88.69 704 VAL A CA 1
ATOM 5378 C C . VAL A 1 704 ? 13.523 7.322 -8.162 1.00 88.69 704 VAL A C 1
ATOM 5380 O O . VAL A 1 704 ? 13.162 7.892 -7.138 1.00 88.69 704 VAL A O 1
ATOM 5383 N N . GLY A 1 705 ? 14.801 7.064 -8.411 1.00 91.81 705 GLY A N 1
ATOM 5384 C CA . GLY A 1 705 ? 15.871 7.535 -7.541 1.00 91.81 705 GLY A CA 1
ATOM 5385 C C . GLY A 1 705 ? 16.059 9.043 -7.667 1.00 91.81 705 GLY A C 1
ATOM 5386 O O . GLY A 1 705 ? 15.846 9.616 -8.737 1.00 91.81 705 GLY A O 1
ATOM 5387 N N . HIS A 1 706 ? 16.448 9.675 -6.566 1.00 91.75 706 HIS A N 1
ATOM 5388 C CA . HIS A 1 706 ? 16.751 11.098 -6.502 1.00 91.75 706 HIS A CA 1
ATOM 5389 C C . HIS A 1 706 ? 18.180 11.308 -6.025 1.00 91.75 706 HIS A C 1
ATOM 5391 O O . HIS A 1 706 ? 18.604 10.750 -5.006 1.00 91.75 706 HIS A O 1
ATOM 5397 N N . ASN A 1 707 ? 18.928 12.150 -6.733 1.00 86.50 707 ASN A N 1
ATOM 5398 C CA . ASN A 1 707 ? 20.285 12.491 -6.321 1.00 86.50 707 ASN A CA 1
ATOM 5399 C C . ASN A 1 707 ? 20.295 13.279 -4.990 1.00 86.50 707 ASN A C 1
ATOM 5401 O O . ASN A 1 707 ? 19.252 13.607 -4.424 1.00 86.50 707 ASN A O 1
ATOM 5405 N N . ALA A 1 708 ? 21.484 13.614 -4.481 1.00 87.81 708 ALA A N 1
ATOM 5406 C CA . ALA A 1 708 ? 21.629 14.302 -3.194 1.00 87.81 708 ALA A CA 1
ATOM 5407 C C . ALA A 1 708 ? 20.950 15.690 -3.129 1.00 87.81 708 ALA A C 1
ATOM 5409 O O . ALA A 1 708 ? 20.702 16.187 -2.032 1.00 87.81 708 ALA A O 1
ATOM 5410 N N . ALA A 1 709 ? 20.640 16.300 -4.279 1.00 79.25 709 ALA A N 1
ATOM 5411 C CA . ALA A 1 709 ? 19.914 17.565 -4.388 1.00 79.25 709 ALA A CA 1
ATOM 5412 C C . ALA A 1 709 ? 18.387 17.383 -4.541 1.00 79.25 709 ALA A C 1
ATOM 5414 O O . ALA A 1 709 ? 17.675 18.366 -4.721 1.00 79.25 709 ALA A O 1
ATOM 5415 N N . GLY A 1 710 ? 17.874 16.147 -4.498 1.00 77.12 710 GLY A N 1
ATOM 5416 C CA . GLY A 1 710 ? 16.447 15.845 -4.657 1.00 77.12 710 GLY A CA 1
ATOM 5417 C C . GLY A 1 710 ? 15.958 15.828 -6.110 1.00 77.12 710 GLY A C 1
ATOM 5418 O O . GLY A 1 710 ? 14.750 15.783 -6.350 1.00 77.12 710 GLY A O 1
ATOM 5419 N N . VAL A 1 711 ? 16.871 15.850 -7.089 1.00 76.69 711 VAL A N 1
ATOM 5420 C CA . VAL A 1 711 ? 16.522 15.799 -8.517 1.00 76.69 711 VAL A CA 1
ATOM 5421 C C . VAL A 1 711 ? 16.238 14.356 -8.924 1.00 76.69 711 VAL A C 1
ATOM 5423 O O . VAL A 1 711 ? 17.080 13.481 -8.713 1.00 76.69 711 VAL A O 1
ATOM 5426 N N . ALA A 1 712 ? 15.060 14.132 -9.508 1.00 75.56 712 ALA A N 1
ATOM 5427 C CA . ALA A 1 712 ? 14.594 12.834 -9.982 1.00 75.56 712 ALA A CA 1
ATOM 5428 C C . ALA A 1 712 ? 15.406 12.316 -11.179 1.00 75.56 712 ALA A C 1
ATOM 5430 O O . ALA A 1 712 ? 15.664 13.050 -12.133 1.00 75.56 712 ALA A O 1
ATOM 5431 N N . GLY A 1 713 ? 15.749 11.031 -11.147 1.00 73.56 713 GLY A N 1
ATOM 5432 C CA . GLY A 1 713 ? 16.261 10.278 -12.287 1.00 73.56 713 GLY A CA 1
ATOM 5433 C C . GLY A 1 713 ? 15.151 9.618 -13.116 1.00 73.56 713 GLY A C 1
ATOM 5434 O O . GLY A 1 713 ? 13.970 9.967 -13.031 1.00 73.56 713 GLY A O 1
ATOM 5435 N N . ASN A 1 714 ? 15.542 8.627 -13.918 1.00 77.31 714 ASN A N 1
ATOM 5436 C CA . ASN A 1 714 ? 14.621 7.810 -14.714 1.00 77.31 714 ASN A CA 1
ATOM 5437 C C . ASN A 1 714 ? 14.105 6.612 -13.918 1.00 77.31 714 ASN A C 1
ATOM 5439 O O . ASN A 1 714 ? 14.804 6.125 -13.028 1.00 77.31 714 ASN A O 1
ATOM 5443 N N . VAL A 1 715 ? 12.919 6.103 -14.263 1.00 76.19 715 VAL A N 1
ATOM 5444 C CA . VAL A 1 715 ? 12.456 4.797 -13.771 1.00 76.19 715 VAL A CA 1
ATOM 5445 C C . VAL A 1 715 ? 13.461 3.733 -14.212 1.00 76.19 715 VAL A C 1
ATOM 5447 O O . VAL A 1 715 ? 14.005 3.793 -15.315 1.00 76.19 715 VAL A O 1
ATOM 5450 N N . SER A 1 716 ? 13.778 2.797 -13.324 1.00 77.75 716 SER A N 1
ATOM 5451 C CA . SER A 1 716 ? 14.739 1.746 -13.649 1.00 77.75 716 SER A CA 1
ATOM 5452 C C . SER A 1 716 ? 14.084 0.647 -14.464 1.00 77.75 716 SER A C 1
ATOM 5454 O O . SER A 1 716 ? 12.941 0.286 -14.215 1.00 77.75 716 SER A O 1
ATOM 5456 N N . ASN A 1 717 ? 14.832 0.119 -15.427 1.00 82.31 717 ASN A N 1
ATOM 5457 C CA . ASN A 1 717 ? 14.371 -0.919 -16.332 1.00 82.31 717 ASN A CA 1
ATOM 5458 C C . ASN A 1 717 ? 15.375 -2.078 -16.325 1.00 82.31 717 ASN A C 1
ATOM 5460 O O . ASN A 1 717 ? 16.425 -2.000 -16.967 1.00 82.31 717 ASN A O 1
ATOM 5464 N N . TYR A 1 718 ? 15.075 -3.121 -15.554 1.00 85.44 718 TYR A N 1
ATOM 5465 C CA . TYR A 1 718 ? 15.857 -4.350 -15.501 1.00 85.44 718 TYR A CA 1
ATOM 5466 C C . TYR A 1 718 ? 15.220 -5.399 -16.407 1.00 85.44 718 TYR A C 1
ATOM 5468 O O . TYR A 1 718 ? 14.237 -6.032 -16.037 1.00 85.44 718 TYR A O 1
ATOM 5476 N N . SER A 1 719 ? 15.803 -5.606 -17.586 1.00 81.88 719 SER A N 1
ATOM 5477 C CA . SER A 1 719 ? 15.369 -6.655 -18.516 1.00 81.88 719 SER A CA 1
ATOM 5478 C C . SER A 1 719 ? 15.823 -8.058 -18.107 1.00 81.88 719 SER A C 1
ATOM 5480 O O . SER A 1 719 ? 15.260 -9.039 -18.577 1.00 81.88 719 SER A O 1
ATOM 5482 N N . ASN A 1 720 ? 16.831 -8.162 -17.233 1.00 85.00 720 ASN A N 1
ATOM 5483 C CA . ASN A 1 720 ? 17.334 -9.422 -16.693 1.00 85.00 720 ASN A CA 1
ATOM 5484 C C . ASN A 1 720 ? 17.497 -9.314 -15.175 1.00 85.00 720 ASN A C 1
ATOM 5486 O O . ASN A 1 720 ? 18.088 -8.350 -14.680 1.00 85.00 720 ASN A O 1
ATOM 5490 N N . GLY A 1 721 ? 17.007 -10.322 -14.454 1.00 92.31 721 GLY A N 1
ATOM 5491 C CA . GLY A 1 721 ? 17.110 -10.390 -13.003 1.00 92.31 721 GLY A CA 1
ATOM 5492 C C . GLY A 1 721 ? 18.530 -10.705 -12.533 1.00 92.31 721 GLY A C 1
ATOM 5493 O O . GLY A 1 721 ? 19.208 -11.578 -13.077 1.00 92.31 721 GLY A O 1
ATOM 5494 N N . ASN A 1 722 ? 18.978 -10.013 -11.491 1.00 95.69 722 ASN A N 1
ATOM 5495 C CA . ASN A 1 722 ? 20.234 -10.267 -10.807 1.00 95.69 722 ASN A CA 1
ATOM 5496 C C . ASN A 1 722 ? 20.002 -10.275 -9.289 1.00 95.69 722 ASN A C 1
ATOM 5498 O O . ASN A 1 722 ? 19.752 -9.233 -8.672 1.00 95.69 722 ASN A O 1
ATOM 5502 N N . THR A 1 723 ? 20.162 -11.450 -8.677 1.00 95.62 723 THR A N 1
ATOM 5503 C CA . THR A 1 723 ? 19.937 -11.703 -7.247 1.00 95.62 723 THR A CA 1
ATOM 5504 C C . THR A 1 723 ? 20.809 -10.850 -6.332 1.00 95.62 723 THR A C 1
ATOM 5506 O O . THR A 1 723 ? 20.586 -10.823 -5.124 1.00 95.62 723 THR A O 1
ATOM 5509 N N . ALA A 1 724 ? 21.832 -10.176 -6.854 1.00 96.81 724 ALA A N 1
ATOM 5510 C CA . ALA A 1 724 ? 22.665 -9.306 -6.054 1.00 96.81 724 ALA A CA 1
ATOM 5511 C C . ALA A 1 724 ? 22.091 -7.891 -5.902 1.00 96.81 724 ALA A C 1
ATOM 5513 O O . ALA A 1 724 ? 22.512 -7.230 -4.948 1.00 96.81 724 ALA A O 1
ATOM 5514 N N . TYR A 1 725 ? 21.207 -7.402 -6.792 1.00 96.25 725 TYR A N 1
ATOM 5515 C CA . TYR A 1 725 ? 20.779 -5.993 -6.743 1.00 96.25 725 TYR A CA 1
ATOM 5516 C C . TYR A 1 725 ? 19.465 -5.577 -7.445 1.00 96.25 725 TYR A C 1
ATOM 5518 O O . TYR A 1 725 ? 19.085 -4.415 -7.284 1.00 96.25 725 TYR A O 1
ATOM 5526 N N . THR A 1 726 ? 18.780 -6.420 -8.229 1.00 96.62 726 THR A N 1
ATOM 5527 C CA . THR A 1 726 ? 17.644 -5.948 -9.063 1.00 96.62 726 THR A CA 1
ATOM 5528 C C . THR A 1 726 ? 16.264 -6.161 -8.453 1.00 96.62 726 THR A C 1
ATOM 5530 O O . THR A 1 726 ? 15.281 -5.781 -9.086 1.00 96.62 726 THR A O 1
ATOM 5533 N N . LEU A 1 727 ? 16.163 -6.729 -7.244 1.00 98.06 727 LEU A N 1
ATOM 5534 C CA . LEU A 1 727 ? 14.870 -6.935 -6.594 1.00 98.06 727 LEU A CA 1
ATOM 5535 C C . LEU A 1 727 ? 14.129 -5.604 -6.461 1.00 98.06 727 LEU A C 1
ATOM 5537 O O . LEU A 1 727 ? 14.631 -4.637 -5.878 1.00 98.06 727 LEU A O 1
ATOM 5541 N N . GLN A 1 728 ? 12.926 -5.593 -7.006 1.00 97.69 728 GLN A N 1
ATOM 5542 C CA . GLN A 1 728 ? 11.931 -4.544 -6.909 1.00 97.69 728 GLN A CA 1
ATOM 5543 C C . GLN A 1 728 ? 10.807 -5.082 -6.030 1.00 97.69 728 GLN A C 1
ATOM 5545 O O . GLN A 1 728 ? 10.365 -6.207 -6.232 1.00 97.69 728 GLN A O 1
ATOM 5550 N N . THR A 1 729 ? 10.417 -4.336 -5.002 1.00 98.44 729 THR A N 1
ATOM 5551 C CA . THR A 1 729 ? 9.468 -4.790 -3.974 1.00 98.44 729 THR A CA 1
ATOM 5552 C C . THR A 1 729 ? 8.849 -3.596 -3.250 1.00 98.44 729 THR A C 1
ATOM 5554 O O . THR A 1 729 ? 9.323 -2.467 -3.390 1.00 98.44 729 THR A O 1
ATOM 5557 N N . THR A 1 730 ? 7.832 -3.834 -2.430 1.00 98.50 730 THR A N 1
ATOM 5558 C CA . THR A 1 730 ? 7.364 -2.871 -1.424 1.00 98.50 730 THR A CA 1
ATOM 5559 C C . THR A 1 730 ? 7.979 -3.215 -0.069 1.00 98.50 730 THR A C 1
ATOM 5561 O O . THR A 1 730 ? 8.335 -4.365 0.205 1.00 98.50 730 THR A O 1
ATOM 5564 N N . ALA A 1 731 ? 8.076 -2.242 0.836 1.00 98.31 731 ALA A N 1
ATOM 5565 C CA . ALA A 1 731 ? 8.535 -2.512 2.198 1.00 98.31 731 ALA A CA 1
ATOM 5566 C C . ALA A 1 731 ? 7.624 -3.519 2.928 1.00 98.31 731 ALA A C 1
ATOM 5568 O O . ALA A 1 731 ? 8.105 -4.306 3.742 1.00 98.31 731 ALA A O 1
ATOM 5569 N N . ALA A 1 732 ? 6.323 -3.519 2.612 1.00 97.69 732 ALA A N 1
ATOM 5570 C CA . ALA A 1 732 ? 5.346 -4.440 3.186 1.00 97.69 732 ALA A CA 1
ATOM 5571 C C . ALA A 1 732 ? 5.548 -5.880 2.698 1.00 97.69 732 ALA A C 1
ATOM 5573 O O . ALA A 1 732 ? 5.490 -6.808 3.503 1.00 97.69 732 ALA A O 1
ATOM 5574 N N . ASP A 1 733 ? 5.819 -6.080 1.407 1.00 98.62 733 ASP A N 1
ATOM 5575 C CA . ASP A 1 733 ? 6.120 -7.408 0.872 1.00 98.62 733 ASP A CA 1
ATOM 5576 C C . ASP A 1 733 ? 7.447 -7.933 1.413 1.00 98.62 733 ASP A C 1
ATOM 5578 O O . ASP A 1 733 ? 7.526 -9.081 1.850 1.00 98.62 733 ASP A O 1
ATOM 5582 N N . TYR A 1 734 ? 8.471 -7.082 1.483 1.00 98.81 734 TYR A N 1
ATOM 5583 C CA . TYR A 1 734 ? 9.749 -7.477 2.062 1.00 98.81 734 TYR A CA 1
ATOM 5584 C C . TYR A 1 734 ? 9.634 -7.837 3.556 1.00 98.81 734 TYR A C 1
ATOM 5586 O O . TYR A 1 734 ? 10.274 -8.790 4.001 1.00 98.81 734 TYR A O 1
ATOM 5594 N N . ASP A 1 735 ? 8.788 -7.151 4.339 1.00 98.56 735 ASP A N 1
ATOM 5595 C CA . ASP A 1 735 ? 8.544 -7.542 5.736 1.00 98.56 735 ASP A CA 1
ATOM 5596 C C . ASP A 1 735 ? 7.851 -8.909 5.850 1.00 98.56 735 ASP A C 1
ATOM 5598 O O . ASP A 1 735 ? 8.206 -9.674 6.744 1.00 98.56 735 ASP A O 1
ATOM 5602 N N . LYS A 1 736 ? 6.964 -9.300 4.918 1.00 98.50 736 LYS A N 1
ATOM 5603 C CA . LYS A 1 736 ? 6.400 -10.670 4.900 1.00 98.50 736 LYS A CA 1
ATOM 5604 C C . LYS A 1 736 ? 7.507 -11.721 4.819 1.00 98.50 736 LYS A C 1
ATOM 5606 O O . LYS A 1 736 ? 7.470 -12.699 5.568 1.00 98.50 736 LYS A O 1
ATOM 5611 N N . PHE A 1 737 ? 8.512 -11.498 3.971 1.00 98.75 737 PHE A N 1
ATOM 5612 C CA . PHE A 1 737 ? 9.689 -12.367 3.884 1.00 98.75 737 PHE A CA 1
ATOM 5613 C C . PHE A 1 737 ? 10.516 -12.355 5.178 1.00 98.75 737 PHE A C 1
ATOM 5615 O O . PHE A 1 737 ? 10.912 -13.418 5.659 1.00 98.75 737 PHE A O 1
ATOM 5622 N N . ILE A 1 738 ? 10.730 -11.182 5.790 1.00 98.69 738 ILE A N 1
ATOM 5623 C CA . ILE A 1 738 ? 11.417 -11.082 7.088 1.00 98.69 738 ILE A CA 1
ATOM 5624 C C . ILE A 1 738 ? 10.680 -11.907 8.152 1.00 98.69 738 ILE A C 1
ATOM 5626 O O . ILE A 1 738 ? 11.306 -12.724 8.826 1.00 98.69 738 ILE A O 1
ATOM 5630 N N . GLN A 1 739 ? 9.366 -11.725 8.304 1.00 98.31 739 GLN A N 1
ATOM 5631 C CA . GLN A 1 739 ? 8.587 -12.400 9.344 1.00 98.31 739 GLN A CA 1
ATOM 5632 C C . GLN A 1 739 ? 8.518 -13.912 9.127 1.00 98.31 739 GLN A C 1
ATOM 5634 O O . GLN A 1 739 ? 8.737 -14.678 10.065 1.00 98.31 739 GLN A O 1
ATOM 5639 N N . ARG A 1 740 ? 8.197 -14.348 7.904 1.00 97.81 740 ARG A N 1
ATOM 5640 C CA . ARG A 1 740 ? 7.878 -15.752 7.613 1.00 97.81 740 ARG A CA 1
ATOM 5641 C C . ARG A 1 740 ? 9.122 -16.591 7.358 1.00 97.81 740 ARG A C 1
ATOM 5643 O O . ARG A 1 740 ? 9.308 -17.613 8.014 1.00 97.81 740 ARG A O 1
ATOM 5650 N N . ALA A 1 741 ? 10.000 -16.138 6.467 1.00 98.06 741 ALA A N 1
ATOM 5651 C CA . ALA A 1 741 ? 11.194 -16.887 6.095 1.00 98.06 741 ALA A CA 1
ATOM 5652 C C . ALA A 1 741 ? 12.350 -16.624 7.066 1.00 98.06 741 ALA A C 1
ATOM 5654 O O . ALA A 1 741 ? 12.836 -17.545 7.717 1.00 98.06 741 ALA A O 1
ATOM 5655 N N . LEU A 1 742 ? 12.784 -15.366 7.206 1.00 98.06 742 LEU A N 1
ATOM 5656 C CA . LEU A 1 742 ? 14.019 -15.058 7.936 1.00 98.06 742 LEU A CA 1
ATOM 5657 C C . LEU A 1 742 ? 13.889 -15.287 9.448 1.00 98.06 742 LEU A C 1
ATOM 5659 O O . LEU A 1 742 ? 14.775 -15.885 10.055 1.00 98.06 742 LEU A O 1
ATOM 5663 N N . LEU A 1 743 ? 12.805 -14.817 10.067 1.00 97.19 743 LEU A N 1
ATOM 5664 C CA . LEU A 1 743 ? 12.551 -15.006 11.499 1.00 97.19 743 LEU A CA 1
ATOM 5665 C C . LEU A 1 743 ? 11.816 -16.317 11.790 1.00 97.19 743 LEU A C 1
ATOM 5667 O O . LEU A 1 743 ? 12.140 -16.989 12.767 1.00 97.19 743 LEU A O 1
ATOM 5671 N N . GLY A 1 744 ? 10.828 -16.664 10.962 1.00 95.75 744 GLY A N 1
ATOM 5672 C CA . GLY A 1 744 ? 9.977 -17.838 11.158 1.00 95.75 744 GLY A CA 1
ATOM 5673 C C . GLY A 1 744 ? 10.573 -19.164 10.680 1.00 95.75 744 GLY A C 1
ATOM 5674 O O . GLY A 1 744 ? 10.122 -20.210 11.142 1.00 95.75 744 GLY A O 1
ATOM 5675 N N . GLY A 1 745 ? 11.569 -19.138 9.788 1.00 96.88 745 GLY A N 1
ATOM 5676 C CA . GLY A 1 745 ? 12.177 -20.339 9.206 1.00 96.88 745 GLY A CA 1
ATOM 5677 C C . GLY A 1 745 ? 11.266 -21.097 8.238 1.00 96.88 745 GLY A C 1
ATOM 5678 O O . GLY A 1 745 ? 11.525 -22.259 7.938 1.00 96.88 745 GLY A O 1
ATOM 5679 N N . GLU A 1 746 ? 10.178 -20.481 7.764 1.00 97.94 746 GLU A N 1
ATOM 5680 C CA . GLU A 1 746 ? 9.195 -21.157 6.919 1.00 97.94 746 GLU A CA 1
ATOM 5681 C C . GLU A 1 746 ? 9.824 -21.654 5.604 1.00 97.94 746 GLU A C 1
ATOM 5683 O O . GLU A 1 746 ? 10.405 -20.888 4.834 1.00 97.94 746 GLU A O 1
ATOM 5688 N N . GLY A 1 747 ? 9.691 -22.956 5.341 1.00 96.81 747 GLY A N 1
ATOM 5689 C CA . GLY A 1 747 ? 10.202 -23.617 4.138 1.00 96.81 747 GLY A CA 1
ATOM 5690 C C . GLY A 1 747 ? 11.668 -24.062 4.192 1.00 96.81 747 GLY A C 1
ATOM 5691 O O . GLY A 1 747 ? 12.142 -24.580 3.187 1.00 96.81 747 GLY A O 1
ATOM 5692 N N . LEU A 1 748 ? 12.350 -23.912 5.336 1.00 98.44 748 LEU A N 1
ATOM 5693 C CA . LEU A 1 748 ? 13.658 -24.521 5.607 1.00 98.44 748 LEU A CA 1
ATOM 5694 C C . LEU A 1 748 ? 13.564 -25.545 6.746 1.00 98.44 748 LEU A C 1
ATOM 5696 O O . LEU A 1 748 ? 12.730 -25.426 7.650 1.00 98.44 748 LEU A O 1
ATOM 5700 N N . GLU A 1 749 ? 14.457 -26.531 6.749 1.00 98.44 749 GLU A N 1
ATOM 5701 C CA . GLU A 1 749 ? 14.692 -27.371 7.919 1.00 98.44 749 GLU A CA 1
ATOM 5702 C C . GLU A 1 749 ? 15.266 -26.538 9.073 1.00 98.44 749 GLU A C 1
ATOM 5704 O O . GLU A 1 749 ? 16.033 -25.591 8.876 1.00 98.44 749 GLU A O 1
ATOM 5709 N N . SER A 1 750 ? 14.945 -26.910 10.318 1.00 98.06 750 SER A N 1
ATOM 5710 C CA . SER A 1 750 ? 15.382 -26.146 11.496 1.00 98.06 750 SER A CA 1
ATOM 5711 C C . SER A 1 750 ? 16.906 -26.002 11.590 1.00 98.06 750 SER A C 1
ATOM 5713 O O . SER A 1 750 ? 17.388 -24.944 11.985 1.00 98.06 750 SER A O 1
ATOM 5715 N N . ALA A 1 751 ? 17.665 -27.032 11.198 1.00 98.19 751 ALA A N 1
ATOM 5716 C CA . ALA A 1 751 ? 19.128 -26.989 11.203 1.00 98.19 751 ALA A CA 1
ATOM 5717 C C . ALA A 1 751 ? 19.683 -25.997 10.166 1.00 98.19 751 ALA A C 1
ATOM 5719 O O . ALA A 1 751 ? 20.648 -25.282 10.438 1.00 98.19 751 ALA A O 1
ATOM 5720 N N . THR A 1 752 ? 19.052 -25.912 8.997 1.00 98.38 752 THR A N 1
ATOM 5721 C CA . THR A 1 752 ? 19.456 -25.007 7.916 1.00 98.38 752 THR A CA 1
ATOM 5722 C C . THR A 1 752 ? 19.054 -23.566 8.207 1.00 98.38 752 THR A C 1
ATOM 5724 O O . THR A 1 752 ? 19.840 -22.647 7.967 1.00 98.38 752 THR A O 1
ATOM 5727 N N . HIS A 1 753 ? 17.885 -23.347 8.815 1.00 98.31 753 HIS A N 1
ATOM 5728 C CA . HIS A 1 753 ? 17.483 -22.030 9.322 1.00 98.31 753 HIS A CA 1
ATOM 5729 C C . HIS A 1 753 ? 18.423 -21.519 10.427 1.00 98.31 753 HIS A C 1
ATOM 5731 O O . HIS A 1 753 ? 18.846 -20.359 10.397 1.00 98.31 753 HIS A O 1
ATOM 5737 N N . GLU A 1 754 ? 18.827 -22.387 11.360 1.00 97.62 754 GLU A N 1
ATOM 5738 C CA . GLU A 1 754 ? 19.841 -22.060 12.371 1.00 97.62 754 GLU A CA 1
ATOM 5739 C C . GLU A 1 754 ? 21.189 -21.721 11.716 1.00 97.62 754 GLU A C 1
ATOM 5741 O O . GLU A 1 754 ? 21.820 -20.713 12.054 1.00 97.62 754 GLU A O 1
ATOM 5746 N N . LEU A 1 755 ? 21.610 -22.505 10.719 1.00 97.69 755 LEU A N 1
ATOM 5747 C CA . LEU A 1 755 ? 22.847 -22.263 9.980 1.00 97.69 755 LEU A CA 1
ATOM 5748 C C . LEU A 1 755 ? 22.832 -20.918 9.234 1.00 97.69 755 LEU A C 1
ATOM 5750 O O . LEU A 1 755 ? 23.854 -20.231 9.207 1.00 97.69 755 LEU A O 1
ATOM 5754 N N . TRP A 1 756 ? 21.689 -20.514 8.671 1.00 98.25 756 TRP A N 1
ATOM 5755 C CA . TRP A 1 756 ? 21.530 -19.247 7.946 1.00 98.25 756 TRP A CA 1
ATOM 5756 C C . TRP A 1 756 ? 21.943 -18.036 8.793 1.00 98.25 756 TRP A C 1
ATOM 5758 O O . TRP A 1 756 ? 22.619 -17.115 8.321 1.00 98.25 756 TRP A O 1
ATOM 5768 N N . THR A 1 757 ? 21.559 -18.067 10.069 1.00 96.38 757 THR A N 1
ATOM 5769 C CA . THR A 1 757 ? 21.677 -16.949 11.014 1.00 96.38 757 THR A CA 1
ATOM 5770 C C . THR A 1 757 ? 22.867 -17.077 11.971 1.00 96.38 757 THR A C 1
ATOM 5772 O O . THR A 1 757 ? 23.069 -16.224 12.839 1.00 96.38 757 THR A O 1
ATOM 5775 N N . THR A 1 758 ? 23.692 -18.110 11.791 1.00 96.81 758 THR A N 1
ATOM 5776 C CA . THR A 1 758 ? 24.903 -18.355 12.581 1.00 96.81 758 THR A CA 1
ATOM 5777 C C . THR A 1 758 ? 26.109 -17.618 11.994 1.00 96.81 758 THR A C 1
ATOM 5779 O O . THR A 1 758 ? 26.248 -17.492 10.780 1.00 96.81 758 THR A O 1
ATOM 5782 N N . GLU A 1 759 ? 27.007 -17.127 12.856 1.00 96.44 759 GLU A N 1
ATOM 5783 C CA . GLU A 1 759 ? 28.267 -16.500 12.435 1.00 96.44 759 GLU A CA 1
ATOM 5784 C C . GLU A 1 759 ? 29.086 -17.448 11.546 1.00 96.44 759 GLU A C 1
ATOM 5786 O O . GLU A 1 759 ? 29.439 -18.552 11.956 1.00 96.44 759 GLU A O 1
ATOM 5791 N N . SER A 1 760 ? 29.407 -16.992 10.334 1.00 96.50 760 SER A N 1
ATOM 5792 C CA . SER A 1 760 ? 30.188 -17.738 9.345 1.00 96.50 760 SER A CA 1
ATOM 5793 C C . SER A 1 760 ? 31.509 -17.053 8.992 1.00 96.50 760 SER A C 1
ATOM 5795 O O . SER A 1 760 ? 32.501 -17.736 8.738 1.00 96.50 760 SER A O 1
ATOM 5797 N N . SER A 1 761 ? 31.557 -15.719 8.999 1.00 94.38 761 SER A N 1
ATOM 5798 C CA . SER A 1 761 ? 32.791 -14.966 8.763 1.00 94.38 761 SER A CA 1
ATOM 5799 C C . SER A 1 761 ? 32.821 -13.636 9.517 1.00 94.38 761 SER A C 1
ATOM 5801 O O . SER A 1 761 ? 31.796 -13.099 9.951 1.00 94.38 761 SER A O 1
ATOM 5803 N N . ASP A 1 762 ? 34.016 -13.050 9.601 1.00 89.50 762 ASP A N 1
ATOM 5804 C CA . ASP A 1 762 ? 34.161 -11.627 9.901 1.00 89.50 762 ASP A CA 1
ATOM 5805 C C . ASP A 1 762 ? 33.510 -10.769 8.805 1.00 89.50 762 ASP A C 1
ATOM 5807 O O . ASP A 1 762 ? 33.280 -11.237 7.692 1.00 89.50 762 ASP A O 1
ATOM 5811 N N . ALA A 1 763 ? 33.250 -9.496 9.103 1.00 86.62 763 ALA A N 1
ATOM 5812 C CA . ALA A 1 763 ? 32.713 -8.517 8.159 1.00 86.62 763 ALA A CA 1
ATOM 5813 C C . ALA A 1 763 ? 33.612 -7.271 8.142 1.00 86.62 763 ALA A C 1
ATOM 5815 O O . ALA A 1 763 ? 33.314 -6.241 8.749 1.00 86.62 763 ALA A O 1
ATOM 5816 N N . VAL A 1 764 ? 34.774 -7.371 7.497 1.00 81.88 764 VAL A N 1
ATOM 5817 C CA . VAL A 1 764 ? 35.749 -6.269 7.425 1.00 81.88 764 VAL A CA 1
ATOM 5818 C C . VAL A 1 764 ? 35.444 -5.397 6.208 1.00 81.88 764 VAL A C 1
ATOM 5820 O O . VAL A 1 764 ? 35.519 -5.871 5.079 1.00 81.88 764 VAL A O 1
ATOM 5823 N N . ARG A 1 765 ? 35.111 -4.116 6.416 1.00 71.06 765 ARG A N 1
ATOM 5824 C CA . ARG A 1 765 ? 34.734 -3.209 5.313 1.00 71.06 765 ARG A CA 1
ATOM 5825 C C . ARG A 1 765 ? 35.924 -2.548 4.620 1.00 71.06 765 ARG A C 1
ATOM 5827 O O . ARG A 1 765 ? 35.884 -2.346 3.411 1.00 71.06 765 ARG A O 1
ATOM 5834 N N . SER A 1 766 ? 36.981 -2.200 5.351 1.00 64.69 766 SER A N 1
ATOM 5835 C CA . SER A 1 766 ? 38.212 -1.676 4.752 1.00 64.69 766 SER A CA 1
ATOM 5836 C C . SER A 1 766 ? 39.442 -2.111 5.542 1.00 64.69 766 SER A C 1
ATOM 5838 O O . SER A 1 766 ? 39.363 -2.423 6.725 1.00 64.69 766 SER A O 1
ATOM 5840 N N . ALA A 1 767 ? 40.611 -2.091 4.899 1.00 57.75 767 ALA A N 1
ATOM 5841 C CA . ALA A 1 767 ? 41.880 -2.343 5.582 1.00 57.75 767 ALA A CA 1
ATOM 5842 C C . ALA A 1 767 ? 42.233 -1.255 6.620 1.00 57.75 767 ALA A C 1
ATOM 5844 O O . ALA A 1 767 ? 43.074 -1.486 7.485 1.00 57.75 767 ALA A O 1
ATOM 5845 N N . THR A 1 768 ? 41.612 -0.071 6.527 1.00 51.78 768 THR A N 1
ATOM 5846 C CA . THR A 1 768 ? 41.868 1.092 7.393 1.00 51.78 768 THR A CA 1
ATOM 5847 C C . THR A 1 768 ? 40.934 1.167 8.602 1.00 51.78 768 THR A C 1
ATOM 5849 O O . THR A 1 768 ? 41.340 1.674 9.643 1.00 51.78 768 THR A O 1
ATOM 5852 N N . ASN A 1 769 ? 39.721 0.622 8.492 1.00 54.50 769 ASN A N 1
ATOM 5853 C CA . ASN A 1 769 ? 38.760 0.470 9.578 1.00 54.50 769 ASN A CA 1
ATOM 5854 C C . ASN A 1 769 ? 38.708 -1.020 9.927 1.00 54.50 769 ASN A C 1
ATOM 5856 O O . ASN A 1 769 ? 38.016 -1.788 9.261 1.00 54.50 769 ASN A O 1
ATOM 5860 N N . GLY A 1 770 ? 39.494 -1.433 10.927 1.00 57.97 770 GLY A N 1
ATOM 5861 C CA . GLY A 1 770 ? 39.581 -2.831 11.363 1.00 57.97 770 GLY A CA 1
ATOM 5862 C C . GLY A 1 770 ? 38.219 -3.467 11.683 1.00 57.97 770 GLY A C 1
ATOM 5863 O O . GLY A 1 770 ? 37.198 -2.785 11.762 1.00 57.97 770 GLY A O 1
ATOM 5864 N N . ALA A 1 771 ? 38.208 -4.791 11.870 1.00 63.25 771 ALA A N 1
ATOM 5865 C CA . ALA A 1 771 ? 36.992 -5.554 12.156 1.00 63.25 771 ALA A CA 1
ATOM 5866 C C . ALA A 1 771 ? 36.164 -4.901 13.280 1.00 63.25 771 ALA A C 1
ATOM 5868 O O . ALA A 1 771 ? 36.663 -4.686 14.386 1.00 63.25 771 ALA A O 1
ATOM 5869 N N . ASN A 1 772 ? 34.898 -4.583 12.996 1.00 77.88 772 ASN A N 1
ATOM 5870 C CA . ASN A 1 772 ? 33.972 -4.125 14.024 1.00 77.88 772 ASN A CA 1
ATOM 5871 C C . ASN A 1 772 ? 33.587 -5.348 14.876 1.00 77.88 772 ASN A C 1
ATOM 5873 O O . ASN A 1 772 ? 32.963 -6.262 14.339 1.00 77.88 772 ASN A O 1
ATOM 5877 N N . PRO A 1 773 ? 33.925 -5.392 16.180 1.00 85.81 773 PRO A N 1
ATOM 5878 C CA . PRO A 1 773 ? 33.712 -6.583 17.005 1.00 85.81 773 PRO A CA 1
ATOM 5879 C C . PRO A 1 773 ? 32.229 -6.935 17.185 1.00 85.81 773 PRO A C 1
ATOM 5881 O O . PRO A 1 773 ? 31.909 -8.041 17.610 1.00 85.81 773 PRO A O 1
ATOM 5884 N N . TYR A 1 774 ? 31.329 -6.007 16.859 1.00 91.12 774 TYR A N 1
ATOM 5885 C CA . TYR A 1 774 ? 29.886 -6.177 16.967 1.00 91.12 774 TYR A CA 1
ATOM 5886 C C . TYR A 1 774 ? 29.221 -6.593 15.657 1.00 91.12 774 TYR A C 1
ATOM 5888 O O . TYR A 1 774 ? 28.002 -6.749 15.654 1.00 91.12 774 TYR A O 1
ATOM 5896 N N . ILE A 1 775 ? 29.978 -6.728 14.560 1.00 93.88 775 ILE A N 1
ATOM 5897 C CA . ILE A 1 775 ? 29.449 -7.052 13.232 1.00 93.88 775 ILE A CA 1
ATOM 5898 C C . ILE A 1 775 ? 30.121 -8.305 12.684 1.00 93.88 775 ILE A C 1
ATOM 5900 O O . ILE A 1 775 ? 31.346 -8.395 12.604 1.00 93.88 775 ILE A O 1
ATOM 5904 N N . LYS A 1 776 ? 29.287 -9.250 12.262 1.00 95.56 776 LYS A N 1
ATOM 5905 C CA . LYS A 1 776 ? 29.672 -10.522 11.650 1.00 95.56 776 LYS A CA 1
ATOM 5906 C C . LYS A 1 776 ? 28.798 -10.793 10.433 1.00 95.56 776 LYS A C 1
ATOM 5908 O O . LYS A 1 776 ? 27.855 -10.043 10.168 1.00 95.56 776 LYS A O 1
ATOM 5913 N N . TRP A 1 777 ? 29.103 -11.855 9.701 1.00 96.69 777 TRP A N 1
ATOM 5914 C CA . TRP A 1 777 ? 28.303 -12.280 8.559 1.00 96.69 777 TRP A CA 1
ATOM 5915 C C . TRP A 1 777 ? 27.847 -13.728 8.721 1.00 96.69 777 TRP A C 1
ATOM 5917 O O . TRP A 1 777 ? 28.640 -14.581 9.124 1.00 96.69 777 TRP A O 1
ATOM 5927 N N . GLY A 1 778 ? 26.571 -13.985 8.439 1.00 97.94 778 GLY A N 1
ATOM 5928 C CA . GLY A 1 778 ? 26.000 -15.325 8.327 1.00 97.94 778 GLY A CA 1
ATOM 5929 C C . GLY A 1 778 ? 26.034 -15.820 6.885 1.00 97.94 778 GLY A C 1
ATOM 5930 O O . GLY A 1 778 ? 26.935 -15.471 6.121 1.00 97.94 778 GLY A O 1
ATOM 5931 N N . LEU A 1 779 ? 25.043 -16.611 6.480 1.00 98.56 779 LEU A N 1
ATOM 5932 C CA . LEU A 1 779 ? 24.917 -17.044 5.086 1.00 98.56 779 LEU A CA 1
ATOM 5933 C C . LEU A 1 779 ? 24.026 -16.067 4.306 1.00 98.56 779 LEU A C 1
ATOM 5935 O O . LEU A 1 779 ? 22.826 -16.257 4.164 1.00 98.56 779 LEU A O 1
ATOM 5939 N N . GLY A 1 780 ? 24.627 -14.978 3.827 1.00 97.44 780 GLY A N 1
ATOM 5940 C CA . GLY A 1 780 ? 23.958 -13.953 3.019 1.00 97.44 780 GLY A CA 1
ATOM 5941 C C . GLY A 1 780 ? 23.168 -12.909 3.806 1.00 97.44 780 GLY A C 1
ATOM 5942 O O . GLY A 1 780 ? 22.462 -12.099 3.211 1.00 97.44 780 GLY A O 1
ATOM 5943 N N . VAL A 1 781 ? 23.312 -12.890 5.133 1.00 98.19 781 VAL A N 1
ATOM 5944 C CA . VAL A 1 781 ? 22.728 -11.883 6.027 1.00 98.19 781 VAL A CA 1
ATOM 5945 C C . VAL A 1 781 ? 23.778 -11.372 7.014 1.00 98.19 781 VAL A C 1
ATOM 5947 O O . VAL A 1 781 ? 24.628 -12.127 7.489 1.00 98.19 781 VAL A O 1
ATOM 5950 N N . GLY A 1 782 ? 23.738 -10.077 7.319 1.00 97.81 782 GLY A N 1
ATOM 5951 C CA . GLY A 1 782 ? 24.595 -9.467 8.326 1.00 97.81 782 GLY A CA 1
ATOM 5952 C C . GLY A 1 782 ? 24.107 -9.780 9.736 1.00 97.81 782 GLY A C 1
ATOM 5953 O O . GLY A 1 782 ? 22.908 -9.863 9.998 1.00 97.81 782 GLY A O 1
ATOM 5954 N N . LEU A 1 783 ? 25.049 -9.912 10.665 1.00 97.88 783 LEU A N 1
ATOM 5955 C CA . LEU A 1 783 ? 24.786 -10.135 12.082 1.00 97.88 783 LEU A CA 1
ATOM 5956 C C . LEU A 1 783 ? 25.316 -8.943 12.876 1.00 97.88 783 LEU A C 1
ATOM 5958 O O . LEU A 1 783 ? 26.413 -8.445 12.612 1.00 97.88 783 LEU A O 1
ATOM 5962 N N . GLN A 1 784 ? 24.537 -8.470 13.840 1.00 95.75 784 GLN A N 1
ATOM 5963 C CA . GLN A 1 784 ? 24.936 -7.419 14.771 1.00 95.75 784 GLN A CA 1
ATOM 5964 C C . GLN A 1 784 ? 24.618 -7.840 16.203 1.00 95.75 784 GLN A C 1
ATOM 5966 O O . GLN A 1 784 ? 23.591 -8.461 16.448 1.00 95.75 784 GLN A O 1
ATOM 5971 N N . THR A 1 785 ? 25.436 -7.426 17.171 1.00 95.19 785 THR A N 1
ATOM 5972 C CA . THR A 1 785 ? 25.030 -7.387 18.588 1.00 95.19 785 THR A CA 1
ATOM 5973 C C . THR A 1 785 ? 25.066 -5.955 19.116 1.00 95.19 785 THR A C 1
ATOM 5975 O O . THR A 1 785 ? 26.053 -5.253 18.916 1.00 95.19 785 THR A O 1
ATOM 5978 N N . ASN A 1 786 ? 24.001 -5.500 19.780 1.00 94.38 786 ASN A N 1
ATOM 5979 C CA . ASN A 1 786 ? 23.967 -4.216 20.491 1.00 94.38 786 ASN A CA 1
ATOM 5980 C C . ASN A 1 786 ? 23.131 -4.308 21.786 1.00 94.38 786 ASN A C 1
ATOM 5982 O O . ASN A 1 786 ? 22.825 -5.403 22.251 1.00 94.38 786 ASN A O 1
ATOM 5986 N N . ALA A 1 787 ? 22.767 -3.167 22.384 1.00 93.44 787 ALA A N 1
ATOM 5987 C CA . ALA A 1 787 ? 21.991 -3.118 23.629 1.00 93.44 787 ALA A CA 1
ATOM 5988 C C . ALA A 1 787 ? 20.595 -3.772 23.530 1.00 93.44 787 ALA A C 1
ATOM 5990 O O . ALA A 1 787 ? 20.079 -4.243 24.540 1.00 93.44 787 ALA A O 1
ATOM 5991 N N . ASN A 1 788 ? 20.015 -3.857 22.326 1.00 93.12 788 ASN A N 1
ATOM 5992 C CA . ASN A 1 788 ? 18.762 -4.574 22.078 1.00 93.12 788 ASN A CA 1
ATOM 5993 C C . ASN A 1 788 ? 18.962 -6.086 21.844 1.00 93.12 788 ASN A C 1
ATOM 5995 O O . ASN A 1 788 ? 17.978 -6.790 21.639 1.00 93.12 788 ASN A O 1
ATOM 5999 N N . GLY A 1 789 ? 20.198 -6.594 21.885 1.00 95.25 789 GLY A N 1
ATOM 6000 C CA . GLY A 1 789 ? 20.528 -8.006 21.680 1.00 95.25 789 GLY A CA 1
ATOM 6001 C C . GLY A 1 789 ? 21.122 -8.296 20.301 1.00 95.25 789 GLY A C 1
ATOM 6002 O O . GLY A 1 789 ? 21.702 -7.417 19.654 1.00 95.25 789 GLY A O 1
ATOM 6003 N N . LYS A 1 790 ? 21.011 -9.558 19.871 1.00 96.69 790 LYS A N 1
ATOM 6004 C CA . LYS A 1 790 ? 21.447 -10.015 18.545 1.00 96.69 790 LYS A CA 1
ATOM 6005 C C . LYS A 1 790 ? 20.416 -9.632 17.485 1.00 96.69 790 LYS A C 1
ATOM 6007 O O . LYS A 1 790 ? 19.216 -9.794 17.699 1.00 96.69 790 LYS A O 1
ATOM 6012 N N . ALA A 1 791 ? 20.894 -9.159 16.342 1.00 98.06 791 ALA A N 1
ATOM 6013 C CA . ALA A 1 791 ? 20.066 -8.743 15.224 1.00 98.06 791 ALA A CA 1
ATOM 6014 C C . ALA A 1 791 ? 20.598 -9.266 13.889 1.00 98.06 791 ALA A C 1
ATOM 6016 O O . ALA A 1 791 ? 21.810 -9.310 13.663 1.00 98.06 791 ALA A O 1
ATOM 6017 N N . LEU A 1 792 ? 19.666 -9.590 13.001 1.00 98.56 792 LEU A N 1
ATOM 6018 C CA . LEU A 1 792 ? 19.888 -9.861 11.586 1.00 98.56 792 LEU A CA 1
ATOM 6019 C C . LEU A 1 792 ? 19.675 -8.560 10.821 1.00 98.56 792 LEU A C 1
ATOM 6021 O O . LEU A 1 792 ? 18.727 -7.832 11.110 1.00 98.56 792 LEU A O 1
ATOM 6025 N N . TRP A 1 793 ? 20.536 -8.239 9.865 1.00 98.38 793 TRP A N 1
ATOM 6026 C CA . TRP A 1 793 ? 20.431 -6.985 9.126 1.00 98.38 793 TRP A CA 1
ATOM 6027 C C . TRP A 1 793 ? 21.023 -7.095 7.725 1.00 98.38 793 TRP A C 1
ATOM 6029 O O . TRP A 1 793 ? 21.871 -7.944 7.447 1.00 98.38 793 TRP A O 1
ATOM 6039 N N . HIS A 1 794 ? 20.599 -6.205 6.835 1.00 98.31 794 HIS A N 1
ATOM 6040 C CA . HIS A 1 794 ? 21.252 -5.999 5.545 1.00 98.31 794 HIS A CA 1
ATOM 6041 C C . HIS A 1 794 ? 20.961 -4.583 5.033 1.00 98.31 794 HIS A C 1
ATOM 6043 O O . HIS A 1 794 ? 19.974 -3.956 5.424 1.00 98.31 794 HIS A O 1
ATOM 6049 N N . TRP A 1 795 ? 21.808 -4.079 4.136 1.00 96.88 795 TRP A N 1
ATOM 6050 C CA . TRP A 1 795 ? 21.589 -2.814 3.431 1.00 96.88 795 TRP A CA 1
ATOM 6051 C C . TRP A 1 795 ? 21.524 -3.010 1.915 1.00 96.88 795 TRP A C 1
ATOM 6053 O O . TRP A 1 795 ? 22.048 -3.981 1.368 1.00 96.88 795 TRP A O 1
ATOM 6063 N N . GLY A 1 796 ? 20.883 -2.073 1.238 1.00 97.25 796 GLY A N 1
ATOM 6064 C CA . GLY A 1 796 ? 20.754 -2.009 -0.203 1.00 97.25 796 GLY A CA 1
ATOM 6065 C C . GLY A 1 796 ? 21.186 -0.639 -0.699 1.00 97.25 796 GLY A C 1
ATOM 6066 O O . GLY A 1 796 ? 20.759 0.380 -0.160 1.00 97.25 796 GLY A O 1
ATOM 6067 N N . ASP A 1 797 ? 22.035 -0.622 -1.724 1.00 96.06 797 ASP A N 1
ATOM 6068 C CA . ASP A 1 797 ? 22.545 0.602 -2.324 1.00 96.06 797 ASP A CA 1
ATOM 6069 C C . ASP A 1 797 ? 22.712 0.444 -3.843 1.00 96.06 797 ASP A C 1
ATOM 6071 O O . ASP A 1 797 ? 23.641 -0.225 -4.295 1.00 96.06 797 ASP A O 1
ATOM 6075 N N . ASN A 1 798 ? 21.823 1.084 -4.608 1.00 95.12 798 ASN A N 1
ATOM 6076 C CA . ASN A 1 798 ? 21.933 1.250 -6.064 1.00 95.12 798 ASN A CA 1
ATOM 6077 C C . ASN A 1 798 ? 22.217 2.725 -6.435 1.00 95.12 798 ASN A C 1
ATOM 6079 O O . ASN A 1 798 ? 21.782 3.216 -7.473 1.00 95.12 798 ASN A O 1
ATOM 6083 N N . GLY A 1 799 ? 22.924 3.462 -5.574 1.00 94.25 799 GLY A N 1
ATOM 6084 C CA . GLY A 1 799 ? 23.239 4.881 -5.737 1.00 94.25 799 GLY A CA 1
ATOM 6085 C C . GLY A 1 799 ? 22.185 5.785 -5.106 1.00 94.25 799 GLY A C 1
ATOM 6086 O O . GLY A 1 799 ? 22.301 6.178 -3.949 1.00 94.25 799 GLY A O 1
ATOM 6087 N N . ASP A 1 800 ? 21.159 6.135 -5.863 1.00 93.81 800 ASP A N 1
ATOM 6088 C CA . ASP A 1 800 ? 20.047 7.018 -5.483 1.00 93.81 800 ASP A CA 1
ATOM 6089 C C . ASP A 1 800 ? 18.764 6.258 -5.100 1.00 93.81 800 ASP A C 1
ATOM 6091 O O . ASP A 1 800 ? 17.733 6.873 -4.829 1.00 93.81 800 ASP A O 1
ATOM 6095 N N . ARG A 1 801 ? 18.837 4.925 -5.023 1.00 96.50 801 ARG A N 1
ATOM 6096 C CA . ARG A 1 801 ? 17.849 4.053 -4.374 1.00 96.50 801 ARG A CA 1
ATOM 6097 C C . ARG A 1 801 ? 18.532 3.294 -3.244 1.00 96.50 801 ARG A C 1
ATOM 6099 O O . ARG A 1 801 ? 19.592 2.698 -3.458 1.00 96.50 801 ARG A O 1
ATOM 6106 N N . LYS A 1 802 ? 17.945 3.326 -2.049 1.00 97.75 802 LYS A N 1
ATOM 6107 C CA . LYS A 1 802 ? 18.514 2.709 -0.844 1.00 97.75 802 LYS A CA 1
ATOM 6108 C C . LYS A 1 802 ? 17.467 1.857 -0.147 1.00 97.75 802 LYS A C 1
ATOM 6110 O O . LYS A 1 802 ? 16.292 2.212 -0.134 1.00 97.75 802 LYS A O 1
ATOM 6115 N N . ALA A 1 803 ? 17.915 0.806 0.521 1.00 98.50 803 ALA A N 1
ATOM 6116 C CA . ALA A 1 803 ? 17.079 0.030 1.423 1.00 98.50 803 ALA A CA 1
ATOM 6117 C C . ALA A 1 803 ? 17.880 -0.434 2.642 1.00 98.50 803 ALA A C 1
ATOM 6119 O O . ALA A 1 803 ? 19.111 -0.493 2.616 1.00 98.50 803 ALA A O 1
ATOM 6120 N N . PHE A 1 804 ? 17.199 -0.739 3.735 1.00 98.62 804 PHE A N 1
ATOM 6121 C CA . PHE A 1 804 ? 17.813 -1.259 4.947 1.00 98.62 804 PHE A CA 1
ATOM 6122 C C . PHE A 1 804 ? 16.784 -2.046 5.742 1.00 98.62 804 PHE A C 1
ATOM 6124 O O . PHE A 1 804 ? 15.648 -1.601 5.875 1.00 98.62 804 PHE A O 1
ATOM 6131 N N . PHE A 1 805 ? 17.185 -3.167 6.333 1.00 98.75 805 PHE A N 1
ATOM 6132 C CA . PHE A 1 805 ? 16.390 -3.776 7.391 1.00 98.75 805 PHE A CA 1
ATOM 6133 C C . PHE A 1 805 ? 17.261 -4.186 8.570 1.00 98.75 805 PHE A C 1
ATOM 6135 O O . PHE A 1 805 ? 18.452 -4.478 8.421 1.00 98.75 805 PHE A O 1
ATOM 6142 N N . ILE A 1 806 ? 16.633 -4.245 9.739 1.00 98.62 806 ILE A N 1
ATOM 6143 C CA . ILE A 1 806 ? 17.174 -4.899 10.925 1.00 98.62 806 ILE A CA 1
ATOM 6144 C C . ILE A 1 806 ? 16.043 -5.625 11.653 1.00 98.62 806 ILE A C 1
ATOM 6146 O O . ILE A 1 806 ? 14.940 -5.098 11.782 1.00 98.62 806 ILE A O 1
ATOM 6150 N N . ALA A 1 807 ? 16.314 -6.840 12.114 1.00 98.50 807 ALA A N 1
ATOM 6151 C CA . ALA A 1 807 ? 15.360 -7.699 12.795 1.00 98.50 807 ALA A CA 1
ATOM 6152 C C . ALA A 1 807 ? 16.000 -8.338 14.032 1.00 98.50 807 ALA A C 1
ATOM 6154 O O . ALA A 1 807 ? 17.135 -8.807 13.983 1.00 98.50 807 ALA A O 1
ATOM 6155 N N . TYR A 1 808 ? 15.262 -8.361 15.136 1.00 98.06 808 TYR A N 1
ATOM 6156 C CA . TYR A 1 808 ? 15.650 -8.891 16.438 1.00 98.06 808 TYR A CA 1
ATOM 6157 C C . TYR A 1 808 ? 14.794 -10.127 16.750 1.00 98.06 808 TYR A C 1
ATOM 6159 O O . TYR A 1 808 ? 13.682 -9.973 17.268 1.00 98.06 808 TYR A O 1
ATOM 6167 N N . PRO A 1 809 ? 15.285 -11.351 16.470 1.00 95.81 809 PRO A N 1
ATOM 6168 C CA . PRO A 1 809 ? 14.500 -12.574 16.651 1.00 95.81 809 PRO A CA 1
ATOM 6169 C C . PRO A 1 809 ? 13.956 -12.742 18.076 1.00 95.81 809 PRO A C 1
ATOM 6171 O O . PRO A 1 809 ? 12.767 -12.988 18.261 1.00 95.81 809 PRO A O 1
ATOM 6174 N N . GLU A 1 810 ? 14.796 -12.511 19.093 1.00 94.94 810 GLU A N 1
ATOM 6175 C CA . GLU A 1 810 ? 14.420 -12.651 20.511 1.00 94.94 810 GLU A CA 1
ATOM 6176 C C . GLU A 1 810 ? 13.353 -11.640 20.962 1.00 94.94 810 GLU A C 1
ATOM 6178 O O . GLU A 1 810 ? 12.637 -11.884 21.931 1.00 94.94 810 GLU A O 1
ATOM 6183 N N . ARG A 1 811 ? 13.232 -10.510 20.256 1.00 95.25 811 ARG A N 1
ATOM 6184 C CA . ARG A 1 811 ? 12.263 -9.443 20.547 1.00 95.25 811 ARG A CA 1
ATOM 6185 C C . ARG A 1 811 ? 11.036 -9.489 19.644 1.00 95.25 811 ARG A C 1
ATOM 6187 O O . ARG A 1 811 ? 10.153 -8.659 19.823 1.00 95.25 811 ARG A O 1
ATOM 6194 N N . ARG A 1 812 ? 11.004 -10.409 18.667 1.00 94.88 812 ARG A N 1
ATOM 6195 C CA . ARG A 1 812 ? 9.965 -10.489 17.626 1.00 94.88 812 ARG A CA 1
ATOM 6196 C C . ARG A 1 812 ? 9.700 -9.120 16.990 1.00 94.88 812 ARG A C 1
ATOM 6198 O O . ARG A 1 812 ? 8.554 -8.705 16.837 1.00 94.88 812 ARG A O 1
ATOM 6205 N N . GLU A 1 813 ? 10.783 -8.404 16.699 1.00 97.62 813 GLU A N 1
ATOM 6206 C CA . GLU A 1 813 ? 10.755 -6.994 16.317 1.00 97.62 813 GLU A CA 1
ATOM 6207 C C . GLU A 1 813 ? 11.626 -6.770 15.078 1.00 97.62 813 GLU A C 1
ATOM 6209 O O . GLU A 1 813 ? 12.792 -7.162 15.063 1.00 97.62 813 GLU A O 1
ATOM 6214 N N . SER A 1 814 ? 11.091 -6.138 14.039 1.00 98.31 814 SER A N 1
ATOM 6215 C CA . SER A 1 814 ? 11.811 -5.809 12.808 1.00 98.31 814 SER A CA 1
ATOM 6216 C C . SER A 1 814 ? 11.438 -4.429 12.294 1.00 98.31 814 SER A C 1
ATOM 6218 O O . SER A 1 814 ? 10.388 -3.871 12.609 1.00 98.31 814 SER A O 1
ATOM 6220 N N . ILE A 1 815 ? 12.318 -3.881 11.467 1.00 98.62 815 ILE A N 1
ATOM 6221 C CA . ILE A 1 815 ? 12.026 -2.706 10.662 1.00 98.62 815 ILE A CA 1
ATOM 6222 C C . ILE A 1 815 ? 12.681 -2.845 9.292 1.00 98.62 815 ILE A C 1
ATOM 6224 O O . ILE A 1 815 ? 13.861 -3.193 9.200 1.00 98.62 815 ILE A O 1
ATOM 6228 N N . ALA A 1 816 ? 11.918 -2.554 8.245 1.00 98.75 816 ALA A N 1
ATOM 6229 C CA . ALA A 1 816 ? 12.373 -2.441 6.868 1.00 98.75 816 ALA A CA 1
ATOM 6230 C C . ALA A 1 816 ? 12.145 -1.007 6.381 1.00 98.75 816 ALA A C 1
ATOM 6232 O O . ALA A 1 816 ? 11.095 -0.415 6.624 1.00 98.75 816 ALA A O 1
ATOM 6233 N N . ILE A 1 817 ? 13.145 -0.433 5.720 1.00 98.69 817 ILE A N 1
ATOM 6234 C CA . ILE A 1 817 ? 13.132 0.951 5.261 1.00 98.69 817 ILE A CA 1
ATOM 6235 C C . ILE A 1 817 ? 13.611 1.005 3.818 1.00 98.69 817 ILE A C 1
ATOM 6237 O O . ILE A 1 817 ? 14.678 0.484 3.496 1.00 98.69 817 ILE A O 1
ATOM 6241 N N . PHE A 1 818 ? 12.847 1.676 2.968 1.00 98.75 818 PHE A N 1
ATOM 6242 C CA . PHE A 1 818 ? 13.149 1.878 1.559 1.00 98.75 818 PHE A CA 1
ATOM 6243 C C . PHE A 1 818 ? 13.088 3.367 1.253 1.00 98.75 818 PHE A C 1
ATOM 6245 O O . PHE A 1 818 ? 12.138 4.048 1.632 1.00 98.75 818 PHE A O 1
ATOM 6252 N N . TRP A 1 819 ? 14.106 3.876 0.568 1.00 98.38 819 TRP A N 1
ATOM 6253 C CA . TRP A 1 819 ? 14.213 5.278 0.185 1.00 98.38 819 TRP A CA 1
ATOM 6254 C C . TRP A 1 819 ? 14.474 5.400 -1.306 1.00 98.38 819 TRP A C 1
ATOM 6256 O O . TRP A 1 819 ? 15.298 4.681 -1.878 1.00 98.38 819 TRP A O 1
ATOM 6266 N N . ASN A 1 820 ? 13.873 6.413 -1.914 1.00 97.56 820 ASN A N 1
ATOM 6267 C CA . ASN A 1 820 ? 14.127 6.776 -3.301 1.00 97.56 820 ASN A CA 1
ATOM 6268 C C . ASN A 1 820 ? 15.146 7.928 -3.415 1.00 97.56 820 ASN A C 1
ATOM 6270 O O . ASN A 1 820 ? 15.016 8.794 -4.274 1.00 97.56 820 ASN A O 1
ATOM 6274 N N . SER A 1 821 ? 16.138 7.981 -2.518 1.00 96.88 821 SER A N 1
ATOM 6275 C CA . SER A 1 821 ? 17.112 9.077 -2.447 1.00 96.88 821 SER A CA 1
ATOM 6276 C C . SER A 1 821 ? 18.528 8.604 -2.137 1.00 96.88 821 SER A C 1
ATOM 6278 O O . SER A 1 821 ? 18.736 7.767 -1.254 1.00 96.88 821 SER A O 1
ATOM 6280 N N . ALA A 1 822 ? 19.519 9.257 -2.749 1.00 95.12 822 ALA A N 1
ATOM 6281 C CA . ALA A 1 822 ? 20.935 9.123 -2.403 1.00 95.12 822 ALA A CA 1
ATOM 6282 C C . ALA A 1 822 ? 21.235 9.495 -0.935 1.00 95.12 822 ALA A C 1
ATOM 6284 O O . ALA A 1 822 ? 22.162 8.945 -0.338 1.00 95.12 822 ALA A O 1
ATOM 6285 N N . ASN A 1 823 ? 20.426 10.373 -0.328 1.00 94.19 823 ASN A N 1
ATOM 6286 C CA . ASN A 1 823 ? 20.550 10.767 1.080 1.00 94.19 823 ASN A CA 1
ATOM 6287 C C . ASN A 1 823 ? 19.849 9.790 2.042 1.00 94.19 823 ASN A C 1
ATOM 6289 O O . ASN A 1 823 ? 20.008 9.918 3.257 1.00 94.19 823 ASN A O 1
ATOM 6293 N N . GLY A 1 824 ? 19.088 8.815 1.524 1.00 93.12 824 GLY A N 1
ATOM 6294 C CA . GLY A 1 824 ? 18.176 7.967 2.298 1.00 93.12 824 GLY A CA 1
ATOM 6295 C C . GLY A 1 824 ? 18.827 7.335 3.524 1.00 93.12 824 GLY A C 1
ATOM 6296 O O . GLY A 1 824 ? 18.404 7.558 4.659 1.00 93.12 824 GLY A O 1
ATOM 6297 N N . GLN A 1 825 ? 19.938 6.632 3.314 1.00 92.12 825 GLN A N 1
ATOM 6298 C CA . GLN A 1 825 ? 20.606 5.867 4.366 1.00 92.12 825 GLN A CA 1
ATOM 6299 C C . GLN A 1 825 ? 21.176 6.728 5.510 1.00 92.12 825 GLN A C 1
ATOM 6301 O O . GLN A 1 825 ? 21.310 6.249 6.635 1.00 92.12 825 GLN A O 1
ATOM 6306 N N . GLN A 1 826 ? 21.432 8.021 5.281 1.00 92.44 826 GLN A N 1
ATOM 6307 C CA . GLN A 1 826 ? 21.895 8.943 6.329 1.00 92.44 826 GLN A CA 1
ATOM 6308 C C . GLN A 1 826 ? 20.822 9.205 7.401 1.00 92.44 826 GLN A C 1
ATOM 6310 O O . GLN A 1 826 ? 21.133 9.717 8.480 1.00 92.44 826 GLN A O 1
ATOM 6315 N N . SER A 1 827 ? 19.556 8.886 7.109 1.00 95.19 827 SER A N 1
ATOM 6316 C CA . SER A 1 827 ? 18.441 8.973 8.059 1.00 95.19 827 SER A CA 1
ATOM 6317 C C . SER A 1 827 ? 18.283 7.722 8.929 1.00 95.19 827 SER A C 1
ATOM 6319 O O . SER A 1 827 ? 17.630 7.794 9.971 1.00 95.19 827 SER A O 1
ATOM 6321 N N . ALA A 1 828 ? 18.918 6.600 8.559 1.00 95.69 828 ALA A N 1
ATOM 6322 C CA . ALA A 1 828 ? 18.672 5.292 9.163 1.00 95.69 828 ALA A CA 1
ATOM 6323 C C . ALA A 1 828 ? 18.819 5.314 10.691 1.00 95.69 828 ALA A C 1
ATOM 6325 O O . ALA A 1 828 ? 17.915 4.880 11.387 1.00 95.69 828 ALA A O 1
ATOM 6326 N N . ASN A 1 829 ? 19.887 5.903 11.241 1.00 94.44 829 ASN A N 1
ATOM 6327 C CA . ASN A 1 829 ? 20.097 5.920 12.695 1.00 94.44 829 ASN A CA 1
ATOM 6328 C C . ASN A 1 829 ? 18.975 6.643 13.469 1.00 94.44 829 ASN A C 1
ATOM 6330 O O . ASN A 1 829 ? 18.604 6.215 14.561 1.00 94.44 829 ASN A O 1
ATOM 6334 N N . GLN A 1 830 ? 18.424 7.731 12.916 1.00 95.56 830 GLN A N 1
ATOM 6335 C CA . GLN A 1 830 ? 17.322 8.461 13.551 1.00 95.56 830 GLN A CA 1
ATOM 6336 C C . GLN A 1 830 ? 15.996 7.718 13.416 1.00 95.56 830 GLN A C 1
ATOM 6338 O O . GLN A 1 830 ? 15.253 7.658 14.391 1.00 95.56 830 GLN A O 1
ATOM 6343 N N . ILE A 1 831 ? 15.733 7.106 12.258 1.00 97.62 831 ILE A N 1
ATOM 6344 C CA . ILE A 1 831 ? 14.548 6.262 12.060 1.00 97.62 831 ILE A CA 1
ATOM 6345 C C . ILE A 1 831 ? 14.609 5.061 13.009 1.00 97.62 831 ILE A C 1
ATOM 6347 O O . ILE A 1 831 ? 13.688 4.844 13.785 1.00 97.62 831 ILE A O 1
ATOM 6351 N N . LEU A 1 832 ? 15.726 4.333 13.054 1.00 97.69 832 LEU A N 1
ATOM 6352 C CA . LEU A 1 832 ? 15.890 3.215 13.984 1.00 97.69 832 LEU A CA 1
ATOM 6353 C C . LEU A 1 832 ? 15.746 3.661 15.445 1.00 97.69 832 LEU A C 1
ATOM 6355 O O . LEU A 1 832 ? 15.119 2.957 16.225 1.00 97.69 832 LEU A O 1
ATOM 6359 N N . SER A 1 833 ? 16.256 4.838 15.822 1.00 95.88 833 SER A N 1
ATOM 6360 C CA . SER A 1 833 ? 16.079 5.362 17.185 1.00 95.88 833 SER A CA 1
ATOM 6361 C C . SER A 1 833 ? 14.622 5.710 17.510 1.00 95.88 833 SER A C 1
ATOM 6363 O O . SER A 1 833 ? 14.203 5.518 18.650 1.00 95.88 833 SER A O 1
ATOM 6365 N N . LEU A 1 834 ? 13.854 6.197 16.526 1.00 95.88 834 LEU A N 1
ATOM 6366 C CA . LEU A 1 834 ? 12.425 6.498 16.663 1.00 95.88 834 LEU A CA 1
ATOM 6367 C C . LEU A 1 834 ? 11.600 5.231 16.938 1.00 95.88 834 LEU A C 1
ATOM 6369 O O . LEU A 1 834 ? 10.704 5.261 17.776 1.00 95.88 834 LEU A O 1
ATOM 6373 N N . PHE A 1 835 ? 11.914 4.124 16.259 1.00 96.19 835 PHE A N 1
ATOM 6374 C CA . PHE A 1 835 ? 11.135 2.882 16.347 1.00 96.19 835 PHE A CA 1
ATOM 6375 C C . PHE A 1 835 ? 11.660 1.883 17.390 1.00 96.19 835 PHE A C 1
ATOM 6377 O O . PHE A 1 835 ? 10.873 1.245 18.080 1.00 96.19 835 PHE A O 1
ATOM 6384 N N . LEU A 1 836 ? 12.981 1.756 17.536 1.00 95.44 836 LEU A N 1
ATOM 6385 C CA . LEU A 1 836 ? 13.641 0.722 18.351 1.00 95.44 836 LEU A CA 1
ATOM 6386 C C . LEU A 1 836 ? 14.292 1.268 19.632 1.00 95.44 836 LEU A C 1
ATOM 6388 O O . LEU A 1 836 ? 14.873 0.494 20.400 1.00 95.44 836 LEU A O 1
ATOM 6392 N N . GLY A 1 837 ? 14.209 2.583 19.857 1.00 92.81 837 GLY A N 1
ATOM 6393 C CA . GLY A 1 837 ? 14.854 3.291 20.961 1.00 92.81 837 GLY A CA 1
ATOM 6394 C C . GLY A 1 837 ? 16.285 3.743 20.647 1.00 92.81 837 GLY A C 1
ATOM 6395 O O . GLY A 1 837 ? 17.001 3.142 19.844 1.00 92.81 837 GLY A O 1
ATOM 6396 N N . ALA A 1 838 ? 16.711 4.834 21.289 1.00 90.62 838 ALA A N 1
ATOM 6397 C CA . ALA A 1 838 ? 18.022 5.442 21.068 1.00 90.62 838 ALA A CA 1
ATOM 6398 C C . ALA A 1 838 ? 19.166 4.563 21.602 1.00 90.62 838 ALA A C 1
ATOM 6400 O O . ALA A 1 838 ? 19.247 4.289 22.800 1.00 90.62 838 ALA A O 1
ATOM 6401 N N . GLN A 1 839 ? 20.073 4.158 20.711 1.00 90.50 839 GLN A N 1
ATOM 6402 C CA . GLN A 1 839 ? 21.221 3.296 21.012 1.00 90.50 839 GLN A CA 1
ATOM 6403 C C . GLN A 1 839 ? 22.230 3.272 19.852 1.00 90.50 839 GLN A C 1
ATOM 6405 O O . GLN A 1 839 ? 21.995 3.854 18.795 1.00 90.50 839 GLN A O 1
ATOM 6410 N N . ALA A 1 840 ? 23.344 2.553 20.025 1.00 89.62 840 ALA A N 1
ATOM 6411 C CA . ALA A 1 840 ? 24.296 2.311 18.945 1.00 89.62 840 ALA A CA 1
ATOM 6412 C C . ALA A 1 840 ? 23.773 1.244 17.963 1.00 89.62 840 ALA A C 1
ATOM 6414 O O . ALA A 1 840 ? 23.601 0.075 18.321 1.00 89.62 840 ALA A O 1
ATOM 6415 N N . PHE A 1 841 ? 23.563 1.635 16.707 1.00 94.38 841 PHE A N 1
ATOM 6416 C CA . PHE A 1 841 ? 23.277 0.725 15.596 1.00 94.38 841 PHE A CA 1
ATOM 6417 C C . PHE A 1 841 ? 24.555 0.518 14.774 1.00 94.38 841 PHE A C 1
ATOM 6419 O O . PHE A 1 841 ? 24.807 1.211 13.790 1.00 94.38 841 PHE A O 1
ATOM 6426 N N . HIS A 1 842 ? 25.393 -0.425 15.216 1.00 93.06 842 HIS A N 1
ATOM 6427 C CA . HIS A 1 842 ? 26.721 -0.680 14.643 1.00 93.06 842 HIS A CA 1
ATOM 6428 C C . HIS A 1 842 ? 26.706 -0.997 13.141 1.00 93.06 842 HIS A C 1
ATOM 6430 O O . HIS A 1 842 ? 27.678 -0.696 12.464 1.00 93.06 842 HIS A O 1
ATOM 6436 N N . SER A 1 843 ? 25.619 -1.564 12.627 1.00 93.62 843 SER A N 1
ATOM 6437 C CA . SER A 1 843 ? 25.356 -1.855 11.217 1.00 93.62 843 SER A CA 1
ATOM 6438 C C . SER A 1 843 ? 25.251 -0.573 10.403 1.00 93.62 843 SER A C 1
ATOM 6440 O O . SER A 1 843 ? 25.918 -0.445 9.385 1.00 93.62 843 SER A O 1
ATOM 6442 N N . VAL A 1 844 ? 24.509 0.428 10.883 1.00 92.06 844 VAL A N 1
ATOM 6443 C CA . VAL A 1 844 ? 24.417 1.737 10.220 1.00 92.06 844 VAL A CA 1
ATOM 6444 C C . VAL A 1 844 ? 25.785 2.417 10.178 1.00 92.06 844 VAL A C 1
ATOM 6446 O O . VAL A 1 844 ? 26.180 2.916 9.129 1.00 92.06 844 VAL A O 1
ATOM 6449 N N . THR A 1 845 ? 26.541 2.385 11.281 1.00 87.94 845 THR A N 1
ATOM 6450 C CA . THR A 1 845 ? 27.922 2.904 11.316 1.00 87.94 845 THR A CA 1
ATOM 6451 C C . THR A 1 845 ? 28.872 2.092 10.443 1.00 87.94 845 THR A C 1
ATOM 6453 O O . THR A 1 845 ? 29.807 2.642 9.881 1.00 87.94 845 THR A O 1
ATOM 6456 N N . TRP A 1 846 ? 28.667 0.780 10.341 1.00 88.12 846 TRP A N 1
ATOM 6457 C CA . TRP A 1 846 ? 29.485 -0.076 9.497 1.00 88.12 846 TRP A CA 1
ATOM 6458 C C . TRP A 1 846 ? 29.232 0.223 8.025 1.00 88.12 846 TRP A C 1
ATOM 6460 O O . TRP A 1 846 ? 30.190 0.192 7.268 1.00 88.12 846 TRP A O 1
ATOM 6470 N N . VAL A 1 847 ? 28.001 0.544 7.609 1.00 87.00 847 VAL A N 1
ATOM 6471 C CA . VAL A 1 847 ? 27.691 0.847 6.201 1.00 87.00 847 VAL A CA 1
ATOM 6472 C C . VAL A 1 847 ? 27.962 2.301 5.804 1.00 87.00 847 VAL A C 1
ATOM 6474 O O . VAL A 1 847 ? 28.294 2.532 4.644 1.00 87.00 847 VAL A O 1
ATOM 6477 N N . GLY A 1 848 ? 27.827 3.270 6.715 1.00 71.81 848 GLY A N 1
ATOM 6478 C CA . GLY A 1 848 ? 28.225 4.669 6.479 1.00 71.81 848 GLY A CA 1
ATOM 6479 C C . GLY A 1 848 ? 29.731 4.773 6.345 1.00 71.81 848 GLY A C 1
ATOM 6480 O O . GLY A 1 848 ? 30.220 5.133 5.255 1.00 71.81 848 GLY A O 1
#

Foldseek 3Di:
DDDDDDDDDDDDDDDDDDDDDDDDDDDPPDPPPPADAFAALQLLVLLLLLLLQVLQVVCVVVQKQKKKWKFWLLCSNPGDIRIHSQDDKDQCFLLLVLLLLVLQQLCVQVVVDDQAAWDFDAPPDPLLDDDWFDPNVDDPRDIDGNNVLLLRCFAGVHQSSSSSSCVVSVHQVSSVVSCVVVPDDFAGQQDGPPDAQDPVGSTGIDTFVSLLVVQSCLCVCVSGPPVSSVSLQVSQLNHPDCLALNVQAPSVQWRKGWGDDQFKTWIWGWRHDPSGIMTMIMIIGGDPPDGNSNVRVSRRSSSVSSNVSSVRDHDDDDDDLVVVLVVLVVVLVVLVVVLVVLVVVLVVLVVVLVVLVVVLVVLVVVLVVLVVVLVVLVVQLVVLVVQLVVLVVQLVVLVVQLVVLVVQLVVLVVVCVVPVDPVSVVSNVVSVVSNVVSVVSNVVSVVSSVVSVVSSVVSVVVSVVSVVSSVVSVVVSVVSVVVSVVSVVSSVVSVVVSVVSVVSSVVSVVVSVVSVLLVVLQVLVQVLCVVQLFAWKWKWKAFPRDIDIYIDHALAPSSRHGQDQLQKFWQFQVLLVLLLLLVLLCVQVVLFDQQQFLCVQPVQPQAVVDPQLRRAGLQLLQQQQSQWAQAQVHDPDSHRTDRPDRRPPAHDDHLPSQQSVQVSVCSSVVHHVQVVCVVPPCVVLVQVSKTQFDDPVCLVRYRFFAESVRHGDHRDGHPGGRSRTRIMGGQVSVVSCCLCCQLVVHSHDPVSSVQQQDFDAFDAPDPVDDTDPQWGGGRNWIWGQWPLGIKTKDKRDPQRKIKIKIDDNVRSIIMIMITSGNSRLVSVQVSCCSRVNHTDPVVSVSVD